Protein AF-0000000073551142 (afdb_homodimer)

Secondary structure (DSSP, 8-state):
--SHHHHHHHTSHHHHHHHHHHHGGGS---------------HHHHHHHHHHHHHHHHHHHTT--TTHHHHHHHHHHHTT----SSS-SHHHHHHHHHHHHHHHHHHHHHHHHH-S-EEEEEEEEE-TTS-EEEEEEEEEEETTEEEEEEEEEEEESS-SHHHHHHHHHHHHHHH-TTHHHHEEEEEE---HHHH-TTT-HHHHHHTT-TTPEEEE-HHHHHHHHHHHHHTT-HHHHHHHHHHHHHHHHHHS-HHHHHHHHHHHHHTT----------SS-HHHHHHHHHHHHHHTHHHHHHHHHHHH-TT-TT--HHHHHHHHHHHHHHTBHHHHHHHHHHHHHHHHHHHHHHHHTSTT--HHHHHHHHHHHHHHHHHTTTS--HHHHHHSSSEETTEEPB--TTHHHHHHHHHHHHHHHHHHHHHHHHGGGGSHHHHHGGGG-GGGPPPGGG--TTTTHHHHHHHHHHHHHHHHHTT--GGGHHHHHHHHHHHHHHH-SSGGG--HHHHHHHHTTT-HHHHHHHHHHHT--S--HHHHHHHHHHHHHS-GGGTT--HHHHHHHHHHHHHSPPTTT--THHHHHHHHHHHHHHTSTT----------------S----/--SHHHHHHHTSHHHHHHHHHHHGGGS---S-----------HHHHHHHHHHHHHHHHHHHTT--TTHHHHHHHHHHHTT----SSS-SHHHHHHHHHHHHHHHHHHHHHHHHH-S-EEEEEEEEE-TTS-EEEEEEEEEEETTEEEEEEEEEEEESS-SHHHHHHHHHHHHHHH-TTHHHHEEEEEE---HHHH-TTT-HHHHHHTT-TTPEEEE-HHHHHHHHHHHHHTT-HHHHHHHHHHHHHHHHHHS-HHHHHHHHHHHHHTT----------SS-HHHHHHHHHHHHHHTHHHHHHHHHHHH-TT-TT--HHHHHHHHHHHHHHTBHHHHHHHHHHHHHHHHHHHHHHHHTSTT--HHHHHHHHHHHHHHHHHTTTS--HHHHHHSSSEETTEE-B--TTHHHHHHHHHHHHHHHHHHHHHHHHGGGGSHHHHHGGGG-GGGPPPGGG--TTTTHHHHHHHHHHHHHHHHHTT--GGGHHHHHHHHHHHHHHH-S-GGG--HHHHHHHHTTT-HHHHHHHHHHHT--S--HHHHHHHHHHHHHS-GGGTT--HHHHHHHHHHHHHSPPTTT--THHHHHHHHHHHHHHTSTT----------------S----

Structure (mmCIF, N/CA/C/O backbone):
data_AF-0000000073551142-model_v1
#
loop_
_entity.id
_entity.type
_entity.pdbx_description
1 polymer 'Zinc finger protein 862'
#
loop_
_atom_site.group_PDB
_atom_site.id
_atom_site.type_symbol
_atom_site.label_atom_id
_atom_site.label_alt_id
_atom_site.label_comp_id
_atom_site.label_asym_id
_atom_site.label_entity_id
_atom_site.label_seq_id
_atom_site.pdbx_PDB_ins_code
_atom_site.Cartn_x
_atom_site.Cartn_y
_atom_site.Cartn_z
_atom_site.occupancy
_atom_site.B_iso_or_equiv
_atom_site.auth_seq_id
_atom_site.auth_comp_id
_atom_site.auth_asym_id
_atom_site.auth_atom_id
_atom_site.pdbx_PDB_model_num
ATOM 1 N N . MET A 1 1 ? 27.438 23.734 -21.797 1 21.66 1 MET A N 1
ATOM 2 C CA . MET A 1 1 ? 27.844 22.344 -21.562 1 21.66 1 MET A CA 1
ATOM 3 C C . MET A 1 1 ? 27.547 21.484 -22.781 1 21.66 1 MET A C 1
ATOM 5 O O . MET A 1 1 ? 27.875 20.297 -22.797 1 21.66 1 MET A O 1
ATOM 9 N N . LYS A 1 2 ? 26.594 22.047 -23.609 1 26.09 2 LYS A N 1
ATOM 10 C CA . LYS A 1 2 ? 26.109 21.5 -24.875 1 26.09 2 LYS A CA 1
ATOM 11 C C . LYS A 1 2 ? 27.234 21.406 -25.906 1 26.09 2 LYS A C 1
ATOM 13 O O . LYS A 1 2 ? 27.297 20.453 -26.672 1 26.09 2 LYS A O 1
ATOM 18 N N . LEU A 1 3 ? 28 22.484 -25.859 1 29.5 3 LEU A N 1
ATOM 19 C CA . LEU A 1 3 ? 28.938 22.766 -26.938 1 29.5 3 LEU A CA 1
ATOM 20 C C . LEU A 1 3 ? 30.125 21.797 -26.906 1 29.5 3 LEU A C 1
ATOM 22 O O . LEU A 1 3 ? 30.703 21.5 -27.953 1 29.5 3 LEU A O 1
ATOM 26 N N . GLU A 1 4 ? 30.438 21.438 -25.656 1 29.64 4 GLU A N 1
ATOM 27 C CA . GLU A 1 4 ? 31.734 20.781 -25.562 1 29.64 4 GLU A CA 1
ATOM 28 C C . GLU A 1 4 ? 31.672 19.359 -26.125 1 29.64 4 GLU A C 1
ATOM 30 O O . GLU A 1 4 ? 32.688 18.828 -26.594 1 29.64 4 GLU A O 1
ATOM 35 N N . THR A 1 5 ? 30.453 18.781 -26.109 1 30.98 5 THR A N 1
ATOM 36 C CA . THR A 1 5 ? 30.328 17.406 -26.578 1 30.98 5 THR A CA 1
ATOM 37 C C . THR A 1 5 ? 30.469 17.328 -28.094 1 30.98 5 THR A C 1
ATOM 39 O O . THR A 1 5 ? 30.812 16.266 -28.641 1 30.98 5 THR A O 1
ATOM 42 N N . ILE A 1 6 ? 30.203 18.438 -28.828 1 33.81 6 ILE A N 1
ATOM 43 C CA . ILE A 1 6 ? 30.234 18.422 -30.281 1 33.81 6 ILE A CA 1
ATOM 44 C C . ILE A 1 6 ? 31.688 18.328 -30.766 1 33.81 6 ILE A C 1
ATOM 46 O O . ILE A 1 6 ? 32 17.609 -31.703 1 33.81 6 ILE A O 1
ATOM 50 N N . VAL A 1 7 ? 32.594 19.109 -30.078 1 33.69 7 VAL A N 1
ATOM 51 C CA . VAL A 1 7 ? 33.906 19.344 -30.625 1 33.69 7 VAL A CA 1
ATOM 52 C C . VAL A 1 7 ? 34.75 18.094 -30.469 1 33.69 7 VAL A C 1
ATOM 54 O O . VAL A 1 7 ? 35.562 17.75 -31.344 1 33.69 7 VAL A O 1
ATOM 57 N N . PHE A 1 8 ? 34.562 17.344 -29.344 1 33.56 8 PHE A N 1
ATOM 58 C CA . PHE A 1 8 ? 35.438 16.172 -29.156 1 33.56 8 PHE A CA 1
ATOM 59 C C . PHE A 1 8 ? 35.062 15.07 -30.141 1 33.56 8 PHE A C 1
ATOM 61 O O . PHE A 1 8 ? 35.906 14.234 -30.484 1 33.56 8 PHE A O 1
ATOM 68 N N . HIS A 1 9 ? 33.875 15.125 -30.766 1 34.91 9 HIS A N 1
ATOM 69 C CA . HIS A 1 9 ? 33.438 14.156 -31.75 1 34.91 9 HIS A CA 1
ATOM 70 C C . HIS A 1 9 ? 34.219 14.266 -33.031 1 34.91 9 HIS A C 1
ATOM 72 O O . HIS A 1 9 ? 34.594 13.258 -33.625 1 34.91 9 HIS A O 1
ATOM 78 N N . GLU A 1 10 ? 34.469 15.453 -33.531 1 39.16 10 GLU A N 1
ATOM 79 C CA . GLU A 1 10 ? 35 15.68 -34.875 1 39.16 10 GLU A CA 1
ATOM 80 C C . GLU A 1 10 ? 36.438 15.18 -35 1 39.16 10 GLU A C 1
ATOM 82 O O . GLU A 1 10 ? 36.844 14.695 -36.062 1 39.16 10 GLU A O 1
ATOM 87 N N . ASN A 1 11 ? 37.281 15.422 -33.969 1 38.28 11 ASN A N 1
ATOM 88 C CA . ASN A 1 11 ? 38.688 15.156 -34.094 1 38.28 11 ASN A CA 1
ATOM 89 C C . ASN A 1 11 ? 39.062 13.734 -33.656 1 38.28 11 ASN A C 1
ATOM 91 O O . ASN A 1 11 ? 40.219 13.391 -33.531 1 38.28 11 ASN A O 1
ATOM 95 N N . SER A 1 12 ? 38 12.953 -33.25 1 36.88 12 SER A N 1
ATOM 96 C CA . SER A 1 12 ? 38.438 11.648 -32.719 1 36.88 12 SER A CA 1
ATOM 97 C C . SER A 1 12 ? 38.719 10.672 -33.875 1 36.88 12 SER A C 1
ATOM 99 O O . SER A 1 12 ? 38.188 10.836 -34.969 1 36.88 12 SER A O 1
ATOM 101 N N . GLN A 1 13 ? 39.594 9.75 -33.75 1 43.03 13 GLN A N 1
ATOM 102 C CA . GLN A 1 13 ? 40.125 8.789 -34.719 1 43.03 13 GLN A CA 1
ATOM 103 C C . GLN A 1 13 ? 39 7.953 -35.312 1 43.03 13 GLN A C 1
ATOM 105 O O . GLN A 1 13 ? 39 7.648 -36.5 1 43.03 13 GLN A O 1
ATOM 110 N N . SER A 1 14 ? 37.969 7.836 -34.562 1 38.47 14 SER A N 1
ATOM 111 C CA . SER A 1 14 ? 36.875 6.996 -35.031 1 38.47 14 SER A CA 1
ATOM 112 C C . SER A 1 14 ? 36.094 7.668 -36.156 1 38.47 14 SER A C 1
ATOM 114 O O . SER A 1 14 ? 35.594 7 -37.062 1 38.47 14 SER A O 1
ATOM 116 N N . HIS A 1 15 ? 36.031 8.977 -36.188 1 42.38 15 HIS A N 1
ATOM 117 C CA . HIS A 1 15 ? 35.438 9.719 -37.312 1 42.38 15 HIS A CA 1
ATOM 118 C C . HIS A 1 15 ? 36.25 9.562 -38.594 1 42.38 15 HIS A C 1
ATOM 120 O O . HIS A 1 15 ? 35.688 9.352 -39.656 1 42.38 15 HIS A O 1
ATOM 126 N N . LYS A 1 16 ? 37.562 9.547 -38.406 1 43.09 16 LYS A N 1
ATOM 127 C CA . LYS A 1 16 ? 38.469 9.414 -39.562 1 43.09 16 LYS A CA 1
ATOM 128 C C . LYS A 1 16 ? 38.312 8.039 -40.219 1 43.09 16 LYS A C 1
ATOM 130 O O . LYS A 1 16 ? 38.312 7.926 -41.438 1 43.09 16 LYS A O 1
ATOM 135 N N . ASP A 1 17 ? 38.156 7.09 -39.344 1 42.47 17 ASP A N 1
ATOM 136 C CA . ASP A 1 17 ? 38.125 5.723 -39.844 1 42.47 17 ASP A CA 1
ATOM 137 C C . ASP A 1 17 ? 36.812 5.453 -40.594 1 42.47 17 ASP A C 1
ATOM 139 O O . ASP A 1 17 ? 36.812 4.742 -41.625 1 42.47 17 ASP A O 1
ATOM 143 N N . CYS A 1 18 ? 35.75 6.195 -40.25 1 40.88 18 CYS A N 1
ATOM 144 C CA . CYS A 1 18 ? 34.5 6.035 -41 1 40.88 18 CYS A CA 1
ATOM 145 C C . CYS A 1 18 ? 34.594 6.684 -42.375 1 40.88 18 CYS A C 1
ATOM 147 O O . CYS A 1 18 ? 33.969 6.215 -43.312 1 40.88 18 CYS A O 1
ATOM 149 N N . LEU A 1 19 ? 35.375 7.73 -42.5 1 39.72 19 LEU A N 1
ATOM 150 C CA . LEU A 1 19 ? 35.531 8.344 -43.812 1 39.72 19 LEU A CA 1
ATOM 151 C C . LEU A 1 19 ? 36.219 7.387 -44.781 1 39.72 19 LEU A C 1
ATOM 153 O O . LEU A 1 19 ? 35.844 7.312 -45.969 1 39.72 19 LEU A O 1
ATOM 157 N N . ILE A 1 20 ? 37.219 6.68 -44.344 1 40.75 20 ILE A N 1
ATOM 158 C CA . ILE A 1 20 ? 38 5.809 -45.219 1 40.75 20 ILE A CA 1
ATOM 159 C C . ILE A 1 20 ? 37.125 4.645 -45.688 1 40.75 20 ILE A C 1
ATOM 161 O O . ILE A 1 20 ? 37.188 4.242 -46.844 1 40.75 20 ILE A O 1
ATOM 165 N N . ALA A 1 21 ? 36.219 4.199 -44.781 1 35.06 21 ALA A N 1
ATOM 166 C CA . ALA A 1 21 ? 35.438 3.027 -45.156 1 35.06 21 ALA A CA 1
ATOM 167 C C . ALA A 1 21 ? 34.375 3.383 -46.219 1 35.06 21 ALA A C 1
ATOM 169 O O . ALA A 1 21 ? 34 2.529 -47 1 35.06 21 ALA A O 1
ATOM 170 N N . GLU A 1 22 ? 34 4.609 -46.312 1 36.44 22 GLU A N 1
ATOM 171 C CA . GLU A 1 22 ? 33.094 5.027 -47.375 1 36.44 22 GLU A CA 1
ATOM 172 C C . GLU A 1 22 ? 33.75 4.867 -48.75 1 36.44 22 GLU A C 1
ATOM 174 O O . GLU A 1 22 ? 33.062 4.555 -49.75 1 36.44 22 GLU A O 1
ATOM 179 N N . GLU A 1 23 ? 35.031 5.188 -48.844 1 35.81 23 GLU A N 1
ATOM 180 C CA . GLU A 1 23 ? 35.656 5.168 -50.156 1 35.81 23 GLU A CA 1
ATOM 181 C C . GLU A 1 23 ? 35.688 3.754 -50.719 1 35.81 23 GLU A C 1
ATOM 183 O O . GLU A 1 23 ? 35.75 3.572 -51.938 1 35.81 23 GLU A O 1
ATOM 188 N N . LYS A 1 24 ? 35.938 2.779 -49.781 1 34.84 24 LYS A N 1
ATOM 189 C CA . LYS A 1 24 ? 36.094 1.446 -50.375 1 34.84 24 LYS A CA 1
ATOM 190 C C . LYS A 1 24 ? 34.75 0.897 -50.812 1 34.84 24 LYS A C 1
ATOM 192 O O . LYS A 1 24 ? 34.625 -0.266 -51.219 1 34.84 24 LYS A O 1
ATOM 197 N N . VAL A 1 25 ? 33.656 1.646 -50.688 1 32.47 25 VAL A N 1
ATOM 198 C CA . VAL A 1 25 ? 32.344 1.212 -51.125 1 32.47 25 VAL A CA 1
ATOM 199 C C . VAL A 1 25 ? 32.312 0.975 -52.625 1 32.47 25 VAL A C 1
ATOM 201 O O . VAL A 1 25 ? 31.344 0.449 -53.156 1 32.47 25 VAL A O 1
ATOM 204 N N . SER A 1 26 ? 33.188 1.549 -53.406 1 31.88 26 SER A N 1
ATOM 205 C CA . SER A 1 26 ? 32.812 1.498 -54.812 1 31.88 26 SER A CA 1
ATOM 206 C C . SER A 1 26 ? 32.906 0.079 -55.344 1 31.88 26 SER A C 1
ATOM 208 O O . SER A 1 26 ? 32.594 -0.171 -56.5 1 31.88 26 SER A O 1
ATOM 210 N N . GLU A 1 27 ? 33.938 -0.675 -54.938 1 33.12 27 GLU A N 1
ATOM 211 C CA . GLU A 1 27 ? 34.094 -1.892 -55.75 1 33.12 27 GLU A CA 1
ATOM 212 C C . GLU A 1 27 ? 32.875 -2.814 -55.562 1 33.12 27 GLU A C 1
ATOM 214 O O . GLU A 1 27 ? 32.219 -2.76 -54.531 1 33.12 27 GLU A O 1
ATOM 219 N N . PRO A 1 28 ? 32.438 -3.656 -56.625 1 32.66 28 PRO A N 1
ATOM 220 C CA . PRO A 1 28 ? 31.266 -4.551 -56.656 1 32.66 28 PRO A CA 1
ATOM 221 C C . PRO A 1 28 ? 31.141 -5.391 -55.375 1 32.66 28 PRO A C 1
ATOM 223 O O . PRO A 1 28 ? 32.125 -5.91 -54.875 1 32.66 28 PRO A O 1
ATOM 226 N N . LEU A 1 29 ? 30.188 -5.082 -54.562 1 30.91 29 LEU A N 1
ATOM 227 C CA . LEU A 1 29 ? 29.969 -5.527 -53.188 1 30.91 29 LEU A CA 1
ATOM 228 C C . LEU A 1 29 ? 29.953 -7.051 -53.125 1 30.91 29 LEU A C 1
ATOM 230 O O . LEU A 1 29 ? 28.969 -7.688 -53.5 1 30.91 29 LEU A O 1
ATOM 234 N N . GLN A 1 30 ? 30.844 -7.82 -53.719 1 29.77 30 GLN A N 1
ATOM 235 C CA . GLN A 1 30 ? 30.984 -9.219 -53.312 1 29.77 30 GLN A CA 1
ATOM 236 C C . GLN A 1 30 ? 30.703 -9.398 -51.844 1 29.77 30 GLN A C 1
ATOM 238 O O . GLN A 1 30 ? 30.906 -8.469 -51.031 1 29.77 30 GLN A O 1
ATOM 243 N N . GLN A 1 31 ? 29.969 -10.641 -51.438 1 30.64 31 GLN A N 1
ATOM 244 C CA . GLN A 1 31 ? 29.312 -11.039 -50.188 1 30.64 31 GLN A CA 1
ATOM 245 C C . GLN A 1 31 ? 30.219 -10.781 -49 1 30.64 31 GLN A C 1
ATOM 247 O O . GLN A 1 31 ? 30.734 -11.719 -48.406 1 30.64 31 GLN A O 1
ATOM 252 N N . ALA A 1 32 ? 31.203 -10.016 -49.094 1 29.44 32 ALA A N 1
ATOM 253 C CA . ALA A 1 32 ? 32.156 -9.969 -48 1 29.44 32 ALA A CA 1
ATOM 254 C C . ALA A 1 32 ? 31.438 -9.68 -46.688 1 29.44 32 ALA A C 1
ATOM 256 O O . ALA A 1 32 ? 30.422 -8.977 -46.656 1 29.44 32 ALA A O 1
ATOM 257 N N . PRO A 1 33 ? 31.672 -10.625 -45.625 1 32.16 33 PRO A N 1
ATOM 258 C CA . PRO A 1 33 ? 31.062 -10.484 -44.312 1 32.16 33 PRO A CA 1
ATOM 259 C C . PRO A 1 33 ? 31 -9.031 -43.844 1 32.16 33 PRO A C 1
ATOM 261 O O . PRO A 1 33 ? 32 -8.305 -43.938 1 32.16 33 PRO A O 1
ATOM 264 N N . CYS A 1 34 ? 30.031 -8.195 -44.25 1 31.28 34 CYS A N 1
ATOM 265 C CA . CYS A 1 34 ? 29.75 -6.887 -43.688 1 31.28 34 CYS A CA 1
ATOM 266 C C . CYS A 1 34 ? 30.297 -6.789 -42.25 1 31.28 34 CYS A C 1
ATOM 268 O O . CYS A 1 34 ? 29.812 -7.488 -41.375 1 31.28 34 CYS A O 1
ATOM 270 N N . VAL A 1 35 ? 31.594 -6.676 -42.188 1 31.89 35 VAL A N 1
ATOM 271 C CA . VAL A 1 35 ? 32.188 -6.219 -40.938 1 31.89 35 VAL A CA 1
ATOM 272 C C . VAL A 1 35 ? 31.297 -5.156 -40.281 1 31.89 35 VAL A C 1
ATOM 274 O O . VAL A 1 35 ? 31.141 -4.055 -40.812 1 31.89 35 VAL A O 1
ATOM 277 N N . ILE A 1 36 ? 29.953 -5.387 -40.125 1 33.94 36 ILE A N 1
ATOM 278 C CA . ILE A 1 36 ? 29.281 -4.598 -39.094 1 33.94 36 ILE A CA 1
ATOM 279 C C . ILE A 1 36 ? 30.297 -4.039 -38.094 1 33.94 36 ILE A C 1
ATOM 281 O O . ILE A 1 36 ? 30.906 -4.793 -37.344 1 33.94 36 ILE A O 1
ATOM 285 N N . SER A 1 37 ? 31.234 -3.326 -38.688 1 35.34 37 SER A N 1
ATOM 286 C CA . SER A 1 37 ? 32.062 -2.586 -37.75 1 35.34 37 SER A CA 1
ATOM 287 C C . SER A 1 37 ? 31.359 -2.311 -36.438 1 35.34 37 SER A C 1
ATOM 289 O O . SER A 1 37 ? 30.375 -1.567 -36.438 1 35.34 37 SER A O 1
ATOM 291 N N . LEU A 1 38 ? 30.953 -3.277 -35.688 1 41 38 LEU A N 1
ATOM 292 C CA . LEU A 1 38 ? 30.594 -3.148 -34.281 1 41 38 LEU A CA 1
ATOM 293 C C . LEU A 1 38 ? 31.297 -1.957 -33.656 1 41 38 LEU A C 1
ATOM 295 O O . LEU A 1 38 ? 32.531 -1.97 -33.5 1 41 38 LEU A O 1
ATOM 299 N N . VAL A 1 39 ? 31.141 -0.812 -34.156 1 47.88 39 VAL A N 1
ATOM 300 C CA . VAL A 1 39 ? 31.672 0.368 -33.5 1 47.88 39 VAL A CA 1
ATOM 301 C C . VAL A 1 39 ? 31.812 0.099 -32 1 47.88 39 VAL A C 1
ATOM 303 O O . VAL A 1 39 ? 30.812 -0.081 -31.312 1 47.88 39 VAL A O 1
ATOM 306 N N . LYS A 1 40 ? 32.906 -0.514 -31.719 1 61.47 40 LYS A N 1
ATOM 307 C CA . LYS A 1 40 ? 33.281 -0.815 -30.344 1 61.47 40 LYS A CA 1
ATOM 308 C C . LYS A 1 40 ? 33.156 0.424 -29.453 1 61.47 40 LYS A C 1
ATOM 310 O O . LYS A 1 40 ? 33.625 1.504 -29.828 1 61.47 40 LYS A O 1
ATOM 315 N N . LEU A 1 41 ? 32.188 0.448 -28.578 1 74.12 41 LEU A N 1
ATOM 316 C CA . LEU A 1 41 ? 32.062 1.468 -27.547 1 74.12 41 LEU A CA 1
ATOM 317 C C . LEU A 1 41 ? 33.406 1.713 -26.859 1 74.12 41 LEU A C 1
ATOM 319 O O . LEU A 1 41 ? 34.094 0.764 -26.469 1 74.12 41 LEU A O 1
ATOM 323 N N . PRO A 1 42 ? 33.906 2.953 -26.969 1 78.25 42 PRO A N 1
ATOM 324 C CA . PRO A 1 42 ? 35.125 3.234 -26.203 1 78.25 42 PRO A CA 1
ATOM 325 C C . PRO A 1 42 ? 35.062 2.678 -24.781 1 78.25 42 PRO A C 1
ATOM 327 O O . PRO A 1 42 ? 33.969 2.602 -24.188 1 78.25 42 PRO A O 1
ATOM 330 N N . GLU A 1 43 ? 36.188 2.199 -24.422 1 83.19 43 GLU A N 1
ATOM 331 C CA . GLU A 1 43 ? 36.281 1.522 -23.125 1 83.19 43 GLU A CA 1
ATOM 332 C C . GLU A 1 43 ? 35.75 2.41 -22 1 83.19 43 GLU A C 1
ATOM 334 O O . GLU A 1 43 ? 35.094 1.93 -21.094 1 83.19 43 GLU A O 1
ATOM 339 N N . ALA A 1 44 ? 36.062 3.668 -22.062 1 83.06 44 ALA A N 1
ATOM 340 C CA . ALA A 1 44 ? 35.594 4.59 -21.031 1 83.06 44 ALA A CA 1
ATOM 341 C C . ALA A 1 44 ? 34.094 4.68 -21.031 1 83.06 44 ALA A C 1
ATOM 343 O O . ALA A 1 44 ? 33.469 4.773 -19.969 1 83.06 44 ALA A O 1
ATOM 344 N N . THR A 1 45 ? 33.594 4.688 -22.172 1 86.69 45 THR A N 1
ATOM 345 C CA . THR A 1 45 ? 32.125 4.742 -22.297 1 86.69 45 THR A CA 1
ATOM 346 C C . THR A 1 45 ? 31.5 3.424 -21.844 1 86.69 45 THR A C 1
ATOM 348 O O . THR A 1 45 ? 30.422 3.416 -21.25 1 86.69 45 THR A O 1
ATOM 351 N N . LYS A 1 46 ? 32.219 2.424 -22.156 1 89.75 46 LYS A N 1
ATOM 352 C CA . LYS A 1 46 ? 31.734 1.107 -21.75 1 89.75 46 LYS A CA 1
ATOM 353 C C . LYS A 1 46 ? 31.672 0.988 -20.219 1 89.75 46 LYS A C 1
ATOM 355 O O . LYS A 1 46 ? 30.734 0.415 -19.672 1 89.75 46 LYS A O 1
ATOM 360 N N . GLU A 1 47 ? 32.656 1.502 -19.641 1 91 47 GLU A N 1
ATOM 361 C CA . GLU A 1 47 ? 32.719 1.454 -18.188 1 91 47 GLU A CA 1
ATOM 362 C C . GLU A 1 47 ? 31.609 2.305 -17.562 1 91 47 GLU A C 1
ATOM 364 O O . GLU A 1 47 ? 30.984 1.904 -16.578 1 91 47 GLU A O 1
ATOM 369 N N . LYS A 1 48 ? 31.438 3.408 -18.141 1 92.75 48 LYS A N 1
ATOM 370 C CA . LYS A 1 48 ? 30.359 4.293 -17.672 1 92.75 48 LYS A CA 1
ATOM 371 C C . LYS A 1 48 ? 29 3.637 -17.828 1 92.75 48 LYS A C 1
ATOM 373 O O . LYS A 1 48 ? 28.188 3.645 -16.906 1 92.75 48 LYS A O 1
ATOM 378 N N . MET A 1 49 ? 28.812 3.076 -18.984 1 94.19 49 MET A N 1
ATOM 379 C CA . MET A 1 49 ? 27.531 2.441 -19.25 1 94.19 49 MET A CA 1
ATOM 380 C C . MET A 1 49 ? 27.328 1.217 -18.359 1 94.19 49 MET A C 1
ATOM 382 O O . MET A 1 49 ? 26.203 0.912 -17.969 1 94.19 49 MET A O 1
ATOM 386 N N . ALA A 1 50 ? 28.406 0.572 -18.094 1 95.75 50 ALA A N 1
ATOM 387 C CA . ALA A 1 50 ? 28.312 -0.59 -17.219 1 95.75 50 ALA A CA 1
ATOM 388 C C . ALA A 1 50 ? 27.797 -0.191 -15.836 1 95.75 50 ALA A C 1
ATOM 390 O O . ALA A 1 50 ? 27 -0.905 -15.234 1 95.75 50 ALA A O 1
ATOM 391 N N . ILE A 1 51 ? 28.266 0.964 -15.367 1 95.94 51 ILE A N 1
ATOM 392 C CA . ILE A 1 51 ? 27.828 1.466 -14.07 1 95.94 51 ILE A CA 1
ATOM 393 C C . ILE A 1 51 ? 26.344 1.79 -14.117 1 95.94 51 ILE A C 1
ATOM 395 O O . ILE A 1 51 ? 25.594 1.403 -13.219 1 95.94 51 ILE A O 1
ATOM 399 N N . LEU A 1 52 ? 25.906 2.426 -15.172 1 96.88 52 LEU A N 1
ATOM 400 C CA . LEU A 1 52 ? 24.516 2.852 -15.312 1 96.88 52 LEU A CA 1
ATOM 401 C C . LEU A 1 52 ? 23.594 1.65 -15.477 1 96.88 52 LEU A C 1
ATOM 403 O O . LEU A 1 52 ? 22.516 1.601 -14.875 1 96.88 52 LEU A O 1
ATOM 407 N N . PHE A 1 53 ? 24.031 0.627 -16.234 1 97.75 53 PHE A N 1
ATOM 408 C CA . PHE A 1 53 ? 23.219 -0.562 -16.453 1 97.75 53 PHE A CA 1
ATOM 409 C C . PHE A 1 53 ? 23.125 -1.398 -15.188 1 97.75 53 PHE A C 1
ATOM 411 O O . PHE A 1 53 ? 22.094 -2.014 -14.922 1 97.75 53 PHE A O 1
ATOM 418 N N . ARG A 1 54 ? 24.203 -1.409 -14.469 1 97.88 54 ARG A N 1
ATOM 419 C CA . ARG A 1 54 ? 24.172 -2.139 -13.211 1 97.88 54 ARG A CA 1
ATOM 420 C C . ARG A 1 54 ? 23.188 -1.496 -12.227 1 97.88 54 ARG A C 1
ATOM 422 O O . ARG A 1 54 ? 22.5 -2.195 -11.492 1 97.88 54 ARG A O 1
ATOM 429 N N . THR A 1 55 ? 23.172 -0.16 -12.203 1 97.88 55 THR A N 1
ATOM 430 C CA . THR A 1 55 ? 22.234 0.554 -11.336 1 97.88 55 THR A CA 1
ATOM 431 C C . THR A 1 55 ? 20.797 0.311 -11.773 1 97.88 55 THR A C 1
ATOM 433 O O . THR A 1 55 ? 19.922 0.064 -10.938 1 97.88 55 THR A O 1
ATOM 436 N N . SER A 1 56 ? 20.578 0.385 -13.062 1 97.88 56 SER A N 1
ATOM 437 C CA . SER A 1 56 ? 19.234 0.149 -13.586 1 97.88 56 SER A CA 1
ATOM 438 C C . SER A 1 56 ? 18.766 -1.273 -13.297 1 97.88 56 SER A C 1
ATOM 440 O O . SER A 1 56 ? 17.609 -1.493 -12.953 1 97.88 56 SER A O 1
ATOM 442 N N . HIS A 1 57 ? 19.672 -2.232 -13.461 1 98.56 57 HIS A N 1
ATOM 443 C CA . HIS A 1 57 ? 19.359 -3.629 -13.172 1 98.56 57 HIS A CA 1
ATOM 444 C C . HIS A 1 57 ? 19 -3.82 -11.703 1 98.56 57 HIS A C 1
ATOM 446 O O . HIS A 1 57 ? 18.047 -4.535 -11.383 1 98.56 57 HIS A O 1
ATOM 452 N N . ALA A 1 58 ? 19.766 -3.189 -10.859 1 98.06 58 ALA A N 1
ATOM 453 C CA . ALA A 1 58 ? 19.516 -3.318 -9.422 1 98.06 58 ALA A CA 1
ATOM 454 C C . ALA A 1 58 ? 18.156 -2.752 -9.047 1 98.06 58 ALA A C 1
ATOM 456 O O . ALA A 1 58 ? 17.438 -3.328 -8.227 1 98.06 58 ALA A O 1
ATOM 457 N N . ILE A 1 59 ? 17.797 -1.623 -9.594 1 97 59 ILE A N 1
ATOM 458 C CA . ILE A 1 59 ? 16.516 -0.985 -9.352 1 97 59 ILE A CA 1
ATOM 459 C C . ILE A 1 59 ? 15.383 -1.91 -9.797 1 97 59 ILE A C 1
ATOM 461 O O . ILE A 1 59 ? 14.43 -2.145 -9.055 1 97 59 ILE A O 1
ATOM 465 N N . ALA A 1 60 ? 15.5 -2.467 -10.945 1 97 60 ALA A N 1
ATOM 466 C CA . ALA A 1 60 ? 14.477 -3.344 -11.5 1 97 60 ALA A CA 1
ATOM 467 C C . ALA A 1 60 ? 14.406 -4.664 -10.742 1 97 60 ALA A C 1
ATOM 469 O O . ALA A 1 60 ? 13.312 -5.176 -10.477 1 97 60 ALA A O 1
ATOM 470 N N . LYS A 1 61 ? 15.57 -5.227 -10.383 1 97.25 61 LYS A N 1
ATOM 471 C CA . LYS A 1 61 ? 15.648 -6.523 -9.711 1 97.25 61 LYS A CA 1
ATOM 472 C C . LYS A 1 61 ? 14.984 -6.465 -8.336 1 97.25 61 LYS A C 1
ATOM 474 O O . LYS A 1 61 ? 14.414 -7.457 -7.879 1 97.25 61 LYS A O 1
ATOM 479 N N . ASN A 1 62 ? 15.039 -5.328 -7.738 1 95.12 62 ASN A N 1
ATOM 480 C CA . ASN A 1 62 ? 14.484 -5.188 -6.395 1 95.12 62 ASN A CA 1
ATOM 481 C C . ASN A 1 62 ? 13.164 -4.414 -6.41 1 95.12 62 ASN A C 1
ATOM 483 O O . ASN A 1 62 ? 12.711 -3.928 -5.375 1 95.12 62 ASN A O 1
ATOM 487 N N . ALA A 1 63 ? 12.539 -4.246 -7.523 1 92.81 63 ALA A N 1
ATOM 488 C CA . ALA A 1 63 ? 11.211 -3.666 -7.73 1 92.81 63 ALA A CA 1
ATOM 489 C C . ALA A 1 63 ? 11.141 -2.244 -7.184 1 92.81 63 ALA A C 1
ATOM 491 O O . ALA A 1 63 ? 10.18 -1.878 -6.512 1 92.81 63 ALA A O 1
ATOM 492 N N . ARG A 1 64 ? 12.203 -1.446 -7.406 1 94.19 64 ARG A N 1
ATOM 493 C CA . ARG A 1 64 ? 12.203 -0.047 -6.992 1 94.19 64 ARG A CA 1
ATOM 494 C C . ARG A 1 64 ? 11.812 0.865 -8.148 1 94.19 64 ARG A C 1
ATOM 496 O O . ARG A 1 64 ? 11.953 0.492 -9.32 1 94.19 64 ARG A O 1
ATOM 503 N N . PRO A 1 65 ? 11.25 2.039 -7.875 1 92.81 65 PRO A N 1
ATOM 504 C CA . PRO A 1 65 ? 10.797 2.936 -8.938 1 92.81 65 PRO A CA 1
ATOM 505 C C . PRO A 1 65 ? 11.945 3.508 -9.766 1 92.81 65 PRO A C 1
ATOM 507 O O . PRO A 1 65 ? 13.062 3.643 -9.258 1 92.81 65 PRO A O 1
ATOM 510 N N . PHE A 1 66 ? 11.641 3.9 -10.969 1 94.38 66 PHE A N 1
ATOM 511 C CA . PHE A 1 66 ? 12.633 4.473 -11.875 1 94.38 66 PHE A CA 1
ATOM 512 C C . PHE A 1 66 ? 13.156 5.797 -11.336 1 94.38 66 PHE A C 1
ATOM 514 O O . PHE A 1 66 ? 14.281 6.203 -11.656 1 94.38 66 PHE A O 1
ATOM 521 N N . SER A 1 67 ? 12.375 6.438 -10.5 1 92.5 67 SER A N 1
ATOM 522 C CA . SER A 1 67 ? 12.766 7.73 -9.953 1 92.5 67 SER A CA 1
ATOM 523 C C . SER A 1 67 ? 13.984 7.598 -9.047 1 92.5 67 SER A C 1
ATOM 525 O O . SER A 1 67 ? 14.688 8.578 -8.789 1 92.5 67 SER A O 1
ATOM 527 N N . ASP A 1 68 ? 14.25 6.402 -8.562 1 95.69 68 ASP A N 1
ATOM 528 C CA . ASP A 1 68 ? 15.398 6.172 -7.688 1 95.69 68 ASP A CA 1
ATOM 529 C C . ASP A 1 68 ? 16.703 6.293 -8.469 1 95.69 68 ASP A C 1
ATOM 531 O O . ASP A 1 68 ? 17.766 6.512 -7.875 1 95.69 68 ASP A O 1
ATOM 535 N N . PHE A 1 69 ? 16.656 6.148 -9.781 1 97 69 PHE A N 1
ATOM 536 C CA . PHE A 1 69 ? 17.844 6.133 -10.633 1 97 69 PHE A CA 1
ATOM 537 C C . PHE A 1 69 ? 18.625 7.43 -10.492 1 97 69 PHE A C 1
ATOM 539 O O . PHE A 1 69 ? 19.859 7.41 -10.406 1 97 69 PHE A O 1
ATOM 546 N N . LYS A 1 70 ? 17.922 8.531 -10.367 1 95.5 70 LYS A N 1
ATOM 547 C CA . LYS A 1 70 ? 18.562 9.844 -10.32 1 95.5 70 LYS A CA 1
ATOM 548 C C . LYS A 1 70 ? 19.391 10 -9.055 1 95.5 70 LYS A C 1
ATOM 550 O O . LYS A 1 70 ? 20.578 10.32 -9.117 1 95.5 70 LYS A O 1
ATOM 555 N N . TRP A 1 71 ? 18.781 9.711 -7.914 1 95.69 71 TRP A N 1
ATOM 556 C CA . TRP A 1 71 ? 19.531 9.93 -6.684 1 95.69 71 TRP A CA 1
ATOM 557 C C . TRP A 1 71 ? 20.594 8.844 -6.496 1 95.69 71 TRP A C 1
ATOM 559 O O . TRP A 1 71 ? 21.609 9.078 -5.844 1 95.69 71 TRP A O 1
ATOM 569 N N . MET A 1 72 ? 20.422 7.66 -7.062 1 97.19 72 MET A N 1
ATOM 570 C CA . MET A 1 72 ? 21.453 6.629 -6.992 1 97.19 72 MET A CA 1
ATOM 571 C C . MET A 1 72 ? 22.672 7.012 -7.82 1 97.19 72 MET A C 1
ATOM 573 O O . MET A 1 72 ? 23.812 6.711 -7.445 1 97.19 72 MET A O 1
ATOM 577 N N . CYS A 1 73 ? 22.422 7.668 -8.953 1 96.38 73 CYS A N 1
ATOM 578 C CA . CYS A 1 73 ? 23.547 8.18 -9.742 1 96.38 73 CYS A CA 1
ATOM 579 C C . CYS A 1 73 ? 24.297 9.273 -8.992 1 96.38 73 CYS A C 1
ATOM 581 O O . CYS A 1 73 ? 25.531 9.305 -9 1 96.38 73 CYS A O 1
ATOM 583 N N . ASN A 1 74 ? 23.531 10.172 -8.328 1 95.75 74 ASN A N 1
ATOM 584 C CA . ASN A 1 74 ? 24.156 11.211 -7.52 1 95.75 74 ASN A CA 1
ATOM 585 C C . ASN A 1 74 ? 24.969 10.609 -6.379 1 95.75 74 ASN A C 1
ATOM 587 O O . ASN A 1 74 ? 26.062 11.109 -6.066 1 95.75 74 ASN A O 1
ATOM 591 N N . LEU A 1 75 ? 24.438 9.578 -5.816 1 97.12 75 LEU A N 1
ATOM 592 C CA . LEU A 1 75 ? 25.109 8.883 -4.73 1 97.12 75 LEU A CA 1
ATOM 593 C C . LEU A 1 75 ? 26.422 8.273 -5.215 1 97.12 75 LEU A C 1
ATOM 595 O O . LEU A 1 75 ? 27.438 8.352 -4.527 1 97.12 75 LEU A O 1
ATOM 599 N N . ASP A 1 76 ? 26.375 7.668 -6.406 1 96.38 76 ASP A N 1
ATOM 600 C CA . ASP A 1 76 ? 27.562 7.074 -6.992 1 96.38 76 ASP A CA 1
ATOM 601 C C . ASP A 1 76 ? 28.641 8.133 -7.23 1 96.38 76 ASP A C 1
ATOM 603 O O . ASP A 1 76 ? 29.828 7.891 -6.984 1 96.38 76 ASP A O 1
ATOM 607 N N . GLU A 1 77 ? 28.234 9.227 -7.688 1 95 77 GLU A N 1
ATOM 608 C CA . GLU A 1 77 ? 29.156 10.32 -7.918 1 95 77 GLU A CA 1
ATOM 609 C C . GLU A 1 77 ? 29.797 10.797 -6.609 1 95 77 GLU A C 1
ATOM 611 O O . GLU A 1 77 ? 31 11.062 -6.555 1 95 77 GLU A O 1
ATOM 616 N N . LYS A 1 78 ? 29.016 10.898 -5.566 1 94.69 78 LYS A N 1
ATOM 617 C CA . LYS A 1 78 ? 29.516 11.359 -4.27 1 94.69 78 LYS A CA 1
ATOM 618 C C . LYS A 1 78 ? 30.438 10.328 -3.635 1 94.69 78 LYS A C 1
ATOM 620 O O . LYS A 1 78 ? 31.281 10.672 -2.807 1 94.69 78 LYS A O 1
ATOM 625 N N . LYS A 1 79 ? 30.266 9.07 -4.023 1 95.12 79 LYS A N 1
ATOM 626 C CA . LYS A 1 79 ? 31.125 8.008 -3.521 1 95.12 79 LYS A CA 1
ATOM 627 C C . LYS A 1 79 ? 32.438 7.945 -4.312 1 95.12 79 LYS A C 1
ATOM 629 O O . LYS A 1 79 ? 33.344 7.172 -3.977 1 95.12 79 LYS A O 1
ATOM 634 N N . GLY A 1 80 ? 32.5 8.672 -5.445 1 91.5 80 GLY A N 1
ATOM 635 C CA . GLY A 1 80 ? 33.75 8.766 -6.176 1 91.5 80 GLY A CA 1
ATOM 636 C C . GLY A 1 80 ? 33.719 8.062 -7.52 1 91.5 80 GLY A C 1
ATOM 637 O O . GLY A 1 80 ? 34.75 7.973 -8.203 1 91.5 80 GLY A O 1
ATOM 638 N N . LEU A 1 81 ? 32.531 7.535 -7.879 1 94.25 81 LEU A N 1
ATOM 639 C CA . LEU A 1 81 ? 32.438 6.859 -9.164 1 94.25 81 LEU A CA 1
ATOM 640 C C . LEU A 1 81 ? 32.219 7.867 -10.297 1 94.25 81 LEU A C 1
ATOM 642 O O . LEU A 1 81 ? 31.609 8.914 -10.094 1 94.25 81 LEU A O 1
ATOM 646 N N . LYS A 1 82 ? 32.75 7.512 -11.398 1 91.19 82 LYS A N 1
ATOM 647 C CA . LYS A 1 82 ? 32.594 8.375 -12.57 1 91.19 82 LYS A CA 1
ATOM 648 C C . LYS A 1 82 ? 31.359 8.023 -13.375 1 91.19 82 LYS A C 1
ATOM 650 O O . LYS A 1 82 ? 31.438 7.297 -14.367 1 91.19 82 LYS A O 1
ATOM 655 N N . VAL A 1 83 ? 30.281 8.547 -13.109 1 91.12 83 VAL A N 1
ATOM 656 C CA . VAL A 1 83 ? 28.984 8.219 -13.711 1 91.12 83 VAL A CA 1
ATOM 657 C C . VAL A 1 83 ? 28.703 9.164 -14.875 1 91.12 83 VAL A C 1
ATOM 659 O O . VAL A 1 83 ? 27.922 8.836 -15.766 1 91.12 83 VAL A O 1
ATOM 662 N N . GLY A 1 84 ? 29.359 10.25 -15.031 1 87.12 84 GLY A N 1
ATOM 663 C CA . GLY A 1 84 ? 29.109 11.203 -16.094 1 87.12 84 GLY A CA 1
ATOM 664 C C . GLY A 1 84 ? 27.875 12.062 -15.859 1 87.12 84 GLY A C 1
ATOM 665 O O . GLY A 1 84 ? 27.141 11.844 -14.891 1 87.12 84 GLY A O 1
ATOM 666 N N . LYS A 1 85 ? 27.531 12.961 -16.719 1 87.94 85 LYS A N 1
ATOM 667 C CA . LYS A 1 85 ? 26.422 13.898 -16.516 1 87.94 85 LYS A CA 1
ATOM 668 C C . LYS A 1 85 ? 25.25 13.57 -17.438 1 87.94 85 LYS A C 1
ATOM 670 O O . LYS A 1 85 ? 24.172 14.133 -17.297 1 87.94 85 LYS A O 1
ATOM 675 N N . THR A 1 86 ? 25.438 12.5 -18.172 1 88.94 86 THR A N 1
ATOM 676 C CA . THR A 1 86 ? 24.391 12.18 -19.141 1 88.94 86 THR A CA 1
ATOM 677 C C . THR A 1 86 ? 23.672 10.891 -18.734 1 88.94 86 THR A C 1
ATOM 679 O O . THR A 1 86 ? 24.203 10.086 -17.984 1 88.94 86 THR A O 1
ATOM 682 N N . TYR A 1 87 ? 22.469 10.672 -19.188 1 91.31 87 TYR A N 1
ATOM 683 C CA . TYR A 1 87 ? 21.672 9.453 -19.047 1 91.31 87 TYR A CA 1
ATOM 684 C C . TYR A 1 87 ? 21.328 9.188 -17.594 1 91.31 87 TYR A C 1
ATOM 686 O O . TYR A 1 87 ? 21.406 8.047 -17.125 1 91.31 87 TYR A O 1
ATOM 694 N N . ARG A 1 88 ? 21.062 10.195 -16.906 1 90.94 88 ARG A N 1
ATOM 695 C CA . ARG A 1 88 ? 20.859 10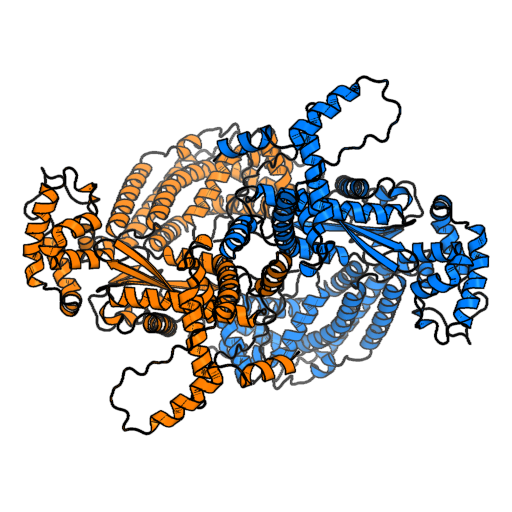.031 -15.461 1 90.94 88 ARG A CA 1
ATOM 696 C C . ARG A 1 88 ? 19.391 10.234 -15.086 1 90.94 88 ARG A C 1
ATOM 698 O O . ARG A 1 88 ? 19.078 10.383 -13.906 1 90.94 88 ARG A O 1
ATOM 705 N N . ASN A 1 89 ? 18.562 10.156 -16.062 1 90.88 89 ASN A N 1
ATOM 706 C CA . ASN A 1 89 ? 17.156 10.438 -15.773 1 90.88 89 ASN A CA 1
ATOM 707 C C . ASN A 1 89 ? 16.312 9.172 -15.82 1 90.88 89 ASN A C 1
ATOM 709 O O . ASN A 1 89 ? 16.812 8.102 -16.172 1 90.88 89 ASN A O 1
ATOM 713 N N . GLU A 1 90 ? 15.094 9.32 -15.477 1 91.69 90 GLU A N 1
ATOM 714 C CA . GLU A 1 90 ? 14.172 8.195 -15.367 1 91.69 90 GLU A CA 1
ATOM 715 C C . GLU A 1 90 ? 13.875 7.59 -16.734 1 91.69 90 GLU A C 1
ATOM 717 O O . GLU A 1 90 ? 13.648 6.383 -16.844 1 91.69 90 GLU A O 1
ATOM 722 N N . VAL A 1 91 ? 13.844 8.422 -17.703 1 92.44 91 VAL A N 1
ATOM 723 C CA . VAL A 1 91 ? 13.547 7.957 -19.047 1 92.44 91 VAL A CA 1
ATOM 724 C C . VAL A 1 91 ? 14.633 7 -19.516 1 92.44 91 VAL A C 1
ATOM 726 O O . VAL A 1 91 ? 14.336 5.953 -20.094 1 92.44 91 VAL A O 1
ATOM 729 N N . GLU A 1 92 ? 15.844 7.383 -19.281 1 93.38 92 GLU A N 1
ATOM 730 C CA . GLU A 1 92 ? 16.969 6.523 -19.656 1 93.38 92 GLU A CA 1
ATOM 731 C C . GLU A 1 92 ? 16.969 5.23 -18.859 1 93.38 92 GLU A C 1
ATOM 733 O O . GLU A 1 92 ? 17.297 4.164 -19.375 1 93.38 92 GLU A O 1
ATOM 738 N N . CYS A 1 93 ? 16.688 5.363 -17.578 1 95.94 93 CYS A N 1
ATOM 739 C CA . CYS A 1 93 ? 16.609 4.164 -16.75 1 95.94 93 CYS A CA 1
ATOM 740 C C . CYS A 1 93 ? 15.602 3.17 -17.328 1 95.94 93 CYS A C 1
ATOM 742 O O . CYS A 1 93 ? 15.867 1.968 -17.359 1 95.94 93 CYS A O 1
ATOM 744 N N . ARG A 1 94 ? 14.461 3.65 -17.75 1 95.25 94 ARG A N 1
ATOM 745 C CA . ARG A 1 94 ? 13.438 2.807 -18.359 1 95.25 94 ARG A CA 1
ATOM 746 C C . ARG A 1 94 ? 13.961 2.152 -19.641 1 95.25 94 ARG A C 1
ATOM 748 O O . ARG A 1 94 ? 13.695 0.977 -19.891 1 95.25 94 ARG A O 1
ATOM 755 N N . LEU A 1 95 ? 14.672 2.928 -20.375 1 95.31 95 LEU A N 1
ATOM 756 C CA . LEU A 1 95 ? 15.25 2.42 -21.609 1 95.31 95 LEU A CA 1
ATOM 757 C C . LEU A 1 95 ? 16.266 1.322 -21.328 1 95.31 95 LEU A C 1
ATOM 759 O O . LEU A 1 95 ? 16.281 0.29 -22.016 1 95.31 95 LEU A O 1
ATOM 763 N N . PHE A 1 96 ? 17.172 1.543 -20.375 1 97.25 96 PHE A N 1
ATOM 764 C CA . PHE A 1 96 ? 18.156 0.531 -20 1 97.25 96 PHE A CA 1
ATOM 765 C C . PHE A 1 96 ? 17.469 -0.752 -19.547 1 97.25 96 PHE A C 1
ATOM 767 O O . PHE A 1 96 ? 17.891 -1.852 -19.906 1 97.25 96 PHE A O 1
ATOM 774 N N . THR A 1 97 ? 16.438 -0.59 -18.766 1 97.06 97 THR A N 1
ATOM 775 C CA . THR A 1 97 ? 15.68 -1.733 -18.266 1 97.06 97 THR A CA 1
ATOM 776 C C . THR A 1 97 ? 15.07 -2.529 -19.422 1 97.06 97 THR A C 1
ATOM 778 O O . THR A 1 97 ? 15.023 -3.76 -19.375 1 97.06 97 THR A O 1
ATOM 781 N N . LYS A 1 98 ? 14.586 -1.816 -20.391 1 96.75 98 LYS A N 1
ATOM 782 C CA . LYS A 1 98 ? 14.023 -2.471 -21.578 1 96.75 98 LYS A CA 1
ATOM 783 C C . LYS A 1 98 ? 15.055 -3.367 -22.25 1 96.75 98 LYS A C 1
ATOM 785 O O . LYS A 1 98 ? 14.742 -4.492 -22.641 1 96.75 98 LYS A O 1
ATOM 790 N N . TYR A 1 99 ? 16.297 -2.875 -22.359 1 97.06 99 TYR A N 1
ATOM 791 C CA . TYR A 1 99 ? 17.328 -3.643 -23.047 1 97.06 99 TYR A CA 1
ATOM 792 C C . TYR A 1 99 ? 17.812 -4.793 -22.172 1 97.06 99 TYR A C 1
ATOM 794 O O . TYR A 1 99 ? 18.203 -5.848 -22.688 1 97.06 99 TYR A O 1
ATOM 802 N N . ILE A 1 100 ? 17.812 -4.594 -20.875 1 98 100 ILE A N 1
ATOM 803 C CA . ILE A 1 100 ? 18.156 -5.691 -19.984 1 98 100 ILE A CA 1
ATOM 804 C C . ILE A 1 100 ? 17.109 -6.801 -20.109 1 98 100 ILE A C 1
ATOM 806 O O . ILE A 1 100 ? 17.453 -7.98 -20.172 1 98 100 ILE A O 1
ATOM 810 N N . ALA A 1 101 ? 15.836 -6.41 -20.109 1 97.62 101 ALA A N 1
ATOM 811 C CA . ALA A 1 101 ? 14.75 -7.375 -20.281 1 97.62 101 ALA A CA 1
ATOM 812 C C . ALA A 1 101 ? 14.844 -8.07 -21.625 1 97.62 101 ALA A C 1
ATOM 814 O O . ALA A 1 101 ? 14.609 -9.281 -21.734 1 97.62 101 ALA A O 1
ATOM 815 N N . LYS A 1 102 ? 15.172 -7.281 -22.656 1 96.19 102 LYS A N 1
ATOM 816 C CA . LYS A 1 102 ? 15.32 -7.844 -24 1 96.19 102 LYS A CA 1
ATOM 817 C C . LYS A 1 102 ? 16.406 -8.922 -24.031 1 96.19 102 LYS A C 1
ATOM 819 O O . LYS A 1 102 ? 16.25 -9.938 -24.703 1 96.19 102 LYS A O 1
ATOM 824 N N . ALA A 1 103 ? 17.469 -8.656 -23.344 1 96.88 103 ALA A N 1
ATOM 825 C CA . ALA A 1 103 ? 18.547 -9.641 -23.281 1 96.88 103 ALA A CA 1
ATOM 826 C C . ALA A 1 103 ? 18.047 -10.945 -22.656 1 96.88 103 ALA A C 1
ATOM 828 O O . ALA A 1 103 ? 18.406 -12.031 -23.109 1 96.88 103 ALA A O 1
ATOM 829 N N . GLU A 1 104 ? 17.266 -10.859 -21.625 1 96.44 104 GLU A N 1
ATOM 830 C CA . GLU A 1 104 ? 16.703 -12.039 -20.969 1 96.44 104 GLU A CA 1
ATOM 831 C C . GLU A 1 104 ? 15.695 -12.742 -21.875 1 96.44 104 GLU A C 1
ATOM 833 O O . GLU A 1 104 ? 15.586 -13.969 -21.859 1 96.44 104 GLU A O 1
ATOM 838 N N . GLN A 1 105 ? 14.961 -11.992 -22.625 1 95.75 105 GLN A N 1
ATOM 839 C CA . GLN A 1 105 ? 13.969 -12.555 -23.547 1 95.75 105 GLN A CA 1
ATOM 840 C C . GLN A 1 105 ? 14.648 -13.328 -24.672 1 95.75 105 GLN A C 1
ATOM 842 O O . GLN A 1 105 ? 14.133 -14.344 -25.141 1 95.75 105 GLN A O 1
ATOM 847 N N . ILE A 1 106 ? 15.773 -12.82 -25.109 1 95.12 106 ILE A N 1
ATOM 848 C CA . ILE A 1 106 ? 16.516 -13.508 -26.156 1 95.12 106 ILE A CA 1
ATOM 849 C C . ILE A 1 106 ? 17.016 -14.852 -25.641 1 95.12 106 ILE A C 1
ATOM 851 O O . ILE A 1 106 ? 16.953 -15.859 -26.359 1 95.12 106 ILE A O 1
ATOM 855 N N . LYS A 1 107 ? 17.469 -14.859 -24.438 1 94.38 107 LYS A N 1
ATOM 856 C CA . LYS A 1 107 ? 17.906 -16.109 -23.828 1 94.38 107 LYS A CA 1
ATOM 857 C C . LYS A 1 107 ? 16.75 -17.109 -23.75 1 94.38 107 LYS A C 1
ATOM 859 O O . LYS A 1 107 ? 16.938 -18.297 -24.047 1 94.38 107 LYS A O 1
ATOM 864 N N . LEU A 1 108 ? 15.617 -16.688 -23.391 1 95.25 108 LEU A N 1
ATOM 865 C CA . LEU A 1 108 ? 14.438 -17.547 -23.281 1 95.25 108 LEU A CA 1
ATOM 866 C C . LEU A 1 108 ? 14.016 -18.062 -24.656 1 95.25 108 LEU A C 1
ATOM 868 O O . LEU A 1 108 ? 13.625 -19.219 -24.797 1 95.25 108 LEU A O 1
ATOM 872 N N . ARG A 1 109 ? 14.086 -17.203 -25.594 1 95.44 109 ARG A N 1
ATOM 873 C CA . ARG A 1 109 ? 13.727 -17.578 -26.953 1 95.44 109 ARG A CA 1
ATOM 874 C C . ARG A 1 109 ? 14.617 -18.719 -27.453 1 95.44 109 ARG A C 1
ATOM 876 O O . ARG A 1 109 ? 14.125 -19.672 -28.062 1 95.44 109 ARG A O 1
ATOM 883 N N . GLU A 1 110 ? 15.852 -18.625 -27.172 1 94.5 110 GLU A N 1
ATOM 884 C CA . GLU A 1 110 ? 16.781 -19.672 -27.578 1 94.5 110 GLU A CA 1
ATOM 885 C C . GLU A 1 110 ? 16.469 -20.984 -26.891 1 94.5 110 GLU A C 1
ATOM 887 O O . GLU A 1 110 ? 16.516 -22.047 -27.516 1 94.5 110 GLU A O 1
ATOM 892 N N . GLU A 1 111 ? 16.109 -20.953 -25.688 1 94.31 111 GLU A N 1
ATOM 893 C CA . GLU A 1 111 ? 15.758 -22.156 -24.938 1 94.31 111 GLU A CA 1
ATOM 894 C C . GLU A 1 111 ? 14.477 -22.781 -25.484 1 94.31 111 GLU A C 1
ATOM 896 O O . GLU A 1 111 ? 14.383 -24 -25.609 1 94.31 111 GLU A O 1
ATOM 901 N N . LEU A 1 112 ? 13.508 -21.969 -25.812 1 95.06 112 LEU A N 1
ATOM 902 C CA . LEU A 1 112 ? 12.219 -22.453 -26.297 1 95.06 112 LEU A CA 1
ATOM 903 C C . LEU A 1 112 ? 12.359 -23.016 -27.703 1 95.06 112 LEU A C 1
ATOM 905 O O . LEU A 1 112 ? 11.641 -23.953 -28.078 1 95.06 112 LEU A O 1
ATOM 909 N N . GLU A 1 113 ? 13.266 -22.438 -28.438 1 93.38 113 GLU A N 1
ATOM 910 C CA . GLU A 1 113 ? 13.5 -22.938 -29.797 1 93.38 113 GLU A CA 1
ATOM 911 C C . GLU A 1 113 ? 14.164 -24.312 -29.766 1 93.38 113 GLU A C 1
ATOM 913 O O . GLU A 1 113 ? 13.922 -25.156 -30.625 1 93.38 113 GLU A O 1
ATOM 918 N N . GLU A 1 114 ? 14.891 -24.547 -28.75 1 91.56 114 GLU A N 1
ATOM 919 C CA . GLU A 1 114 ? 15.602 -25.812 -28.625 1 91.56 114 GLU A CA 1
ATOM 920 C C . GLU A 1 114 ? 14.695 -26.891 -28.047 1 91.56 114 GLU A C 1
ATOM 922 O O . GLU A 1 114 ? 14.938 -28.094 -28.266 1 91.56 114 GLU A O 1
ATOM 927 N N . THR A 1 115 ? 13.664 -26.547 -27.391 1 93.81 115 THR A N 1
ATOM 928 C CA . THR A 1 115 ? 12.797 -27.531 -26.75 1 93.81 115 THR A CA 1
ATOM 929 C C . THR A 1 115 ? 11.75 -28.047 -27.719 1 93.81 115 THR A C 1
ATOM 931 O O . THR A 1 115 ? 11.273 -27.297 -28.594 1 93.81 115 THR A O 1
ATOM 934 N N . LYS A 1 116 ? 11.359 -29.266 -27.562 1 95.19 116 LYS A N 1
ATOM 935 C CA . LYS A 1 116 ? 10.422 -29.891 -28.5 1 95.19 116 LYS A CA 1
ATOM 936 C C . LYS A 1 116 ? 8.977 -29.641 -28.062 1 95.19 116 LYS A C 1
ATOM 938 O O . LYS A 1 116 ? 8.094 -29.469 -28.906 1 95.19 116 LYS A O 1
ATOM 943 N N . PHE A 1 117 ? 8.797 -29.656 -26.75 1 97.38 117 PHE A N 1
ATOM 944 C CA . PHE A 1 117 ? 7.438 -29.547 -26.234 1 97.38 117 PHE A CA 1
ATOM 945 C C . PHE A 1 117 ? 7.332 -28.469 -25.172 1 97.38 117 PHE A C 1
ATOM 947 O O . PHE A 1 117 ? 8.281 -28.234 -24.422 1 97.38 117 PHE A O 1
ATOM 954 N N . CYS A 1 118 ? 6.168 -27.766 -25.109 1 96.81 118 CYS A N 1
ATOM 955 C CA . CYS A 1 118 ? 5.957 -26.766 -24.062 1 96.81 118 CYS A CA 1
ATOM 956 C C . CYS A 1 118 ? 4.48 -26.656 -23.703 1 96.81 118 CYS A C 1
ATOM 958 O O . CYS A 1 118 ? 3.621 -27.125 -24.438 1 96.81 118 CYS A O 1
ATOM 960 N N . SER A 1 119 ? 4.168 -26.219 -22.578 1 96.94 119 SER A N 1
ATOM 961 C CA . SER A 1 119 ? 2.816 -25.969 -22.094 1 96.94 119 SER A CA 1
ATOM 962 C C . SER A 1 119 ? 2.66 -24.516 -21.625 1 96.94 119 SER A C 1
ATOM 964 O O . SER A 1 119 ? 3.639 -23.875 -21.234 1 96.94 119 SER A O 1
ATOM 966 N N . ILE A 1 120 ? 1.424 -24.031 -21.688 1 96.94 120 ILE A N 1
ATOM 967 C CA . ILE A 1 120 ? 1.149 -22.641 -21.344 1 96.94 120 ILE A CA 1
ATOM 968 C C . ILE A 1 120 ? 0.355 -22.578 -20.047 1 96.94 120 ILE A C 1
ATOM 970 O O . ILE A 1 120 ? -0.608 -23.328 -19.859 1 96.94 120 ILE A O 1
ATOM 974 N N . LEU A 1 121 ? 0.836 -21.781 -19.141 1 96.25 121 LEU A N 1
ATOM 975 C CA . LEU A 1 121 ? 0.091 -21.422 -17.938 1 96.25 121 LEU A CA 1
ATOM 976 C C . LEU A 1 121 ? -0.408 -19.984 -18.016 1 96.25 121 LEU A C 1
ATOM 978 O O . LEU A 1 121 ? 0.371 -19.078 -18.281 1 96.25 121 LEU A O 1
ATOM 982 N N . SER A 1 122 ? -1.636 -19.812 -17.875 1 95.12 122 SER A N 1
ATOM 983 C CA . SER A 1 122 ? -2.193 -18.469 -17.969 1 95.12 122 SER A CA 1
ATOM 984 C C . SER A 1 122 ? -3.193 -18.219 -16.844 1 95.12 122 SER A C 1
ATOM 986 O O . SER A 1 122 ? -3.926 -19.125 -16.438 1 95.12 122 SER A O 1
ATOM 988 N N . ASP A 1 123 ? -3.094 -17.078 -16.281 1 92.31 123 ASP A N 1
ATOM 989 C CA . ASP A 1 123 ? -4.012 -16.625 -15.242 1 92.31 123 ASP A CA 1
ATOM 990 C C . ASP A 1 123 ? -4.207 -15.109 -15.305 1 92.31 123 ASP A C 1
ATOM 992 O O . ASP A 1 123 ? -3.338 -14.383 -15.789 1 92.31 123 ASP A O 1
ATOM 996 N N . GLY A 1 124 ? -5.414 -14.719 -14.914 1 88.31 124 GLY A N 1
ATOM 997 C CA . GLY A 1 124 ? -5.723 -13.297 -14.953 1 88.31 124 GLY A CA 1
ATOM 998 C C . GLY A 1 124 ? -5.895 -12.695 -13.57 1 88.31 124 GLY A C 1
ATOM 999 O O . GLY A 1 124 ? -6.293 -13.383 -12.625 1 88.31 124 GLY A O 1
ATOM 1000 N N . SER A 1 125 ? -5.496 -11.406 -13.445 1 84.12 125 SER A N 1
ATOM 1001 C CA . SER A 1 125 ? -5.68 -10.672 -12.203 1 84.12 125 SER A CA 1
ATOM 1002 C C . SER A 1 125 ? -5.891 -9.18 -12.477 1 84.12 125 SER A C 1
ATOM 1004 O O . SER A 1 125 ? -5.496 -8.672 -13.531 1 84.12 125 SER A O 1
ATOM 1006 N N . THR A 1 126 ? -6.633 -8.594 -11.547 1 79.38 126 THR A N 1
ATOM 1007 C CA . THR A 1 126 ? -6.832 -7.148 -11.633 1 79.38 126 THR A CA 1
ATOM 1008 C C . THR A 1 126 ? -5.715 -6.406 -10.898 1 79.38 126 THR A C 1
ATOM 1010 O O . THR A 1 126 ? -5.391 -6.734 -9.758 1 79.38 126 THR A O 1
ATOM 1013 N N . ASP A 1 127 ? -5.176 -5.438 -11.531 1 76.75 127 ASP A N 1
ATOM 1014 C CA . ASP A 1 127 ? -4.086 -4.684 -10.914 1 76.75 127 ASP A CA 1
ATOM 1015 C C . ASP A 1 127 ? -4.621 -3.492 -10.125 1 76.75 127 ASP A C 1
ATOM 1017 O O . ASP A 1 127 ? -5.836 -3.328 -9.984 1 76.75 127 ASP A O 1
ATOM 1021 N N . THR A 1 128 ? -3.725 -2.717 -9.539 1 74.75 128 THR A N 1
ATOM 1022 C CA . THR A 1 128 ? -4.09 -1.591 -8.688 1 74.75 128 THR A CA 1
ATOM 1023 C C . THR A 1 128 ? -4.742 -0.48 -9.5 1 74.75 128 THR A C 1
ATOM 1025 O O . THR A 1 128 ? -5.484 0.342 -8.961 1 74.75 128 THR A O 1
ATOM 1028 N N . ALA A 1 129 ? -4.43 -0.437 -10.797 1 73.88 129 ALA A N 1
ATOM 1029 C CA . ALA A 1 129 ? -5.039 0.554 -11.68 1 73.88 129 ALA A CA 1
ATOM 1030 C C . ALA A 1 129 ? -6.391 0.071 -12.195 1 73.88 129 ALA A C 1
ATOM 1032 O O . ALA A 1 129 ? -6.988 0.699 -13.07 1 73.88 129 ALA A O 1
ATOM 1033 N N . VAL A 1 130 ? -6.855 -1.077 -11.672 1 78.69 130 VAL A N 1
ATOM 1034 C CA . VAL A 1 130 ? -8.148 -1.656 -12.031 1 78.69 130 VAL A CA 1
ATOM 1035 C C . VAL A 1 130 ? -8.148 -2.055 -13.5 1 78.69 130 VAL A C 1
ATOM 1037 O O . VAL A 1 130 ? -9.047 -1.671 -14.258 1 78.69 130 VAL A O 1
ATOM 1040 N N . LYS A 1 131 ? -7.051 -2.58 -13.867 1 83.56 131 LYS A N 1
ATOM 1041 C CA . LYS A 1 131 ? -6.902 -3.17 -15.195 1 83.56 131 LYS A CA 1
ATOM 1042 C C . LYS A 1 131 ? -6.762 -4.688 -15.109 1 83.56 131 LYS A C 1
ATOM 1044 O O . LYS A 1 131 ? -6.109 -5.207 -14.203 1 83.56 131 LYS A O 1
ATOM 1049 N N . GLU A 1 132 ? -7.418 -5.328 -16.016 1 87.38 132 GLU A N 1
ATOM 1050 C CA . GLU A 1 132 ? -7.262 -6.777 -16.078 1 87.38 132 GLU A CA 1
ATOM 1051 C C . GLU A 1 132 ? -5.973 -7.164 -16.797 1 87.38 132 GLU A C 1
ATOM 1053 O O . GLU A 1 132 ? -5.75 -6.762 -17.938 1 87.38 132 GLU A O 1
ATOM 1058 N N . GLU A 1 133 ? -5.156 -7.832 -16.062 1 89.88 133 GLU A N 1
ATOM 1059 C CA . GLU A 1 133 ? -3.881 -8.289 -16.609 1 89.88 133 GLU A CA 1
ATOM 1060 C C . GLU A 1 133 ? -3.852 -9.805 -16.766 1 89.88 133 GLU A C 1
ATOM 1062 O O . GLU A 1 133 ? -4.375 -10.531 -15.914 1 89.88 133 GLU A O 1
ATOM 1067 N N . GLU A 1 134 ? -3.35 -10.227 -17.891 1 93.75 134 GLU A N 1
ATOM 1068 C CA . GLU A 1 134 ? -3.17 -11.656 -18.125 1 93.75 134 GLU A CA 1
ATOM 1069 C C . GLU A 1 134 ? -1.695 -12.039 -18.094 1 93.75 134 GLU A C 1
ATOM 1071 O O . GLU A 1 134 ? -0.88 -11.477 -18.828 1 93.75 134 GLU A O 1
ATOM 1076 N N . LEU A 1 135 ? -1.423 -12.945 -17.219 1 95.31 135 LEU A N 1
ATOM 1077 C CA . LEU A 1 135 ? -0.061 -13.43 -17.031 1 95.31 135 LEU A CA 1
ATOM 1078 C C . LEU A 1 135 ? 0.135 -14.781 -17.703 1 95.31 135 LEU A C 1
ATOM 1080 O O . LEU A 1 135 ? -0.745 -15.648 -17.656 1 95.31 135 LEU A O 1
ATOM 1084 N N . VAL A 1 136 ? 1.299 -14.93 -18.375 1 96.88 136 VAL A N 1
ATOM 1085 C CA . VAL A 1 136 ? 1.566 -16.172 -19.109 1 96.88 136 VAL A CA 1
ATOM 1086 C C . VAL A 1 136 ? 2.92 -16.734 -18.672 1 96.88 136 VAL A C 1
ATOM 1088 O O . VAL A 1 136 ? 3.906 -15.992 -18.594 1 96.88 136 VAL A O 1
ATOM 1091 N N . TYR A 1 137 ? 2.977 -17.969 -18.297 1 97 137 TYR A N 1
ATOM 1092 C CA . TYR A 1 137 ? 4.176 -18.75 -18.078 1 97 137 TYR A CA 1
ATOM 1093 C C . TYR A 1 137 ? 4.254 -19.922 -19.062 1 97 137 TYR A C 1
ATOM 1095 O O . TYR A 1 137 ? 3.236 -20.328 -19.625 1 97 137 TYR A O 1
ATOM 1103 N N . VAL A 1 138 ? 5.438 -20.375 -19.25 1 96.75 138 VAL A N 1
ATOM 1104 C CA . VAL A 1 138 ? 5.641 -21.547 -20.094 1 96.75 138 VAL A CA 1
ATOM 1105 C C . VAL A 1 138 ? 6.41 -22.609 -19.312 1 96.75 138 VAL A C 1
ATOM 1107 O O . VAL A 1 138 ? 7.344 -22.297 -18.578 1 96.75 138 VAL A O 1
ATOM 1110 N N . ARG A 1 139 ? 5.938 -23.797 -19.406 1 96.38 139 ARG A N 1
ATOM 1111 C CA . ARG A 1 139 ? 6.621 -24.953 -18.812 1 96.38 139 ARG A CA 1
ATOM 1112 C C . ARG A 1 139 ? 7.145 -25.891 -19.891 1 96.38 139 ARG A C 1
ATOM 1114 O O . ARG A 1 139 ? 6.465 -26.141 -20.891 1 96.38 139 ARG A O 1
ATOM 1121 N N . PHE A 1 140 ? 8.367 -26.312 -19.781 1 96.31 140 PHE A N 1
ATOM 1122 C CA . PHE A 1 140 ? 8.953 -27.281 -20.688 1 96.31 140 PHE A CA 1
ATOM 1123 C C . PHE A 1 140 ? 9.969 -28.156 -19.969 1 96.31 140 PHE A C 1
ATOM 1125 O O . PHE A 1 140 ? 10.352 -27.859 -18.828 1 96.31 140 PHE A O 1
ATOM 1132 N N . CYS A 1 141 ? 10.188 -29.281 -20.516 1 95.5 141 CYS A N 1
ATOM 1133 C CA . CYS A 1 141 ? 11.141 -30.234 -19.938 1 95.5 141 CYS A CA 1
ATOM 1134 C C . CYS A 1 141 ? 12.219 -30.594 -20.953 1 95.5 141 CYS A C 1
ATOM 1136 O O . CYS A 1 141 ? 11.914 -30.906 -22.109 1 95.5 141 CYS A O 1
ATOM 1138 N N . THR A 1 142 ? 13.5 -30.406 -20.531 1 93.44 142 THR A N 1
ATOM 1139 C CA . THR A 1 142 ? 14.641 -30.781 -21.359 1 93.44 142 THR A CA 1
ATOM 1140 C C . THR A 1 142 ? 15.508 -31.812 -20.656 1 93.44 142 THR A C 1
ATOM 1142 O O . THR A 1 142 ? 16.156 -31.516 -19.656 1 93.44 142 THR A O 1
ATOM 1145 N N . LYS A 1 143 ? 15.555 -33.031 -21.156 1 94.38 143 LYS A N 1
ATOM 1146 C CA . LYS A 1 143 ? 16.375 -34.125 -20.641 1 94.38 143 LYS A CA 1
ATOM 1147 C C . LYS A 1 143 ? 16.094 -34.375 -19.156 1 94.38 143 LYS A C 1
ATOM 1149 O O . LYS A 1 143 ? 17.031 -34.438 -18.359 1 94.38 143 LYS A O 1
ATOM 1154 N N . GLY A 1 144 ? 14.867 -34.281 -18.875 1 92.12 144 GLY A N 1
ATOM 1155 C CA . GLY A 1 144 ? 14.445 -34.656 -17.531 1 92.12 144 GLY A CA 1
ATOM 1156 C C . GLY A 1 144 ? 14.398 -33.469 -16.578 1 92.12 144 GLY A C 1
ATOM 1157 O O . GLY A 1 144 ? 13.953 -33.594 -15.438 1 92.12 144 GLY A O 1
ATOM 1158 N N . ASN A 1 145 ? 14.797 -32.312 -17.016 1 92.75 145 ASN A N 1
ATOM 1159 C CA . ASN A 1 145 ? 14.781 -31.125 -16.188 1 92.75 145 ASN A CA 1
ATOM 1160 C C . ASN A 1 145 ? 13.594 -30.234 -16.516 1 92.75 145 ASN A C 1
ATOM 1162 O O . ASN A 1 145 ? 13.531 -29.672 -17.609 1 92.75 145 ASN A O 1
ATOM 1166 N N . VAL A 1 146 ? 12.734 -30.125 -15.555 1 93.56 146 VAL A N 1
ATOM 1167 C CA . VAL A 1 146 ? 11.531 -29.328 -15.758 1 93.56 146 VAL A CA 1
ATOM 1168 C C . VAL A 1 146 ? 11.828 -27.859 -15.484 1 93.56 146 VAL A C 1
ATOM 1170 O O . VAL A 1 146 ? 12.453 -27.516 -14.477 1 93.56 146 VAL A O 1
ATOM 1173 N N . ASN A 1 147 ? 11.438 -26.984 -16.422 1 93.44 147 ASN A N 1
ATOM 1174 C CA . ASN A 1 147 ? 11.633 -25.531 -16.297 1 93.44 147 ASN A CA 1
ATOM 1175 C C . ASN A 1 147 ? 10.32 -24.781 -16.469 1 93.44 147 ASN A C 1
ATOM 1177 O O . ASN A 1 147 ? 9.5 -25.141 -17.312 1 93.44 147 ASN A O 1
ATOM 1181 N N . VAL A 1 148 ? 10.109 -23.875 -15.609 1 95.31 148 VAL A N 1
ATOM 1182 C CA . VAL A 1 148 ? 8.984 -22.953 -15.734 1 95.31 148 VAL A CA 1
ATOM 1183 C C . VAL A 1 148 ? 9.492 -21.531 -15.852 1 95.31 148 VAL A C 1
ATOM 1185 O O . VAL A 1 148 ? 10.242 -21.047 -15 1 95.31 148 VAL A O 1
ATOM 1188 N N . LYS A 1 149 ? 9.141 -20.891 -16.938 1 95.56 149 LYS A N 1
ATOM 1189 C CA . LYS A 1 149 ? 9.688 -19.562 -17.203 1 95.56 149 LYS A CA 1
ATOM 1190 C C . LYS A 1 149 ? 8.578 -18.547 -17.438 1 95.56 149 LYS A C 1
ATOM 1192 O O . LYS A 1 149 ? 7.547 -18.875 -18.031 1 95.56 149 LYS A O 1
ATOM 1197 N N . PHE A 1 150 ? 8.852 -17.391 -17 1 96.62 150 PHE A N 1
ATOM 1198 C CA . PHE A 1 150 ? 7.941 -16.266 -17.188 1 96.62 150 PHE A CA 1
ATOM 1199 C C . PHE A 1 150 ? 8.047 -15.734 -18.609 1 96.62 150 PHE A C 1
ATOM 1201 O O . PHE A 1 150 ? 9.148 -15.477 -19.094 1 96.62 150 PHE A O 1
ATOM 1208 N N . ILE A 1 151 ? 6.863 -15.516 -19.25 1 96.56 151 ILE A N 1
ATOM 1209 C CA . ILE A 1 151 ? 6.859 -15.016 -20.625 1 96.56 151 ILE A CA 1
ATOM 1210 C C . ILE A 1 151 ? 6.559 -13.516 -20.609 1 96.56 151 ILE A C 1
ATOM 1212 O O . ILE A 1 151 ? 7.289 -12.727 -21.219 1 96.56 151 ILE A O 1
ATOM 1216 N N . GLY A 1 152 ? 5.461 -13.188 -19.969 1 95.5 152 GLY A N 1
ATOM 1217 C CA . GLY A 1 152 ? 5.078 -11.781 -19.953 1 95.5 152 GLY A CA 1
ATOM 1218 C C . GLY A 1 152 ? 3.729 -11.539 -19.312 1 95.5 152 GLY A C 1
ATOM 1219 O O . GLY A 1 152 ? 3.109 -12.469 -18.781 1 95.5 152 GLY A O 1
ATOM 1220 N N . ILE A 1 153 ? 3.357 -10.312 -19.234 1 95.19 153 ILE A N 1
ATOM 1221 C CA . ILE A 1 153 ? 2.068 -9.852 -18.734 1 95.19 153 ILE A CA 1
ATOM 1222 C C . ILE A 1 153 ? 1.496 -8.797 -19.688 1 95.19 153 ILE A C 1
ATOM 1224 O O . ILE A 1 153 ? 2.238 -7.977 -20.234 1 95.19 153 ILE A O 1
ATOM 1228 N N . GLU A 1 154 ? 0.256 -8.922 -19.969 1 93.56 154 GLU A N 1
ATOM 1229 C CA . GLU A 1 154 ? -0.388 -8 -20.891 1 93.56 154 GLU A CA 1
ATOM 1230 C C . GLU A 1 154 ? -1.774 -7.594 -20.406 1 93.56 154 GLU A C 1
ATOM 1232 O O . GLU A 1 154 ? -2.506 -8.414 -19.844 1 93.56 154 GLU A O 1
ATOM 1237 N N . ALA A 1 155 ? -2.068 -6.348 -20.594 1 89.81 155 ALA A N 1
ATOM 1238 C CA . ALA A 1 155 ? -3.381 -5.832 -20.203 1 89.81 155 ALA A CA 1
ATOM 1239 C C . ALA A 1 155 ? -4.445 -6.242 -21.219 1 89.81 155 ALA A C 1
ATOM 1241 O O . ALA A 1 155 ? -4.195 -6.238 -22.438 1 89.81 155 ALA A O 1
ATOM 1242 N N . VAL A 1 156 ? -5.559 -6.699 -20.656 1 88.88 156 VAL A N 1
ATOM 1243 C CA . VAL A 1 156 ? -6.699 -7.059 -21.5 1 88.88 156 VAL A CA 1
ATOM 1244 C C . VAL A 1 156 ? -7.855 -6.094 -21.234 1 88.88 156 VAL A C 1
ATOM 1246 O O . VAL A 1 156 ? -8.273 -5.914 -20.078 1 88.88 156 VAL A O 1
ATOM 1249 N N . GLU A 1 157 ? -8.312 -5.379 -22.188 1 79.44 157 GLU A N 1
ATOM 1250 C CA . GLU A 1 157 ? -9.383 -4.395 -22.031 1 79.44 157 GLU A CA 1
ATOM 1251 C C . GLU A 1 157 ? -10.672 -5.051 -21.562 1 79.44 157 GLU A C 1
ATOM 1253 O O . GLU A 1 157 ? -11.289 -4.586 -20.594 1 79.44 157 GLU A O 1
ATOM 1258 N N . LYS A 1 158 ? -11.109 -6.09 -22.359 1 82.19 158 LYS A N 1
ATOM 1259 C CA . LYS A 1 158 ? -12.258 -6.906 -21.984 1 82.19 158 LYS A CA 1
ATOM 1260 C C . LYS A 1 158 ? -11.852 -8.367 -21.781 1 82.19 158 LYS A C 1
ATOM 1262 O O . LYS A 1 158 ? -11.289 -8.992 -22.672 1 82.19 158 LYS A O 1
ATOM 1267 N N . ALA A 1 159 ? -12.148 -8.828 -20.562 1 82.31 159 ALA A N 1
ATOM 1268 C CA . ALA A 1 159 ? -11.711 -10.172 -20.203 1 82.31 159 ALA A CA 1
ATOM 1269 C C . ALA A 1 159 ? -12.641 -11.234 -20.797 1 82.31 159 ALA A C 1
ATOM 1271 O O . ALA A 1 159 ? -13.18 -12.062 -20.062 1 82.31 159 ALA A O 1
ATOM 1272 N N . ASP A 1 160 ? -12.781 -11.148 -22.078 1 87.25 160 ASP A N 1
ATOM 1273 C CA . ASP A 1 160 ? -13.508 -12.219 -22.75 1 87.25 160 ASP A CA 1
ATOM 1274 C C . ASP A 1 160 ? -12.547 -13.25 -23.359 1 87.25 160 ASP A C 1
ATOM 1276 O O . ASP A 1 160 ? -11.344 -13.016 -23.406 1 87.25 160 ASP A O 1
ATOM 1280 N N . SER A 1 161 ? -13.094 -14.352 -23.766 1 91.5 161 SER A N 1
ATOM 1281 C CA . SER A 1 161 ? -12.273 -15.469 -24.219 1 91.5 161 SER A CA 1
ATOM 1282 C C . SER A 1 161 ? -11.453 -15.086 -25.453 1 91.5 161 SER A C 1
ATOM 1284 O O . SER A 1 161 ? -10.297 -15.492 -25.578 1 91.5 161 SER A O 1
ATOM 1286 N N . ALA A 1 162 ? -12.016 -14.273 -26.312 1 92 162 ALA A N 1
ATOM 1287 C CA . ALA A 1 162 ? -11.32 -13.891 -27.531 1 92 162 ALA A CA 1
ATOM 1288 C C . ALA A 1 162 ? -10.125 -12.992 -27.234 1 92 162 ALA A C 1
ATOM 1290 O O . ALA A 1 162 ? -9.031 -13.211 -27.75 1 92 162 ALA A O 1
ATOM 1291 N N . ASN A 1 163 ? -10.336 -12.031 -26.406 1 91.56 163 ASN A N 1
ATOM 1292 C CA . ASN A 1 163 ? -9.273 -11.086 -26.078 1 91.56 163 ASN A CA 1
ATOM 1293 C C . ASN A 1 163 ? -8.164 -11.75 -25.266 1 91.56 163 ASN A C 1
ATOM 1295 O O . ASN A 1 163 ? -6.984 -11.445 -25.453 1 91.56 163 ASN A O 1
ATOM 1299 N N . ILE A 1 164 ? -8.516 -12.609 -24.375 1 94.12 164 ILE A N 1
ATOM 1300 C CA . ILE A 1 164 ? -7.527 -13.312 -23.578 1 94.12 164 ILE A CA 1
ATOM 1301 C C . ILE A 1 164 ? -6.68 -14.211 -24.469 1 94.12 164 ILE A C 1
ATOM 1303 O O . ILE A 1 164 ? -5.457 -14.266 -24.328 1 94.12 164 ILE A O 1
ATOM 1307 N N . THR A 1 165 ? -7.406 -14.891 -25.406 1 95.38 165 THR A N 1
ATOM 1308 C CA . THR A 1 165 ? -6.691 -15.75 -26.344 1 95.38 165 THR A CA 1
ATOM 1309 C C . THR A 1 165 ? -5.691 -14.945 -27.156 1 95.38 165 THR A C 1
ATOM 1311 O O . THR A 1 165 ? -4.547 -15.367 -27.344 1 95.38 165 THR A O 1
ATOM 1314 N N . GLN A 1 166 ? -6.117 -13.805 -27.562 1 95.12 166 GLN A N 1
ATOM 1315 C CA . GLN A 1 166 ? -5.246 -12.953 -28.359 1 95.12 166 GLN A CA 1
ATOM 1316 C C . GLN A 1 166 ? -4.059 -12.453 -27.531 1 95.12 166 GLN A C 1
ATOM 1318 O O . GLN A 1 166 ? -2.938 -12.375 -28.047 1 95.12 166 GLN A O 1
ATOM 1323 N N . ALA A 1 167 ? -4.309 -12.102 -26.328 1 94.56 167 ALA A N 1
ATOM 1324 C CA . ALA A 1 167 ? -3.236 -11.641 -25.453 1 94.56 167 ALA A CA 1
ATOM 1325 C C . ALA A 1 167 ? -2.191 -12.734 -25.234 1 94.56 167 ALA A C 1
ATOM 1327 O O . ALA A 1 167 ? -0.989 -12.453 -25.234 1 94.56 167 ALA A O 1
ATOM 1328 N N . ILE A 1 168 ? -2.635 -13.961 -25.062 1 96.12 168 ILE A N 1
ATOM 1329 C CA . ILE A 1 168 ? -1.736 -15.094 -24.875 1 96.12 168 ILE A CA 1
ATOM 1330 C C . ILE A 1 168 ? -0.927 -15.328 -26.141 1 96.12 168 ILE A C 1
ATOM 1332 O O . ILE A 1 168 ? 0.292 -15.516 -26.094 1 96.12 168 ILE A O 1
ATOM 1336 N N . LYS A 1 169 ? -1.615 -15.281 -27.281 1 96.19 169 LYS A N 1
ATOM 1337 C CA . LYS A 1 169 ? -0.944 -15.5 -28.547 1 96.19 169 LYS A CA 1
ATOM 1338 C C . LYS A 1 169 ? 0.106 -14.43 -28.812 1 96.19 169 LYS A C 1
ATOM 1340 O O . LYS A 1 169 ? 1.201 -14.727 -29.297 1 96.19 169 LYS A O 1
ATOM 1345 N N . ASN A 1 170 ? -0.241 -13.195 -28.484 1 95.06 170 ASN A N 1
ATOM 1346 C CA . ASN A 1 170 ? 0.708 -12.102 -28.672 1 95.06 170 ASN A CA 1
ATOM 1347 C C . ASN A 1 170 ? 1.974 -12.312 -27.844 1 95.06 170 ASN A C 1
ATOM 1349 O O . ASN A 1 170 ? 3.084 -12.117 -28.344 1 95.06 170 ASN A O 1
ATOM 1353 N N . GLN A 1 171 ? 1.791 -12.711 -26.641 1 95.62 171 GLN A N 1
ATOM 1354 C CA . GLN A 1 171 ? 2.92 -12.922 -25.75 1 95.62 171 GLN A CA 1
ATOM 1355 C C . GLN A 1 171 ? 3.77 -14.102 -26.203 1 95.62 171 GLN A C 1
ATOM 1357 O O . GLN A 1 171 ? 5 -14.023 -26.203 1 95.62 171 GLN A O 1
ATOM 1362 N N . MET A 1 172 ? 3.133 -15.18 -26.594 1 96.69 172 MET A N 1
ATOM 1363 C CA . MET A 1 172 ? 3.844 -16.391 -27.016 1 96.69 172 MET A CA 1
ATOM 1364 C C . MET A 1 172 ? 4.566 -16.156 -28.328 1 96.69 172 MET A C 1
ATOM 1366 O O . MET A 1 172 ? 5.688 -16.625 -28.531 1 96.69 172 MET A O 1
ATOM 1370 N N . ASP A 1 173 ? 3.959 -15.391 -29.234 1 95.56 173 ASP A N 1
ATOM 1371 C CA . ASP A 1 173 ? 4.578 -15.07 -30.531 1 95.56 173 ASP A CA 1
ATOM 1372 C C . ASP A 1 173 ? 5.84 -14.234 -30.328 1 95.56 173 ASP A C 1
ATOM 1374 O O . ASP A 1 173 ? 6.812 -14.391 -31.078 1 95.56 173 ASP A O 1
ATOM 1378 N N . ALA A 1 174 ? 5.715 -13.359 -29.375 1 92.44 174 ALA A N 1
ATOM 1379 C CA . ALA A 1 174 ? 6.871 -12.523 -29.094 1 92.44 174 ALA A CA 1
ATOM 1380 C C . ALA A 1 174 ? 8.016 -13.344 -28.5 1 92.44 174 ALA A C 1
ATOM 1382 O O . ALA A 1 174 ? 9.188 -13.031 -28.719 1 92.44 174 ALA A O 1
ATOM 1383 N N . ALA A 1 175 ? 7.715 -14.406 -27.828 1 93.5 175 ALA A N 1
ATOM 1384 C CA . ALA A 1 175 ? 8.719 -15.234 -27.156 1 93.5 175 ALA A CA 1
ATOM 1385 C C . ALA A 1 175 ? 9.281 -16.281 -28.109 1 93.5 175 ALA A C 1
ATOM 1387 O O . ALA A 1 175 ? 10.492 -16.547 -28.125 1 93.5 175 ALA A O 1
ATOM 1388 N N . CYS A 1 176 ? 8.477 -16.938 -28.812 1 93.12 176 CYS A N 1
ATOM 1389 C CA . CYS A 1 176 ? 8.891 -18.031 -29.703 1 93.12 176 CYS A CA 1
ATOM 1390 C C . CYS A 1 176 ? 7.941 -18.156 -30.891 1 93.12 176 CYS A C 1
ATOM 1392 O O . CYS A 1 176 ? 6.781 -18.547 -30.719 1 93.12 176 CYS A O 1
ATOM 1394 N N . LYS A 1 177 ? 8.656 -17.969 -32.031 1 90.75 177 LYS A N 1
ATOM 1395 C CA . LYS A 1 177 ? 7.852 -18.188 -33.25 1 90.75 177 LYS A CA 1
ATOM 1396 C C . LYS A 1 177 ? 7.59 -19.672 -33.469 1 90.75 177 LYS A C 1
ATOM 1398 O O . LYS A 1 177 ? 8.484 -20.5 -33.281 1 90.75 177 LYS A O 1
ATOM 1403 N N . GLY A 1 178 ? 6.41 -20.188 -33.625 1 90.69 178 GLY A N 1
ATOM 1404 C CA . GLY A 1 178 ? 6.047 -21.562 -33.875 1 90.69 178 GLY A CA 1
ATOM 1405 C C . GLY A 1 178 ? 5.672 -22.328 -32.625 1 90.69 178 GLY A C 1
ATOM 1406 O O . GLY A 1 178 ? 5.66 -23.562 -32.625 1 90.69 178 GLY A O 1
ATOM 1407 N N . TRP A 1 179 ? 5.5 -21.656 -31.562 1 94.44 179 TRP A N 1
ATOM 1408 C CA . TRP A 1 179 ? 5.176 -22.281 -30.281 1 94.44 179 TRP A CA 1
ATOM 1409 C C . TRP A 1 179 ? 3.938 -23.156 -30.406 1 94.44 179 TRP A C 1
ATOM 1411 O O . TRP A 1 179 ? 3.779 -24.125 -29.656 1 94.44 179 TRP A O 1
ATOM 1421 N N . GLU A 1 180 ? 3.051 -22.953 -31.359 1 94 180 GLU A N 1
ATOM 1422 C CA . GLU A 1 180 ? 1.793 -23.672 -31.5 1 94 180 GLU A CA 1
ATOM 1423 C C . GLU A 1 180 ? 2.039 -25.156 -31.812 1 94 180 GLU A C 1
ATOM 1425 O O . GLU A 1 180 ? 1.288 -26.016 -31.359 1 94 180 GLU A O 1
ATOM 1430 N N . GLY A 1 181 ? 3.051 -25.375 -32.562 1 93.06 181 GLY A N 1
ATOM 1431 C CA . GLY A 1 181 ? 3.379 -26.75 -32.938 1 93.06 181 GLY A CA 1
ATOM 1432 C C . GLY A 1 181 ? 4.008 -27.516 -31.781 1 93.06 181 GLY A C 1
ATOM 1433 O O . GLY A 1 181 ? 4.055 -28.75 -31.812 1 93.06 181 GLY A O 1
ATOM 1434 N N . LYS A 1 182 ? 4.453 -26.859 -30.766 1 95.38 182 LYS A N 1
ATOM 1435 C CA . LYS A 1 182 ? 5.129 -27.469 -29.641 1 95.38 182 LYS A CA 1
ATOM 1436 C C . LYS A 1 182 ? 4.188 -27.609 -28.438 1 95.38 182 LYS A C 1
ATOM 1438 O O . LYS A 1 182 ? 4.523 -28.266 -27.453 1 95.38 182 LYS A O 1
ATOM 1443 N N . LEU A 1 183 ? 2.994 -27.062 -28.547 1 96.81 183 LEU A N 1
ATOM 1444 C CA . LEU A 1 183 ? 2.07 -26.969 -27.422 1 96.81 183 LEU A CA 1
ATOM 1445 C C . LEU A 1 183 ? 1.474 -28.328 -27.078 1 96.81 183 LEU A C 1
ATOM 1447 O O . LEU A 1 183 ? 0.962 -29.016 -27.953 1 96.81 183 LEU A O 1
ATOM 1451 N N . VAL A 1 184 ? 1.519 -28.672 -25.797 1 96.38 184 VAL A N 1
ATOM 1452 C CA . VAL A 1 184 ? 1.006 -29.984 -25.406 1 96.38 184 VAL A CA 1
ATOM 1453 C C . VAL A 1 184 ? -0.121 -29.812 -24.391 1 96.38 184 VAL A C 1
ATOM 1455 O O . VAL A 1 184 ? -0.976 -30.688 -24.266 1 96.38 184 VAL A O 1
ATOM 1458 N N . ALA A 1 185 ? -0.065 -28.719 -23.656 1 95.5 185 ALA A N 1
ATOM 1459 C CA . ALA A 1 185 ? -1.103 -28.516 -22.641 1 95.5 185 ALA A CA 1
ATOM 1460 C C . ALA A 1 185 ? -1.3 -27.047 -22.328 1 95.5 185 ALA A C 1
ATOM 1462 O O . ALA A 1 185 ? -0.406 -26.219 -22.562 1 95.5 185 ALA A O 1
ATOM 1463 N N . CYS A 1 186 ? -2.516 -26.688 -21.859 1 95.31 186 CYS A N 1
ATOM 1464 C CA . CYS A 1 186 ? -2.873 -25.359 -21.359 1 95.31 186 CYS A CA 1
ATOM 1465 C C . CYS A 1 186 ? -3.516 -25.453 -19.984 1 95.31 186 CYS A C 1
ATOM 1467 O O . CYS A 1 186 ? -4.5 -26.172 -19.797 1 95.31 186 CYS A O 1
ATOM 1469 N N . VAL A 1 187 ? -2.924 -24.797 -19.078 1 93.75 187 VAL A N 1
ATOM 1470 C CA . VAL A 1 187 ? -3.453 -24.828 -17.719 1 93.75 187 VAL A CA 1
ATOM 1471 C C . VAL A 1 187 ? -3.98 -23.453 -17.328 1 93.75 187 VAL A C 1
ATOM 1473 O O . VAL A 1 187 ? -3.307 -22.438 -17.547 1 93.75 187 VAL A O 1
ATOM 1476 N N . THR A 1 188 ? -5.176 -23.375 -16.812 1 93.69 188 THR A N 1
ATOM 1477 C CA . THR A 1 188 ? -5.82 -22.125 -16.406 1 93.69 188 THR A CA 1
ATOM 1478 C C . THR A 1 188 ? -6.527 -22.281 -15.07 1 93.69 188 THR A C 1
ATOM 1480 O O . THR A 1 188 ? -6.488 -23.359 -14.461 1 93.69 188 THR A O 1
ATOM 1483 N N . ASP A 1 189 ? -7.129 -21.266 -14.578 1 86.81 189 ASP A N 1
ATOM 1484 C CA . ASP A 1 189 ? -7.809 -21.297 -13.281 1 86.81 189 ASP A CA 1
ATOM 1485 C C . ASP A 1 189 ? -9.18 -21.953 -13.406 1 86.81 189 ASP A C 1
ATOM 1487 O O . ASP A 1 189 ? -9.828 -22.25 -12.391 1 86.81 189 ASP A O 1
ATOM 1491 N N . GLY A 1 190 ? -9.664 -22.203 -14.594 1 83.38 190 GLY A N 1
ATOM 1492 C CA . GLY A 1 190 ? -10.898 -22.953 -14.789 1 83.38 190 GLY A CA 1
ATOM 1493 C C . GLY A 1 190 ? -12.125 -22.062 -14.898 1 83.38 190 GLY A C 1
ATOM 1494 O O . GLY A 1 190 ? -13.25 -22.562 -14.984 1 83.38 190 GLY A O 1
ATOM 1495 N N . ALA A 1 191 ? -11.945 -20.75 -14.828 1 83.31 191 ALA A N 1
ATOM 1496 C CA . ALA A 1 191 ? -13.086 -19.859 -15.016 1 83.31 191 ALA A CA 1
ATOM 1497 C C . ALA A 1 191 ? -13.812 -20.156 -16.328 1 83.31 191 ALA A C 1
ATOM 1499 O O . ALA A 1 191 ? -13.242 -20.75 -17.234 1 83.31 191 ALA A O 1
ATOM 1500 N N . ALA A 1 192 ? -15.031 -19.859 -16.422 1 80.06 192 ALA A N 1
ATOM 1501 C CA . ALA A 1 192 ? -15.867 -20.188 -17.562 1 80.06 192 ALA A CA 1
ATOM 1502 C C . ALA A 1 192 ? -15.281 -19.609 -18.859 1 80.06 192 ALA A C 1
ATOM 1504 O O . ALA A 1 192 ? -15.305 -20.25 -19.906 1 80.06 192 ALA A O 1
ATOM 1505 N N . VAL A 1 193 ? -14.68 -18.469 -18.719 1 85.56 193 VAL A N 1
ATOM 1506 C CA . VAL A 1 193 ? -14.109 -17.812 -19.891 1 85.56 193 VAL A CA 1
ATOM 1507 C C . VAL A 1 193 ? -12.906 -18.594 -20.391 1 85.56 193 VAL A C 1
ATOM 1509 O O . VAL A 1 193 ? -12.641 -18.625 -21.594 1 85.56 193 VAL A O 1
ATOM 1512 N N . MET A 1 194 ? -12.281 -19.281 -19.484 1 88.19 194 MET A N 1
ATOM 1513 C CA . MET A 1 194 ? -11.062 -20 -19.828 1 88.19 194 MET A CA 1
ATOM 1514 C C . MET A 1 194 ? -11.391 -21.406 -20.344 1 88.19 194 MET A C 1
ATOM 1516 O O . MET A 1 194 ? -10.875 -21.828 -21.375 1 88.19 194 MET A O 1
ATOM 1520 N N . SER A 1 195 ? -12.305 -22.125 -19.656 1 82.69 195 SER A N 1
ATOM 1521 C CA . SER A 1 195 ? -12.5 -23.547 -19.906 1 82.69 195 SER A CA 1
ATOM 1522 C C . SER A 1 195 ? -13.812 -23.797 -20.641 1 82.69 195 SER A C 1
ATOM 1524 O O . SER A 1 195 ? -14.195 -24.953 -20.844 1 82.69 195 SER A O 1
ATOM 1526 N N . GLY A 1 196 ? -14.445 -22.781 -21.094 1 76.44 196 GLY A N 1
ATOM 1527 C CA . GLY A 1 196 ? -15.695 -23 -21.812 1 76.44 196 GLY A CA 1
ATOM 1528 C C . GLY A 1 196 ? -15.547 -23.938 -23 1 76.44 196 GLY A C 1
ATOM 1529 O O . GLY A 1 196 ? -14.555 -23.875 -23.719 1 76.44 196 GLY A O 1
ATOM 1530 N N . GLY A 1 197 ? -16.406 -24.891 -23.188 1 74.69 197 GLY A N 1
ATOM 1531 C CA . GLY A 1 197 ? -16.312 -25.953 -24.172 1 74.69 197 GLY A CA 1
ATOM 1532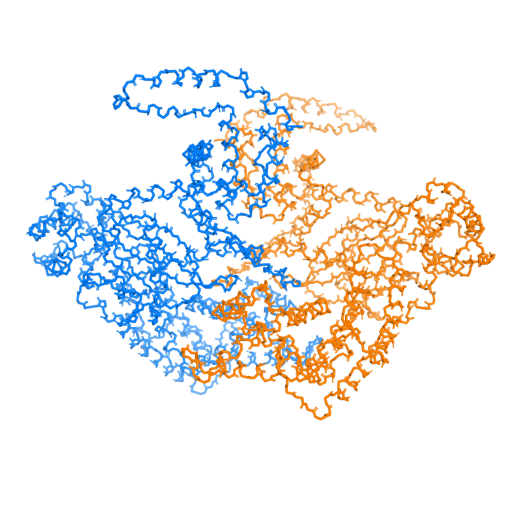 C C . GLY A 1 197 ? -16.406 -25.453 -25.609 1 74.69 197 GLY A C 1
ATOM 1533 O O . GLY A 1 197 ? -15.734 -25.984 -26.5 1 74.69 197 GLY A O 1
ATOM 1534 N N . LYS A 1 198 ? -17.062 -24.438 -25.781 1 78 198 LYS A N 1
ATOM 1535 C CA . LYS A 1 198 ? -17.312 -24.016 -27.156 1 78 198 LYS A CA 1
ATOM 1536 C C . LYS A 1 198 ? -16.375 -22.875 -27.562 1 78 198 LYS A C 1
ATOM 1538 O O . LYS A 1 198 ? -15.758 -22.922 -28.625 1 78 198 LYS A O 1
ATOM 1543 N N . SER A 1 199 ? -16.266 -21.953 -26.656 1 86.31 199 SER A N 1
ATOM 1544 C CA . SER A 1 199 ? -15.531 -20.766 -27.062 1 86.31 199 SER A CA 1
ATOM 1545 C C . SER A 1 199 ? -14.578 -20.297 -25.969 1 86.31 199 SER A C 1
ATOM 1547 O O . SER A 1 199 ? -14.242 -19.109 -25.906 1 86.31 199 SER A O 1
ATOM 1549 N N . GLY A 1 200 ? -14.141 -21.266 -25.188 1 90.31 200 GLY A N 1
ATOM 1550 C CA . GLY A 1 200 ? -13.219 -20.891 -24.141 1 90.31 200 GLY A CA 1
ATOM 1551 C C . GLY A 1 200 ? -11.805 -20.641 -24.641 1 90.31 200 GLY A C 1
ATOM 1552 O O . GLY A 1 200 ? -11.484 -20.969 -25.781 1 90.31 200 GLY A O 1
ATOM 1553 N N . VAL A 1 201 ? -11.031 -20.031 -23.891 1 93.06 201 VAL A N 1
ATOM 1554 C CA . VAL A 1 201 ? -9.656 -19.703 -24.25 1 93.06 201 VAL A CA 1
ATOM 1555 C C . VAL A 1 201 ? -8.898 -20.984 -24.594 1 93.06 201 VAL A C 1
ATOM 1557 O O . VAL A 1 201 ? -8.188 -21.031 -25.594 1 93.06 201 VAL A O 1
ATOM 1560 N N . VAL A 1 202 ? -9.055 -22.078 -23.797 1 93.69 202 VAL A N 1
ATOM 1561 C CA . VAL A 1 202 ? -8.367 -23.344 -24.016 1 93.69 202 VAL A CA 1
ATOM 1562 C C . VAL A 1 202 ? -8.773 -23.938 -25.359 1 93.69 202 VAL A C 1
ATOM 1564 O O . VAL A 1 202 ? -7.938 -24.438 -26.109 1 93.69 202 VAL A O 1
ATOM 1567 N N . THR A 1 203 ? -10.023 -23.859 -25.625 1 92.88 203 THR A N 1
ATOM 1568 C CA . THR A 1 203 ? -10.531 -24.391 -26.875 1 92.88 203 THR A CA 1
ATOM 1569 C C . THR A 1 203 ? -9.961 -23.609 -28.062 1 92.88 203 THR A C 1
ATOM 1571 O O . THR A 1 203 ? -9.609 -24.203 -29.094 1 92.88 203 THR A O 1
ATOM 1574 N N . ARG A 1 204 ? -9.875 -22.391 -27.906 1 93.5 204 ARG A N 1
ATOM 1575 C CA . ARG A 1 204 ? -9.344 -21.547 -28.969 1 93.5 204 ARG A CA 1
ATOM 1576 C C . ARG A 1 204 ? -7.855 -21.812 -29.188 1 93.5 204 ARG A C 1
ATOM 1578 O O . ARG A 1 204 ? -7.375 -21.766 -30.328 1 93.5 204 ARG A O 1
ATOM 1585 N N . LEU A 1 205 ? -7.129 -22.031 -28.156 1 93.81 205 LEU A N 1
ATOM 1586 C CA . LEU A 1 205 ? -5.699 -22.297 -28.266 1 93.81 205 LEU A CA 1
ATOM 1587 C C . LEU A 1 205 ? -5.449 -23.688 -28.859 1 93.81 205 LEU A C 1
ATOM 1589 O O . LEU A 1 205 ? -4.469 -23.891 -29.578 1 93.81 205 LEU A O 1
ATOM 1593 N N . LYS A 1 206 ? -6.344 -24.625 -28.516 1 91.56 206 LYS A N 1
ATOM 1594 C CA . LYS A 1 206 ? -6.266 -25.984 -29.031 1 91.56 206 LYS A CA 1
ATOM 1595 C C . LYS A 1 206 ? -6.508 -26.016 -30.547 1 91.56 206 LYS A C 1
ATOM 1597 O O . LYS A 1 206 ? -5.848 -26.75 -31.266 1 91.56 206 LYS A O 1
ATOM 1602 N N . GLY A 1 207 ? -7.371 -25.188 -30.953 1 88.12 207 GLY A N 1
ATOM 1603 C CA . GLY A 1 207 ? -7.742 -25.219 -32.375 1 88.12 207 GLY A CA 1
ATOM 1604 C C . GLY A 1 207 ? -8.188 -26.594 -32.844 1 88.12 207 GLY A C 1
ATOM 1605 O O . GLY A 1 207 ? -9.078 -27.203 -32.219 1 88.12 207 GLY A O 1
ATOM 1606 N N . ASP A 1 208 ? -7.406 -27.141 -33.812 1 88.31 208 ASP A N 1
ATOM 1607 C CA . ASP A 1 208 ? -7.73 -28.453 -34.375 1 88.31 208 ASP A CA 1
ATOM 1608 C C . ASP A 1 208 ? -6.863 -29.547 -33.75 1 88.31 208 ASP A C 1
ATOM 1610 O O . ASP A 1 208 ? -7.027 -30.719 -34.062 1 88.31 208 ASP A O 1
ATOM 1614 N N . LYS A 1 209 ? -6.051 -29.109 -32.875 1 92.31 209 LYS A N 1
ATOM 1615 C CA . LYS A 1 209 ? -5.141 -30.062 -32.219 1 92.31 209 LYS A CA 1
ATOM 1616 C C . LYS A 1 209 ? -5.809 -30.75 -31.047 1 92.31 209 LYS A C 1
ATOM 1618 O O . LYS A 1 209 ? -5.789 -30.25 -29.938 1 92.31 209 LYS A O 1
ATOM 1623 N N . THR A 1 210 ? -6.207 -31.938 -31.219 1 89.75 210 THR A N 1
ATOM 1624 C CA . THR A 1 210 ? -6.984 -32.656 -30.219 1 89.75 210 THR A CA 1
ATOM 1625 C C . THR A 1 210 ? -6.078 -33.219 -29.141 1 89.75 210 THR A C 1
ATOM 1627 O O . THR A 1 210 ? -6.551 -33.625 -28.062 1 89.75 210 THR A O 1
ATOM 1630 N N . TYR A 1 211 ? -4.758 -33.188 -29.438 1 93.19 211 TYR A N 1
ATOM 1631 C CA . TYR A 1 211 ? -3.85 -33.781 -28.469 1 93.19 211 TYR A CA 1
ATOM 1632 C C . TYR A 1 211 ? -3.529 -32.812 -27.344 1 93.19 211 TYR A C 1
ATOM 1634 O O . TYR A 1 211 ? -2.992 -33.188 -26.297 1 93.19 211 TYR A O 1
ATOM 1642 N N . VAL A 1 212 ? -3.832 -31.547 -27.531 1 94.31 212 VAL A N 1
ATOM 1643 C CA . VAL A 1 212 ? -3.564 -30.547 -26.5 1 94.31 212 VAL A CA 1
ATOM 1644 C C . VAL A 1 212 ? -4.539 -30.719 -25.344 1 94.31 212 VAL A C 1
ATOM 1646 O O . VAL A 1 212 ? -5.754 -30.75 -25.547 1 94.31 212 VAL A O 1
ATOM 1649 N N . ILE A 1 213 ? -3.984 -30.781 -24.156 1 91.81 213 ILE A N 1
ATOM 1650 C CA . ILE A 1 213 ? -4.805 -31.062 -22.984 1 91.81 213 ILE A CA 1
ATOM 1651 C C . ILE A 1 213 ? -5.09 -29.75 -22.234 1 91.81 213 ILE A C 1
ATOM 1653 O O . ILE A 1 213 ? -4.18 -28.953 -22.016 1 91.81 213 ILE A O 1
ATOM 1657 N N . GLY A 1 214 ? -6.391 -29.531 -21.938 1 90.5 214 GLY A N 1
ATOM 1658 C CA . GLY A 1 214 ? -6.766 -28.453 -21.031 1 90.5 214 GLY A CA 1
ATOM 1659 C C . GLY A 1 214 ? -6.848 -28.891 -19.578 1 90.5 214 GLY A C 1
ATOM 1660 O O . GLY A 1 214 ? -7.617 -29.781 -19.234 1 90.5 214 GLY A O 1
ATOM 1661 N N . VAL A 1 215 ? -6.004 -28.312 -18.797 1 89.88 215 VAL A N 1
ATOM 1662 C CA . VAL A 1 215 ? -5.969 -28.703 -17.391 1 89.88 215 VAL A CA 1
ATOM 1663 C C . VAL A 1 215 ? -6.5 -27.547 -16.531 1 89.88 215 VAL A C 1
ATOM 1665 O O . VAL A 1 215 ? -6.086 -26.406 -16.703 1 89.88 215 VAL A O 1
ATOM 1668 N N . HIS A 1 216 ? -7.465 -27.859 -15.727 1 91.44 216 HIS A N 1
ATOM 1669 C CA . HIS A 1 216 ? -7.91 -26.922 -14.688 1 91.44 216 HIS A CA 1
ATOM 1670 C C . HIS A 1 216 ? -7.016 -27 -13.461 1 91.44 216 HIS A C 1
ATOM 1672 O O . HIS A 1 216 ? -6.805 -28.078 -12.898 1 91.44 216 HIS A O 1
ATOM 1678 N N . CYS A 1 217 ? -6.492 -25.891 -13.055 1 91.5 217 CYS A N 1
ATOM 1679 C CA . CYS A 1 217 ? -5.551 -25.828 -11.945 1 91.5 217 CYS A CA 1
ATOM 1680 C C . CYS A 1 217 ? -6.066 -26.594 -10.742 1 91.5 217 CYS A C 1
ATOM 1682 O O . CYS A 1 217 ? -7.129 -26.281 -10.195 1 91.5 217 CYS A O 1
ATOM 1684 N N . MET A 1 218 ? -5.301 -27.516 -10.312 1 91.62 218 MET A N 1
ATOM 1685 C CA . MET A 1 218 ? -5.715 -28.422 -9.242 1 91.62 218 MET A CA 1
ATOM 1686 C C . MET A 1 218 ? -5.832 -27.672 -7.918 1 91.62 218 MET A C 1
ATOM 1688 O O . MET A 1 218 ? -6.676 -28.016 -7.082 1 91.62 218 MET A O 1
ATOM 1692 N N . ALA A 1 219 ? -4.949 -26.734 -7.727 1 89.69 219 ALA A N 1
ATOM 1693 C CA . ALA A 1 219 ? -5.023 -25.938 -6.508 1 89.69 219 ALA A CA 1
ATOM 1694 C C . ALA A 1 219 ? -6.344 -25.172 -6.43 1 89.69 219 ALA A C 1
ATOM 1696 O O . ALA A 1 219 ? -6.957 -25.094 -5.359 1 89.69 219 ALA A O 1
ATOM 1697 N N . HIS A 1 220 ? -6.766 -24.656 -7.512 1 90.12 220 HIS A N 1
ATOM 1698 C CA . HIS A 1 220 ? -8.039 -23.938 -7.562 1 90.12 220 HIS A CA 1
ATOM 1699 C C . HIS A 1 220 ? -9.211 -24.891 -7.359 1 90.12 220 HIS A C 1
ATOM 1701 O O . HIS A 1 220 ? -10.211 -24.516 -6.734 1 90.12 220 HIS A O 1
ATOM 1707 N N . ARG A 1 221 ? -9.102 -26.031 -7.957 1 91.38 221 ARG A N 1
ATOM 1708 C CA . ARG A 1 221 ? -10.156 -27.031 -7.805 1 91.38 221 ARG A CA 1
ATOM 1709 C C . ARG A 1 221 ? -10.367 -27.391 -6.336 1 91.38 221 ARG A C 1
ATOM 1711 O O . ARG A 1 221 ? -11.508 -27.547 -5.895 1 91.38 221 ARG A O 1
ATOM 1718 N N . LEU A 1 222 ? -9.234 -27.516 -5.676 1 92.62 222 LEU A N 1
ATOM 1719 C CA . LEU A 1 222 ? -9.32 -27.844 -4.258 1 92.62 222 LEU A CA 1
ATOM 1720 C C . LEU A 1 222 ? -10.039 -26.75 -3.486 1 92.62 222 LEU A C 1
ATOM 1722 O O . LEU A 1 222 ? -10.93 -27.031 -2.674 1 92.62 222 LEU A O 1
ATOM 1726 N N . GLU A 1 223 ? -9.703 -25.547 -3.721 1 91.38 223 GLU A N 1
ATOM 1727 C CA . GLU A 1 223 ? -10.32 -24.422 -3.043 1 91.38 223 GLU A CA 1
ATOM 1728 C C . GLU A 1 223 ? -11.82 -24.344 -3.338 1 91.38 223 GLU A C 1
ATOM 1730 O O . GLU A 1 223 ? -12.625 -24.094 -2.436 1 91.38 223 GLU A O 1
ATOM 1735 N N . LEU A 1 224 ? -12.18 -24.578 -4.574 1 90.56 224 LEU A N 1
ATOM 1736 C CA . LEU A 1 224 ? -13.586 -24.531 -4.98 1 90.56 224 LEU A CA 1
ATOM 1737 C C . LEU A 1 224 ? -14.367 -25.672 -4.348 1 90.56 224 LEU A C 1
ATOM 1739 O O . LEU A 1 224 ? -15.531 -25.516 -3.984 1 90.56 224 LEU A O 1
ATOM 1743 N N . SER A 1 225 ? -13.703 -26.797 -4.258 1 93 225 SER A N 1
ATOM 1744 C CA . SER A 1 225 ? -14.359 -27.953 -3.646 1 93 225 SER A CA 1
ATOM 1745 C C . SER A 1 225 ? -14.711 -27.688 -2.189 1 93 225 SER A C 1
ATOM 1747 O O . SER A 1 225 ? -15.82 -28 -1.746 1 93 225 SER A O 1
ATOM 1749 N N . PHE A 1 226 ? -13.773 -27.141 -1.512 1 93.31 226 PHE A N 1
ATOM 1750 C CA . PHE A 1 226 ? -14.023 -26.844 -0.107 1 93.31 226 PHE A CA 1
ATOM 1751 C C . PHE A 1 226 ? -15.07 -25.734 0.031 1 93.31 226 PHE A C 1
ATOM 1753 O O . PHE A 1 226 ? -15.945 -25.812 0.896 1 93.31 226 PHE A O 1
ATOM 1760 N N . SER A 1 227 ? -14.969 -24.703 -0.765 1 91.38 227 SER A N 1
ATOM 1761 C CA . SER A 1 227 ? -15.922 -23.594 -0.724 1 91.38 227 SER A CA 1
ATOM 1762 C C . SER A 1 227 ? -17.344 -24.078 -0.951 1 91.38 227 SER A C 1
ATOM 1764 O O . SER A 1 227 ? -18.281 -23.641 -0.276 1 91.38 227 SER A O 1
ATOM 1766 N N . ASP A 1 228 ? -17.547 -25.031 -1.837 1 91.44 228 ASP A N 1
ATOM 1767 C CA . ASP A 1 228 ? -18.859 -25.578 -2.137 1 91.44 228 ASP A CA 1
ATOM 1768 C C . ASP A 1 228 ? -19.375 -26.453 -0.987 1 91.44 228 ASP A C 1
ATOM 1770 O O . ASP A 1 228 ? -20.578 -26.469 -0.71 1 91.44 228 ASP A O 1
ATOM 1774 N N . ALA A 1 229 ? -18.469 -27.109 -0.398 1 93.38 229 ALA A N 1
ATOM 1775 C CA . ALA A 1 229 ? -18.859 -28.031 0.669 1 93.38 229 ALA A CA 1
ATOM 1776 C C . ALA A 1 229 ? -19.297 -27.266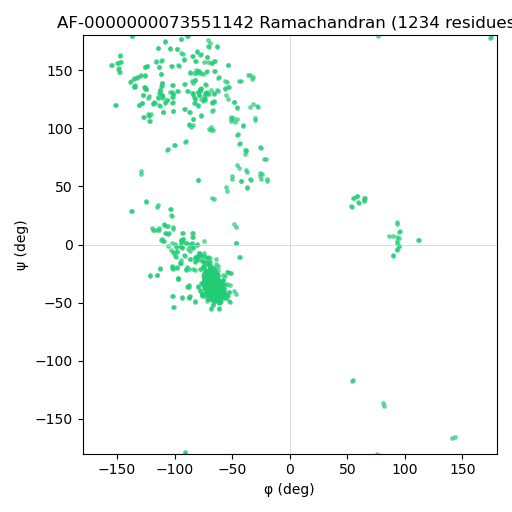 1.917 1 93.38 229 ALA A C 1
ATOM 1778 O O . ALA A 1 229 ? -20.219 -27.688 2.615 1 93.38 229 ALA A O 1
ATOM 1779 N N . ILE A 1 230 ? -18.672 -26.125 2.195 1 91.38 230 ILE A N 1
ATOM 1780 C CA . ILE A 1 230 ? -18.859 -25.453 3.479 1 91.38 230 ILE A CA 1
ATOM 1781 C C . ILE A 1 230 ? -19.938 -24.391 3.355 1 91.38 230 ILE A C 1
ATOM 1783 O O . ILE A 1 230 ? -20.5 -23.938 4.363 1 91.38 230 ILE A O 1
ATOM 1787 N N . LYS A 1 231 ? -20.359 -23.938 2.205 1 86.75 231 LYS A N 1
ATOM 1788 C CA . LYS A 1 231 ? -21.219 -22.797 1.934 1 86.75 231 LYS A CA 1
ATOM 1789 C C . LYS A 1 231 ? -22.562 -22.938 2.637 1 86.75 231 LYS A C 1
ATOM 1791 O O . LYS A 1 231 ? -23.125 -21.969 3.143 1 86.75 231 LYS A O 1
ATOM 1796 N N . GLU A 1 232 ? -23.062 -24.125 2.85 1 86.62 232 GLU A N 1
ATOM 1797 C CA . GLU A 1 232 ? -24.422 -24.297 3.373 1 86.62 232 GLU A CA 1
ATOM 1798 C C . GLU A 1 232 ? -24.391 -24.719 4.836 1 86.62 232 GLU A C 1
ATOM 1800 O O . GLU A 1 232 ? -25.453 -24.922 5.449 1 86.62 232 GLU A O 1
ATOM 1805 N N . SER A 1 233 ? -23.25 -24.688 5.41 1 91.38 233 SER A N 1
ATOM 1806 C CA . SER A 1 233 ? -23.156 -25.141 6.797 1 91.38 233 SER A CA 1
ATOM 1807 C C . SER A 1 233 ? -23.562 -24.031 7.766 1 91.38 233 SER A C 1
ATOM 1809 O O . SER A 1 233 ? -22.953 -22.969 7.797 1 91.38 233 SER A O 1
ATOM 1811 N N . ALA A 1 234 ? -24.562 -24.328 8.562 1 91.88 234 ALA A N 1
ATOM 1812 C CA . ALA A 1 234 ? -25.031 -23.359 9.555 1 91.88 234 ALA A CA 1
ATOM 1813 C C . ALA A 1 234 ? -23.969 -23.094 10.617 1 91.88 234 ALA A C 1
ATOM 1815 O O . ALA A 1 234 ? -23.828 -21.969 11.086 1 91.88 234 ALA A O 1
ATOM 1816 N N . MET A 1 235 ? -23.312 -24.109 11.047 1 93.5 235 MET A N 1
ATOM 1817 C CA . MET A 1 235 ? -22.266 -23.953 12.047 1 93.5 235 MET A CA 1
ATOM 1818 C C . MET A 1 235 ? -21.125 -23.078 11.523 1 93.5 235 MET A C 1
ATOM 1820 O O . MET A 1 235 ? -20.531 -22.297 12.273 1 93.5 235 MET A O 1
ATOM 1824 N N . PHE A 1 236 ? -20.922 -23.203 10.281 1 93.81 236 PHE A N 1
ATOM 1825 C CA . PHE A 1 236 ? -19.859 -22.406 9.68 1 93.81 236 PHE A CA 1
ATOM 1826 C C . PHE A 1 236 ? -20.25 -20.938 9.672 1 93.81 236 PHE A C 1
ATOM 1828 O O . PHE A 1 236 ? -19.391 -20.062 9.875 1 93.81 236 PHE A O 1
ATOM 1835 N N . ARG A 1 237 ? -21.469 -20.656 9.43 1 93.88 237 ARG A N 1
ATOM 1836 C CA . ARG A 1 237 ? -21.922 -19.281 9.43 1 93.88 237 ARG A CA 1
ATOM 1837 C C . ARG A 1 237 ? -21.703 -18.625 10.789 1 93.88 237 ARG A C 1
ATOM 1839 O O . ARG A 1 237 ? -21.281 -17.469 10.859 1 93.88 237 ARG A O 1
ATOM 1846 N N . ARG A 1 238 ? -21.969 -19.375 11.789 1 94.5 238 ARG A N 1
ATOM 1847 C CA . ARG A 1 238 ? -21.766 -18.875 13.141 1 94.5 238 ARG A CA 1
ATOM 1848 C C . ARG A 1 238 ? -20.266 -18.672 13.43 1 94.5 238 ARG A C 1
ATOM 1850 O O . ARG A 1 238 ? -19.875 -17.688 14.055 1 94.5 238 ARG A O 1
ATOM 1857 N N . MET A 1 239 ? -19.531 -19.594 12.961 1 95.19 239 MET A N 1
ATOM 1858 C CA . MET A 1 239 ? -18.078 -19.484 13.133 1 95.19 239 MET A CA 1
ATOM 1859 C C . MET A 1 239 ? -17.531 -18.281 12.375 1 95.19 239 MET A C 1
ATOM 1861 O O . MET A 1 239 ? -16.656 -17.562 12.883 1 95.19 239 MET A O 1
ATOM 1865 N N . ASP A 1 240 ? -18.016 -18.094 11.141 1 93.62 240 ASP A N 1
ATOM 1866 C CA . ASP A 1 240 ? -17.609 -16.984 10.305 1 93.62 240 ASP A CA 1
ATOM 1867 C C . ASP A 1 240 ? -17.922 -15.641 10.977 1 93.62 240 ASP A C 1
ATOM 1869 O O . ASP A 1 240 ? -17.141 -14.695 10.891 1 93.62 240 ASP A O 1
ATOM 1873 N N . GLU A 1 241 ? -19 -15.57 11.609 1 94.69 241 GLU A N 1
ATOM 1874 C CA . GLU A 1 241 ? -19.391 -14.383 12.344 1 94.69 241 GLU A CA 1
ATOM 1875 C C . GLU A 1 241 ? -18.438 -14.109 13.508 1 94.69 241 GLU A C 1
ATOM 1877 O O . GLU A 1 241 ? -18.062 -12.961 13.75 1 94.69 241 GLU A O 1
ATOM 1882 N N . LEU A 1 242 ? -18.078 -15.148 14.172 1 96.62 242 LEU A N 1
ATOM 1883 C CA . LEU A 1 242 ? -17.188 -15.016 15.32 1 96.62 242 LEU A CA 1
ATOM 1884 C C . LEU A 1 242 ? -15.797 -14.594 14.875 1 96.62 242 LEU A C 1
ATOM 1886 O O . LEU A 1 242 ? -15.281 -13.562 15.32 1 96.62 242 LEU A O 1
ATOM 1890 N N . LEU A 1 243 ? -15.211 -15.383 13.938 1 96.06 243 LEU A N 1
ATOM 1891 C CA . LEU A 1 243 ? -13.836 -15.133 13.516 1 96.06 243 LEU A CA 1
ATOM 1892 C C . LEU A 1 243 ? -13.742 -13.82 12.742 1 96.06 243 LEU A C 1
ATOM 1894 O O . LEU A 1 243 ? -12.797 -13.055 12.93 1 96.06 243 LEU A O 1
ATOM 1898 N N . GLY A 1 244 ? -14.68 -13.602 11.852 1 94.56 244 GLY A N 1
ATOM 1899 C CA . GLY A 1 244 ? -14.703 -12.336 11.133 1 94.56 244 GLY A CA 1
ATOM 1900 C C . GLY A 1 244 ? -14.93 -11.141 12.031 1 94.56 244 GLY A C 1
ATOM 1901 O O . GLY A 1 244 ? -14.344 -10.078 11.82 1 94.56 244 GLY A O 1
ATOM 1902 N N . GLY A 1 245 ? -15.781 -11.312 12.969 1 95.12 245 GLY A N 1
ATOM 1903 C CA . GLY A 1 245 ? -16.047 -10.258 13.938 1 95.12 245 GLY A CA 1
ATOM 1904 C C . GLY A 1 245 ? -14.828 -9.922 14.789 1 95.12 245 GLY A C 1
ATOM 1905 O O . GLY A 1 245 ? -14.547 -8.75 15.039 1 95.12 245 GLY A O 1
ATOM 1906 N N . LEU A 1 246 ? -14.156 -10.969 15.227 1 95.56 246 LEU A N 1
ATOM 1907 C CA . LEU A 1 246 ? -12.961 -10.766 16.031 1 95.56 246 LEU A CA 1
ATOM 1908 C C . LEU A 1 246 ? -11.875 -10.055 15.219 1 95.56 246 LEU A C 1
ATOM 1910 O O . LEU A 1 246 ? -11.172 -9.195 15.75 1 95.56 246 LEU A O 1
ATOM 1914 N N . TYR A 1 247 ? -11.766 -10.344 13.961 1 95.12 247 TYR A N 1
ATOM 1915 C CA . TYR A 1 247 ? -10.789 -9.695 13.094 1 95.12 247 TYR A CA 1
ATOM 1916 C C . TYR A 1 247 ? -11.062 -8.195 12.992 1 95.12 247 TYR A C 1
ATOM 1918 O O . TYR A 1 247 ? -10.156 -7.383 13.188 1 95.12 247 TYR A O 1
ATOM 1926 N N . SER A 1 248 ? -12.242 -7.902 12.773 1 93.62 248 SER A N 1
ATOM 1927 C CA . SER A 1 248 ? -12.617 -6.5 12.641 1 93.62 248 SER A CA 1
ATOM 1928 C C . SER A 1 248 ? -12.477 -5.766 13.969 1 93.62 248 SER A C 1
ATOM 1930 O O . SER A 1 248 ? -12.055 -4.609 14.008 1 93.62 248 SER A O 1
ATOM 1932 N N . PHE A 1 249 ? -12.875 -6.469 15.047 1 93.81 249 PHE A N 1
ATOM 1933 C CA . PHE A 1 249 ? -12.875 -5.895 16.391 1 93.81 249 PHE A CA 1
ATOM 1934 C C . PHE A 1 249 ? -11.477 -5.449 16.797 1 93.81 249 PHE A C 1
ATOM 1936 O O . PHE A 1 249 ? -11.312 -4.406 17.422 1 93.81 249 PHE A O 1
ATOM 1943 N N . TYR A 1 250 ? -10.484 -6.137 16.422 1 92.88 250 TYR A N 1
ATOM 1944 C CA . TYR A 1 250 ? -9.125 -5.852 16.875 1 92.88 250 TYR A CA 1
ATOM 1945 C C . TYR A 1 250 ? -8.328 -5.129 15.797 1 92.88 250 TYR A C 1
ATOM 1947 O O . TYR A 1 250 ? -7.32 -4.48 16.094 1 92.88 250 TYR A O 1
ATOM 1955 N N . HIS A 1 251 ? -8.758 -5.219 14.531 1 90.31 251 HIS A N 1
ATOM 1956 C CA . HIS A 1 251 ? -8.016 -4.578 13.453 1 90.31 251 HIS A CA 1
ATOM 1957 C C . HIS A 1 251 ? -8.484 -3.143 13.234 1 90.31 251 HIS A C 1
ATOM 1959 O O . HIS A 1 251 ? -7.762 -2.328 12.656 1 90.31 251 HIS A O 1
ATOM 1965 N N . LYS A 1 252 ? -9.641 -2.787 13.68 1 87.19 252 LYS A N 1
ATOM 1966 C CA . LYS A 1 252 ? -10.172 -1.445 13.445 1 87.19 252 LYS A CA 1
ATOM 1967 C C . LYS A 1 252 ? -9.969 -0.559 14.672 1 87.19 252 LYS A C 1
ATOM 1969 O O . LYS A 1 252 ? -10.172 0.656 14.609 1 87.19 252 LYS A O 1
ATOM 1974 N N . SER A 1 253 ? -9.562 -1.163 15.781 1 87 253 SER A N 1
ATOM 1975 C CA . SER A 1 253 ? -9.398 -0.396 17.016 1 87 253 SER A CA 1
ATOM 1976 C C . SER A 1 253 ? -8.008 -0.612 17.609 1 87 253 SER A C 1
ATOM 1978 O O . SER A 1 253 ? -7.734 -1.668 18.188 1 87 253 SER A O 1
ATOM 1980 N N . PRO A 1 254 ? -7.215 0.412 17.547 1 86 254 PRO A N 1
ATOM 1981 C CA . PRO A 1 254 ? -5.891 0.292 18.156 1 86 254 PRO A CA 1
ATOM 1982 C C . PRO A 1 254 ? -5.961 0.016 19.656 1 86 254 PRO A C 1
ATOM 1984 O O . PRO A 1 254 ? -5.109 -0.694 20.203 1 86 254 PRO A O 1
ATOM 1987 N N . LEU A 1 255 ? -6.938 0.555 20.344 1 85.88 255 LEU A N 1
ATOM 1988 C CA . LEU A 1 255 ? -7.094 0.343 21.766 1 85.88 255 LEU A CA 1
ATOM 1989 C C . LEU A 1 255 ? -7.379 -1.124 22.078 1 85.88 255 LEU A C 1
ATOM 1991 O O . LEU A 1 255 ? -6.742 -1.715 22.953 1 85.88 255 LEU A O 1
ATOM 1995 N N . ASN A 1 256 ? -8.328 -1.711 21.344 1 89.38 256 ASN A N 1
ATOM 1996 C CA . ASN A 1 256 ? -8.648 -3.119 21.547 1 89.38 256 ASN A CA 1
ATOM 1997 C C . ASN A 1 256 ? -7.457 -4.016 21.25 1 89.38 256 ASN A C 1
ATOM 1999 O O . ASN A 1 256 ? -7.246 -5.027 21.922 1 89.38 256 ASN A O 1
ATOM 2003 N N . ARG A 1 257 ? -6.766 -3.65 20.234 1 90.31 257 ARG A N 1
ATOM 2004 C CA . ARG A 1 257 ? -5.578 -4.418 19.875 1 90.31 257 ARG A CA 1
ATOM 2005 C C . ARG A 1 257 ? -4.535 -4.367 20.984 1 90.31 257 ARG A C 1
ATOM 2007 O O . ARG A 1 257 ? -3.957 -5.395 21.344 1 90.31 257 ARG A O 1
ATOM 2014 N N . ALA A 1 258 ? -4.277 -3.18 21.484 1 87.69 258 ALA A N 1
ATOM 2015 C CA . ALA A 1 258 ? -3.316 -3.021 22.578 1 87.69 258 ALA A CA 1
ATOM 2016 C C . ALA A 1 258 ? -3.75 -3.807 23.812 1 87.69 258 ALA A C 1
ATOM 2018 O O . ALA A 1 258 ? -2.92 -4.418 24.484 1 87.69 258 ALA A O 1
ATOM 2019 N N . ASN A 1 259 ? -5.02 -3.781 24.125 1 90.12 259 ASN A N 1
ATOM 2020 C CA . ASN A 1 259 ? -5.551 -4.508 25.281 1 90.12 259 ASN A CA 1
ATOM 2021 C C . ASN A 1 259 ? -5.422 -6.016 25.094 1 90.12 259 ASN A C 1
ATOM 2023 O O . ASN A 1 259 ? -5.195 -6.746 26.062 1 90.12 259 ASN A O 1
ATOM 2027 N N . LEU A 1 260 ? -5.633 -6.457 23.891 1 93.75 260 LEU A N 1
ATOM 2028 C CA . LEU A 1 260 ? -5.449 -7.879 23.609 1 93.75 260 LEU A CA 1
ATOM 2029 C C . LEU A 1 260 ? -3.998 -8.289 23.828 1 93.75 260 LEU A C 1
ATOM 2031 O O . LEU A 1 260 ? -3.725 -9.359 24.391 1 93.75 260 LEU A O 1
ATOM 2035 N N . ILE A 1 261 ? -3.076 -7.488 23.406 1 91.44 261 ILE A N 1
ATOM 2036 C CA . ILE A 1 261 ? -1.655 -7.762 23.594 1 91.44 261 ILE A CA 1
ATOM 2037 C C . ILE A 1 261 ? -1.338 -7.828 25.094 1 91.44 261 ILE A C 1
ATOM 2039 O O . ILE A 1 261 ? -0.563 -8.68 25.531 1 91.44 261 ILE A O 1
ATOM 2043 N N . LYS A 1 262 ? -1.906 -6.957 25.859 1 91.12 262 LYS A N 1
ATOM 2044 C CA . LYS A 1 262 ? -1.728 -6.98 27.297 1 91.12 262 LYS A CA 1
ATOM 2045 C C . LYS A 1 262 ? -2.256 -8.281 27.906 1 91.12 262 LYS A C 1
ATOM 2047 O O . LYS A 1 262 ? -1.674 -8.812 28.859 1 91.12 262 LYS A O 1
ATOM 2052 N N . SER A 1 263 ? -3.41 -8.711 27.375 1 94.06 263 SER A N 1
ATOM 2053 C CA . SER A 1 263 ? -3.963 -9.977 27.844 1 94.06 263 SER A CA 1
ATOM 2054 C C . SER A 1 263 ? -3 -11.133 27.578 1 94.06 263 SER A C 1
ATOM 2056 O O . SER A 1 263 ? -2.855 -12.031 28.422 1 94.06 263 SER A O 1
ATOM 2058 N N . TYR A 1 264 ? -2.4 -11.148 26.438 1 94.75 264 TYR A N 1
ATOM 2059 C CA . TYR A 1 264 ? -1.403 -12.164 26.125 1 94.75 264 TYR A CA 1
ATOM 2060 C C . TYR A 1 264 ? -0.221 -12.078 27.094 1 94.75 264 TYR A C 1
ATOM 2062 O O . TYR A 1 264 ? 0.305 -13.102 27.531 1 94.75 264 TYR A O 1
ATOM 2070 N N . ALA A 1 265 ? 0.183 -10.836 27.391 1 92.88 265 ALA A N 1
ATOM 2071 C CA . ALA A 1 265 ? 1.309 -10.617 28.297 1 92.88 265 ALA A CA 1
ATOM 2072 C C . ALA A 1 265 ? 0.996 -11.141 29.703 1 92.88 265 ALA A C 1
ATOM 2074 O O . ALA A 1 265 ? 1.861 -11.719 30.359 1 92.88 265 ALA A O 1
ATOM 2075 N N . THR A 1 266 ? -0.251 -10.906 30.141 1 92.88 266 THR A N 1
ATOM 2076 C CA . THR A 1 266 ? -0.694 -11.383 31.453 1 92.88 266 THR A CA 1
ATOM 2077 C C . THR A 1 266 ? -0.612 -12.906 31.531 1 92.88 266 THR A C 1
ATOM 2079 O O . THR A 1 266 ? -0.285 -13.469 32.562 1 92.88 266 THR A O 1
ATOM 2082 N N . LEU A 1 267 ? -0.845 -13.539 30.422 1 94.19 267 LEU A N 1
ATOM 2083 C CA . LEU A 1 267 ? -0.83 -14.992 30.375 1 94.19 267 LEU A CA 1
ATOM 2084 C C . LEU A 1 267 ? 0.544 -15.508 29.953 1 94.19 267 LEU A C 1
ATOM 2086 O O . LEU A 1 267 ? 0.725 -16.719 29.766 1 94.19 267 LEU A O 1
ATOM 2090 N N . LYS A 1 268 ? 1.545 -14.648 29.734 1 92.31 268 LYS A N 1
ATOM 2091 C CA . LYS A 1 268 ? 2.916 -14.977 29.359 1 92.31 268 LYS A CA 1
ATOM 2092 C C . LYS A 1 268 ? 2.953 -15.742 28.031 1 92.31 268 LYS A C 1
ATOM 2094 O O . LYS A 1 268 ? 3.645 -16.766 27.922 1 92.31 268 LYS A O 1
ATOM 2099 N N . ALA A 1 269 ? 2.029 -15.32 27.188 1 92.25 269 ALA A N 1
ATOM 2100 C CA . ALA A 1 269 ? 1.962 -15.93 25.859 1 92.25 269 ALA A CA 1
ATOM 2101 C C . ALA A 1 269 ? 2.326 -14.922 24.766 1 92.25 269 ALA A C 1
ATOM 2103 O O . ALA A 1 269 ? 2.236 -13.711 24.984 1 92.25 269 ALA A O 1
ATOM 2104 N N . LYS A 1 270 ? 2.801 -15.375 23.719 1 92 270 LYS A N 1
ATOM 2105 C CA . LYS A 1 270 ? 3.104 -14.531 22.578 1 92 270 LYS A CA 1
ATOM 2106 C C . LYS A 1 270 ? 1.825 -14.062 21.875 1 92 270 LYS A C 1
ATOM 2108 O O . LYS A 1 270 ? 0.917 -14.867 21.641 1 92 270 LYS A O 1
ATOM 2113 N N . PRO A 1 271 ? 1.753 -12.836 21.641 1 92.31 271 PRO A N 1
ATOM 2114 C CA . PRO A 1 271 ? 0.519 -12.312 21.062 1 92.31 271 PRO A CA 1
ATOM 2115 C C . PRO A 1 271 ? 0.265 -12.836 19.656 1 92.31 271 PRO A C 1
ATOM 2117 O O . PRO A 1 271 ? 1.177 -12.859 18.812 1 92.31 271 PRO A O 1
ATOM 2120 N N . LEU A 1 272 ? -0.934 -13.336 19.422 1 93.44 272 LEU A N 1
ATOM 2121 C CA . LEU A 1 272 ? -1.425 -13.781 18.125 1 93.44 272 LEU A CA 1
ATOM 2122 C C . LEU A 1 272 ? -2.693 -13.031 17.734 1 93.44 272 LEU A C 1
ATOM 2124 O O . LEU A 1 272 ? -3.768 -13.289 18.281 1 93.44 272 LEU A O 1
ATOM 2128 N N . MET A 1 273 ? -2.582 -12.211 16.75 1 92.94 273 MET A N 1
ATOM 2129 C CA . MET A 1 273 ? -3.732 -11.406 16.344 1 92.94 273 MET A CA 1
ATOM 2130 C C . MET A 1 273 ? -4.641 -12.18 15.398 1 92.94 273 MET A C 1
ATOM 2132 O O . MET A 1 273 ? -4.16 -12.938 14.555 1 92.94 273 MET A O 1
ATOM 2136 N N . PRO A 1 274 ? -5.957 -12.016 15.617 1 94.19 274 PRO A N 1
ATOM 2137 C CA . PRO A 1 274 ? -6.883 -12.625 14.664 1 94.19 274 PRO A CA 1
ATOM 2138 C C . PRO A 1 274 ? -6.617 -12.195 13.219 1 94.19 274 PRO A C 1
ATOM 2140 O O . PRO A 1 274 ? -6.293 -11.031 12.969 1 94.19 274 PRO A O 1
ATOM 2143 N N . THR A 1 275 ? -6.742 -13.156 12.32 1 92.38 275 THR A N 1
ATOM 2144 C CA . THR A 1 275 ? -6.457 -12.891 10.914 1 92.38 275 THR A CA 1
ATOM 2145 C C . THR A 1 275 ? -7.727 -13.016 10.07 1 92.38 275 THR A C 1
ATOM 2147 O O . THR A 1 275 ? -8.766 -13.445 10.57 1 92.38 275 THR A O 1
ATOM 2150 N N . ARG A 1 276 ? -7.613 -12.586 8.852 1 89.19 276 ARG A N 1
ATOM 2151 C CA . ARG A 1 276 ? -8.758 -12.594 7.949 1 89.19 276 ARG A CA 1
ATOM 2152 C C . ARG A 1 276 ? -9.102 -14.016 7.516 1 89.19 276 ARG A C 1
ATOM 2154 O O . ARG A 1 276 ? -8.211 -14.852 7.352 1 89.19 276 ARG A O 1
ATOM 2161 N N . ILE A 1 277 ? -10.391 -14.289 7.254 1 86.69 277 ILE A N 1
ATOM 2162 C CA . ILE A 1 277 ? -10.875 -15.617 6.883 1 86.69 277 ILE A CA 1
ATOM 2163 C C . ILE A 1 277 ? -10.992 -15.719 5.363 1 86.69 277 ILE A C 1
ATOM 2165 O O . ILE A 1 277 ? -10.781 -16.781 4.785 1 86.69 277 ILE A O 1
ATOM 2169 N N . GLY A 1 278 ? -11.242 -14.594 4.727 1 76.38 278 GLY A N 1
ATOM 2170 C CA . GLY A 1 278 ? -11.516 -14.656 3.299 1 76.38 278 GLY A CA 1
ATOM 2171 C C . GLY A 1 278 ? -10.352 -14.195 2.443 1 76.38 278 GLY A C 1
ATOM 2172 O O . GLY A 1 278 ? -9.266 -13.93 2.957 1 76.38 278 GLY A O 1
ATOM 2173 N N . GLY A 1 279 ? -10.438 -14.461 1.124 1 69.38 279 GLY A N 1
ATOM 2174 C CA . GLY A 1 279 ? -9.445 -14.117 0.123 1 69.38 279 GLY A CA 1
ATOM 2175 C C . GLY A 1 279 ? -9.297 -15.164 -0.963 1 69.38 279 GLY A C 1
ATOM 2176 O O . GLY A 1 279 ? -10.156 -16.031 -1.115 1 69.38 279 GLY A O 1
ATOM 2177 N N . THR A 1 280 ? -8.234 -15.031 -1.679 1 63.19 280 THR A N 1
ATOM 2178 C CA . THR A 1 280 ? -8.023 -15.93 -2.811 1 63.19 280 THR A CA 1
ATOM 2179 C C . THR A 1 280 ? -7.598 -17.312 -2.33 1 63.19 280 THR A C 1
ATOM 2181 O O . THR A 1 280 ? -7.961 -18.328 -2.932 1 63.19 280 THR A O 1
ATOM 2184 N N . ARG A 1 281 ? -6.84 -17.328 -1.221 1 70.19 281 ARG A N 1
ATOM 2185 C CA . ARG A 1 281 ? -6.441 -18.594 -0.614 1 70.19 281 ARG A CA 1
ATOM 2186 C C . ARG A 1 281 ? -7.234 -18.859 0.662 1 70.19 281 ARG A C 1
ATOM 2188 O O . ARG A 1 281 ? -6.68 -18.812 1.763 1 70.19 281 ARG A O 1
ATOM 2195 N N . TRP A 1 282 ? -8.391 -19.359 0.413 1 80.38 282 TRP A N 1
ATOM 2196 C CA . TRP A 1 282 ? -9.391 -19.422 1.47 1 80.38 282 TRP A CA 1
ATOM 2197 C C . TRP A 1 282 ? -9.016 -20.484 2.508 1 80.38 282 TRP A C 1
ATOM 2199 O O . TRP A 1 282 ? -9.18 -20.266 3.709 1 80.38 282 TRP A O 1
ATOM 2209 N N . VAL A 1 283 ? -8.414 -21.609 2.049 1 89.25 283 VAL A N 1
ATOM 2210 C CA . VAL A 1 283 ? -8.141 -22.703 2.963 1 89.25 283 VAL A CA 1
ATOM 2211 C C . VAL A 1 283 ? -7.023 -22.328 3.924 1 89.25 283 VAL A C 1
ATOM 2213 O O . VAL A 1 283 ? -7.152 -22.5 5.141 1 89.25 283 VAL A O 1
ATOM 2216 N N . GLY A 1 284 ? -6.004 -21.797 3.381 1 88.69 284 GLY A N 1
ATOM 2217 C CA . GLY A 1 284 ? -4.887 -21.375 4.211 1 88.69 284 GLY A CA 1
ATOM 2218 C C . GLY A 1 284 ? -5.242 -20.25 5.16 1 88.69 284 GLY A C 1
ATOM 2219 O O . GLY A 1 284 ? -4.832 -20.266 6.324 1 88.69 284 GLY A O 1
ATOM 2220 N N . HIS A 1 285 ? -6.02 -19.344 4.711 1 90.94 285 HIS A N 1
ATOM 2221 C CA . HIS A 1 285 ? -6.43 -18.219 5.535 1 90.94 285 HIS A CA 1
ATOM 2222 C C . HIS A 1 285 ? -7.336 -18.656 6.676 1 90.94 285 HIS A C 1
ATOM 2224 O O . HIS A 1 285 ? -7.199 -18.188 7.805 1 90.94 285 HIS A O 1
ATOM 2230 N N . LEU A 1 286 ? -8.242 -19.516 6.297 1 93.56 286 LEU A N 1
ATOM 2231 C CA . LEU A 1 286 ? -9.164 -20 7.316 1 93.56 286 LEU A CA 1
ATOM 2232 C C . LEU A 1 286 ? -8.43 -20.812 8.383 1 93.56 286 LEU A C 1
ATOM 2234 O O . LEU A 1 286 ? -8.719 -20.672 9.578 1 93.56 286 LEU A O 1
ATOM 2238 N N . LEU A 1 287 ? -7.473 -21.625 7.965 1 95.5 287 LEU A N 1
ATOM 2239 C CA . LEU A 1 287 ? -6.688 -22.406 8.922 1 95.5 287 LEU A CA 1
ATOM 2240 C C . LEU A 1 287 ? -5.895 -21.484 9.844 1 95.5 287 LEU A C 1
ATOM 2242 O O . LEU A 1 287 ? -5.836 -21.719 11.055 1 95.5 287 LEU A O 1
ATOM 2246 N N . ARG A 1 288 ? -5.324 -20.484 9.312 1 94.31 288 ARG A N 1
ATOM 2247 C CA . ARG A 1 288 ? -4.543 -19.547 10.109 1 94.31 288 ARG A CA 1
ATOM 2248 C C . ARG A 1 288 ? -5.43 -18.812 11.117 1 94.31 288 ARG A C 1
ATOM 2250 O O . ARG A 1 288 ? -5.031 -18.609 12.266 1 94.31 288 ARG A O 1
ATOM 2257 N N . ALA A 1 289 ? -6.559 -18.375 10.625 1 95.69 289 ALA A N 1
ATOM 2258 C CA . ALA A 1 289 ? -7.5 -17.719 11.516 1 95.69 289 ALA A CA 1
ATOM 2259 C C . ALA A 1 289 ? -7.906 -18.625 12.672 1 95.69 289 ALA A C 1
ATOM 2261 O O . ALA A 1 289 ? -7.957 -18.188 13.828 1 95.69 289 ALA A O 1
ATOM 2262 N N . LEU A 1 290 ? -8.156 -19.891 12.398 1 96.81 290 LEU A N 1
ATOM 2263 C CA . LEU A 1 290 ? -8.539 -20.859 13.414 1 96.81 290 LEU A CA 1
ATOM 2264 C C . LEU A 1 290 ? -7.375 -21.141 14.359 1 96.81 290 LEU A C 1
ATOM 2266 O O . LEU A 1 290 ? -7.57 -21.297 15.57 1 96.81 290 LEU A O 1
ATOM 2270 N N . ASP A 1 291 ? -6.23 -21.219 13.805 1 96.62 291 ASP A N 1
ATOM 2271 C CA . ASP A 1 291 ? -5.035 -21.453 14.609 1 96.62 291 ASP A CA 1
ATOM 2272 C C . ASP A 1 291 ? -4.816 -20.328 15.609 1 96.62 291 ASP A C 1
ATOM 2274 O O . ASP A 1 291 ? -4.57 -20.578 16.797 1 96.62 291 ASP A O 1
ATOM 2278 N N . HIS A 1 292 ? -4.93 -19.125 15.086 1 96.31 292 HIS A N 1
ATOM 2279 C CA . HIS A 1 292 ? -4.766 -17.969 15.961 1 96.31 292 HIS A CA 1
ATOM 2280 C C . HIS A 1 292 ? -5.848 -17.922 17.031 1 96.31 292 HIS A C 1
ATOM 2282 O O . HIS A 1 292 ? -5.586 -17.531 18.172 1 96.31 292 HIS A O 1
ATOM 2288 N N . TYR A 1 293 ? -7.07 -18.312 16.672 1 97.12 293 TYR A N 1
ATOM 2289 C CA . TYR A 1 293 ? -8.188 -18.297 17.609 1 97.12 293 TYR A CA 1
ATOM 2290 C C . TYR A 1 293 ? -7.996 -19.344 18.703 1 97.12 293 TYR A C 1
ATOM 2292 O O . TYR A 1 293 ? -8.125 -19.047 19.891 1 97.12 293 TYR A O 1
ATOM 2300 N N . LEU A 1 294 ? -7.621 -20.5 18.312 1 97.12 294 LEU A N 1
ATOM 2301 C CA . LEU A 1 294 ? -7.531 -21.609 19.25 1 97.12 294 LEU A CA 1
ATOM 2302 C C . LEU A 1 294 ? -6.316 -21.438 20.156 1 97.12 294 LEU A C 1
ATOM 2304 O O . LEU A 1 294 ? -6.406 -21.688 21.375 1 97.12 294 LEU A O 1
ATOM 2308 N N . ARG A 1 295 ? -5.219 -21.047 19.656 1 95.19 295 ARG A N 1
ATOM 2309 C CA . ARG A 1 295 ? -4.023 -20.828 20.469 1 95.19 295 ARG A CA 1
ATOM 2310 C C . ARG A 1 295 ? -4.172 -19.578 21.344 1 95.19 295 ARG A C 1
ATOM 2312 O O . ARG A 1 295 ? -3.631 -19.516 22.453 1 95.19 295 ARG A O 1
ATOM 2319 N N . GLY A 1 296 ? -4.836 -18.625 20.797 1 95.88 296 GLY A N 1
ATOM 2320 C CA . GLY A 1 296 ? -5.023 -17.391 21.516 1 95.88 296 GLY A CA 1
ATOM 2321 C C . GLY A 1 296 ? -6.316 -17.344 22.312 1 95.88 296 GLY A C 1
ATOM 2322 O O . GLY A 1 296 ? -6.684 -16.297 22.859 1 95.88 296 GLY A O 1
ATOM 2323 N N . TYR A 1 297 ? -7.012 -18.453 22.438 1 96.5 297 TYR A N 1
ATOM 2324 C CA . TYR A 1 297 ? -8.359 -18.547 22.984 1 96.5 297 TYR A CA 1
ATOM 2325 C C . TYR A 1 297 ? -8.406 -17.969 24.406 1 96.5 297 TYR A C 1
ATOM 2327 O O . TYR A 1 297 ? -9.258 -17.125 24.703 1 96.5 297 TYR A O 1
ATOM 2335 N N . PRO A 1 298 ? -7.469 -18.281 25.281 1 95.69 298 PRO A N 1
ATOM 2336 C CA . PRO A 1 298 ? -7.57 -17.766 26.641 1 95.69 298 PRO A CA 1
ATOM 2337 C C . PRO A 1 298 ? -7.398 -16.25 26.703 1 95.69 298 PRO A C 1
ATOM 2339 O O . PRO A 1 298 ? -8.094 -15.578 27.484 1 95.69 298 PRO A O 1
ATOM 2342 N N . ALA A 1 299 ? -6.508 -15.727 25.906 1 96.06 299 ALA A N 1
ATOM 2343 C CA . ALA A 1 299 ? -6.258 -14.289 25.906 1 96.06 299 ALA A CA 1
ATOM 2344 C C . ALA A 1 299 ? -7.449 -13.523 25.344 1 96.06 299 ALA A C 1
ATOM 2346 O O . ALA A 1 299 ? -7.805 -12.453 25.859 1 96.06 299 ALA A O 1
ATOM 2347 N N . ILE A 1 300 ? -8.055 -14.047 24.297 1 97.06 300 ILE A N 1
ATOM 2348 C CA . ILE A 1 300 ? -9.195 -13.406 23.656 1 97.06 300 ILE A CA 1
ATOM 2349 C C . ILE A 1 300 ? -10.383 -13.391 24.609 1 97.06 300 ILE A C 1
ATOM 2351 O O . ILE A 1 300 ? -11.039 -12.359 24.781 1 97.06 300 ILE A O 1
ATOM 2355 N N . VAL A 1 301 ? -10.656 -14.516 25.281 1 95.94 301 VAL A N 1
ATOM 2356 C CA . VAL A 1 301 ? -11.781 -14.633 26.188 1 95.94 301 VAL A CA 1
ATOM 2357 C C . VAL A 1 301 ? -11.555 -13.727 27.406 1 95.94 301 VAL A C 1
ATOM 2359 O O . VAL A 1 301 ? -12.492 -13.094 27.906 1 95.94 301 VAL A O 1
ATOM 2362 N N . LEU A 1 302 ? -10.281 -13.695 27.844 1 94.5 302 LEU A N 1
ATOM 2363 C CA . LEU A 1 302 ? -9.945 -12.828 28.969 1 94.5 302 LEU A CA 1
ATOM 2364 C C . LEU A 1 302 ? -10.25 -11.375 28.656 1 94.5 302 LEU A C 1
ATOM 2366 O O . LEU A 1 302 ? -10.867 -10.672 29.469 1 94.5 302 LEU A O 1
ATOM 2370 N N . HIS A 1 303 ? -9.828 -10.906 27.531 1 94.75 303 HIS A N 1
ATOM 2371 C CA . HIS A 1 303 ? -10.078 -9.523 27.141 1 94.75 303 HIS A CA 1
ATOM 2372 C C . HIS A 1 303 ? -11.57 -9.258 26.969 1 94.75 303 HIS A C 1
ATOM 2374 O O . HIS A 1 303 ? -12.062 -8.203 27.391 1 94.75 303 HIS A O 1
ATOM 2380 N N . LEU A 1 304 ? -12.266 -10.18 26.328 1 95 304 LEU A N 1
ATOM 2381 C CA . LEU A 1 304 ? -13.695 -10.008 26.094 1 95 304 LEU A CA 1
ATOM 2382 C C . LEU A 1 304 ? -14.461 -9.961 27.406 1 95 304 LEU A C 1
ATOM 2384 O O . LEU A 1 304 ? -15.445 -9.227 27.531 1 95 304 LEU A O 1
ATOM 2388 N N . GLU A 1 305 ? -14.016 -10.703 28.312 1 92 305 GLU A N 1
ATOM 2389 C CA . GLU A 1 305 ? -14.648 -10.734 29.641 1 92 305 GLU A CA 1
ATOM 2390 C C . GLU A 1 305 ? -14.477 -9.398 30.359 1 92 305 GLU A C 1
ATOM 2392 O O . GLU A 1 305 ? -15.383 -8.945 31.047 1 92 305 GLU A O 1
ATOM 2397 N N . GLN A 1 306 ? -13.359 -8.789 30.172 1 88.69 306 GLN A N 1
ATOM 2398 C CA . GLN A 1 306 ? -13.078 -7.508 30.797 1 88.69 306 GLN A CA 1
ATOM 2399 C C . GLN A 1 306 ? -13.922 -6.391 30.188 1 88.69 306 GLN A C 1
ATOM 2401 O O . GLN A 1 306 ? -14.391 -5.5 30.906 1 88.69 306 GLN A O 1
ATOM 2406 N N . ILE A 1 307 ? -14.125 -6.41 28.922 1 88.38 307 ILE A N 1
ATOM 2407 C CA . ILE A 1 307 ? -14.82 -5.344 28.203 1 88.38 307 ILE A CA 1
ATOM 2408 C C . ILE A 1 307 ? -16.328 -5.496 28.375 1 88.38 307 ILE A C 1
ATOM 2410 O O . ILE A 1 307 ? -17.047 -4.5 28.438 1 88.38 307 ILE A O 1
ATOM 2414 N N . GLN A 1 308 ? -16.781 -6.691 28.422 1 82.5 308 GLN A N 1
ATOM 2415 C CA . GLN A 1 308 ? -18.219 -6.922 28.422 1 82.5 308 GLN A CA 1
ATOM 2416 C C . GLN A 1 308 ? -18.828 -6.609 29.781 1 82.5 308 GLN A C 1
ATOM 2418 O O . GLN A 1 308 ? -20.031 -6.379 29.891 1 82.5 308 GLN A O 1
ATOM 2423 N N . SER A 1 309 ? -17.953 -6.48 30.75 1 78.19 309 SER A N 1
ATOM 2424 C CA . SER A 1 309 ? -18.469 -6.199 32.094 1 78.19 309 SER A CA 1
ATOM 2425 C C . SER A 1 309 ? -19.094 -4.809 32.156 1 78.19 309 SER A C 1
ATOM 2427 O O . SER A 1 309 ? -18.531 -3.844 31.641 1 78.19 309 SER A O 1
ATOM 2429 N N . PRO A 1 310 ? -20.312 -4.793 32.531 1 70.38 310 PRO A N 1
ATOM 2430 C CA . PRO A 1 310 ? -20.969 -3.494 32.656 1 70.38 310 PRO A CA 1
ATOM 2431 C C . PRO A 1 310 ? -20.188 -2.498 33.5 1 70.38 310 PRO A C 1
ATOM 2433 O O . PRO A 1 310 ? -20.328 -1.285 33.312 1 70.38 310 PRO A O 1
ATOM 2436 N N . ASP A 1 311 ? -19.422 -3.049 34.312 1 64.88 311 ASP A N 1
ATOM 2437 C CA . ASP A 1 311 ? -18.656 -2.203 35.25 1 64.88 311 ASP A CA 1
ATOM 2438 C C . ASP A 1 311 ? -17.375 -1.708 34.594 1 64.88 311 ASP A C 1
ATOM 2440 O O . ASP A 1 311 ? -16.578 -1.001 35.219 1 64.88 311 ASP A O 1
ATOM 2444 N N . ALA A 1 312 ? -17.266 -2.143 33.344 1 66.5 312 ALA A N 1
ATOM 2445 C CA . ALA A 1 312 ? -16.031 -1.711 32.719 1 66.5 312 ALA A CA 1
ATOM 2446 C C . ALA A 1 312 ? -16.016 -0.198 32.5 1 66.5 312 ALA A C 1
ATOM 2448 O O . ALA A 1 312 ? -16.969 0.371 31.984 1 66.5 312 ALA A O 1
ATOM 2449 N N . GLN A 1 313 ? -15.148 0.483 33.156 1 63.81 313 GLN A N 1
ATOM 2450 C CA . GLN A 1 313 ? -15.055 1.939 33.125 1 63.81 313 GLN A CA 1
ATOM 2451 C C . GLN A 1 313 ? -14.43 2.432 31.828 1 63.81 313 GLN A C 1
ATOM 2453 O O . GLN A 1 313 ? -13.414 1.899 31.375 1 63.81 313 GLN A O 1
ATOM 2458 N N . GLY A 1 314 ? -15.094 3.289 31.078 1 64.94 314 GLY A N 1
ATOM 2459 C CA . GLY A 1 314 ? -14.516 4.039 29.984 1 64.94 314 GLY A CA 1
ATOM 2460 C C . GLY A 1 314 ? -14.719 3.373 28.641 1 64.94 314 GLY A C 1
ATOM 2461 O O . GLY A 1 314 ? -14.047 3.713 27.656 1 64.94 314 GLY A O 1
ATOM 2462 N N . VAL A 1 315 ? -15.555 2.207 28.688 1 71.31 315 VAL A N 1
ATOM 2463 C CA . VAL A 1 315 ? -15.773 1.56 27.391 1 71.31 315 VAL A CA 1
ATOM 2464 C C . VAL A 1 315 ? -17.109 2.023 26.797 1 71.31 315 VAL A C 1
ATOM 2466 O O . VAL A 1 315 ? -18.094 2.139 27.516 1 71.31 315 VAL A O 1
ATOM 2469 N N . ARG A 1 316 ? -17.062 2.375 25.625 1 76.38 316 ARG A N 1
ATOM 2470 C CA . ARG A 1 316 ? -18.25 2.84 24.906 1 76.38 316 ARG A CA 1
ATOM 2471 C C . ARG A 1 316 ? -19.281 1.726 24.766 1 76.38 316 ARG A C 1
ATOM 2473 O O . ARG A 1 316 ? -18.938 0.543 24.828 1 76.38 316 ARG A O 1
ATOM 2480 N N . SER A 1 317 ? -20.516 1.983 24.562 1 80.19 317 SER A N 1
ATOM 2481 C CA . SER A 1 317 ? -21.641 1.046 24.547 1 80.19 317 SER A CA 1
ATOM 2482 C C . SER A 1 317 ? -21.562 0.111 23.344 1 80.19 317 SER A C 1
ATOM 2484 O O . SER A 1 317 ? -21.797 -1.093 23.484 1 80.19 317 SER A O 1
ATOM 2486 N N . VAL A 1 318 ? -21.172 0.517 22.188 1 82.69 318 VAL A N 1
ATOM 2487 C CA . VAL A 1 318 ? -21.203 -0.275 20.969 1 82.69 318 VAL A CA 1
ATOM 2488 C C . VAL A 1 318 ? -20.125 -1.359 21.031 1 82.69 318 VAL A C 1
ATOM 2490 O O . VAL A 1 318 ? -20.422 -2.547 20.875 1 82.69 318 VAL A O 1
ATOM 2493 N N . PRO A 1 319 ? -18.938 -0.998 21.422 1 84.31 319 PRO A N 1
ATOM 2494 C CA . PRO A 1 319 ? -17.922 -2.047 21.547 1 84.31 319 PRO A CA 1
ATOM 2495 C C . PRO A 1 319 ? -18.234 -3.041 22.656 1 84.31 319 PRO A C 1
ATOM 2497 O O . PRO A 1 319 ? -17.906 -4.223 22.547 1 84.31 319 PRO A O 1
ATOM 2500 N N . GLN A 1 320 ? -18.906 -2.604 23.672 1 88.75 320 GLN A N 1
ATOM 2501 C CA . GLN A 1 320 ? -19.281 -3.486 24.781 1 88.75 320 GLN A CA 1
ATOM 2502 C C . GLN A 1 320 ? -20.312 -4.523 24.328 1 88.75 320 GLN A C 1
ATOM 2504 O O . GLN A 1 320 ? -20.234 -5.691 24.719 1 88.75 320 GLN A O 1
ATOM 2509 N N . ALA A 1 321 ? -21.266 -4.074 23.531 1 89.69 321 ALA A N 1
ATOM 2510 C CA . ALA A 1 321 ? -22.281 -4.988 23.016 1 89.69 321 ALA A CA 1
ATOM 2511 C C . ALA A 1 321 ? -21.656 -6.023 22.078 1 89.69 321 ALA A C 1
ATOM 2513 O O . ALA A 1 321 ? -22.031 -7.199 22.109 1 89.69 321 ALA A O 1
ATOM 2514 N N . LYS A 1 322 ? -20.781 -5.586 21.266 1 91.62 322 LYS A N 1
ATOM 2515 C CA . LYS A 1 322 ? -20.094 -6.5 20.359 1 91.62 322 LYS A CA 1
ATOM 2516 C C . LYS A 1 322 ? -19.25 -7.508 21.141 1 91.62 322 LYS A C 1
ATOM 2518 O O . LYS A 1 322 ? -19.234 -8.695 20.812 1 91.62 322 LYS A O 1
ATOM 2523 N N . ALA A 1 323 ? -18.578 -7.023 22.141 1 92.88 323 ALA A N 1
ATOM 2524 C CA . ALA A 1 323 ? -17.75 -7.891 22.969 1 92.88 323 ALA A CA 1
ATOM 2525 C C . ALA A 1 323 ? -18.594 -8.945 23.672 1 92.88 323 ALA A C 1
ATOM 2527 O O . ALA A 1 323 ? -18.156 -10.086 23.844 1 92.88 323 ALA A O 1
ATOM 2528 N N . LYS A 1 324 ? -19.781 -8.57 24.125 1 93.25 324 LYS A N 1
ATOM 2529 C CA . LYS A 1 324 ? -20.688 -9.508 24.781 1 93.25 324 LYS A CA 1
ATOM 2530 C C . LYS A 1 324 ? -21.109 -10.625 23.828 1 93.25 324 LYS A C 1
ATOM 2532 O O . LYS A 1 324 ? -21.156 -11.789 24.203 1 93.25 324 LYS A O 1
ATOM 2537 N N . LYS A 1 325 ? -21.438 -10.203 22.641 1 94.5 325 LYS A N 1
ATOM 2538 C CA . LYS A 1 325 ? -21.828 -11.188 21.625 1 94.5 325 LYS A CA 1
ATOM 2539 C C . LYS A 1 325 ? -20.703 -12.156 21.328 1 94.5 325 LYS A C 1
ATOM 2541 O O . LYS A 1 325 ? -20.906 -13.375 21.297 1 94.5 325 LYS A O 1
ATOM 2546 N N . PHE A 1 326 ? -19.516 -11.688 21.141 1 95.94 326 PHE A N 1
ATOM 2547 C CA . PHE A 1 326 ? -18.359 -12.531 20.828 1 95.94 326 PHE A CA 1
ATOM 2548 C C . PHE A 1 326 ? -18 -13.414 22.031 1 95.94 326 PHE A C 1
ATOM 2550 O O . PHE A 1 326 ? -17.578 -14.555 21.844 1 95.94 326 PHE A O 1
ATOM 2557 N N . HIS A 1 327 ? -18.156 -12.844 23.219 1 95.19 327 HIS A N 1
ATOM 2558 C CA . HIS A 1 327 ? -17.891 -13.602 24.438 1 95.19 327 HIS A CA 1
ATOM 2559 C C . HIS A 1 327 ? -18.844 -14.781 24.562 1 95.19 327 HIS A C 1
ATOM 2561 O O . HIS A 1 327 ? -18.438 -15.891 24.906 1 95.19 327 HIS A O 1
ATOM 2567 N N . SER A 1 328 ? -20.062 -14.531 24.234 1 94.81 328 SER A N 1
ATOM 2568 C CA . SER A 1 328 ? -21.062 -15.586 24.297 1 94.81 328 SER A CA 1
ATOM 2569 C C . SER A 1 328 ? -20.797 -16.672 23.25 1 94.81 328 SER A C 1
ATOM 2571 O O . SER A 1 328 ? -20.875 -17.859 23.562 1 94.81 328 SER A O 1
ATOM 2573 N N . LEU A 1 329 ? -20.438 -16.281 22.094 1 95.69 329 LEU A N 1
ATOM 2574 C CA . LEU A 1 329 ? -20.141 -17.234 21.016 1 95.69 329 LEU A CA 1
ATOM 2575 C C . LEU A 1 329 ? -18.891 -18.047 21.344 1 95.69 329 LEU A C 1
ATOM 2577 O O . LEU A 1 329 ? -18.844 -19.25 21.078 1 95.69 329 LEU A O 1
ATOM 2581 N N . ALA A 1 330 ? -17.938 -17.438 21.891 1 95.69 330 ALA A N 1
ATOM 2582 C CA . ALA A 1 330 ? -16.656 -18.078 22.203 1 95.69 330 ALA A CA 1
ATOM 2583 C C . ALA A 1 330 ? -16.828 -19.125 23.297 1 95.69 330 ALA A C 1
ATOM 2585 O O . ALA A 1 330 ? -16.078 -20.109 23.344 1 95.69 330 ALA A O 1
ATOM 2586 N N . LYS A 1 331 ? -17.812 -18.984 24.109 1 95.19 331 LYS A N 1
ATOM 2587 C CA . LYS A 1 331 ? -17.984 -19.891 25.25 1 95.19 331 LYS A CA 1
ATOM 2588 C C . LYS A 1 331 ? -18.953 -21.031 24.891 1 95.19 331 LYS A C 1
ATOM 2590 O O . LYS A 1 331 ? -19.156 -21.938 25.703 1 95.19 331 LYS A O 1
ATOM 2595 N N . GLU A 1 332 ? -19.469 -20.984 23.688 1 94.62 332 GLU A N 1
ATOM 2596 C CA . GLU A 1 332 ? -20.328 -22.062 23.25 1 94.62 332 GLU A CA 1
ATOM 2597 C C . GLU A 1 332 ? -19.531 -23.328 22.953 1 94.62 332 GLU A C 1
ATOM 2599 O O . GLU A 1 332 ? -18.656 -23.328 22.078 1 94.62 332 GLU A O 1
ATOM 2604 N N . SER A 1 333 ? -19.891 -24.391 23.578 1 94.94 333 SER A N 1
ATOM 2605 C CA . SER A 1 333 ? -19.141 -25.641 23.438 1 94.94 333 SER A CA 1
ATOM 2606 C C . SER A 1 333 ? -19.281 -26.203 22.031 1 94.94 333 SER A C 1
ATOM 2608 O O . SER A 1 333 ? -18.297 -26.688 21.453 1 94.94 333 SER A O 1
ATOM 2610 N N . ALA A 1 334 ? -20.469 -26.156 21.453 1 94.44 334 ALA A N 1
ATOM 2611 C CA . ALA A 1 334 ? -20.719 -26.703 20.125 1 94.44 334 ALA A CA 1
ATOM 2612 C C . ALA A 1 334 ? -19.844 -26.016 19.078 1 94.44 334 ALA A C 1
ATOM 2614 O O . ALA A 1 334 ? -19.25 -26.672 18.219 1 94.44 334 ALA A O 1
ATOM 2615 N N . LEU A 1 335 ? -19.812 -24.719 19.172 1 95.38 335 LEU A N 1
ATOM 2616 C CA . LEU A 1 335 ? -19.047 -23.953 18.188 1 95.38 335 LEU A CA 1
ATOM 2617 C C . LEU A 1 335 ? -17.562 -24.188 18.344 1 95.38 335 LEU A C 1
ATOM 2619 O O . LEU A 1 335 ? -16.828 -24.281 17.344 1 95.38 335 LEU A O 1
ATOM 2623 N N . LEU A 1 336 ? -17.109 -24.266 19.547 1 96.31 336 LEU A N 1
ATOM 2624 C CA . LEU A 1 336 ? -15.695 -24.516 19.797 1 96.31 336 LEU A CA 1
ATOM 2625 C C . LEU A 1 336 ? -15.289 -25.891 19.297 1 96.31 336 LEU A C 1
ATOM 2627 O O . LEU A 1 336 ? -14.219 -26.062 18.719 1 96.31 336 LEU A O 1
ATOM 2631 N N . GLN A 1 337 ? -16.141 -26.859 19.531 1 95.5 337 GLN A N 1
ATOM 2632 C CA . GLN A 1 337 ? -15.883 -28.219 19.047 1 95.5 337 GLN A CA 1
ATOM 2633 C C . GLN A 1 337 ? -15.828 -28.25 17.516 1 95.5 337 GLN A C 1
ATOM 2635 O O . GLN A 1 337 ? -14.992 -28.938 16.938 1 95.5 337 GLN A O 1
ATOM 2640 N N . PHE A 1 338 ? -16.734 -27.547 16.984 1 96.31 338 PHE A N 1
ATOM 2641 C CA . PHE A 1 338 ? -16.75 -27.469 15.531 1 96.31 338 PHE A CA 1
ATOM 2642 C C . PHE A 1 338 ? -15.477 -26.828 15.008 1 96.31 338 PHE A C 1
ATOM 2644 O O . PHE A 1 338 ? -14.93 -27.234 13.984 1 96.31 338 PHE A O 1
ATOM 2651 N N . CYS A 1 339 ? -15.008 -25.797 15.695 1 96.81 339 CYS A N 1
ATOM 2652 C CA . CYS A 1 339 ? -13.75 -25.156 15.336 1 96.81 339 CYS A CA 1
ATOM 2653 C C . CYS A 1 339 ? -12.602 -26.156 15.391 1 96.81 339 CYS A C 1
ATOM 2655 O O . CYS A 1 339 ? -11.734 -26.156 14.516 1 96.81 339 CYS A O 1
ATOM 2657 N N . GLY A 1 340 ? -12.633 -26.922 16.422 1 96.75 340 GLY A N 1
ATOM 2658 C CA . GLY A 1 340 ? -11.617 -27.969 16.516 1 96.75 340 GLY A CA 1
ATOM 2659 C C . GLY A 1 340 ? -11.688 -28.969 15.383 1 96.75 340 GLY A C 1
ATOM 2660 O O . GLY A 1 340 ? -10.656 -29.344 14.82 1 96.75 340 GLY A O 1
ATOM 2661 N N . PHE A 1 341 ? -12.852 -29.391 15.031 1 96.38 341 PHE A N 1
ATOM 2662 C CA . PHE A 1 341 ? -13.062 -30.328 13.93 1 96.38 341 PHE A CA 1
ATOM 2663 C C . PHE A 1 341 ? -12.562 -29.75 12.617 1 96.38 341 PHE A C 1
ATOM 2665 O O . PHE A 1 341 ? -11.828 -30.406 11.875 1 96.38 341 PHE A O 1
ATOM 2672 N N . LEU A 1 342 ? -12.992 -28.562 12.391 1 96.38 342 LEU A N 1
ATOM 2673 C CA . LEU A 1 342 ? -12.625 -27.906 11.141 1 96.38 342 LEU A CA 1
ATOM 2674 C C . LEU A 1 342 ? -11.117 -27.688 11.062 1 96.38 342 LEU A C 1
ATOM 2676 O O . LEU A 1 342 ? -10.523 -27.766 9.992 1 96.38 342 LEU A O 1
ATOM 2680 N N . PHE A 1 343 ? -10.539 -27.359 12.203 1 97.44 343 PHE A N 1
ATOM 2681 C CA . PHE A 1 343 ? -9.094 -27.203 12.266 1 97.44 343 PHE A CA 1
ATOM 2682 C C . PHE A 1 343 ? -8.383 -28.469 11.812 1 97.44 343 PHE A C 1
ATOM 2684 O O . PHE A 1 343 ? -7.414 -28.406 11.055 1 97.44 343 PHE A O 1
ATOM 2691 N N . ASP A 1 344 ? -8.867 -29.562 12.219 1 96.75 344 ASP A N 1
ATOM 2692 C CA . ASP A 1 344 ? -8.281 -30.844 11.852 1 96.75 344 ASP A CA 1
ATOM 2693 C C . ASP A 1 344 ? -8.414 -31.094 10.352 1 96.75 344 ASP A C 1
ATOM 2695 O O . ASP A 1 344 ? -7.461 -31.531 9.703 1 96.75 344 ASP A O 1
ATOM 2699 N N . VAL A 1 345 ? -9.547 -30.859 9.875 1 96.25 345 VAL A N 1
ATOM 2700 C CA . VAL A 1 345 ? -9.812 -31.078 8.461 1 96.25 345 VAL A CA 1
ATOM 2701 C C . VAL A 1 345 ? -8.953 -30.141 7.617 1 96.25 345 VAL A C 1
ATOM 2703 O O . VAL A 1 345 ? -8.305 -30.562 6.66 1 96.25 345 VAL A O 1
ATOM 2706 N N . LEU A 1 346 ? -8.906 -28.875 8 1 96.06 346 LEU A N 1
ATOM 2707 C CA . LEU A 1 346 ? -8.219 -27.859 7.234 1 96.06 346 LEU A CA 1
ATOM 2708 C C . LEU A 1 346 ? -6.703 -28.047 7.293 1 96.06 346 LEU A C 1
ATOM 2710 O O . LEU A 1 346 ? -5.984 -27.672 6.367 1 96.06 346 LEU A O 1
ATOM 2714 N N . SER A 1 347 ? -6.227 -28.609 8.375 1 96.5 347 SER A N 1
ATOM 2715 C CA . SER A 1 347 ? -4.793 -28.875 8.477 1 96.5 347 SER A CA 1
ATOM 2716 C C . SER A 1 347 ? -4.316 -29.781 7.348 1 96.5 347 SER A C 1
ATOM 2718 O O . SER A 1 347 ? -3.27 -29.531 6.746 1 96.5 347 SER A O 1
ATOM 2720 N N . HIS A 1 348 ? -5.129 -30.75 7.043 1 95.88 348 HIS A N 1
ATOM 2721 C CA . HIS A 1 348 ? -4.777 -31.672 5.969 1 95.88 348 HIS A CA 1
ATOM 2722 C C . HIS A 1 348 ? -5.027 -31.047 4.602 1 95.88 348 HIS A C 1
ATOM 2724 O O . HIS A 1 348 ? -4.234 -31.234 3.674 1 95.88 348 HIS A O 1
ATOM 2730 N N . LEU A 1 349 ? -6.09 -30.344 4.512 1 95.88 349 LEU A N 1
ATOM 2731 C CA . LEU A 1 349 ? -6.387 -29.688 3.244 1 95.88 349 LEU A CA 1
ATOM 2732 C C . LEU A 1 349 ? -5.352 -28.609 2.934 1 95.88 349 LEU A C 1
ATOM 2734 O O . LEU A 1 349 ? -5 -28.391 1.77 1 95.88 349 LEU A O 1
ATOM 2738 N N . SER A 1 350 ? -4.957 -27.906 3.951 1 94.69 350 SER A N 1
ATOM 2739 C CA . SER A 1 350 ? -3.943 -26.891 3.76 1 94.69 350 SER A CA 1
ATOM 2740 C C . SER A 1 350 ? -2.613 -27.484 3.328 1 94.69 350 SER A C 1
ATOM 2742 O O . SER A 1 350 ? -1.894 -26.906 2.514 1 94.69 350 SER A O 1
ATOM 2744 N N . SER A 1 351 ? -2.264 -28.594 3.881 1 94.44 351 SER A N 1
ATOM 2745 C CA . SER A 1 351 ? -1.064 -29.312 3.457 1 94.44 351 SER A CA 1
ATOM 2746 C C . SER A 1 351 ? -1.158 -29.734 1.993 1 94.44 351 SER A C 1
ATOM 2748 O O . SER A 1 351 ? -0.174 -29.656 1.255 1 94.44 351 SER A O 1
ATOM 2750 N N . LEU A 1 352 ? -2.299 -30.25 1.623 1 94.31 352 LEU A N 1
ATOM 2751 C CA . LEU A 1 352 ? -2.531 -30.594 0.225 1 94.31 352 LEU A CA 1
ATOM 2752 C C . LEU A 1 352 ? -2.42 -29.359 -0.666 1 94.31 352 LEU A C 1
ATOM 2754 O O . LEU A 1 352 ? -1.793 -29.406 -1.727 1 94.31 352 LEU A O 1
ATOM 2758 N N . SER A 1 353 ? -3.033 -28.297 -0.23 1 92.69 353 SER A N 1
ATOM 2759 C CA . SER A 1 353 ? -2.969 -27.047 -0.981 1 92.69 353 SER A CA 1
ATOM 2760 C C . SER A 1 353 ? -1.525 -26.594 -1.183 1 92.69 353 SER A C 1
ATOM 2762 O O . SER A 1 353 ? -1.15 -26.172 -2.275 1 92.69 353 SER A O 1
ATOM 2764 N N . ALA A 1 354 ? -0.709 -26.719 -0.179 1 91.88 354 ALA A N 1
ATOM 2765 C CA . ALA A 1 354 ? 0.699 -26.344 -0.263 1 91.88 354 ALA A CA 1
ATOM 2766 C C . ALA A 1 354 ? 1.447 -27.234 -1.254 1 91.88 354 ALA A C 1
ATOM 2768 O O . ALA A 1 354 ? 2.297 -26.75 -2.006 1 91.88 354 ALA A O 1
ATOM 2769 N N . THR A 1 355 ? 1.119 -28.469 -1.235 1 91.44 355 THR A N 1
ATOM 2770 C CA . THR A 1 355 ? 1.744 -29.422 -2.152 1 91.44 355 THR A CA 1
ATOM 2771 C C . THR A 1 355 ? 1.371 -29.094 -3.598 1 91.44 355 THR A C 1
ATOM 2773 O O . THR A 1 355 ? 2.217 -29.172 -4.492 1 91.44 355 THR A O 1
ATOM 2776 N N . LEU A 1 356 ? 0.123 -28.766 -3.758 1 91.81 356 LEU A N 1
ATOM 2777 C CA . LEU A 1 356 ? -0.37 -28.484 -5.102 1 91.81 356 LEU A CA 1
ATOM 2778 C C . LEU A 1 356 ? 0.224 -27.188 -5.637 1 91.81 356 LEU A C 1
ATOM 2780 O O . LEU A 1 356 ? 0.165 -26.922 -6.84 1 91.81 356 LEU A O 1
ATOM 2784 N N . GLN A 1 357 ? 0.795 -26.406 -4.797 1 89.31 357 GLN A N 1
ATOM 2785 C CA . GLN A 1 357 ? 1.346 -25.125 -5.211 1 89.31 357 GLN A CA 1
ATOM 2786 C C . GLN A 1 357 ? 2.854 -25.219 -5.43 1 89.31 357 GLN A C 1
ATOM 2788 O O . GLN A 1 357 ? 3.498 -24.219 -5.773 1 89.31 357 GLN A O 1
ATOM 2793 N N . LYS A 1 358 ? 3.404 -26.359 -5.188 1 87.19 358 LYS A N 1
ATOM 2794 C CA . LYS A 1 358 ? 4.828 -26.531 -5.461 1 87.19 358 LYS A CA 1
ATOM 2795 C C . LYS A 1 358 ? 5.133 -26.344 -6.941 1 87.19 358 LYS A C 1
ATOM 2797 O O . LYS A 1 358 ? 4.367 -26.781 -7.801 1 87.19 358 LYS A O 1
ATOM 2802 N N . PRO A 1 359 ? 6.34 -25.719 -6.992 1 81.5 359 PRO A N 1
ATOM 2803 C CA . PRO A 1 359 ? 6.715 -25.547 -8.398 1 81.5 359 PRO A CA 1
ATOM 2804 C C . PRO A 1 359 ? 7.031 -26.875 -9.086 1 81.5 359 PRO A C 1
ATOM 2806 O O . PRO A 1 359 ? 7.57 -27.781 -8.461 1 81.5 359 PRO A O 1
ATOM 2809 N N . THR A 1 360 ? 6.645 -27.297 -10.172 1 81.38 360 THR A N 1
ATOM 2810 C CA . THR A 1 360 ? 6.98 -28.422 -11.039 1 81.38 360 THR A CA 1
ATOM 2811 C C . THR A 1 360 ? 6.188 -29.656 -10.641 1 81.38 360 THR A C 1
ATOM 2813 O O . THR A 1 360 ? 6.566 -30.781 -10.992 1 81.38 360 THR A O 1
ATOM 2816 N N . ILE A 1 361 ? 5.254 -29.391 -9.703 1 85.69 361 ILE A N 1
ATOM 2817 C CA . ILE A 1 361 ? 4.438 -30.531 -9.32 1 85.69 361 ILE A CA 1
ATOM 2818 C C . ILE A 1 361 ? 3.818 -31.172 -10.562 1 85.69 361 ILE A C 1
ATOM 2820 O O . ILE A 1 361 ? 3.439 -30.469 -11.5 1 85.69 361 ILE A O 1
ATOM 2824 N N . THR A 1 362 ? 3.893 -32.5 -10.57 1 84.81 362 THR A N 1
ATOM 2825 C CA . THR A 1 362 ? 3.318 -33.219 -11.688 1 84.81 362 THR A CA 1
ATOM 2826 C C . THR A 1 362 ? 1.89 -33.656 -11.375 1 84.81 362 THR A C 1
ATOM 2828 O O . THR A 1 362 ? 1.466 -33.625 -10.219 1 84.81 362 THR A O 1
ATOM 2831 N N . LEU A 1 363 ? 1.166 -34.031 -12.344 1 84.56 363 LEU A N 1
ATOM 2832 C CA . LEU A 1 363 ? -0.204 -34.5 -12.18 1 84.56 363 LEU A CA 1
ATOM 2833 C C . LEU A 1 363 ? -0.242 -35.75 -11.32 1 84.56 363 LEU A C 1
ATOM 2835 O O . LEU A 1 363 ? -1.163 -35.938 -10.523 1 84.56 363 LEU A O 1
ATOM 2839 N N . ALA A 1 364 ? 0.781 -36.531 -11.5 1 82 364 ALA A N 1
ATOM 2840 C CA . ALA A 1 364 ? 0.854 -37.781 -10.742 1 82 364 ALA A CA 1
ATOM 2841 C C . ALA A 1 364 ? 1.008 -37.5 -9.25 1 82 364 ALA A C 1
ATOM 2843 O O . ALA A 1 364 ? 0.327 -38.125 -8.422 1 82 364 ALA A O 1
ATOM 2844 N N . GLU A 1 365 ? 1.884 -36.625 -8.984 1 84.38 365 GLU A N 1
ATOM 2845 C CA . GLU A 1 365 ? 2.119 -36.281 -7.586 1 84.38 365 GLU A CA 1
ATOM 2846 C C . GLU A 1 365 ? 0.892 -35.625 -6.969 1 84.38 365 GLU A C 1
ATOM 2848 O O . GLU A 1 365 ? 0.575 -35.875 -5.801 1 84.38 365 GLU A O 1
ATOM 2853 N N . ALA A 1 366 ? 0.252 -34.812 -7.715 1 88.44 366 ALA A N 1
ATOM 2854 C CA . ALA A 1 366 ? -0.958 -34.125 -7.246 1 88.44 366 ALA A CA 1
ATOM 2855 C C . ALA A 1 366 ? -2.059 -35.125 -6.93 1 88.44 366 ALA A C 1
ATOM 2857 O O . ALA A 1 366 ? -2.727 -35.031 -5.898 1 88.44 366 ALA A O 1
ATOM 2858 N N . HIS A 1 367 ? -2.186 -36.062 -7.754 1 85.69 367 HIS A N 1
ATOM 2859 C CA . HIS A 1 367 ? -3.217 -37.062 -7.574 1 85.69 367 HIS A CA 1
ATOM 2860 C C . HIS A 1 367 ? -2.918 -37.938 -6.359 1 85.69 367 HIS A C 1
ATOM 2862 O O . HIS A 1 367 ? -3.822 -38.281 -5.586 1 85.69 367 HIS A O 1
ATOM 2868 N N . ALA A 1 368 ? -1.729 -38.344 -6.277 1 84.94 368 ALA A N 1
ATOM 2869 C CA . ALA A 1 368 ? -1.335 -39.156 -5.133 1 84.94 368 ALA A CA 1
ATOM 2870 C C . ALA A 1 368 ? -1.593 -38.406 -3.82 1 84.94 368 ALA A C 1
ATOM 2872 O O . ALA A 1 368 ? -2.062 -39 -2.848 1 84.94 368 ALA A O 1
ATOM 2873 N N . SER A 1 369 ? -1.231 -37.188 -3.807 1 90.38 369 SER A N 1
ATOM 2874 C CA . SER A 1 369 ? -1.438 -36.375 -2.605 1 90.38 369 SER A CA 1
ATOM 2875 C C . SER A 1 369 ? -2.922 -36.219 -2.299 1 90.38 369 SER A C 1
ATOM 2877 O O . SER A 1 369 ? -3.322 -36.219 -1.133 1 90.38 369 SER A O 1
ATOM 2879 N N . LEU A 1 370 ? -3.723 -36.094 -3.33 1 91.94 370 LEU A N 1
ATOM 2880 C CA . LEU A 1 370 ? -5.168 -35.969 -3.172 1 91.94 370 LEU A CA 1
ATOM 2881 C C . LEU A 1 370 ? -5.758 -37.219 -2.559 1 91.94 370 LEU A C 1
ATOM 2883 O O . LEU A 1 370 ? -6.559 -37.156 -1.622 1 91.94 370 LEU A O 1
ATOM 2887 N N . LEU A 1 371 ? -5.355 -38.375 -3.049 1 89.44 371 LEU A N 1
ATOM 2888 C CA . LEU A 1 371 ? -5.879 -39.625 -2.557 1 89.44 371 LEU A CA 1
ATOM 2889 C C . LEU A 1 371 ? -5.457 -39.875 -1.11 1 89.44 371 LEU A C 1
ATOM 2891 O O . LEU A 1 371 ? -6.246 -40.375 -0.301 1 89.44 371 LEU A O 1
ATOM 2895 N N . ALA A 1 372 ? -4.258 -39.531 -0.892 1 91.06 372 ALA A N 1
ATOM 2896 C CA . ALA A 1 372 ? -3.766 -39.656 0.476 1 91.06 372 ALA A CA 1
ATOM 2897 C C . ALA A 1 372 ? -4.559 -38.781 1.44 1 91.06 372 ALA A C 1
ATOM 2899 O O . ALA A 1 372 ? -4.895 -39.219 2.547 1 91.06 372 ALA A O 1
ATOM 2900 N N . THR A 1 373 ? -4.836 -37.594 1.035 1 94.81 373 THR A N 1
ATOM 2901 C CA . THR A 1 373 ? -5.59 -36.688 1.877 1 94.81 373 THR A CA 1
ATOM 2902 C C . THR A 1 373 ? -7.023 -37.156 2.062 1 94.81 373 THR A C 1
ATOM 2904 O O . THR A 1 373 ? -7.57 -37.094 3.166 1 94.81 373 THR A O 1
ATOM 2907 N N . GLN A 1 374 ? -7.594 -37.688 1.029 1 93.44 374 GLN A N 1
ATOM 2908 C CA . GLN A 1 374 ? -8.953 -38.219 1.11 1 93.44 374 GLN A CA 1
ATOM 2909 C C . GLN A 1 374 ? -9.031 -39.406 2.062 1 93.44 374 GLN A C 1
ATOM 2911 O O . GLN A 1 374 ? -10.008 -39.562 2.795 1 93.44 374 GLN A O 1
ATOM 2916 N N . ALA A 1 375 ? -8.023 -40.156 2.066 1 93.06 375 ALA A N 1
ATOM 2917 C CA . ALA A 1 375 ? -7.988 -41.312 2.951 1 93.06 375 ALA A CA 1
ATOM 2918 C C . ALA A 1 375 ? -7.965 -40.875 4.414 1 93.06 375 ALA A C 1
ATOM 2920 O O . ALA A 1 375 ? -8.625 -41.5 5.258 1 93.06 375 ALA A O 1
ATOM 2921 N N . VAL A 1 376 ? -7.234 -39.875 4.695 1 93.5 376 VAL A N 1
ATOM 2922 C CA . VAL A 1 376 ? -7.148 -39.406 6.066 1 93.5 376 VAL A CA 1
ATOM 2923 C C . VAL A 1 376 ? -8.484 -38.781 6.477 1 93.5 376 VAL A C 1
ATOM 2925 O O . VAL A 1 376 ? -8.945 -38.969 7.605 1 93.5 376 VAL A O 1
ATOM 2928 N N . LEU A 1 377 ? -9.094 -38.062 5.562 1 94.19 377 LEU A N 1
ATOM 2929 C CA . LEU A 1 377 ? -10.367 -37.406 5.867 1 94.19 377 LEU A CA 1
ATOM 2930 C C . LEU A 1 377 ? -11.469 -38.438 6.09 1 94.19 377 LEU A C 1
ATOM 2932 O O . LEU A 1 377 ? -12.375 -38.219 6.891 1 94.19 377 LEU A O 1
ATOM 2936 N N . ASP A 1 378 ? -11.359 -39.562 5.426 1 92.5 378 ASP A N 1
ATOM 2937 C CA . ASP A 1 378 ? -12.336 -40.625 5.594 1 92.5 378 ASP A CA 1
ATOM 2938 C C . ASP A 1 378 ? -12.266 -41.219 7.004 1 92.5 378 ASP A C 1
ATOM 2940 O O . ASP A 1 378 ? -13.281 -41.656 7.551 1 92.5 378 ASP A O 1
ATOM 2944 N N . LYS A 1 379 ? -11.133 -41.125 7.566 1 92.25 379 LYS A N 1
ATOM 2945 C CA . LYS A 1 379 ? -10.977 -41.625 8.93 1 92.25 379 LYS A CA 1
ATOM 2946 C C . LYS A 1 379 ? -11.664 -40.688 9.938 1 92.25 379 LYS A C 1
ATOM 2948 O O . LYS A 1 379 ? -12.094 -41.125 11 1 92.25 379 LYS A O 1
ATOM 2953 N N . TYR A 1 380 ? -11.773 -39.438 9.609 1 92 380 TYR A N 1
ATOM 2954 C CA . TYR A 1 380 ? -12.367 -38.469 10.508 1 92 380 TYR A CA 1
ATOM 2955 C C . TYR A 1 380 ? -13.883 -38.625 10.57 1 92 380 TYR A C 1
ATOM 2957 O O . TYR A 1 380 ? -14.539 -38.031 11.422 1 92 380 TYR A O 1
ATOM 2965 N N . GLU A 1 381 ? -14.422 -39.406 9.711 1 88.12 381 GLU A N 1
ATOM 2966 C CA . GLU A 1 381 ? -15.852 -39.688 9.781 1 88.12 381 GLU A CA 1
ATOM 2967 C C . GLU A 1 381 ? -16.188 -40.531 11.008 1 88.12 381 GLU A C 1
ATOM 2969 O O . GLU A 1 381 ? -17.281 -40.406 11.57 1 88.12 381 GLU A O 1
ATOM 2974 N N . THR A 1 382 ? -15.242 -41.344 11.414 1 88.19 382 THR A N 1
ATOM 2975 C CA . THR A 1 382 ? -15.523 -42.25 12.516 1 88.19 382 THR A CA 1
ATOM 2976 C C . THR A 1 382 ? -14.695 -41.875 13.75 1 88.19 382 THR A C 1
ATOM 2978 O O . THR A 1 382 ? -15.039 -42.281 14.867 1 88.19 382 THR A O 1
ATOM 2981 N N . ARG A 1 383 ? -13.648 -41.156 13.5 1 90.62 383 ARG A N 1
ATOM 2982 C CA . ARG A 1 383 ? -12.758 -40.812 14.609 1 90.62 383 ARG A CA 1
ATOM 2983 C C . ARG A 1 383 ? -12.547 -39.312 14.711 1 90.62 383 ARG A C 1
ATOM 2985 O O . ARG A 1 383 ? -12.359 -38.625 13.695 1 90.62 383 ARG A O 1
ATOM 2992 N N . ALA A 1 384 ? -12.617 -38.844 15.961 1 91 384 ALA A N 1
ATOM 2993 C CA . ALA A 1 384 ? -12.375 -37.438 16.188 1 91 384 ALA A CA 1
ATOM 2994 C C . ALA A 1 384 ? -10.891 -37.094 16.031 1 91 384 ALA A C 1
ATOM 2996 O O . ALA A 1 384 ? -10.031 -37.875 16.484 1 91 384 ALA A O 1
ATOM 2997 N N . GLY A 1 385 ? -10.562 -36.031 15.398 1 92.75 385 GLY A N 1
ATOM 2998 C CA . GLY A 1 385 ? -9.195 -35.562 15.273 1 92.75 385 GLY A CA 1
ATOM 2999 C C . GLY A 1 385 ? -8.602 -35.062 16.578 1 92.75 385 GLY A C 1
ATOM 3000 O O . GLY A 1 385 ? -9.297 -35 17.594 1 92.75 385 GLY A O 1
ATOM 3001 N N . PRO A 1 386 ? -7.359 -34.75 16.562 1 93.38 386 PRO A N 1
ATOM 3002 C CA . PRO A 1 386 ? -6.691 -34.312 17.797 1 93.38 386 PRO A CA 1
ATOM 3003 C C . PRO A 1 386 ? -7.258 -33.031 18.359 1 93.38 386 PRO A C 1
ATOM 3005 O O . PRO A 1 386 ? -7.469 -32.906 19.578 1 93.38 386 PRO A O 1
ATOM 3008 N N . MET A 1 387 ? -7.484 -32.062 17.516 1 94.62 387 MET A N 1
ATOM 3009 C CA . MET A 1 387 ? -7.977 -30.797 18.031 1 94.62 387 MET A CA 1
ATOM 3010 C C . MET A 1 387 ? -9.438 -30.891 18.453 1 94.62 387 MET A C 1
ATOM 3012 O O . MET A 1 387 ? -9.859 -30.234 19.406 1 94.62 387 MET A O 1
ATOM 3016 N N . MET A 1 388 ? -10.219 -31.641 17.719 1 93.56 388 MET A N 1
ATOM 3017 C CA . MET A 1 388 ? -11.602 -31.859 18.125 1 93.56 388 MET A CA 1
ATOM 3018 C C . MET A 1 388 ? -11.688 -32.5 19.484 1 93.56 388 MET A C 1
ATOM 3020 O O . MET A 1 388 ? -12.539 -32.156 20.297 1 93.56 388 MET A O 1
ATOM 3024 N N . LYS A 1 389 ? -10.781 -33.375 19.781 1 93.19 389 LYS A N 1
ATOM 3025 C CA . LYS A 1 389 ? -10.734 -34.031 21.094 1 93.19 389 LYS A CA 1
ATOM 3026 C C . LYS A 1 389 ? -10.367 -33.031 22.188 1 93.19 389 LYS A C 1
ATOM 3028 O O . LYS A 1 389 ? -10.938 -33.062 23.281 1 93.19 389 LYS A O 1
ATOM 3033 N N . ALA A 1 390 ? -9.469 -32.188 21.828 1 92.81 390 ALA A N 1
ATOM 3034 C CA . ALA A 1 390 ? -9 -31.203 22.797 1 92.81 390 ALA A CA 1
ATOM 3035 C C . ALA A 1 390 ? -10.102 -30.203 23.109 1 92.81 390 ALA A C 1
ATOM 3037 O O . ALA A 1 390 ? -10.18 -29.688 24.234 1 92.81 390 ALA A O 1
ATOM 3038 N N . THR A 1 391 ? -11.016 -29.953 22.172 1 92.88 391 THR A N 1
ATOM 3039 C CA . THR A 1 391 ? -12.023 -28.906 22.328 1 92.88 391 THR A CA 1
ATOM 3040 C C . THR A 1 391 ? -13.352 -29.5 22.812 1 92.88 391 THR A C 1
ATOM 3042 O O . THR A 1 391 ? -14.32 -28.781 23.031 1 92.88 391 THR A O 1
ATOM 3045 N N . SER A 1 392 ? -13.547 -30.797 22.922 1 88.81 392 SER A N 1
ATOM 3046 C CA . SER A 1 392 ? -14.805 -31.469 23.25 1 88.81 392 SER A CA 1
ATOM 3047 C C . SER A 1 392 ? -15.016 -31.531 24.766 1 88.81 392 SER A C 1
ATOM 3049 O O . SER A 1 392 ? -16.094 -31.922 25.234 1 88.81 392 SER A O 1
ATOM 3051 N N . GLY A 1 393 ? -14.297 -30.906 25.562 1 84.94 393 GLY A N 1
ATOM 3052 C CA . GLY A 1 393 ? -14.453 -30.984 27.016 1 84.94 393 GLY A CA 1
ATOM 3053 C C . GLY A 1 393 ? -15.32 -29.875 27.578 1 84.94 393 GLY A C 1
ATOM 3054 O O . GLY A 1 393 ? -15.891 -29.078 26.844 1 84.94 393 GLY A O 1
ATOM 3055 N N . LEU A 1 394 ? -15.539 -29.953 28.891 1 88.56 394 LEU A N 1
ATOM 3056 C CA . LEU A 1 394 ? -16.328 -28.953 29.578 1 88.56 394 LEU A CA 1
ATOM 3057 C C . LEU A 1 394 ? -15.523 -27.656 29.766 1 88.56 394 LEU A C 1
ATOM 3059 O O . LEU A 1 394 ? -16.094 -26.594 30.016 1 88.56 394 LEU A O 1
ATOM 3063 N N . THR A 1 395 ? -14.203 -27.844 29.656 1 91.94 395 THR A N 1
ATOM 3064 C CA . THR A 1 395 ? -13.289 -26.703 29.766 1 91.94 395 THR A CA 1
ATOM 3065 C C . THR A 1 395 ? -12.273 -26.719 28.641 1 91.94 395 THR A C 1
ATOM 3067 O O . THR A 1 395 ? -11.953 -27.781 28.078 1 91.94 395 THR A O 1
ATOM 3070 N N . PHE A 1 396 ? -11.969 -25.578 28.219 1 94 396 PHE A N 1
ATOM 3071 C CA . PHE A 1 396 ? -10.906 -25.453 27.234 1 94 396 PHE A CA 1
ATOM 3072 C C . PHE A 1 396 ? -9.914 -24.375 27.656 1 94 396 PHE A C 1
ATOM 3074 O O . PHE A 1 396 ? -10.289 -23.219 27.844 1 94 396 PHE A O 1
ATOM 3081 N N . GLU A 1 397 ? -8.617 -24.734 27.844 1 92.56 397 GLU A N 1
ATOM 3082 C CA . GLU A 1 397 ? -7.535 -23.828 28.234 1 92.56 397 GLU A CA 1
ATOM 3083 C C . GLU A 1 397 ? -7.898 -23.062 29.5 1 92.56 397 GLU A C 1
ATOM 3085 O O . GLU A 1 397 ? -7.703 -21.844 29.562 1 92.56 397 GLU A O 1
ATOM 3090 N N . GLY A 1 398 ? -8.68 -23.688 30.406 1 88.75 398 GLY A N 1
ATOM 3091 C CA . GLY A 1 398 ? -8.984 -23.109 31.703 1 88.75 398 GLY A CA 1
ATOM 3092 C C . GLY A 1 398 ? -10.297 -22.344 31.719 1 88.75 398 GLY A C 1
ATOM 3093 O O . GLY A 1 398 ? -10.711 -21.828 32.75 1 88.75 398 GLY A O 1
ATOM 3094 N N . VAL A 1 399 ? -10.969 -22.281 30.594 1 92.94 399 VAL A N 1
ATOM 3095 C CA . VAL A 1 399 ? -12.219 -21.531 30.516 1 92.94 399 VAL A CA 1
ATOM 3096 C C . VAL A 1 399 ? -13.398 -22.5 30.547 1 92.94 399 VAL A C 1
ATOM 3098 O O . VAL A 1 399 ? -13.406 -23.5 29.812 1 92.94 399 VAL A O 1
ATOM 3101 N N . LYS A 1 400 ? -14.328 -22.219 31.375 1 93.56 400 LYS A N 1
ATOM 3102 C CA . LYS A 1 400 ? -15.531 -23.047 31.453 1 93.56 400 LYS A CA 1
ATOM 3103 C C . LYS A 1 400 ? -16.484 -22.719 30.312 1 93.56 400 LYS A C 1
ATOM 3105 O O . LYS A 1 400 ? -16.781 -21.547 30.062 1 93.56 400 LYS A O 1
ATOM 3110 N N . LEU A 1 401 ? -17.016 -23.688 29.641 1 94.06 401 LEU A N 1
ATOM 3111 C CA . LEU A 1 401 ? -17.844 -23.5 28.453 1 94.06 401 LEU A CA 1
ATOM 3112 C C . LEU A 1 401 ? -19.328 -23.688 28.797 1 94.06 401 LEU A C 1
ATOM 3114 O O . LEU A 1 401 ? -19.656 -24.266 29.812 1 94.06 401 LEU A O 1
ATOM 3118 N N . SER A 1 402 ? -20.125 -23.031 27.984 1 92.5 402 SER A N 1
ATOM 3119 C CA . SER A 1 402 ? -21.578 -23.25 28.047 1 92.5 402 SER A CA 1
ATOM 3120 C C . SER A 1 402 ? -21.969 -24.469 27.219 1 92.5 402 SER A C 1
ATOM 3122 O O . SER A 1 402 ? -21.953 -24.438 25.984 1 92.5 402 SER A O 1
ATOM 3124 N N . VAL A 1 403 ? -22.344 -25.562 27.891 1 87.94 403 VAL A N 1
ATOM 3125 C CA . VAL A 1 403 ? -22.594 -26.844 27.219 1 87.94 403 VAL A CA 1
ATOM 3126 C C . VAL A 1 403 ? -24.094 -27.062 27.062 1 87.94 403 VAL A C 1
ATOM 3128 O O . VAL A 1 403 ? -24.844 -26.969 28.047 1 87.94 403 VAL A O 1
ATOM 3131 N N . GLY A 1 404 ? -24.453 -27.234 25.844 1 85.12 404 GLY A N 1
ATOM 3132 C CA . GLY A 1 404 ? -25.828 -27.609 25.594 1 85.12 404 GLY A CA 1
ATOM 3133 C C . GLY A 1 404 ? -26.047 -29.109 25.531 1 85.12 404 GLY A C 1
ATOM 3134 O O . GLY A 1 404 ? -25.094 -29.875 25.328 1 85.12 404 GLY A O 1
ATOM 3135 N N . LYS A 1 405 ? -27.234 -29.672 25.703 1 84.94 405 LYS A N 1
ATOM 3136 C CA . LYS A 1 405 ? -27.578 -31.094 25.766 1 84.94 405 LYS A CA 1
ATOM 3137 C C . LYS A 1 405 ? -27.234 -31.797 24.469 1 84.94 405 LYS A C 1
ATOM 3139 O O . LYS A 1 405 ? -26.75 -32.938 24.469 1 84.94 405 LYS A O 1
ATOM 3144 N N . ASN A 1 406 ? -27.391 -31.109 23.266 1 87.38 406 ASN A N 1
ATOM 3145 C CA . ASN A 1 406 ? -27.234 -31.766 21.984 1 87.38 406 ASN A CA 1
ATOM 3146 C C . ASN A 1 406 ? -26.047 -31.203 21.203 1 87.38 406 ASN A C 1
ATOM 3148 O O . ASN A 1 406 ? -26 -31.297 19.984 1 87.38 406 ASN A O 1
ATOM 3152 N N . ASP A 1 407 ? -25.031 -30.781 21.953 1 89.38 407 ASP A N 1
ATOM 3153 C CA . ASP A 1 407 ? -23.922 -30.109 21.281 1 89.38 407 ASP A CA 1
ATOM 3154 C C . ASP A 1 407 ? -23.047 -31.125 20.531 1 89.38 407 ASP A C 1
ATOM 3156 O O . ASP A 1 407 ? -22.719 -30.906 19.359 1 89.38 407 ASP A O 1
ATOM 3160 N N . ASP A 1 408 ? -22.781 -32.25 21.172 1 88.06 408 ASP A N 1
ATOM 3161 C CA . ASP A 1 408 ? -21.922 -33.281 20.578 1 88.06 408 ASP A CA 1
ATOM 3162 C C . ASP A 1 408 ? -22.562 -33.875 19.328 1 88.06 408 ASP A C 1
ATOM 3164 O O . ASP A 1 408 ? -21.875 -34.062 18.312 1 88.06 408 ASP A O 1
ATOM 3168 N N . ARG A 1 409 ? -23.828 -34.094 19.438 1 90.31 409 ARG A N 1
ATOM 3169 C CA . ARG A 1 409 ? -24.531 -34.688 18.312 1 90.31 409 ARG A CA 1
ATOM 3170 C C . ARG A 1 409 ? -24.641 -33.688 17.156 1 90.31 409 ARG A C 1
ATOM 3172 O O . ARG A 1 409 ? -24.531 -34.062 15.992 1 90.31 409 ARG A O 1
ATOM 3179 N N . ALA A 1 410 ? -24.844 -32.5 17.5 1 91.69 410 ALA A N 1
ATOM 3180 C CA . ALA A 1 410 ? -24.953 -31.453 16.484 1 91.69 410 ALA A CA 1
ATOM 3181 C C . ALA A 1 410 ? -23.641 -31.281 15.719 1 91.69 410 ALA A C 1
ATOM 3183 O O . ALA A 1 410 ? -23.641 -31.141 14.5 1 91.69 410 ALA A O 1
ATOM 3184 N N . VAL A 1 411 ? -22.562 -31.312 16.406 1 93.25 411 VAL A N 1
ATOM 3185 C CA . VAL A 1 411 ? -21.234 -31.141 15.789 1 93.25 411 VAL A CA 1
ATOM 3186 C C . VAL A 1 411 ? -20.891 -32.375 14.945 1 93.25 411 VAL A C 1
ATOM 3188 O O . VAL A 1 411 ? -20.328 -32.219 13.852 1 93.25 411 VAL A O 1
ATOM 3191 N N . LYS A 1 412 ? -21.266 -33.5 15.461 1 91.62 412 LYS A N 1
ATOM 3192 C CA . LYS A 1 412 ? -21 -34.75 14.719 1 91.62 412 LYS A CA 1
ATOM 3193 C C . LYS A 1 412 ? -21.781 -34.781 13.414 1 91.62 412 LYS A C 1
ATOM 3195 O O . LYS A 1 412 ? -21.25 -35.156 12.367 1 91.62 412 LYS A O 1
ATOM 3200 N N . THR A 1 413 ? -22.984 -34.375 13.516 1 92.69 413 THR A N 1
ATOM 3201 C CA . THR A 1 413 ? -23.828 -34.344 12.32 1 92.69 413 THR A CA 1
ATOM 3202 C C . THR A 1 413 ? -23.297 -33.312 11.32 1 92.69 413 THR A C 1
ATOM 3204 O O . THR A 1 413 ? -23.219 -33.594 10.117 1 92.69 413 THR A O 1
ATOM 3207 N N . ALA A 1 414 ? -22.953 -32.219 11.781 1 93.44 414 ALA A N 1
ATOM 3208 C CA . ALA A 1 414 ? -22.406 -31.156 10.922 1 93.44 414 ALA A CA 1
ATOM 3209 C C . ALA A 1 414 ? -21.094 -31.609 10.297 1 93.44 414 ALA A C 1
ATOM 3211 O O . ALA A 1 414 ? -20.828 -31.344 9.117 1 93.44 414 ALA A O 1
ATOM 3212 N N . GLY A 1 415 ? -20.281 -32.25 11.094 1 93.88 415 GLY A N 1
ATOM 3213 C CA . GLY A 1 415 ? -19.016 -32.75 10.602 1 93.88 415 GLY A CA 1
ATOM 3214 C C . GLY A 1 415 ? -19.156 -33.812 9.539 1 93.88 415 GLY A C 1
ATOM 3215 O O . GLY A 1 415 ? -18.469 -33.781 8.516 1 93.88 415 GLY A O 1
ATOM 3216 N N . GLN A 1 416 ? -20.047 -34.688 9.773 1 93.62 416 GLN A N 1
ATOM 3217 C CA . GLN A 1 416 ? -20.281 -35.781 8.812 1 93.62 416 GLN A CA 1
ATOM 3218 C C . GLN A 1 416 ? -20.844 -35.25 7.508 1 93.62 416 GLN A C 1
ATOM 3220 O O . GLN A 1 416 ? -20.469 -35.688 6.426 1 93.62 416 GLN A O 1
ATOM 3225 N N . THR A 1 417 ? -21.703 -34.344 7.648 1 94.44 417 THR A N 1
ATOM 3226 C CA . THR A 1 417 ? -22.281 -33.719 6.461 1 94.44 417 THR A CA 1
ATOM 3227 C C . THR A 1 417 ? -21.219 -33 5.652 1 94.44 417 THR A C 1
ATOM 3229 O O . THR A 1 417 ? -21.188 -33.094 4.426 1 94.44 417 THR A O 1
ATOM 3232 N N . LEU A 1 418 ? -20.391 -32.281 6.328 1 95 418 LEU A N 1
ATOM 3233 C CA . LEU A 1 418 ? -19.328 -31.547 5.66 1 95 418 LEU A CA 1
ATOM 3234 C C . LEU A 1 418 ? -18.375 -32.5 4.953 1 95 418 LEU A C 1
ATOM 3236 O O . LEU A 1 418 ? -17.984 -32.281 3.805 1 95 418 LEU A O 1
ATOM 3240 N N . LEU A 1 419 ? -18 -33.562 5.609 1 95.56 419 LEU A N 1
ATOM 3241 C CA . LEU A 1 419 ? -17.047 -34.531 5.031 1 95.56 419 LEU A CA 1
ATOM 3242 C C . LEU A 1 419 ? -17.656 -35.219 3.818 1 95.56 419 LEU A C 1
ATOM 3244 O O . LEU A 1 419 ? -16.969 -35.469 2.826 1 95.56 419 LEU A O 1
ATOM 3248 N N . SER A 1 420 ? -18.891 -35.531 3.912 1 94.88 420 SER A N 1
ATOM 3249 C CA . SER A 1 420 ? -19.578 -36.156 2.787 1 94.88 420 SER A CA 1
ATOM 3250 C C . SER A 1 420 ? -19.672 -35.219 1.593 1 94.88 420 SER A C 1
ATOM 3252 O O . SER A 1 420 ? -19.375 -35.594 0.462 1 94.88 420 SER A O 1
ATOM 3254 N N . ARG A 1 421 ? -20.016 -34.031 1.84 1 95.06 421 ARG A N 1
ATOM 3255 C CA . ARG A 1 421 ? -20.109 -33.031 0.776 1 95.06 421 ARG A CA 1
ATOM 3256 C C . ARG A 1 421 ? -18.734 -32.781 0.17 1 95.06 421 ARG A C 1
ATOM 3258 O O . ARG A 1 421 ? -18.609 -32.562 -1.038 1 95.06 421 ARG A O 1
ATOM 3265 N N . LEU A 1 422 ? -17.75 -32.719 1.023 1 95.38 422 LEU A N 1
ATOM 3266 C CA . LEU A 1 422 ? -16.391 -32.469 0.559 1 95.38 422 LEU A CA 1
ATOM 3267 C C . LEU A 1 422 ? -15.922 -33.625 -0.331 1 95.38 422 LEU A C 1
ATOM 3269 O O . LEU A 1 422 ? -15.312 -33.406 -1.38 1 95.38 422 LEU A O 1
ATOM 3273 N N . ARG A 1 423 ? -16.172 -34.812 0.063 1 93.88 423 ARG A N 1
ATOM 3274 C CA . ARG A 1 423 ? -15.812 -35.969 -0.728 1 93.88 423 ARG A CA 1
ATOM 3275 C C . ARG A 1 423 ? -16.5 -35.938 -2.092 1 93.88 423 ARG A C 1
ATOM 3277 O O . ARG A 1 423 ? -15.859 -36.188 -3.115 1 93.88 423 ARG A O 1
ATOM 3284 N N . ASP A 1 424 ? -17.719 -35.625 -2.08 1 94.12 424 ASP A N 1
ATOM 3285 C CA . ASP A 1 424 ? -18.469 -35.562 -3.33 1 94.12 424 ASP A CA 1
ATOM 3286 C C . ASP A 1 424 ? -17.922 -34.469 -4.246 1 94.12 424 ASP A C 1
ATOM 3288 O O . ASP A 1 424 ? -17.766 -34.688 -5.449 1 94.12 424 ASP A O 1
ATOM 3292 N N . SER A 1 425 ? -17.656 -33.375 -3.662 1 94.12 425 SER A N 1
ATOM 3293 C CA . SER A 1 425 ? -17.156 -32.25 -4.449 1 94.12 425 SER A CA 1
ATOM 3294 C C . SER A 1 425 ? -15.766 -32.562 -5.008 1 94.12 425 SER A C 1
ATOM 3296 O O . SER A 1 425 ? -15.453 -32.219 -6.145 1 94.12 425 SER A O 1
ATOM 3298 N N . LEU A 1 426 ? -14.938 -33.219 -4.258 1 92.81 426 LEU A N 1
ATOM 3299 C CA . LEU A 1 426 ? -13.602 -33.594 -4.707 1 92.81 426 LEU A CA 1
ATOM 3300 C C . LEU A 1 426 ? -13.68 -34.625 -5.828 1 92.81 426 LEU A C 1
ATOM 3302 O O . LEU A 1 426 ? -12.961 -34.5 -6.824 1 92.81 426 LEU A O 1
ATOM 3306 N N . ASN A 1 427 ? -14.531 -35.5 -5.652 1 90.12 427 ASN A N 1
ATOM 3307 C CA . ASN A 1 427 ? -14.695 -36.531 -6.676 1 90.12 427 ASN A CA 1
ATOM 3308 C C . ASN A 1 427 ? -15.203 -35.938 -7.988 1 90.12 427 ASN A C 1
ATOM 3310 O O . ASN A 1 427 ? -14.766 -36.344 -9.062 1 90.12 427 ASN A O 1
ATOM 3314 N N . ASP A 1 428 ? -16.078 -35.062 -7.895 1 90.88 428 ASP A N 1
ATOM 3315 C CA . ASP A 1 428 ? -16.656 -34.438 -9.086 1 90.88 428 ASP A CA 1
ATOM 3316 C C . ASP A 1 428 ? -15.609 -33.625 -9.828 1 90.88 428 ASP A C 1
ATOM 3318 O O . ASP A 1 428 ? -15.555 -33.625 -11.062 1 90.88 428 ASP A O 1
ATOM 3322 N N . ARG A 1 429 ? -14.758 -32.969 -9.117 1 89.5 429 ARG A N 1
ATOM 3323 C CA . ARG A 1 429 ? -13.844 -32 -9.734 1 89.5 429 ARG A CA 1
ATOM 3324 C C . ARG A 1 429 ? -12.547 -32.688 -10.156 1 89.5 429 ARG A C 1
ATOM 3326 O O . ARG A 1 429 ? -11.844 -32.188 -11.039 1 89.5 429 ARG A O 1
ATOM 3333 N N . PHE A 1 430 ? -12.242 -33.844 -9.562 1 88.81 430 PHE A N 1
ATOM 3334 C CA . PHE A 1 430 ? -10.961 -34.5 -9.859 1 88.81 430 PHE A CA 1
ATOM 3335 C C . PHE A 1 430 ? -11.18 -35.812 -10.586 1 88.81 430 PHE A C 1
ATOM 3337 O O . PHE A 1 430 ? -10.242 -36.594 -10.75 1 88.81 430 PHE A O 1
ATOM 3344 N N . GLN A 1 431 ? -12.328 -36.062 -11.055 1 82.94 431 GLN A N 1
ATOM 3345 C CA . GLN A 1 431 ? -12.656 -37.344 -11.719 1 82.94 431 GLN A CA 1
ATOM 3346 C C . GLN A 1 431 ? -11.906 -37.469 -13.039 1 82.94 431 GLN A C 1
ATOM 3348 O O . GLN A 1 431 ? -11.531 -38.562 -13.438 1 82.94 431 GLN A O 1
ATOM 3353 N N . ASP A 1 432 ? -11.625 -36.406 -13.727 1 81.31 432 ASP A N 1
ATOM 3354 C CA . ASP A 1 432 ? -10.977 -36.438 -15.031 1 81.31 432 ASP A CA 1
ATOM 3355 C C . ASP A 1 432 ? -9.539 -36.938 -14.922 1 81.31 432 ASP A C 1
ATOM 3357 O O . ASP A 1 432 ? -8.992 -37.5 -15.883 1 81.31 432 ASP A O 1
ATOM 3361 N N . VAL A 1 433 ? -8.977 -36.844 -13.805 1 78.06 433 VAL A N 1
ATOM 3362 C CA . VAL A 1 433 ? -7.586 -37.219 -13.602 1 78.06 433 VAL A CA 1
ATOM 3363 C C . VAL A 1 433 ? -7.477 -38.75 -13.508 1 78.06 433 VAL A C 1
ATOM 3365 O O . VAL A 1 433 ? -6.43 -39.344 -13.805 1 78.06 433 VAL A O 1
ATOM 3368 N N . SER A 1 434 ? -8.516 -39.344 -13.211 1 73.75 434 SER A N 1
ATOM 3369 C CA . SER A 1 434 ? -8.492 -40.781 -12.992 1 73.75 434 SER A CA 1
ATOM 3370 C C . SER A 1 434 ? -8.867 -41.531 -14.258 1 73.75 434 SER A C 1
ATOM 3372 O O . SER A 1 434 ? -8.836 -42.781 -14.289 1 73.75 434 SER A O 1
ATOM 3374 N N . GLU A 1 435 ? -9.047 -40.75 -15.25 1 77.62 435 GLU A N 1
ATOM 3375 C CA . GLU A 1 435 ? -9.477 -41.438 -16.453 1 77.62 435 GLU A CA 1
ATOM 3376 C C . GLU A 1 435 ? -8.703 -40.938 -17.672 1 77.62 435 GLU A C 1
ATOM 3378 O O . GLU A 1 435 ? -8.117 -39.844 -17.656 1 77.62 435 GLU A O 1
ATOM 3383 N N . GLY A 1 436 ? -8.445 -41.875 -18.5 1 80.19 436 GLY A N 1
ATOM 3384 C CA . GLY A 1 436 ? -7.957 -41.5 -19.812 1 80.19 436 GLY A CA 1
ATOM 3385 C C . GLY A 1 436 ? -6.473 -41.219 -19.844 1 80.19 436 GLY A C 1
ATOM 3386 O O . GLY A 1 436 ? -5.676 -41.938 -19.25 1 80.19 436 GLY 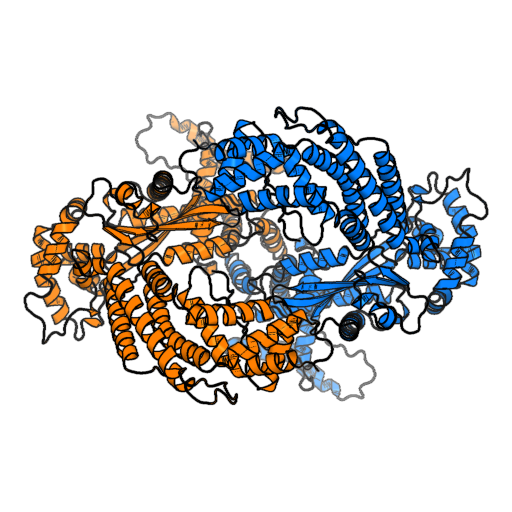A O 1
ATOM 3387 N N . VAL A 1 437 ? -6.047 -40.188 -20.562 1 86.25 437 VAL A N 1
ATOM 3388 C CA . VAL A 1 437 ? -4.656 -39.844 -20.844 1 86.25 437 VAL A CA 1
ATOM 3389 C C . VAL A 1 437 ? -3.998 -39.281 -19.578 1 86.25 437 VAL A C 1
ATOM 3391 O O . VAL A 1 437 ? -2.818 -39.531 -19.328 1 86.25 437 VAL A O 1
ATOM 3394 N N . LEU A 1 438 ? -4.781 -38.688 -18.75 1 86.94 438 LEU A N 1
ATOM 3395 C CA . LEU A 1 438 ? -4.227 -38.062 -17.547 1 86.94 438 LEU A CA 1
ATOM 3396 C C . LEU A 1 438 ? -3.768 -39.156 -16.562 1 86.94 438 LEU A C 1
ATOM 3398 O O . LEU A 1 438 ? -2.76 -38.969 -15.867 1 86.94 438 LEU A O 1
ATOM 3402 N N . ARG A 1 439 ? -4.453 -40.156 -16.562 1 86.81 439 ARG A N 1
ATOM 3403 C CA . ARG A 1 439 ? -4.051 -41.281 -15.711 1 86.81 439 ARG A CA 1
ATOM 3404 C C . ARG A 1 439 ? -2.734 -41.875 -16.188 1 86.81 439 ARG A C 1
ATOM 3406 O O . ARG A 1 439 ? -1.906 -42.312 -15.367 1 86.81 439 ARG A O 1
ATOM 3413 N N . ALA A 1 440 ? -2.613 -41.875 -17.469 1 90.25 440 ALA A N 1
ATOM 3414 C CA . ALA A 1 440 ? -1.407 -42.469 -18.047 1 90.25 440 ALA A CA 1
ATOM 3415 C C . ALA A 1 440 ? -0.177 -41.625 -17.719 1 90.25 440 ALA A C 1
ATOM 3417 O O . ALA A 1 440 ? 0.944 -42.156 -17.703 1 90.25 440 ALA A O 1
ATOM 3418 N N . THR A 1 441 ? -0.404 -40.438 -17.469 1 89.88 441 THR A N 1
ATOM 3419 C CA . THR A 1 441 ? 0.713 -39.531 -17.156 1 89.88 441 THR A CA 1
ATOM 3420 C C . THR A 1 441 ? 1.327 -39.875 -15.805 1 89.88 441 THR A C 1
ATOM 3422 O O . THR A 1 441 ? 2.447 -39.469 -15.508 1 89.88 441 THR A O 1
ATOM 3425 N N . MET A 1 442 ? 0.73 -40.688 -15.031 1 87.69 442 MET A N 1
ATOM 3426 C CA . MET A 1 442 ? 1.206 -41.062 -13.703 1 87.69 442 MET A CA 1
ATOM 3427 C C . MET A 1 442 ? 2.463 -41.906 -13.789 1 87.69 442 MET A C 1
ATOM 3429 O O . MET A 1 442 ? 3.223 -42 -12.82 1 87.69 442 MET A O 1
ATOM 3433 N N . LEU A 1 443 ? 2.613 -42.406 -14.938 1 88.19 443 LEU A N 1
ATOM 3434 C CA . LEU A 1 443 ? 3.764 -43.281 -15.188 1 88.19 443 LEU A CA 1
ATOM 3435 C C . LEU A 1 443 ? 5.066 -42.5 -15.062 1 88.19 443 LEU A C 1
ATOM 3437 O O . LEU A 1 443 ? 6.113 -43.062 -14.75 1 88.19 443 LEU A O 1
ATOM 3441 N N . ALA A 1 444 ? 5.039 -41.25 -15.211 1 89.06 444 ALA A N 1
ATOM 3442 C CA . ALA A 1 444 ? 6.238 -40.406 -15.234 1 89.06 444 ALA A CA 1
ATOM 3443 C C . ALA A 1 444 ? 6.773 -40.156 -13.82 1 89.06 444 ALA A C 1
ATOM 3445 O O . ALA A 1 444 ? 7.902 -39.719 -13.648 1 89.06 444 ALA A O 1
ATOM 3446 N N . SER A 1 445 ? 6.043 -40.562 -12.828 1 88.81 445 SER A N 1
ATOM 3447 C CA . SER A 1 445 ? 6.516 -40.406 -11.453 1 88.81 445 SER A CA 1
ATOM 3448 C C . SER A 1 445 ? 7.051 -41.75 -10.93 1 88.81 445 SER A C 1
ATOM 3450 O O . SER A 1 445 ? 6.312 -42.719 -10.844 1 88.81 445 SER A O 1
ATOM 3452 N N . PHE A 1 446 ? 8.242 -41.688 -10.461 1 89 446 PHE A N 1
ATOM 3453 C CA . PHE A 1 446 ? 8.875 -42.938 -9.969 1 89 446 PHE A CA 1
ATOM 3454 C C . PHE A 1 446 ? 8.234 -43.375 -8.664 1 89 446 PHE A C 1
ATOM 3456 O O . PHE A 1 446 ? 8.367 -44.531 -8.281 1 89 446 PHE A O 1
ATOM 3463 N N . LYS A 1 447 ? 7.539 -42.531 -8.062 1 82.69 447 LYS A N 1
ATOM 3464 C CA . LYS A 1 447 ? 6.895 -42.875 -6.801 1 82.69 447 LYS A CA 1
ATOM 3465 C C . LYS A 1 447 ? 5.77 -43.875 -7.012 1 82.69 447 LYS A C 1
ATOM 3467 O O . LYS A 1 447 ? 5.391 -44.594 -6.086 1 82.69 447 LYS A O 1
ATOM 3472 N N . ASN A 1 448 ? 5.301 -43.969 -8.258 1 83.81 448 ASN A N 1
ATOM 3473 C CA . ASN A 1 448 ? 4.207 -44.875 -8.578 1 83.81 448 ASN A CA 1
ATOM 3474 C C . ASN A 1 448 ? 4.723 -46.219 -9.062 1 83.81 448 ASN A C 1
ATOM 3476 O O . ASN A 1 448 ? 3.934 -47.125 -9.32 1 83.81 448 ASN A O 1
ATOM 3480 N N . TRP A 1 449 ? 5.992 -46.25 -9.133 1 87.06 449 TRP A N 1
ATOM 3481 C CA . TRP A 1 449 ? 6.57 -47.5 -9.625 1 87.06 449 TRP A CA 1
ATOM 3482 C C . TRP A 1 449 ? 6.668 -48.531 -8.5 1 87.06 449 TRP A C 1
ATOM 3484 O O . TRP A 1 449 ? 6.891 -48.188 -7.34 1 87.06 449 TRP A O 1
ATOM 3494 N N . THR A 1 450 ? 6.41 -49.719 -8.828 1 83.25 450 THR A N 1
ATOM 3495 C CA . THR A 1 450 ? 6.5 -50.812 -7.848 1 83.25 450 THR A CA 1
ATOM 3496 C C . THR A 1 450 ? 7.945 -51.25 -7.668 1 83.25 450 THR A C 1
ATOM 3498 O O . THR A 1 450 ? 8.797 -50.969 -8.516 1 83.25 450 THR A O 1
ATOM 3501 N N . ASP A 1 451 ? 8.125 -52.031 -6.59 1 83.06 451 ASP A N 1
ATOM 3502 C CA . ASP A 1 451 ? 9.461 -52.531 -6.316 1 83.06 451 ASP A CA 1
ATOM 3503 C C . ASP A 1 451 ? 9.828 -53.656 -7.297 1 83.06 451 ASP A C 1
ATOM 3505 O O . ASP A 1 451 ? 8.953 -54.281 -7.891 1 83.06 451 ASP A O 1
ATOM 3509 N N . ARG A 1 452 ? 11.109 -53.844 -7.461 1 78.75 452 ARG A N 1
ATOM 3510 C CA . ARG A 1 452 ? 11.672 -54.781 -8.43 1 78.75 452 ARG A CA 1
ATOM 3511 C C . ARG A 1 452 ? 11.055 -56.188 -8.273 1 78.75 452 ARG A C 1
ATOM 3513 O O . ARG A 1 452 ? 10.805 -56.875 -9.258 1 78.75 452 ARG A O 1
ATOM 3520 N N . GLU A 1 453 ? 10.766 -56.562 -7.102 1 78.88 453 GLU A N 1
ATOM 3521 C CA . GLU A 1 453 ? 10.273 -57.906 -6.801 1 78.88 453 GLU A CA 1
ATOM 3522 C C . GLU A 1 453 ? 8.82 -58.062 -7.234 1 78.88 453 GLU A C 1
ATOM 3524 O O . GLU A 1 453 ? 8.383 -59.188 -7.527 1 78.88 453 GLU A O 1
ATOM 3529 N N . SER A 1 454 ? 8.219 -57.031 -7.406 1 77.25 454 SER A N 1
ATOM 3530 C CA . SER A 1 454 ? 6.781 -57.125 -7.641 1 77.25 454 SER A CA 1
ATOM 3531 C C . SER A 1 454 ? 6.406 -56.562 -9 1 77.25 454 SER A C 1
ATOM 3533 O O . SER A 1 454 ? 5.223 -56.438 -9.328 1 77.25 454 SER A O 1
ATOM 3535 N N . VAL A 1 455 ? 7.398 -56.344 -9.789 1 77.88 455 VAL A N 1
ATOM 3536 C CA . VAL A 1 455 ? 7.098 -55.656 -11.047 1 77.88 455 VAL A CA 1
ATOM 3537 C C . VAL A 1 455 ? 6.613 -56.688 -12.078 1 77.88 455 VAL A C 1
ATOM 3539 O O . VAL A 1 455 ? 7.223 -57.75 -12.258 1 77.88 455 VAL A O 1
ATOM 3542 N N . GLU A 1 456 ? 5.465 -56.281 -12.602 1 80.88 456 GLU A N 1
ATOM 3543 C CA . GLU A 1 456 ? 4.914 -57.094 -13.68 1 80.88 456 GLU A CA 1
ATOM 3544 C C . GLU A 1 456 ? 5.652 -56.844 -14.992 1 80.88 456 GLU A C 1
ATOM 3546 O O . GLU A 1 456 ? 6.125 -55.719 -15.234 1 80.88 456 GLU A O 1
ATOM 3551 N N . THR A 1 457 ? 5.742 -57.812 -15.75 1 81.69 457 THR A N 1
ATOM 3552 C CA . THR A 1 457 ? 6.453 -57.719 -17.016 1 81.69 457 THR A CA 1
ATOM 3553 C C . THR A 1 457 ? 5.793 -56.688 -17.938 1 81.69 457 THR A C 1
ATOM 3555 O O . THR A 1 457 ? 6.469 -56.031 -18.719 1 81.69 457 THR A O 1
ATOM 3558 N N . ASP A 1 458 ? 4.5 -56.5 -17.703 1 87.62 458 ASP A N 1
ATOM 3559 C CA . ASP A 1 458 ? 3.781 -55.594 -18.609 1 87.62 458 ASP A CA 1
ATOM 3560 C C . ASP A 1 458 ? 3.533 -54.219 -17.938 1 87.62 458 ASP A C 1
ATOM 3562 O O . ASP A 1 458 ? 2.66 -53.469 -18.359 1 87.62 458 ASP A O 1
ATOM 3566 N N . PHE A 1 459 ? 4.379 -53.969 -17.031 1 90.06 459 PHE A N 1
ATOM 3567 C CA . PHE A 1 459 ? 4.215 -52.719 -16.297 1 90.06 459 PHE A CA 1
ATOM 3568 C C . PHE A 1 459 ? 4.426 -51.531 -17.203 1 90.06 459 PHE A C 1
ATOM 3570 O O . PHE A 1 459 ? 5.445 -51.438 -17.891 1 90.06 459 PHE A O 1
ATOM 3577 N N . GLY A 1 460 ? 3.408 -50.656 -17.297 1 92.06 460 GLY A N 1
ATOM 3578 C CA . GLY A 1 460 ? 3.549 -49.406 -18 1 92.06 460 GLY A CA 1
ATOM 3579 C C . GLY A 1 460 ? 3.201 -49.5 -19.469 1 92.06 460 GLY A C 1
ATOM 3580 O O . GLY A 1 460 ? 3.111 -48.469 -20.156 1 92.06 460 GLY A O 1
ATOM 3581 N N . ASP A 1 461 ? 2.992 -50.656 -20.016 1 93.75 461 ASP A N 1
ATOM 3582 C CA . ASP A 1 461 ? 2.76 -50.844 -21.453 1 93.75 461 ASP A CA 1
ATOM 3583 C C . ASP A 1 461 ? 1.447 -50.188 -21.875 1 93.75 461 ASP A C 1
ATOM 3585 O O . ASP A 1 461 ? 1.376 -49.562 -22.938 1 93.75 461 ASP A O 1
ATOM 3589 N N . ARG A 1 462 ? 0.504 -50.344 -21.031 1 92.69 462 ARG A N 1
ATOM 3590 C CA . ARG A 1 462 ? -0.794 -49.75 -21.359 1 92.69 462 ARG A CA 1
ATOM 3591 C C . ARG A 1 462 ? -0.732 -48.25 -21.344 1 92.69 462 ARG A C 1
ATOM 3593 O O . ARG A 1 462 ? -1.335 -47.594 -22.203 1 92.69 462 ARG A O 1
ATOM 3600 N N . GLU A 1 463 ? -0.064 -47.719 -20.375 1 93.62 463 GLU A N 1
ATOM 3601 C CA . GLU A 1 463 ? 0.085 -46.281 -20.266 1 93.62 463 GLU A CA 1
ATOM 3602 C C . GLU A 1 463 ? 0.873 -45.719 -21.438 1 93.62 463 GLU A C 1
ATOM 3604 O O . GLU A 1 463 ? 0.507 -44.688 -22 1 93.62 463 GLU A O 1
ATOM 3609 N N . ILE A 1 464 ? 1.931 -46.375 -21.828 1 95.38 464 ILE A N 1
ATOM 3610 C CA . ILE A 1 464 ? 2.76 -45.938 -22.938 1 95.38 464 ILE A CA 1
ATOM 3611 C C . ILE A 1 464 ? 1.938 -45.969 -24.234 1 95.38 464 ILE A C 1
ATOM 3613 O O . ILE A 1 464 ? 2.037 -45.031 -25.047 1 95.38 464 ILE A O 1
ATOM 3617 N N . GLU A 1 465 ? 1.175 -46.969 -24.359 1 95.06 465 GLU A N 1
ATOM 3618 C CA . GLU A 1 465 ? 0.332 -47.062 -25.547 1 95.06 465 GLU A CA 1
ATOM 3619 C C . GLU A 1 465 ? -0.696 -45.938 -25.594 1 95.06 465 GLU A C 1
ATOM 3621 O O . GLU A 1 465 ? -0.927 -45.344 -26.656 1 95.06 465 GLU A O 1
ATOM 3626 N N . ALA A 1 466 ? -1.257 -45.688 -24.5 1 94.69 466 ALA A N 1
ATOM 3627 C CA . ALA A 1 466 ? -2.256 -44.625 -24.422 1 94.69 466 ALA A CA 1
ATOM 3628 C C . ALA A 1 466 ? -1.636 -43.281 -24.719 1 94.69 466 ALA A C 1
ATOM 3630 O O . ALA A 1 466 ? -2.242 -42.438 -25.406 1 94.69 466 ALA A O 1
ATOM 3631 N N . LEU A 1 467 ? -0.472 -43.031 -24.25 1 95.88 467 LEU A N 1
ATOM 3632 C CA . LEU A 1 467 ? 0.227 -41.75 -24.453 1 95.88 467 LEU A CA 1
ATOM 3633 C C . LEU A 1 467 ? 0.638 -41.594 -25.922 1 95.88 467 LEU A C 1
ATOM 3635 O O . LEU A 1 467 ? 0.521 -40.531 -26.484 1 95.88 467 LEU A O 1
ATOM 3639 N N . CYS A 1 468 ? 1.105 -42.688 -26.469 1 95.94 468 CYS A N 1
ATOM 3640 C CA . CYS A 1 468 ? 1.511 -42.625 -27.875 1 95.94 468 CYS A CA 1
ATOM 3641 C C . CYS A 1 468 ? 0.313 -42.375 -28.781 1 95.94 468 CYS A C 1
ATOM 3643 O O . CYS A 1 468 ? 0.427 -41.688 -29.781 1 95.94 468 CYS A O 1
ATOM 3645 N N . GLN A 1 469 ? -0.738 -42.969 -28.359 1 94.75 469 GLN A N 1
ATOM 3646 C CA . GLN A 1 469 ? -1.948 -42.781 -29.156 1 94.75 469 GLN A CA 1
ATOM 3647 C C . GLN A 1 469 ? -2.441 -41.344 -29.078 1 94.75 469 GLN A C 1
ATOM 3649 O O . GLN A 1 469 ? -2.832 -40.75 -30.078 1 94.75 469 GLN A O 1
ATOM 3654 N N . HIS A 1 470 ? -2.389 -40.812 -28 1 95.06 470 HIS A N 1
ATOM 3655 C CA . HIS A 1 470 ? -2.918 -39.469 -27.797 1 95.06 470 HIS A CA 1
ATOM 3656 C C . HIS A 1 470 ? -1.979 -38.406 -28.359 1 95.06 470 HIS A C 1
ATOM 3658 O O . HIS A 1 470 ? -2.426 -37.469 -29.047 1 95.06 470 HIS A O 1
ATOM 3664 N N . PHE A 1 471 ? -0.646 -38.562 -28.125 1 96.38 471 PHE A N 1
ATOM 3665 C CA . PHE A 1 471 ? 0.32 -37.531 -28.484 1 96.38 471 PHE A CA 1
ATOM 3666 C C . PHE A 1 471 ? 1.04 -37.875 -29.781 1 96.38 471 PHE A C 1
ATOM 3668 O O . PHE A 1 471 ? 2.051 -37.281 -30.125 1 96.38 471 PHE A O 1
ATOM 3675 N N . GLY A 1 472 ? 0.562 -38.781 -30.453 1 94.62 472 GLY A N 1
ATOM 3676 C CA . GLY A 1 472 ? 1.192 -39.281 -31.672 1 94.62 472 GLY A CA 1
ATOM 3677 C C . GLY A 1 472 ? 1.529 -38.188 -32.656 1 94.62 472 GLY A C 1
ATOM 3678 O O . GLY A 1 472 ? 2.678 -38.062 -33.094 1 94.62 472 GLY A O 1
ATOM 3679 N N . PRO A 1 473 ? 0.602 -37.375 -32.906 1 94.88 473 PRO A N 1
ATOM 3680 C CA . PRO A 1 473 ? 0.826 -36.344 -33.938 1 94.88 473 PRO A CA 1
ATOM 3681 C C . PRO A 1 473 ? 1.921 -35.344 -33.531 1 94.88 473 PRO A C 1
ATOM 3683 O O . PRO A 1 473 ? 2.764 -35 -34.344 1 94.88 473 PRO A O 1
ATOM 3686 N N . VAL A 1 474 ? 1.968 -34.906 -32.312 1 95.56 474 VAL A N 1
ATOM 3687 C CA . VAL A 1 474 ? 2.943 -33.938 -31.859 1 95.56 474 VAL A CA 1
ATOM 3688 C C . VAL A 1 474 ? 4.324 -34.562 -31.75 1 95.56 474 VAL A C 1
ATOM 3690 O O . VAL A 1 474 ? 5.34 -33.906 -32 1 95.56 474 VAL A O 1
ATOM 3693 N N . LEU A 1 475 ? 4.367 -35.812 -31.391 1 96.88 475 LEU A N 1
ATOM 3694 C CA . LEU A 1 475 ? 5.629 -36.562 -31.312 1 96.88 475 LEU A CA 1
ATOM 3695 C C . LEU A 1 475 ? 6.254 -36.719 -32.688 1 96.88 475 LEU A C 1
ATOM 3697 O O . LEU A 1 475 ? 7.449 -36.469 -32.875 1 96.88 475 LEU A O 1
ATOM 3701 N N . THR A 1 476 ? 5.445 -37.062 -33.594 1 95.75 476 THR A N 1
ATOM 3702 C CA . THR A 1 476 ? 5.926 -37.281 -34.969 1 95.75 476 THR A CA 1
ATOM 3703 C C . THR A 1 476 ? 6.418 -35.969 -35.562 1 95.75 476 THR A C 1
ATOM 3705 O O . THR A 1 476 ? 7.457 -35.906 -36.219 1 95.75 476 THR A O 1
ATOM 3708 N N . SER A 1 477 ? 5.688 -34.938 -35.312 1 94 477 SER A N 1
ATOM 3709 C CA . SER A 1 477 ? 6.055 -33.625 -35.812 1 94 477 SER A CA 1
ATOM 3710 C C . SER A 1 477 ? 7.371 -33.156 -35.219 1 94 477 SER A C 1
ATOM 3712 O O . SER A 1 477 ? 8.094 -32.375 -35.844 1 94 477 SER A O 1
ATOM 3714 N N . ALA A 1 478 ? 7.695 -33.594 -34.062 1 95 478 ALA A N 1
ATOM 3715 C CA . ALA A 1 478 ? 8.914 -33.188 -33.344 1 95 478 ALA A CA 1
ATOM 3716 C C . ALA A 1 478 ? 10.094 -34.062 -33.75 1 95 478 ALA A C 1
ATOM 3718 O O . ALA A 1 478 ? 11.203 -33.875 -33.25 1 95 478 ALA A O 1
ATOM 3719 N N . GLY A 1 479 ? 9.898 -35.062 -34.531 1 93.75 479 GLY A N 1
ATOM 3720 C CA . GLY A 1 479 ? 10.969 -35.938 -35.031 1 93.75 479 GLY A CA 1
ATOM 3721 C C . GLY A 1 479 ? 11.164 -37.156 -34.156 1 93.75 479 GLY A C 1
ATOM 3722 O O . GLY A 1 479 ? 12.195 -37.844 -34.25 1 93.75 479 GLY A O 1
ATOM 3723 N N . VAL A 1 480 ? 10.195 -37.469 -33.375 1 96.31 480 VAL A N 1
ATOM 3724 C CA . VAL A 1 480 ? 10.266 -38.656 -32.531 1 96.31 480 VAL A CA 1
ATOM 3725 C C . VAL A 1 480 ? 9.664 -39.844 -33.281 1 96.31 480 VAL A C 1
ATOM 3727 O O . VAL A 1 480 ? 8.617 -39.719 -33.906 1 96.31 480 VAL A O 1
ATOM 3730 N N . CYS A 1 481 ? 10.297 -40.969 -33.188 1 96.19 481 CYS A N 1
ATOM 3731 C CA . CYS A 1 481 ? 9.797 -42.188 -33.812 1 96.19 481 CYS A CA 1
ATOM 3732 C C . CYS A 1 481 ? 8.852 -42.906 -32.875 1 96.19 481 CYS A C 1
ATOM 3734 O O . CYS A 1 481 ? 9.289 -43.781 -32.094 1 96.19 481 CYS A O 1
ATOM 3736 N N . VAL A 1 482 ? 7.574 -42.812 -33.094 1 96.62 482 VAL A N 1
ATOM 3737 C CA . VAL A 1 482 ? 6.539 -43.312 -32.219 1 96.62 482 VAL A CA 1
ATOM 3738 C C . VAL A 1 482 ? 6.551 -44.844 -32.219 1 96.62 482 VAL A C 1
ATOM 3740 O O . VAL A 1 482 ? 6.27 -45.469 -31.219 1 96.62 482 VAL A O 1
ATOM 3743 N N . GLU A 1 483 ? 6.945 -45.469 -33.281 1 94.75 483 GLU A N 1
ATOM 3744 C CA . GLU A 1 483 ? 6.914 -46.906 -33.438 1 94.75 483 GLU A CA 1
ATOM 3745 C C . GLU A 1 483 ? 7.973 -47.594 -32.562 1 94.75 483 GLU A C 1
ATOM 3747 O O . GLU A 1 483 ? 7.812 -48.75 -32.156 1 94.75 483 GLU A O 1
ATOM 3752 N N . LYS A 1 484 ? 8.945 -46.844 -32.25 1 96.19 484 LYS A N 1
ATOM 3753 C CA . LYS A 1 484 ? 10.055 -47.438 -31.5 1 96.19 484 LYS A CA 1
ATOM 3754 C C . LYS A 1 484 ? 9.836 -47.281 -30 1 96.19 484 LYS A C 1
ATOM 3756 O O . LYS A 1 484 ? 10.531 -47.906 -29.203 1 96.19 484 LYS A O 1
ATOM 3761 N N . ILE A 1 485 ? 8.852 -46.531 -29.609 1 97.38 485 ILE A N 1
ATOM 3762 C CA . ILE A 1 485 ? 8.688 -46.125 -28.219 1 97.38 485 ILE A CA 1
ATOM 3763 C C . ILE A 1 485 ? 8.375 -47.375 -27.359 1 97.38 485 ILE A C 1
ATOM 3765 O O . ILE A 1 485 ? 8.969 -47.562 -26.297 1 97.38 485 ILE A O 1
ATOM 3769 N N . PRO A 1 486 ? 7.488 -48.281 -27.797 1 96.06 486 PRO A N 1
ATOM 3770 C CA . PRO A 1 486 ? 7.18 -49.438 -26.953 1 96.06 486 PRO A CA 1
ATOM 3771 C C . PRO A 1 486 ? 8.391 -50.344 -26.703 1 96.06 486 PRO A C 1
ATOM 3773 O O . PRO A 1 486 ? 8.609 -50.781 -25.578 1 96.06 486 PRO A O 1
ATOM 3776 N N . ASP A 1 487 ? 9.18 -50.5 -27.703 1 95.81 487 ASP A N 1
ATOM 3777 C CA . ASP A 1 487 ? 10.383 -51.312 -27.547 1 95.81 487 ASP A CA 1
ATOM 3778 C C . ASP A 1 487 ? 11.406 -50.625 -26.656 1 95.81 487 ASP A C 1
ATOM 3780 O O . ASP A 1 487 ? 12.023 -51.25 -25.797 1 95.81 487 ASP A O 1
ATOM 3784 N N . GLN A 1 488 ? 11.516 -49.438 -26.938 1 96.75 488 GLN A N 1
ATOM 3785 C CA . GLN A 1 488 ? 12.453 -48.688 -26.109 1 96.75 488 GLN A CA 1
ATOM 3786 C C . GLN A 1 488 ? 12.016 -48.656 -24.656 1 96.75 488 GLN A C 1
ATOM 3788 O O . GLN A 1 488 ? 12.852 -48.625 -23.75 1 96.75 488 GLN A O 1
ATOM 3793 N N . TRP A 1 489 ? 10.711 -48.625 -24.438 1 96.5 489 TRP A N 1
ATOM 3794 C CA . TRP A 1 489 ? 10.188 -48.625 -23.078 1 96.5 489 TRP A CA 1
ATOM 3795 C C . TRP A 1 489 ? 10.594 -49.906 -22.344 1 96.5 489 TRP A C 1
ATOM 3797 O O . TRP A 1 489 ? 11 -49.875 -21.188 1 96.5 489 TRP A O 1
ATOM 3807 N N . THR A 1 490 ? 10.508 -51 -23 1 94.56 490 THR A N 1
ATOM 3808 C CA . THR A 1 490 ? 10.883 -52.281 -22.406 1 94.56 490 THR A CA 1
ATOM 3809 C C . THR A 1 490 ? 12.352 -52.281 -22.016 1 94.56 490 THR A C 1
ATOM 3811 O O . THR A 1 490 ? 12.719 -52.781 -20.938 1 94.56 490 THR A O 1
ATOM 3814 N N . ILE A 1 491 ? 13.141 -51.719 -22.891 1 94.75 491 ILE A N 1
ATOM 3815 C CA . ILE A 1 491 ? 14.57 -51.656 -22.625 1 94.75 491 ILE A CA 1
ATOM 3816 C C . ILE A 1 491 ? 14.836 -50.719 -21.438 1 94.75 491 ILE A C 1
ATOM 3818 O O . ILE A 1 491 ? 15.586 -51.062 -20.531 1 94.75 491 ILE A O 1
ATOM 3822 N N . LEU A 1 492 ? 14.234 -49.625 -21.516 1 95.06 492 LEU A N 1
ATOM 3823 C CA . LEU A 1 492 ? 14.453 -48.594 -20.5 1 95.06 492 LEU A CA 1
ATOM 3824 C C . LEU A 1 492 ? 14.016 -49.094 -19.125 1 95.06 492 LEU A C 1
ATOM 3826 O O . LEU A 1 492 ? 14.734 -48.906 -18.141 1 95.06 492 LEU A O 1
ATOM 3830 N N . LYS A 1 493 ? 12.828 -49.625 -19.078 1 92.75 493 LYS A N 1
ATOM 3831 C CA . LYS A 1 493 ? 12.305 -50.188 -17.828 1 92.75 493 LYS A CA 1
ATOM 3832 C C . LYS A 1 493 ? 13.258 -51.219 -17.234 1 92.75 493 LYS A C 1
ATOM 3834 O O . LYS A 1 493 ? 13.539 -51.188 -16.031 1 92.75 493 LYS A O 1
ATOM 3839 N N . SER A 1 494 ? 13.75 -52.062 -18.062 1 90.69 494 SER A N 1
ATOM 3840 C CA . SER A 1 494 ? 14.68 -53.094 -17.609 1 90.69 494 SER A CA 1
ATOM 3841 C C . SER A 1 494 ? 15.977 -52.469 -17.078 1 90.69 494 SER A C 1
ATOM 3843 O O . SER A 1 494 ? 16.516 -52.906 -16.078 1 90.69 494 SER A O 1
ATOM 3845 N N . ARG A 1 495 ? 16.375 -51.5 -17.75 1 91.88 495 ARG A N 1
ATOM 3846 C CA . ARG A 1 495 ? 17.625 -50.844 -17.375 1 91.88 495 ARG A CA 1
ATOM 3847 C C . ARG A 1 495 ? 17.469 -50.094 -16.062 1 91.88 495 ARG A C 1
ATOM 3849 O O . ARG A 1 495 ? 18.375 -50.062 -15.242 1 91.88 495 ARG A O 1
ATOM 3856 N N . ILE A 1 496 ? 16.375 -49.406 -15.883 1 92.31 496 ILE A N 1
ATOM 3857 C CA . ILE A 1 496 ? 16.125 -48.625 -14.672 1 92.31 496 ILE A CA 1
ATOM 3858 C C . ILE A 1 496 ? 16.094 -49.562 -13.461 1 92.31 496 ILE A C 1
ATOM 3860 O O . ILE A 1 496 ? 16.688 -49.281 -12.43 1 92.31 496 ILE A O 1
ATOM 3864 N N . TYR A 1 497 ? 15.414 -50.688 -13.617 1 89.75 497 TYR A N 1
ATOM 3865 C CA . TYR A 1 497 ? 15.32 -51.625 -12.508 1 89.75 497 TYR A CA 1
ATOM 3866 C C . TYR A 1 497 ? 16.656 -52.281 -12.25 1 89.75 497 TYR A C 1
ATOM 3868 O O . TYR A 1 497 ? 16.984 -52.656 -11.117 1 89.75 497 TYR A O 1
ATOM 3876 N N . ALA A 1 498 ? 17.469 -52.438 -13.203 1 86.94 498 ALA A N 1
ATOM 3877 C CA . ALA A 1 498 ? 18.766 -53.094 -13.055 1 86.94 498 ALA A CA 1
ATOM 3878 C C . ALA A 1 498 ? 19.766 -52.188 -12.375 1 86.94 498 ALA A C 1
ATOM 3880 O O . ALA A 1 498 ? 20.641 -52.625 -11.641 1 86.94 498 ALA A O 1
ATOM 3881 N N . GLN A 1 499 ? 19.656 -51.031 -12.609 1 84.06 499 GLN A N 1
ATOM 3882 C CA . GLN A 1 499 ? 20.703 -50.094 -12.195 1 84.06 499 GLN A CA 1
ATOM 3883 C C . GLN A 1 499 ? 20.328 -49.406 -10.883 1 84.06 499 GLN A C 1
ATOM 3885 O O . GLN A 1 499 ? 21.188 -48.781 -10.234 1 84.06 499 GLN A O 1
ATOM 3890 N N . THR A 1 500 ? 19.094 -49.406 -10.547 1 79.69 500 THR A N 1
ATOM 3891 C CA . THR A 1 500 ? 18.688 -48.656 -9.359 1 79.69 500 THR A CA 1
ATOM 3892 C C . THR A 1 500 ? 18.188 -49.594 -8.273 1 79.69 500 THR A C 1
ATOM 3894 O O . THR A 1 500 ? 17.422 -50.531 -8.555 1 79.69 500 THR A O 1
ATOM 3897 N N . GLN A 1 501 ? 18.719 -49.531 -7.07 1 78.94 501 GLN A N 1
ATOM 3898 C CA . GLN A 1 501 ? 18.266 -50.344 -5.945 1 78.94 501 GLN A CA 1
ATOM 3899 C C . GLN A 1 501 ? 16.844 -49.969 -5.523 1 78.94 501 GLN A C 1
ATOM 3901 O O . GLN A 1 501 ? 15.984 -50.812 -5.34 1 78.94 501 GLN A O 1
ATOM 3906 N N . THR A 1 502 ? 16.703 -48.625 -5.434 1 85.06 502 THR A N 1
ATOM 3907 C CA . THR A 1 502 ? 15.383 -48.094 -5.113 1 85.06 502 THR A CA 1
ATOM 3908 C C . THR A 1 502 ? 14.906 -47.125 -6.203 1 85.06 502 THR A C 1
ATOM 3910 O O . THR A 1 502 ? 15.359 -45.969 -6.27 1 85.06 502 THR A O 1
ATOM 3913 N N . VAL A 1 503 ? 13.938 -47.562 -7.035 1 85.75 503 VAL A N 1
ATOM 3914 C CA . VAL A 1 503 ? 13.484 -46.875 -8.227 1 85.75 503 VAL A CA 1
ATOM 3915 C C . VAL A 1 503 ? 12.859 -45.531 -7.824 1 85.75 503 VAL A C 1
ATOM 3917 O O . VAL A 1 503 ? 12.953 -44.531 -8.562 1 85.75 503 VAL A O 1
ATOM 3920 N N . GLN A 1 504 ? 12.398 -45.469 -6.598 1 84.25 504 GLN A N 1
ATOM 3921 C CA . GLN A 1 504 ? 11.648 -44.312 -6.164 1 84.25 504 GLN A CA 1
ATOM 3922 C C . GLN A 1 504 ? 12.586 -43.125 -5.844 1 84.25 504 GLN A C 1
ATOM 3924 O O . GLN A 1 504 ? 12.156 -41.969 -5.777 1 84.25 504 GLN A O 1
ATOM 3929 N N . THR A 1 505 ? 13.828 -43.344 -5.809 1 85.31 505 THR A N 1
ATOM 3930 C CA . THR A 1 505 ? 14.773 -42.312 -5.438 1 85.31 505 THR A CA 1
ATOM 3931 C C . THR A 1 505 ? 15.492 -41.75 -6.668 1 85.31 505 THR A C 1
ATOM 3933 O O . THR A 1 505 ? 16.219 -40.781 -6.582 1 85.31 505 THR A O 1
ATOM 3936 N N . THR A 1 506 ? 15.242 -42.312 -7.809 1 88.62 506 THR A N 1
ATOM 3937 C CA . THR A 1 506 ? 15.898 -41.875 -9.039 1 88.62 506 THR A CA 1
ATOM 3938 C C . THR A 1 506 ? 15.164 -40.688 -9.648 1 88.62 506 THR A C 1
ATOM 3940 O O . THR A 1 506 ? 14.07 -40.344 -9.203 1 88.62 506 THR A O 1
ATOM 3943 N N . SER A 1 507 ? 15.914 -40 -10.562 1 90.94 507 SER A N 1
ATOM 3944 C CA . SER A 1 507 ? 15.328 -38.875 -11.273 1 90.94 507 SER A CA 1
ATOM 3945 C C . SER A 1 507 ? 15.445 -39.031 -12.781 1 90.94 507 SER A C 1
ATOM 3947 O O . SER A 1 507 ? 16.328 -39.75 -13.258 1 90.94 507 SER A O 1
ATOM 3949 N N . TRP A 1 508 ? 14.547 -38.438 -13.453 1 93.25 508 TRP A N 1
ATOM 3950 C CA . TRP A 1 508 ? 14.562 -38.531 -14.906 1 93.25 508 TRP A CA 1
ATOM 3951 C C . TRP A 1 508 ? 15.797 -37.875 -15.492 1 93.25 508 TRP A C 1
ATOM 3953 O O . TRP A 1 508 ? 16.266 -38.25 -16.578 1 93.25 508 TRP A O 1
ATOM 3963 N N . SER A 1 509 ? 16.312 -36.875 -14.812 1 94.31 509 SER A N 1
ATOM 3964 C CA . SER A 1 509 ? 17.562 -36.25 -15.258 1 94.31 509 SER A CA 1
ATOM 3965 C C . SER A 1 509 ? 18.703 -37.25 -15.266 1 94.31 509 SER A C 1
ATOM 3967 O O . SER A 1 509 ? 19.5 -37.312 -16.203 1 94.31 509 SER A O 1
ATOM 3969 N N . LYS A 1 510 ? 18.766 -38.094 -14.305 1 94.06 510 LYS A N 1
ATOM 3970 C CA . LYS A 1 510 ? 19.781 -39.125 -14.219 1 94.06 510 LYS A CA 1
ATOM 3971 C C . LYS A 1 510 ? 19.562 -40.219 -15.281 1 94.06 510 LYS A C 1
ATOM 3973 O O . LYS A 1 510 ? 20.531 -40.719 -15.867 1 94.06 510 LYS A O 1
ATOM 3978 N N . VAL A 1 511 ? 18.328 -40.5 -15.461 1 95 511 VAL A N 1
ATOM 3979 C CA . VAL A 1 511 ? 18 -41.5 -16.453 1 95 511 VAL A CA 1
ATOM 3980 C C . VAL A 1 511 ? 18.391 -41.031 -17.844 1 95 511 VAL A C 1
ATOM 3982 O O . VAL A 1 511 ? 18.891 -41.781 -18.672 1 95 511 VAL A O 1
ATOM 3985 N N . ASN A 1 512 ? 18.141 -39.781 -18.109 1 94.81 512 ASN A N 1
ATOM 3986 C CA . ASN A 1 512 ? 18.5 -39.219 -19.391 1 94.81 512 ASN A CA 1
ATOM 3987 C C . ASN A 1 512 ? 20.016 -39.219 -19.609 1 94.81 512 ASN A C 1
ATOM 3989 O O . ASN A 1 512 ? 20.484 -39.438 -20.719 1 94.81 512 ASN A O 1
ATOM 3993 N N . GLN A 1 513 ? 20.75 -38.938 -18.594 1 93.88 513 GLN A N 1
ATOM 3994 C CA . GLN A 1 513 ? 22.203 -38.938 -18.688 1 93.88 513 GLN A CA 1
ATOM 3995 C C . GLN A 1 513 ? 22.75 -40.312 -19.047 1 93.88 513 GLN A C 1
ATOM 3997 O O . GLN A 1 513 ? 23.719 -40.438 -19.812 1 93.88 513 GLN A O 1
ATOM 4002 N N . ARG A 1 514 ? 22.094 -41.25 -18.672 1 92.88 514 ARG A N 1
ATOM 4003 C CA . ARG A 1 514 ? 22.578 -42.625 -18.828 1 92.88 514 ARG A CA 1
ATOM 4004 C C . ARG A 1 514 ? 22.062 -43.25 -20.125 1 92.88 514 ARG A C 1
ATOM 4006 O O . ARG A 1 514 ? 22.797 -44 -20.781 1 92.88 514 ARG A O 1
ATOM 4013 N N . ASP A 1 515 ? 20.781 -43.062 -20.344 1 94.12 515 ASP A N 1
ATOM 4014 C CA . ASP A 1 515 ? 20.125 -43.906 -21.328 1 94.12 515 ASP A CA 1
ATOM 4015 C C . ASP A 1 515 ? 19.625 -43.125 -22.516 1 94.12 515 ASP A C 1
ATOM 4017 O O . ASP A 1 515 ? 18.922 -43.656 -23.375 1 94.12 515 ASP A O 1
ATOM 4021 N N . ARG A 1 516 ? 20 -41.906 -22.688 1 94.31 516 ARG A N 1
ATOM 4022 C CA . ARG A 1 516 ? 19.469 -41.031 -23.75 1 94.31 516 ARG A CA 1
ATOM 4023 C C . ARG A 1 516 ? 19.859 -41.562 -25.125 1 94.31 516 ARG A C 1
ATOM 4025 O O . ARG A 1 516 ? 19.078 -41.5 -26.062 1 94.31 516 ARG A O 1
ATOM 4032 N N . GLU A 1 517 ? 21 -42.125 -25.234 1 94.31 517 GLU A N 1
ATOM 4033 C CA . GLU A 1 517 ? 21.5 -42.594 -26.531 1 94.31 517 GLU A CA 1
ATOM 4034 C C . GLU A 1 517 ? 20.75 -43.844 -26.984 1 94.31 517 GLU A C 1
ATOM 4036 O O . GLU A 1 517 ? 20.469 -44 -28.172 1 94.31 517 GLU A O 1
ATOM 4041 N N . GLN A 1 518 ? 20.391 -44.656 -26.078 1 94.38 518 GLN A N 1
ATOM 4042 C CA . GLN A 1 518 ? 19.781 -45.938 -26.406 1 94.38 518 GLN A CA 1
ATOM 4043 C C . GLN A 1 518 ? 18.266 -45.781 -26.547 1 94.38 518 GLN A C 1
ATOM 4045 O O . GLN A 1 518 ? 17.625 -46.562 -27.266 1 94.38 518 GLN A O 1
ATOM 4050 N N . CYS A 1 519 ? 17.734 -44.906 -25.734 1 96.94 519 CYS A N 1
ATOM 4051 C CA . CYS A 1 519 ? 16.281 -44.812 -25.703 1 96.94 519 CYS A CA 1
ATOM 4052 C C . CYS A 1 519 ? 15.844 -43.375 -25.875 1 96.94 519 CYS A C 1
ATOM 4054 O O . CYS A 1 519 ? 15.102 -42.844 -25.047 1 96.94 519 CYS A O 1
ATOM 4056 N N . PRO A 1 520 ? 16.141 -42.719 -26.953 1 96.5 520 PRO A N 1
ATOM 4057 C CA . PRO A 1 520 ? 15.836 -41.281 -27.125 1 96.5 520 PRO A CA 1
ATOM 4058 C C . PRO A 1 520 ? 14.344 -41 -27.297 1 96.5 520 PRO A C 1
ATOM 4060 O O . PRO A 1 520 ? 13.828 -40.031 -26.734 1 96.5 520 PRO A O 1
ATOM 4063 N N . ASP A 1 521 ? 13.617 -41.875 -27.938 1 97.69 521 ASP A N 1
ATOM 4064 C CA . ASP A 1 521 ? 12.227 -41.594 -28.297 1 97.69 521 ASP A CA 1
ATOM 4065 C C . ASP A 1 521 ? 11.32 -41.719 -27.078 1 97.69 521 ASP A C 1
ATOM 4067 O O . ASP A 1 521 ? 10.422 -40.906 -26.875 1 97.69 521 ASP A O 1
ATOM 4071 N N . VAL A 1 522 ? 11.547 -42.75 -26.297 1 97.31 522 VAL A N 1
ATOM 4072 C CA . VAL A 1 522 ? 10.727 -42.906 -25.109 1 97.31 522 VAL A CA 1
ATOM 4073 C C . VAL A 1 522 ? 11.031 -41.781 -24.109 1 97.31 522 VAL A C 1
ATOM 4075 O O . VAL A 1 522 ? 10.141 -41.344 -23.391 1 97.31 522 VAL A O 1
ATOM 4078 N N . LEU A 1 523 ? 12.281 -41.375 -24.016 1 97.25 523 LEU A N 1
ATOM 4079 C CA . LEU A 1 523 ? 12.664 -40.312 -23.094 1 97.25 523 LEU A CA 1
ATOM 4080 C C . LEU A 1 523 ? 12.078 -38.969 -23.547 1 97.25 523 LEU A C 1
ATOM 4082 O O . LEU A 1 523 ? 11.758 -38.125 -22.719 1 97.25 523 LEU A O 1
ATOM 4086 N N . ASP A 1 524 ? 11.906 -38.781 -24.828 1 97.31 524 ASP A N 1
ATOM 4087 C CA . ASP A 1 524 ? 11.203 -37.594 -25.328 1 97.31 524 ASP A CA 1
ATOM 4088 C C . ASP A 1 524 ? 9.734 -37.625 -24.922 1 97.31 524 ASP A C 1
ATOM 4090 O O . ASP A 1 524 ? 9.148 -36.594 -24.625 1 97.31 524 ASP A O 1
ATOM 4094 N N . LEU A 1 525 ? 9.195 -38.812 -24.969 1 97.19 525 LEU A N 1
ATOM 4095 C CA . LEU A 1 525 ? 7.809 -38.938 -24.531 1 97.19 525 LEU A CA 1
ATOM 4096 C C . LEU A 1 525 ? 7.672 -38.562 -23.062 1 97.19 525 LEU A C 1
ATOM 4098 O O . LEU A 1 525 ? 6.719 -37.906 -22.672 1 97.19 525 LEU A O 1
ATOM 4102 N N . ILE A 1 526 ? 8.641 -39 -22.281 1 95.81 526 ILE A N 1
ATOM 4103 C CA . ILE A 1 526 ? 8.602 -38.719 -20.859 1 95.81 526 ILE A CA 1
ATOM 4104 C C . ILE A 1 526 ? 8.773 -37.188 -20.641 1 95.81 526 ILE A C 1
ATOM 4106 O O . ILE A 1 526 ? 8.109 -36.594 -19.797 1 95.81 526 ILE A O 1
ATOM 4110 N N . ASP A 1 527 ? 9.617 -36.594 -21.375 1 96.19 527 ASP A N 1
ATOM 4111 C CA . ASP A 1 527 ? 9.789 -35.156 -21.312 1 96.19 527 ASP A CA 1
ATOM 4112 C C . ASP A 1 527 ? 8.484 -34.438 -21.641 1 96.19 527 ASP A C 1
ATOM 4114 O O . ASP A 1 527 ? 8.172 -33.406 -21.047 1 96.19 527 ASP A O 1
ATOM 4118 N N . LEU A 1 528 ? 7.797 -34.969 -22.625 1 97 528 LEU A N 1
ATOM 4119 C CA . LEU A 1 528 ? 6.5 -34.406 -22.984 1 97 528 LEU A CA 1
ATOM 4120 C C . LEU A 1 528 ? 5.531 -34.469 -21.797 1 97 528 LEU A C 1
ATOM 4122 O O . LEU A 1 528 ? 4.852 -33.469 -21.5 1 97 528 LEU A O 1
ATOM 4126 N N . VAL A 1 529 ? 5.496 -35.531 -21.141 1 95 529 VAL A N 1
ATOM 4127 C CA . VAL A 1 529 ? 4.586 -35.75 -20.016 1 95 529 VAL A CA 1
ATOM 4128 C C . VAL A 1 529 ? 4.973 -34.812 -18.859 1 95 529 VAL A C 1
ATOM 4130 O O . VAL A 1 529 ? 4.105 -34.219 -18.203 1 95 529 VAL A O 1
ATOM 4133 N N . LEU A 1 530 ? 6.266 -34.656 -18.625 1 93.94 530 LEU A N 1
ATOM 4134 C CA . LEU A 1 530 ? 6.758 -33.812 -17.547 1 93.94 530 LEU A CA 1
ATOM 4135 C C . LEU A 1 530 ? 6.5 -32.344 -17.844 1 93.94 530 LEU A C 1
ATOM 4137 O O . LEU A 1 530 ? 6.48 -31.531 -16.922 1 93.94 530 LEU A O 1
ATOM 4141 N N . ALA A 1 531 ? 6.293 -32.031 -19.031 1 95.31 531 ALA A N 1
ATOM 4142 C CA . ALA A 1 531 ? 6.031 -30.641 -19.438 1 95.31 531 ALA A CA 1
ATOM 4143 C C . ALA A 1 531 ? 4.59 -30.25 -19.141 1 95.31 531 ALA A C 1
ATOM 4145 O O . ALA A 1 531 ? 4.246 -29.062 -19.188 1 95.31 531 ALA A O 1
ATOM 4146 N N . VAL A 1 532 ? 3.742 -31.203 -18.75 1 93.31 532 VAL A N 1
ATOM 4147 C CA . VAL A 1 532 ? 2.348 -30.922 -18.422 1 93.31 532 VAL A CA 1
ATOM 4148 C C . VAL A 1 532 ? 2.229 -30.516 -16.953 1 93.31 532 VAL A C 1
ATOM 4150 O O . VAL A 1 532 ? 2.441 -31.328 -16.062 1 93.31 532 VAL A O 1
ATOM 4153 N N . PRO A 1 533 ? 1.846 -29.25 -16.703 1 91.81 533 PRO A N 1
ATOM 4154 C CA . PRO A 1 533 ? 1.736 -28.781 -15.32 1 91.81 533 PRO A CA 1
ATOM 4155 C C . PRO A 1 533 ? 0.418 -29.188 -14.664 1 91.81 533 PRO A C 1
ATOM 4157 O O . PRO A 1 533 ? -0.562 -29.453 -15.359 1 91.81 533 PRO A O 1
ATOM 4160 N N . ALA A 1 534 ? 0.452 -29.203 -13.336 1 90.06 534 ALA A N 1
ATOM 4161 C CA . ALA A 1 534 ? -0.758 -29.547 -12.594 1 90.06 534 ALA A CA 1
ATOM 4162 C C . ALA A 1 534 ? -1.428 -28.297 -12.023 1 90.06 534 ALA A C 1
ATOM 4164 O O . ALA A 1 534 ? -2.609 -28.328 -11.68 1 90.06 534 ALA A O 1
ATOM 4165 N N . SER A 1 535 ? -0.647 -27.281 -11.961 1 90.38 535 SER A N 1
ATOM 4166 C CA . SER A 1 535 ? -1.188 -26.094 -11.297 1 90.38 535 SER A CA 1
ATOM 4167 C C . SER A 1 535 ? -0.634 -24.812 -11.906 1 90.38 535 SER A C 1
ATOM 4169 O O . SER A 1 535 ? 0.344 -24.844 -12.656 1 90.38 535 SER A O 1
ATOM 4171 N N . THR A 1 536 ? -1.358 -23.688 -11.617 1 90.56 536 THR A N 1
ATOM 4172 C CA . THR A 1 536 ? -0.923 -22.359 -12.062 1 90.56 536 THR A CA 1
ATOM 4173 C C . THR A 1 536 ? -0.308 -21.578 -10.906 1 90.56 536 THR A C 1
ATOM 4175 O O . THR A 1 536 ? -0.485 -20.359 -10.805 1 90.56 536 THR A O 1
ATOM 4178 N N . ALA A 1 537 ? 0.315 -22.234 -9.945 1 88.19 537 ALA A N 1
ATOM 4179 C CA . ALA A 1 537 ? 0.9 -21.594 -8.766 1 88.19 537 ALA A CA 1
ATOM 4180 C C . ALA A 1 537 ? 1.96 -20.578 -9.164 1 88.19 537 ALA A C 1
ATOM 4182 O O . ALA A 1 537 ? 2.121 -19.547 -8.5 1 88.19 537 ALA A O 1
ATOM 4183 N N . ASP A 1 538 ? 2.645 -20.859 -10.273 1 92.06 538 ASP A N 1
ATOM 4184 C CA . ASP A 1 538 ? 3.664 -19.922 -10.758 1 92.06 538 ASP A CA 1
ATOM 4185 C C . ASP A 1 538 ? 3.045 -18.594 -11.172 1 92.06 538 ASP A C 1
ATOM 4187 O O . ASP A 1 538 ? 3.656 -17.547 -10.992 1 92.06 538 ASP A O 1
ATOM 4191 N N . CYS A 1 539 ? 1.863 -18.641 -11.695 1 91.69 539 CYS A N 1
ATOM 4192 C CA . CYS A 1 539 ? 1.165 -17.422 -12.055 1 91.69 539 CYS A CA 1
ATOM 4193 C C . CYS A 1 539 ? 0.831 -16.594 -10.812 1 91.69 539 CYS A C 1
ATOM 4195 O O . CYS A 1 539 ? 0.919 -15.367 -10.828 1 91.69 539 CYS A O 1
ATOM 4197 N N . GLU A 1 540 ? 0.49 -17.234 -9.773 1 86.56 540 GLU A N 1
ATOM 4198 C CA . GLU A 1 540 ? 0.198 -16.547 -8.523 1 86.56 540 GLU A CA 1
ATOM 4199 C C . GLU A 1 540 ? 1.438 -15.844 -7.98 1 86.56 540 GLU A C 1
ATOM 4201 O O . GLU A 1 540 ? 1.341 -14.742 -7.434 1 86.56 540 GLU A O 1
ATOM 4206 N N . ARG A 1 541 ? 2.508 -16.531 -8.109 1 88.06 541 ARG A N 1
ATOM 4207 C CA . ARG A 1 541 ? 3.766 -15.906 -7.711 1 88.06 541 ARG A CA 1
ATOM 4208 C C . ARG A 1 541 ? 4.082 -14.703 -8.602 1 88.06 541 ARG A C 1
ATOM 4210 O O . ARG A 1 541 ? 4.633 -13.703 -8.125 1 88.06 541 ARG A O 1
ATOM 4217 N N . GLY A 1 542 ? 3.766 -14.914 -9.844 1 92.44 542 GLY A N 1
ATOM 4218 C CA . GLY A 1 542 ? 3.906 -13.789 -10.758 1 92.44 542 GLY A CA 1
ATOM 4219 C C . GLY A 1 542 ? 3.064 -12.594 -10.359 1 92.44 542 GLY A C 1
ATOM 4220 O O . GLY A 1 542 ? 3.518 -11.453 -10.461 1 92.44 542 GLY A O 1
ATOM 4221 N N . PHE A 1 543 ? 1.875 -12.836 -9.859 1 90.56 543 PHE A N 1
ATOM 4222 C CA . PHE A 1 543 ? 1.002 -11.75 -9.422 1 90.56 543 PHE A CA 1
ATOM 4223 C C . PHE A 1 543 ? 1.553 -11.078 -8.172 1 90.56 543 PHE A C 1
ATOM 4225 O O . PHE A 1 543 ? 1.403 -9.867 -7.996 1 90.56 543 PHE A O 1
ATOM 4232 N N . SER A 1 544 ? 2.111 -11.883 -7.348 1 88.38 544 SER A N 1
ATOM 4233 C CA . SER A 1 544 ? 2.768 -11.305 -6.184 1 88.38 544 SER A CA 1
ATOM 4234 C C . SER A 1 544 ? 3.875 -10.336 -6.594 1 88.38 544 SER A C 1
ATOM 4236 O O . SER A 1 544 ? 4.02 -9.266 -6.008 1 88.38 544 SER A O 1
ATOM 4238 N N . THR A 1 545 ? 4.637 -10.781 -7.574 1 92.5 545 THR A N 1
ATOM 4239 C CA . THR A 1 545 ? 5.695 -9.93 -8.117 1 92.5 545 THR A CA 1
ATOM 4240 C C . THR A 1 545 ? 5.105 -8.664 -8.742 1 92.5 545 THR A C 1
ATOM 4242 O O . THR A 1 545 ? 5.656 -7.574 -8.578 1 92.5 545 THR A O 1
ATOM 4245 N N . MET A 1 546 ? 4.016 -8.828 -9.422 1 92.38 546 MET A N 1
ATOM 4246 C CA . MET A 1 546 ? 3.336 -7.695 -10.039 1 92.38 546 MET A CA 1
ATOM 4247 C C . MET A 1 546 ? 2.955 -6.656 -8.992 1 92.38 546 MET A C 1
ATOM 4249 O O . MET A 1 546 ? 3.119 -5.453 -9.219 1 92.38 546 MET A O 1
ATOM 4253 N N . LYS A 1 547 ? 2.51 -7.129 -7.871 1 88.12 547 LYS A N 1
ATOM 4254 C CA . LYS A 1 547 ? 2.066 -6.238 -6.805 1 88.12 547 LYS A CA 1
ATOM 4255 C C . LYS A 1 547 ? 3.246 -5.5 -6.176 1 88.12 547 LYS A C 1
ATOM 4257 O O . LYS A 1 547 ? 3.092 -4.391 -5.664 1 88.12 547 LYS A O 1
ATOM 4262 N N . GLN A 1 548 ? 4.375 -6.094 -6.242 1 88.62 548 GLN A N 1
ATOM 4263 C CA . GLN A 1 548 ? 5.582 -5.449 -5.734 1 88.62 548 GLN A CA 1
ATOM 4264 C C . GLN A 1 548 ? 6.047 -4.34 -6.672 1 88.62 548 GLN A C 1
ATOM 4266 O O . GLN A 1 548 ? 6.59 -3.326 -6.223 1 88.62 548 GLN A O 1
ATOM 4271 N N . VAL A 1 549 ? 5.848 -4.613 -7.875 1 90.75 549 VAL A N 1
ATOM 4272 C CA . VAL A 1 549 ? 6.32 -3.672 -8.883 1 90.75 549 VAL A CA 1
ATOM 4273 C C . VAL A 1 549 ? 5.312 -2.537 -9.047 1 90.75 549 VAL A C 1
ATOM 4275 O O . VAL A 1 549 ? 5.684 -1.361 -9.047 1 90.75 549 VAL A O 1
ATOM 4278 N N . LYS A 1 550 ? 4.102 -2.918 -9.195 1 88.62 550 LYS A N 1
ATOM 4279 C CA . LYS A 1 550 ? 3.045 -1.938 -9.43 1 88.62 550 LYS A CA 1
ATOM 4280 C C . LYS A 1 550 ? 2.27 -1.652 -8.148 1 88.62 550 LYS A C 1
ATOM 4282 O O . LYS A 1 550 ? 1.205 -2.23 -7.918 1 88.62 550 LYS A O 1
ATOM 4287 N N . THR A 1 551 ? 2.799 -0.754 -7.41 1 81.81 551 THR A N 1
ATOM 4288 C CA . THR A 1 551 ? 2.166 -0.337 -6.164 1 81.81 551 THR A CA 1
ATOM 4289 C C . THR A 1 551 ? 1.186 0.805 -6.41 1 81.81 551 THR A C 1
ATOM 4291 O O . THR A 1 551 ? 1.026 1.261 -7.547 1 81.81 551 THR A O 1
ATOM 4294 N N . ASP A 1 552 ? 0.557 1.264 -5.395 1 75.38 552 ASP A N 1
ATOM 4295 C CA . ASP A 1 552 ? -0.384 2.375 -5.496 1 75.38 552 ASP A CA 1
ATOM 4296 C C . ASP A 1 552 ? 0.319 3.65 -5.957 1 75.38 552 ASP A C 1
ATOM 4298 O O . ASP A 1 552 ? -0.288 4.496 -6.617 1 75.38 552 ASP A O 1
ATOM 4302 N N . TRP A 1 553 ? 1.601 3.66 -5.672 1 70.38 553 TRP A N 1
ATOM 4303 C CA . TRP A 1 553 ? 2.373 4.848 -6.023 1 70.38 553 TRP A CA 1
ATOM 4304 C C . TRP A 1 553 ? 2.877 4.762 -7.461 1 70.38 553 TRP A C 1
ATOM 4306 O O . TRP A 1 553 ? 3.314 5.762 -8.031 1 70.38 553 TRP A O 1
ATOM 4316 N N . ARG A 1 554 ? 2.756 3.545 -8.008 1 77.56 554 ARG A N 1
ATOM 4317 C CA . ARG A 1 554 ? 3.217 3.32 -9.375 1 77.56 554 ARG A CA 1
ATOM 4318 C C . ARG A 1 554 ? 2.105 2.734 -10.242 1 77.56 554 ARG A C 1
ATOM 4320 O O . ARG A 1 554 ? 2.338 1.805 -11.016 1 77.56 554 ARG A O 1
ATOM 4327 N N . SER A 1 555 ? 0.951 3.17 -10.008 1 73.81 555 SER A N 1
ATOM 4328 C CA . SER A 1 555 ? -0.216 2.6 -10.672 1 73.81 555 SER A CA 1
ATOM 4329 C C . SER A 1 555 ? -0.259 2.992 -12.141 1 73.81 555 SER A C 1
ATOM 4331 O O . SER A 1 555 ? -0.956 2.359 -12.938 1 73.81 555 SER A O 1
ATOM 4333 N N . ASN A 1 556 ? 0.611 3.98 -12.547 1 76.81 556 ASN A N 1
ATOM 4334 C CA . ASN A 1 556 ? 0.566 4.477 -13.922 1 76.81 556 ASN A CA 1
ATOM 4335 C C . ASN A 1 556 ? 1.542 3.725 -14.82 1 76.81 556 ASN A C 1
ATOM 4337 O O . ASN A 1 556 ? 1.67 4.039 -16 1 76.81 556 ASN A O 1
ATOM 4341 N N . LEU A 1 557 ? 2.152 2.742 -14.273 1 84.06 557 LEU A N 1
ATOM 4342 C CA . LEU A 1 557 ? 3.096 1.948 -15.055 1 84.06 557 LEU A CA 1
ATOM 4343 C C . LEU A 1 557 ? 2.391 1.25 -16.219 1 84.06 557 LEU A C 1
ATOM 4345 O O . LEU A 1 557 ? 1.31 0.686 -16.031 1 84.06 557 LEU A O 1
ATOM 4349 N N . THR A 1 558 ? 2.996 1.371 -17.359 1 84.19 558 THR A N 1
ATOM 4350 C CA . THR A 1 558 ? 2.436 0.689 -18.516 1 84.19 558 THR A CA 1
ATOM 4351 C C . THR A 1 558 ? 2.652 -0.818 -18.422 1 84.19 558 THR A C 1
ATOM 4353 O O . THR A 1 558 ? 3.537 -1.276 -17.688 1 84.19 558 THR A O 1
ATOM 4356 N N . SER A 1 559 ? 1.848 -1.537 -19.219 1 85.62 559 SER A N 1
ATOM 4357 C CA . SER A 1 559 ? 1.962 -2.992 -19.203 1 85.62 559 SER A CA 1
ATOM 4358 C C . SER A 1 559 ? 3.311 -3.445 -19.75 1 85.62 559 SER A C 1
ATOM 4360 O O . SER A 1 559 ? 3.857 -4.461 -19.312 1 85.62 559 SER A O 1
ATOM 4362 N N . SER A 1 560 ? 3.832 -2.682 -20.688 1 89.75 560 SER A N 1
ATOM 4363 C CA . SER A 1 560 ? 5.121 -3.041 -21.281 1 89.75 560 SER A CA 1
ATOM 4364 C C . SER A 1 560 ? 6.25 -2.883 -20.266 1 89.75 560 SER A C 1
ATOM 4366 O O . SER A 1 560 ? 7.098 -3.768 -20.125 1 89.75 560 SER A O 1
ATOM 4368 N N . SER A 1 561 ? 6.211 -1.776 -19.578 1 92.75 561 SER A N 1
ATOM 4369 C CA . SER A 1 561 ? 7.219 -1.553 -18.547 1 92.75 561 SER A CA 1
ATOM 4370 C C . SER A 1 561 ? 7.066 -2.551 -17.406 1 92.75 561 SER A C 1
ATOM 4372 O O . SER A 1 561 ? 8.062 -3.016 -16.844 1 92.75 561 SER A O 1
ATOM 4374 N N . LEU A 1 562 ? 5.805 -2.797 -17.141 1 93.31 562 LEU A N 1
ATOM 4375 C CA . LEU A 1 562 ? 5.531 -3.781 -16.094 1 93.31 562 LEU A CA 1
ATOM 4376 C C . LEU A 1 562 ? 6.098 -5.148 -16.469 1 93.31 562 LEU A C 1
ATOM 4378 O O . LEU A 1 562 ? 6.73 -5.809 -15.648 1 93.31 562 LEU A O 1
ATOM 4382 N N . SER A 1 563 ? 5.875 -5.531 -17.672 1 94.81 563 SER A N 1
ATOM 4383 C CA . SER A 1 563 ? 6.379 -6.812 -18.156 1 94.81 563 SER A CA 1
ATOM 4384 C C . SER A 1 563 ? 7.902 -6.855 -18.109 1 94.81 563 SER A C 1
ATOM 4386 O O . SER A 1 563 ? 8.492 -7.875 -17.734 1 94.81 563 SER A O 1
ATOM 4388 N N . ASP A 1 564 ? 8.578 -5.773 -18.516 1 96.38 564 ASP A N 1
ATOM 4389 C CA . ASP A 1 564 ? 10.039 -5.695 -18.5 1 96.38 564 ASP A CA 1
ATOM 4390 C C . ASP A 1 564 ? 10.57 -5.824 -17.062 1 96.38 564 ASP A C 1
ATOM 4392 O O . ASP A 1 564 ? 11.523 -6.562 -16.828 1 96.38 564 ASP A O 1
ATOM 4396 N N . LEU A 1 565 ? 9.977 -5.102 -16.219 1 96.81 565 LEU A N 1
ATOM 4397 C CA . LEU A 1 565 ? 10.406 -5.121 -14.82 1 96.81 565 LEU A CA 1
ATOM 4398 C C . LEU A 1 565 ? 10.219 -6.508 -14.211 1 96.81 565 LEU A C 1
ATOM 4400 O O . LEU A 1 565 ? 11.086 -6.996 -13.492 1 96.81 565 LEU A O 1
ATOM 4404 N N . MET A 1 566 ? 9.109 -7.148 -14.5 1 96.69 566 MET A N 1
ATOM 4405 C CA . MET A 1 566 ? 8.852 -8.492 -13.984 1 96.69 566 MET A CA 1
ATOM 4406 C C . MET A 1 566 ? 9.82 -9.5 -14.586 1 96.69 566 MET A C 1
ATOM 4408 O O . MET A 1 566 ? 10.266 -10.43 -13.898 1 96.69 566 MET A O 1
ATOM 4412 N N . THR A 1 567 ? 10.141 -9.32 -15.867 1 97.25 567 THR A N 1
ATOM 4413 C CA . THR A 1 567 ? 11.117 -10.195 -16.516 1 97.25 567 THR A CA 1
ATOM 4414 C C . THR A 1 567 ? 12.453 -10.141 -15.789 1 97.25 567 THR A C 1
ATOM 4416 O O . THR A 1 567 ? 13.078 -11.172 -15.539 1 97.25 567 THR A O 1
ATOM 4419 N N . ILE A 1 568 ? 12.867 -8.969 -15.469 1 97.69 568 ILE A N 1
ATOM 4420 C CA . ILE A 1 568 ? 14.148 -8.805 -14.797 1 97.69 568 ILE A CA 1
ATOM 4421 C C . ILE A 1 568 ? 14.07 -9.383 -13.383 1 97.69 568 ILE A C 1
ATOM 4423 O O . ILE A 1 568 ? 14.984 -10.078 -12.938 1 97.69 568 ILE A O 1
ATOM 4427 N N . GLN A 1 569 ? 13.008 -9.125 -12.695 1 96.44 569 GLN A N 1
ATOM 4428 C CA . GLN A 1 569 ? 12.844 -9.578 -11.32 1 96.44 569 GLN A CA 1
ATOM 4429 C C . GLN A 1 569 ? 12.805 -11.102 -11.242 1 96.44 569 GLN A C 1
ATOM 4431 O O . GLN A 1 569 ? 13.359 -11.703 -10.32 1 96.44 569 GLN A O 1
ATOM 4436 N N . LEU A 1 570 ? 12.211 -11.727 -12.211 1 95.56 570 LEU A N 1
ATOM 4437 C CA . LEU A 1 570 ? 11.945 -13.156 -12.125 1 95.56 570 LEU A CA 1
ATOM 4438 C C . LEU A 1 570 ? 13.023 -13.953 -12.844 1 95.56 570 LEU A C 1
ATOM 4440 O O . LEU A 1 570 ? 13.328 -15.086 -12.461 1 95.56 570 LEU A O 1
ATOM 4444 N N . CYS A 1 571 ? 13.641 -13.367 -13.906 1 94.56 571 CYS A N 1
ATOM 4445 C CA . CYS A 1 571 ? 14.469 -14.188 -14.773 1 94.56 571 CYS A CA 1
ATOM 4446 C C . CYS A 1 571 ? 15.93 -13.758 -14.703 1 94.56 571 CYS A C 1
ATOM 4448 O O . CYS A 1 571 ? 16.828 -14.539 -15.008 1 94.56 571 CYS A O 1
ATOM 4450 N N . SER A 1 572 ? 16.203 -12.492 -14.367 1 96.19 572 SER A N 1
ATOM 4451 C CA . SER A 1 572 ? 17.578 -12 -14.359 1 96.19 572 SER A CA 1
ATOM 4452 C C . SER A 1 572 ? 18.312 -12.43 -13.094 1 96.19 572 SER A C 1
ATOM 4454 O O . SER A 1 572 ? 17.688 -12.68 -12.062 1 96.19 572 SER A O 1
ATOM 4456 N N . PRO A 1 573 ? 19.625 -12.617 -13.227 1 95.88 573 PRO A N 1
ATOM 4457 C CA . PRO A 1 573 ? 20.406 -12.977 -12.039 1 95.88 573 PRO A CA 1
ATOM 4458 C C . PRO A 1 573 ? 20.391 -11.883 -10.977 1 95.88 573 PRO A C 1
ATOM 4460 O O . PRO A 1 573 ? 19.938 -10.773 -11.234 1 95.88 573 PRO A O 1
ATOM 4463 N N . ASP A 1 574 ? 20.906 -12.242 -9.859 1 96.06 574 ASP A N 1
ATOM 4464 C CA . ASP A 1 574 ? 20.984 -11.281 -8.773 1 96.06 574 ASP A CA 1
ATOM 4465 C C . ASP A 1 574 ? 22.031 -10.203 -9.07 1 96.06 574 ASP A C 1
ATOM 4467 O O . ASP A 1 574 ? 22.828 -10.344 -9.992 1 96.06 574 ASP A O 1
ATOM 4471 N N . VAL A 1 575 ? 22.062 -9.188 -8.273 1 96.25 575 VAL A N 1
ATOM 4472 C CA . VAL A 1 575 ? 22.891 -8.016 -8.484 1 96.25 575 VAL A CA 1
ATOM 4473 C C . VAL A 1 575 ? 24.359 -8.43 -8.539 1 96.25 575 VAL A C 1
ATOM 4475 O O . VAL A 1 575 ? 25.141 -7.898 -9.344 1 96.25 575 VAL A O 1
ATOM 4478 N N . ASN A 1 576 ? 24.734 -9.461 -7.809 1 94.12 576 ASN A N 1
ATOM 4479 C CA . ASN A 1 576 ? 26.125 -9.906 -7.73 1 94.12 576 ASN A CA 1
ATOM 4480 C C . ASN A 1 576 ? 26.562 -10.625 -9.008 1 94.12 576 ASN A C 1
ATOM 4482 O O . ASN A 1 576 ? 27.734 -10.594 -9.375 1 94.12 576 ASN A O 1
ATOM 4486 N N . ASP A 1 577 ? 25.641 -11.195 -9.695 1 95.12 577 ASP A N 1
ATOM 4487 C CA . ASP A 1 577 ? 25.984 -12.078 -10.805 1 95.12 577 ASP A CA 1
ATOM 4488 C C . ASP A 1 577 ? 25.578 -11.461 -12.141 1 95.12 577 ASP A C 1
ATOM 4490 O O . ASP A 1 577 ? 25.828 -12.047 -13.203 1 95.12 577 ASP A O 1
ATOM 4494 N N . PHE A 1 578 ? 25.109 -10.32 -12.125 1 97.12 578 PHE A N 1
ATOM 4495 C CA . PHE A 1 578 ? 24.609 -9.695 -13.344 1 97.12 578 PHE A CA 1
ATOM 4496 C C . PHE A 1 578 ? 25.766 -9.172 -14.188 1 97.12 578 PHE A C 1
ATOM 4498 O O . PHE A 1 578 ? 26.641 -8.461 -13.688 1 97.12 578 PHE A O 1
ATOM 4505 N N . ASP A 1 579 ? 25.734 -9.562 -15.453 1 95.75 579 ASP A N 1
ATOM 4506 C CA . ASP A 1 579 ? 26.688 -9.055 -16.453 1 95.75 579 ASP A CA 1
ATOM 4507 C C . ASP A 1 579 ? 25.984 -8.141 -17.453 1 95.75 579 ASP A C 1
ATOM 4509 O O . ASP A 1 579 ? 25.172 -8.594 -18.25 1 95.75 579 ASP A O 1
ATOM 4513 N N . PRO A 1 580 ? 26.328 -6.867 -17.453 1 96.25 580 PRO A N 1
ATOM 4514 C CA . PRO A 1 580 ? 25.609 -5.898 -18.281 1 96.25 580 PRO A CA 1
ATOM 4515 C C . PRO A 1 580 ? 26.078 -5.914 -19.734 1 96.25 580 PRO A C 1
ATOM 4517 O O . PRO A 1 580 ? 25.5 -5.219 -20.578 1 96.25 580 PRO A O 1
ATOM 4520 N N . SER A 1 581 ? 27 -6.691 -20.172 1 94.38 581 SER A N 1
ATOM 4521 C CA . SER A 1 581 ? 27.656 -6.617 -21.469 1 94.38 581 SER A CA 1
ATOM 4522 C C . SER A 1 581 ? 26.672 -6.852 -22.609 1 94.38 581 SER A C 1
ATOM 4524 O O . SER A 1 581 ? 26.641 -6.098 -23.578 1 94.38 581 SER A O 1
ATOM 4526 N N . THR A 1 582 ? 25.859 -7.867 -22.438 1 94.88 582 THR A N 1
ATOM 4527 C CA . THR A 1 582 ? 24.922 -8.203 -23.5 1 94.88 582 THR A CA 1
ATOM 4528 C C . THR A 1 582 ? 23.891 -7.094 -23.672 1 94.88 582 THR A C 1
ATOM 4530 O O . THR A 1 582 ? 23.562 -6.723 -24.797 1 94.88 582 THR A O 1
ATOM 4533 N N . ALA A 1 583 ? 23.375 -6.555 -22.594 1 96.38 583 ALA A N 1
ATOM 4534 C CA . ALA A 1 583 ? 22.375 -5.496 -22.641 1 96.38 583 ALA A CA 1
ATOM 4535 C C . ALA A 1 583 ? 22.953 -4.219 -23.234 1 96.38 583 ALA A C 1
ATOM 4537 O O . ALA A 1 583 ? 22.281 -3.525 -24 1 96.38 583 ALA A O 1
ATOM 4538 N N . ILE A 1 584 ? 24.188 -3.916 -22.891 1 95.31 584 ILE A N 1
ATOM 4539 C CA . ILE A 1 584 ? 24.844 -2.725 -23.406 1 95.31 584 ILE A CA 1
ATOM 4540 C C . ILE A 1 584 ? 25.031 -2.857 -24.922 1 95.31 584 ILE A C 1
ATOM 4542 O O . ILE A 1 584 ? 24.844 -1.893 -25.656 1 95.31 584 ILE A O 1
ATOM 4546 N N . HIS A 1 585 ? 25.406 -4.047 -25.328 1 93.06 585 HIS A N 1
ATOM 4547 C CA . HIS A 1 585 ? 25.594 -4.297 -26.766 1 93.06 585 HIS A CA 1
ATOM 4548 C C . HIS A 1 585 ? 24.297 -4.094 -27.531 1 93.06 585 HIS A C 1
ATOM 4550 O O . HIS A 1 585 ? 24.297 -3.52 -28.625 1 93.06 585 HIS A O 1
ATOM 4556 N N . LEU A 1 586 ? 23.219 -4.594 -26.984 1 93.69 586 LEU A N 1
ATOM 4557 C CA . LEU A 1 586 ? 21.922 -4.434 -27.625 1 93.69 586 LEU A CA 1
ATOM 4558 C C . LEU A 1 586 ? 21.531 -2.963 -27.703 1 93.69 586 LEU A C 1
ATOM 4560 O O . LEU A 1 586 ? 21.016 -2.506 -28.734 1 93.69 586 LEU A O 1
ATOM 4564 N N . TRP A 1 587 ? 21.781 -2.275 -26.609 1 92.81 587 TRP A N 1
ATOM 4565 C CA . TRP A 1 587 ? 21.469 -0.849 -26.547 1 92.81 587 TRP A CA 1
ATOM 4566 C C . TRP A 1 587 ? 22.297 -0.067 -27.562 1 92.81 587 TRP A C 1
ATOM 4568 O O . TRP A 1 587 ? 21.75 0.782 -28.281 1 92.81 587 TRP A O 1
ATOM 4578 N N . HIS A 1 588 ? 23.547 -0.373 -27.641 1 90 588 HIS A N 1
ATOM 4579 C CA . HIS A 1 588 ? 24.453 0.323 -28.547 1 90 588 HIS A CA 1
ATOM 4580 C C . HIS A 1 588 ? 24.109 0.041 -30 1 90 588 HIS A C 1
ATOM 4582 O O . HIS A 1 588 ? 24.156 0.943 -30.844 1 90 588 HIS A O 1
ATOM 4588 N N . SER A 1 589 ? 23.781 -1.191 -30.266 1 87.25 589 SER A N 1
ATOM 4589 C CA . SER A 1 589 ? 23.438 -1.597 -31.625 1 87.25 589 SER A CA 1
ATOM 4590 C C . SER A 1 589 ? 22.188 -0.882 -32.125 1 87.25 589 SER A C 1
ATOM 4592 O O . SER A 1 589 ? 22.094 -0.513 -33.281 1 87.25 589 SER A O 1
ATOM 4594 N N . ASP A 1 590 ? 21.203 -0.694 -31.281 1 84.69 590 ASP A N 1
ATOM 4595 C CA . ASP A 1 590 ? 19.969 -0.035 -31.656 1 84.69 590 ASP A CA 1
ATOM 4596 C C . ASP A 1 590 ? 20.172 1.47 -31.812 1 84.69 590 ASP A C 1
ATOM 4598 O O . ASP A 1 590 ? 19.484 2.107 -32.625 1 84.69 590 ASP A O 1
ATOM 4602 N N . THR A 1 591 ? 20.984 2.039 -30.953 1 74.81 591 THR A N 1
ATOM 4603 C CA . THR A 1 591 ? 21.25 3.471 -31.031 1 74.81 591 THR A CA 1
ATOM 4604 C C . THR A 1 591 ? 22.016 3.811 -32.312 1 74.81 591 THR A C 1
ATOM 4606 O O . THR A 1 591 ? 21.797 4.859 -32.906 1 74.81 591 THR A O 1
ATOM 4609 N N . VAL A 1 592 ? 22.953 3.021 -32.625 1 65.5 592 VAL A N 1
ATOM 4610 C CA . VAL A 1 592 ? 23.719 3.232 -33.844 1 65.5 592 VAL A CA 1
ATOM 4611 C C . VAL A 1 592 ? 22.828 3.061 -35.062 1 65.5 592 VAL A C 1
ATOM 4613 O O . VAL A 1 592 ? 22.922 3.82 -36.031 1 65.5 592 VAL A O 1
ATOM 4616 N N . ARG A 1 593 ? 21.938 2.148 -34.938 1 54.38 593 ARG A N 1
ATOM 4617 C CA . ARG A 1 593 ? 21 1.915 -36.031 1 54.38 593 ARG A CA 1
ATOM 4618 C C . ARG A 1 593 ? 20.047 3.09 -36.219 1 54.38 593 ARG A C 1
ATOM 4620 O O . ARG A 1 593 ? 19.688 3.443 -37.344 1 54.38 593 ARG A O 1
ATOM 4627 N N . SER A 1 594 ? 19.5 3.549 -35.031 1 50.19 594 SER A N 1
ATOM 4628 C CA . SER A 1 594 ? 18.547 4.656 -35.094 1 50.19 594 SER A CA 1
ATOM 4629 C C . SER A 1 594 ? 19.219 5.918 -35.656 1 50.19 594 SER A C 1
ATOM 4631 O O . SER A 1 594 ? 18.531 6.828 -36.125 1 50.19 594 SER A O 1
ATOM 4633 N N . ARG A 1 595 ? 20.516 6.004 -35.656 1 44.31 595 ARG A N 1
ATOM 4634 C CA . ARG A 1 595 ? 21.172 7.164 -36.25 1 44.31 595 ARG A CA 1
ATOM 4635 C C . ARG A 1 595 ? 21.406 6.961 -37.719 1 44.31 595 ARG A C 1
ATOM 4637 O O . ARG A 1 595 ? 21.953 7.836 -38.406 1 44.31 595 ARG A O 1
ATOM 4644 N N . ARG A 1 596 ? 20.984 5.816 -38.188 1 37.09 596 ARG A N 1
ATOM 4645 C CA . ARG A 1 596 ? 21.016 5.656 -39.656 1 37.09 596 ARG A CA 1
ATOM 4646 C C . ARG A 1 596 ? 19.828 6.352 -40.312 1 37.09 596 ARG A C 1
ATOM 4648 O O . ARG A 1 596 ? 18.75 6.41 -39.719 1 37.09 596 ARG A O 1
ATOM 4655 N N . PRO A 1 597 ? 20.031 7.195 -41.406 1 37.62 597 PRO A N 1
ATOM 4656 C CA . PRO A 1 597 ? 18.969 7.953 -42.062 1 37.62 597 PRO A CA 1
ATOM 4657 C C . PRO A 1 597 ? 17.734 7.105 -42.344 1 37.62 597 PRO A C 1
ATOM 4659 O O . PRO A 1 597 ? 16.609 7.633 -42.438 1 37.62 597 PRO A O 1
ATOM 4662 N N . ASP A 1 598 ? 17.938 5.859 -42.812 1 34.59 598 ASP A N 1
ATOM 4663 C CA . ASP A 1 598 ? 16.812 5.062 -43.281 1 34.59 598 ASP A CA 1
ATOM 4664 C C . ASP A 1 598 ? 16.109 4.344 -42.125 1 34.59 598 ASP A C 1
ATOM 4666 O O . ASP A 1 598 ? 15.32 3.428 -42.344 1 34.59 598 ASP A O 1
ATOM 4670 N N . TYR A 1 599 ? 16.594 4.492 -41.031 1 37.28 599 TYR A N 1
ATOM 4671 C CA . TYR A 1 599 ? 15.977 3.787 -39.938 1 37.28 599 TYR A CA 1
ATOM 4672 C C . TYR A 1 599 ? 14.586 4.344 -39.625 1 37.28 599 TYR A C 1
ATOM 4674 O O . TYR A 1 599 ? 14.43 5.555 -39.438 1 37.28 599 TYR A O 1
ATOM 4682 N N . VAL A 1 600 ? 13.562 3.654 -40.094 1 35.91 600 VAL A N 1
ATOM 4683 C CA . VAL A 1 600 ? 12.188 3.943 -39.719 1 35.91 600 VAL A CA 1
ATOM 4684 C C . VAL A 1 600 ? 11.977 3.549 -38.25 1 35.91 600 VAL A C 1
ATOM 4686 O O . VAL A 1 600 ? 12.172 2.387 -37.875 1 35.91 600 VAL A O 1
ATOM 4689 N N . PRO A 1 601 ? 12.031 4.492 -37.375 1 37.03 601 PRO A N 1
ATOM 4690 C CA . PRO A 1 601 ? 11.742 4.148 -36 1 37.03 601 PRO A CA 1
ATOM 4691 C C . PRO A 1 601 ? 10.57 3.18 -35.844 1 37.03 601 PRO A C 1
ATOM 4693 O O . PRO A 1 601 ? 9.602 3.26 -36.625 1 37.03 601 PRO A O 1
ATOM 4696 N N . GLU A 1 602 ? 10.797 1.985 -35.625 1 34.72 602 GLU A N 1
ATOM 4697 C CA . GLU A 1 602 ? 9.609 1.2 -35.281 1 34.72 602 GLU A CA 1
ATOM 4698 C C . GLU A 1 602 ? 8.586 2.037 -34.531 1 34.72 602 GLU A C 1
ATOM 4700 O O . GLU A 1 602 ? 8.961 2.92 -33.75 1 34.72 602 GLU A O 1
ATOM 4705 N N . ASP A 1 603 ? 7.363 2.191 -35.031 1 35.31 603 ASP A N 1
ATOM 4706 C CA . ASP A 1 603 ? 6.176 2.887 -34.562 1 35.31 603 ASP A CA 1
ATOM 4707 C C . ASP A 1 603 ? 6.023 2.734 -33.031 1 35.31 603 ASP A C 1
ATOM 4709 O O . ASP A 1 603 ? 5.773 1.634 -32.562 1 35.31 603 ASP A O 1
ATOM 4713 N N . GLN A 1 604 ? 6.941 3.266 -32.344 1 35.34 604 GLN A N 1
ATOM 4714 C CA . GLN A 1 604 ? 6.707 3.318 -30.891 1 35.34 604 GLN A CA 1
ATOM 4715 C C . GLN A 1 604 ? 5.332 3.908 -30.578 1 35.34 604 GLN A C 1
ATOM 4717 O O . GLN A 1 604 ? 5.141 5.125 -30.656 1 35.34 604 GLN A O 1
ATOM 4722 N N . GLU A 1 605 ? 4.324 3.301 -31.125 1 33.38 605 GLU A N 1
ATOM 4723 C CA . GLU A 1 605 ? 2.961 3.672 -30.75 1 33.38 605 GLU A CA 1
ATOM 4724 C C . GLU A 1 605 ? 2.822 3.838 -29.25 1 33.38 605 GLU A C 1
ATOM 4726 O O . GLU A 1 605 ? 1.716 4.027 -28.734 1 33.38 605 GLU A O 1
ATOM 4731 N N . ASP A 1 606 ? 3.818 3.436 -28.5 1 34.62 606 ASP A N 1
ATOM 4732 C CA . ASP A 1 606 ? 3.33 3.418 -27.125 1 34.62 606 ASP A CA 1
ATOM 4733 C C . ASP A 1 606 ? 3.037 4.832 -26.625 1 34.62 606 ASP A C 1
ATOM 4735 O O . ASP A 1 606 ? 3.918 5.496 -26.078 1 34.62 606 ASP A O 1
ATOM 4739 N N . GLN A 1 607 ? 2.479 5.664 -27.469 1 31.17 607 GLN A N 1
ATOM 4740 C CA . GLN A 1 607 ? 2.082 6.91 -26.828 1 31.17 607 GLN A CA 1
ATOM 4741 C C . GLN A 1 607 ? 1.364 6.637 -25.5 1 31.17 607 GLN A C 1
ATOM 4743 O O . GLN A 1 607 ? 0.376 5.898 -25.469 1 31.17 607 GLN A O 1
ATOM 4748 N N . ASP A 1 608 ? 2.094 6.664 -24.469 1 34.12 608 ASP A N 1
ATOM 4749 C CA . ASP A 1 608 ? 1.632 6.672 -23.078 1 34.12 608 ASP A CA 1
ATOM 4750 C C . ASP A 1 608 ? 0.445 7.617 -22.906 1 34.12 608 ASP A C 1
ATOM 4752 O O . ASP A 1 608 ? 0.602 8.836 -22.969 1 34.12 608 ASP A O 1
ATOM 4756 N N . GLY A 1 609 ? -0.591 7.422 -23.703 1 33 609 GLY A N 1
ATOM 4757 C CA . GLY A 1 609 ? -1.721 8.219 -23.234 1 33 609 GLY A CA 1
ATOM 4758 C C . GLY A 1 609 ? -1.835 8.281 -21.734 1 33 609 GLY A C 1
ATOM 4759 O O . GLY A 1 609 ? -2.094 7.266 -21.078 1 33 609 GLY A O 1
ATOM 4760 N N . CYS A 1 610 ? -1.071 9.109 -21.203 1 34.56 610 CYS A N 1
ATOM 4761 C CA . CYS A 1 610 ? -1.104 9.406 -19.766 1 34.56 610 CYS A CA 1
ATOM 4762 C C . CYS A 1 610 ? -2.535 9.594 -19.281 1 34.56 610 CYS A C 1
ATOM 4764 O O . CYS A 1 610 ? -3.193 10.578 -19.641 1 34.56 610 CYS A O 1
ATOM 4766 N N . VAL A 1 611 ? -3.32 8.586 -19.25 1 38.84 611 VAL A N 1
ATOM 4767 C CA . VAL A 1 611 ? -4.496 8.797 -18.406 1 38.84 611 VAL A CA 1
ATOM 4768 C C . VAL A 1 611 ? -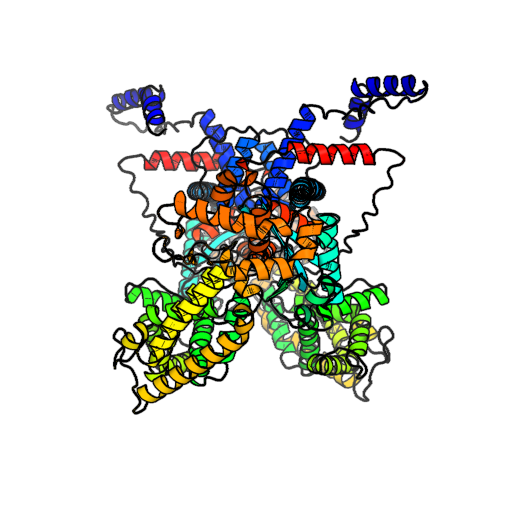4.086 9.477 -17.109 1 38.84 611 VAL A C 1
ATOM 4770 O O . VAL A 1 611 ? -3.199 8.992 -16.406 1 38.84 611 VAL A O 1
ATOM 4773 N N . LEU A 1 612 ? -4.023 10.703 -17.062 1 34.56 612 LEU A N 1
ATOM 4774 C CA . LEU A 1 612 ? -3.852 11.375 -15.773 1 34.56 612 LEU A CA 1
ATOM 4775 C C . LEU A 1 612 ? -4.578 10.617 -14.664 1 34.56 612 LEU A C 1
ATOM 4777 O O . LEU A 1 612 ? -5.793 10.75 -14.508 1 34.56 612 LEU A O 1
ATOM 4781 N N . THR A 1 613 ? -4.266 9.422 -14.523 1 36.81 613 THR A N 1
ATOM 4782 C CA . THR A 1 613 ? -4.805 8.844 -13.297 1 36.81 613 THR A CA 1
ATOM 4783 C C . THR A 1 613 ? -4.465 9.711 -12.094 1 36.81 613 THR A C 1
ATOM 4785 O O . THR A 1 613 ? -3.338 10.195 -11.961 1 36.81 613 THR A O 1
ATOM 4788 N N . GLY A 1 614 ? -5.359 10.43 -11.516 1 36.22 614 GLY A N 1
ATOM 4789 C CA . GLY A 1 614 ? -5.348 11.312 -10.352 1 36.22 614 GLY A CA 1
ATOM 4790 C C . GLY A 1 614 ? -4.41 10.836 -9.258 1 36.22 614 GLY A C 1
ATOM 4791 O O . GLY A 1 614 ? -3.951 9.695 -9.281 1 36.22 614 GLY A O 1
ATOM 4792 N N . LEU A 1 615 ? -3.779 11.82 -8.531 1 38.16 615 LEU A N 1
ATOM 4793 C CA . LEU A 1 615 ? -3.168 11.766 -7.211 1 38.16 615 LEU A CA 1
ATOM 4794 C C . LEU A 1 615 ? -3.84 10.703 -6.344 1 38.16 615 LEU A C 1
ATOM 4796 O O . LEU A 1 615 ? -5.047 10.477 -6.457 1 38.16 615 LEU A O 1
ATOM 4800 N N . SER A 1 616 ? -3.098 9.758 -5.941 1 39.94 616 SER A N 1
ATOM 4801 C CA . SER A 1 616 ? -3.566 8.742 -5.004 1 39.94 616 SER A CA 1
ATOM 4802 C C . SER A 1 616 ? -4.633 9.305 -4.07 1 39.94 616 SER A C 1
ATOM 4804 O O . SER A 1 616 ? -4.5 10.43 -3.568 1 39.94 616 SER A O 1
ATOM 4806 N N . ASP A 1 617 ? -5.809 8.906 -4.258 1 44.12 617 ASP A N 1
ATOM 4807 C CA . ASP A 1 617 ? -6.918 9.18 -3.354 1 44.12 617 ASP A CA 1
ATOM 4808 C C . ASP A 1 617 ? -6.523 8.914 -1.902 1 44.12 617 ASP A C 1
ATOM 4810 O O . ASP A 1 617 ? -7.387 8.828 -1.025 1 44.12 617 ASP A O 1
ATOM 4814 N N . GLU A 1 618 ? -5.348 8.531 -1.59 1 42.09 618 GLU A N 1
ATOM 4815 C CA . GLU A 1 618 ? -5.074 8.195 -0.195 1 42.09 618 GLU A CA 1
ATOM 4816 C C . GLU A 1 618 ? -4.918 9.461 0.651 1 42.09 618 GLU A C 1
ATOM 4818 O O . GLU A 1 618 ? -4.285 10.422 0.225 1 42.09 618 GLU A O 1
ATOM 4823 N N . ASP A 1 619 ? -5.887 9.68 1.501 1 42.84 619 ASP A N 1
ATOM 4824 C CA . ASP A 1 619 ? -5.738 10.68 2.553 1 42.84 619 ASP A CA 1
ATOM 4825 C C . ASP A 1 619 ? -4.453 10.453 3.346 1 42.84 619 ASP A C 1
ATOM 4827 O O . ASP A 1 619 ? -4.078 9.312 3.619 1 42.84 619 ASP A O 1
ATOM 4831 N N . MET B 1 1 ? 38.562 -16.625 8.18 1 22.25 1 MET B N 1
ATOM 4832 C CA . MET B 1 1 ? 38.562 -15.203 7.844 1 22.25 1 MET B CA 1
ATOM 4833 C C . MET B 1 1 ? 38.594 -14.344 9.109 1 22.25 1 MET B C 1
ATOM 4835 O O . MET B 1 1 ? 38.625 -13.117 9.031 1 22.25 1 MET B O 1
ATOM 4839 N N . LYS B 1 2 ? 38.156 -15.062 10.219 1 26.56 2 LYS B N 1
ATOM 4840 C CA . LYS B 1 2 ? 38.094 -14.578 11.594 1 26.56 2 LYS B CA 1
ATOM 4841 C C . LYS B 1 2 ? 39.5 -14.203 12.102 1 26.56 2 LYS B C 1
ATOM 4843 O O . LYS B 1 2 ? 39.656 -13.219 12.828 1 26.56 2 LYS B O 1
ATOM 4848 N N . LEU B 1 3 ? 40.375 -15.117 11.742 1 30.08 3 LEU B N 1
ATOM 4849 C CA . LEU B 1 3 ? 41.688 -15.148 12.398 1 30.08 3 LEU B CA 1
ATOM 4850 C C . LEU B 1 3 ? 42.562 -13.961 11.977 1 30.08 3 LEU B C 1
ATOM 4852 O O . LEU B 1 3 ? 43.375 -13.477 12.75 1 30.08 3 LEU B O 1
ATOM 4856 N N . GLU B 1 4 ? 42.312 -13.617 10.703 1 29.7 4 GLU B N 1
ATOM 4857 C CA . GLU B 1 4 ? 43.312 -12.695 10.156 1 29.7 4 GLU B CA 1
ATOM 4858 C C . GLU B 1 4 ? 43.156 -11.297 10.742 1 29.7 4 GLU B C 1
ATOM 4860 O O . GLU B 1 4 ? 44.125 -10.539 10.844 1 29.7 4 GLU B O 1
ATOM 4865 N N . THR B 1 5 ? 41.906 -10.992 11.18 1 31.31 5 THR B N 1
ATOM 4866 C CA . THR B 1 5 ? 41.625 -9.648 11.688 1 31.31 5 THR B CA 1
ATOM 4867 C C . THR B 1 5 ? 42.281 -9.453 13.062 1 31.31 5 THR B C 1
ATOM 4869 O O . THR B 1 5 ? 42.531 -8.32 13.469 1 31.31 5 THR B O 1
ATOM 4872 N N . ILE B 1 6 ? 42.531 -10.547 13.812 1 34.12 6 ILE B N 1
ATOM 4873 C CA . ILE B 1 6 ? 43.062 -10.445 15.164 1 34.12 6 ILE B CA 1
ATOM 4874 C C . ILE B 1 6 ? 44.531 -10.016 15.102 1 34.12 6 ILE B C 1
ATOM 4876 O O . ILE B 1 6 ? 44.969 -9.18 15.891 1 34.12 6 ILE B O 1
ATOM 4880 N N . VAL B 1 7 ? 45.281 -10.633 14.148 1 33.78 7 VAL B N 1
ATOM 4881 C CA . VAL B 1 7 ? 46.75 -10.523 14.188 1 33.78 7 VAL B CA 1
ATOM 4882 C C . VAL B 1 7 ? 47.156 -9.125 13.75 1 33.78 7 VAL B C 1
ATOM 4884 O O . VAL B 1 7 ? 48.094 -8.555 14.305 1 33.78 7 VAL B O 1
ATOM 4887 N N . PHE B 1 8 ? 46.438 -8.523 12.781 1 33.5 8 PHE B N 1
ATOM 4888 C CA . PHE B 1 8 ? 46.844 -7.207 12.312 1 33.5 8 PHE B CA 1
ATOM 4889 C C . PHE B 1 8 ? 46.594 -6.148 13.383 1 33.5 8 PHE B C 1
ATOM 4891 O O . PHE B 1 8 ? 47.281 -5.109 13.406 1 33.5 8 PHE B O 1
ATOM 4898 N N . HIS B 1 9 ? 45.75 -6.406 14.375 1 35 9 HIS B N 1
ATOM 4899 C CA . HIS B 1 9 ? 45.469 -5.5 15.484 1 35 9 HIS B CA 1
ATOM 4900 C C . HIS B 1 9 ? 46.656 -5.355 16.406 1 35 9 HIS B C 1
ATOM 4902 O O . HIS B 1 9 ? 46.969 -4.25 16.844 1 35 9 HIS B O 1
ATOM 4908 N N . GLU B 1 10 ? 47.312 -6.418 16.766 1 39.53 10 GLU B N 1
ATOM 4909 C CA . GLU B 1 10 ? 48.344 -6.438 17.812 1 39.53 10 GLU B CA 1
ATOM 4910 C C . GLU B 1 10 ? 49.562 -5.637 17.391 1 39.53 10 GLU B C 1
ATOM 4912 O O . GLU B 1 10 ? 50.188 -4.992 18.234 1 39.53 10 GLU B O 1
ATOM 4917 N N . ASN B 1 11 ? 50.031 -5.75 16.141 1 38.53 11 ASN B N 1
ATOM 4918 C CA . ASN B 1 11 ? 51.312 -5.168 15.742 1 38.53 11 ASN B CA 1
ATOM 4919 C C . ASN B 1 11 ? 51.125 -3.738 15.242 1 38.53 11 ASN B C 1
ATOM 4921 O O . ASN B 1 11 ? 52.062 -3.162 14.68 1 38.53 11 ASN B O 1
ATOM 4925 N N . SER B 1 12 ? 49.875 -3.215 15.258 1 36.66 12 SER B N 1
ATOM 4926 C CA . SER B 1 12 ? 49.719 -1.888 14.664 1 36.66 12 SER B CA 1
ATOM 4927 C C . SER B 1 12 ? 50.188 -0.804 15.641 1 36.66 12 SER B C 1
ATOM 4929 O O . SER B 1 12 ? 50.188 -1.016 16.859 1 36.66 12 SER B O 1
ATOM 4931 N N . GLN B 1 13 ? 50.719 0.284 15.227 1 43.19 13 GLN B N 1
ATOM 4932 C CA . GLN B 1 13 ? 51.344 1.395 15.945 1 43.19 13 GLN B CA 1
ATOM 4933 C C . GLN B 1 13 ? 50.375 1.986 16.969 1 43.19 13 GLN B C 1
ATOM 4935 O O . GLN B 1 13 ? 50.781 2.361 18.078 1 43.19 13 GLN B O 1
ATOM 4940 N N . SER B 1 14 ? 49.125 1.839 16.688 1 38.88 14 SER B N 1
ATOM 4941 C CA . SER B 1 14 ? 48.125 2.438 17.562 1 38.88 14 SER B CA 1
ATOM 4942 C C . SER B 1 14 ? 48.031 1.673 18.875 1 38.88 14 SER B C 1
ATOM 4944 O O . SER B 1 14 ? 47.812 2.273 19.922 1 38.88 14 SER B O 1
ATOM 4946 N N . HIS B 1 15 ? 48.281 0.408 18.906 1 43.06 15 HIS B N 1
ATOM 4947 C CA . HIS B 1 15 ? 48.344 -0.377 20.125 1 43.06 15 HIS B CA 1
ATOM 4948 C C . HIS B 1 15 ? 49.531 0.027 21 1 43.06 15 HIS B C 1
ATOM 4950 O O . HIS B 1 15 ? 49.406 0.17 22.203 1 43.06 15 HIS B O 1
ATOM 4956 N N . LYS B 1 16 ? 50.625 0.302 20.312 1 43.59 16 LYS B N 1
ATOM 4957 C CA . LYS B 1 16 ? 51.844 0.669 21.047 1 43.59 16 LYS B CA 1
ATOM 4958 C C . LYS B 1 16 ? 51.688 2.016 21.75 1 43.59 16 LYS B C 1
ATOM 4960 O O . LYS B 1 16 ? 52.125 2.188 22.891 1 43.59 16 LYS B O 1
ATOM 4965 N N . ASP B 1 17 ? 51 2.871 21.062 1 42.94 17 ASP B N 1
ATOM 4966 C CA . ASP B 1 17 ? 50.875 4.223 21.594 1 42.94 17 ASP B CA 1
ATOM 4967 C C . ASP B 1 17 ? 49.938 4.238 22.812 1 42.94 17 ASP B C 1
ATOM 4969 O O . ASP B 1 17 ? 50.188 4.98 23.766 1 42.94 17 ASP B O 1
ATOM 4973 N N . CYS B 1 18 ? 49.031 3.268 22.891 1 41.25 18 CYS B N 1
ATOM 4974 C CA . CYS B 1 18 ? 48.156 3.191 24.047 1 41.25 18 CYS B CA 1
ATOM 4975 C C . CYS B 1 18 ? 48.906 2.664 25.266 1 41.25 18 CYS B C 1
ATOM 4977 O O . CYS B 1 18 ? 48.594 2.998 26.406 1 41.25 18 CYS B O 1
ATOM 4979 N N . LEU B 1 19 ? 49.906 1.838 25.062 1 40.53 19 LEU B N 1
ATOM 4980 C CA . LEU B 1 19 ? 50.688 1.344 26.188 1 40.53 19 LEU B CA 1
ATOM 4981 C C . LEU B 1 19 ? 51.469 2.479 26.844 1 40.53 19 LEU B C 1
ATOM 4983 O O . LEU B 1 19 ? 51.562 2.537 28.078 1 40.53 19 LEU B O 1
ATOM 4987 N N . ILE B 1 20 ? 52.031 3.365 26.047 1 41.41 20 ILE B N 1
ATOM 4988 C CA . ILE B 1 20 ? 52.844 4.43 26.594 1 41.41 20 ILE B CA 1
ATOM 4989 C C . ILE B 1 20 ? 52 5.398 27.406 1 41.41 20 ILE B C 1
ATOM 4991 O O . ILE B 1 20 ? 52.406 5.871 28.453 1 41.41 20 ILE B O 1
ATOM 4995 N N . ALA B 1 21 ? 50.719 5.602 26.953 1 35.69 21 ALA B N 1
ATOM 4996 C CA . ALA B 1 21 ? 49.906 6.586 27.641 1 35.69 21 ALA B CA 1
ATOM 4997 C C . ALA B 1 21 ? 49.469 6.07 29.016 1 35.69 21 ALA B C 1
ATOM 4999 O O . ALA B 1 21 ? 49.219 6.855 29.938 1 35.69 21 ALA B O 1
ATOM 5000 N N . GLU B 1 22 ? 49.406 4.801 29.219 1 37.34 22 GLU B N 1
ATOM 5001 C CA . GLU B 1 22 ? 49.094 4.262 30.547 1 37.34 22 GLU B CA 1
ATOM 5002 C C . GLU B 1 22 ? 50.156 4.645 31.562 1 37.34 22 GLU B C 1
ATOM 5004 O O . GLU B 1 22 ? 49.844 4.895 32.719 1 37.34 22 GLU B O 1
ATOM 5009 N N . GLU B 1 23 ? 51.406 4.586 31.156 1 36.72 23 GLU B N 1
ATOM 5010 C CA . GLU B 1 23 ? 52.438 4.801 32.156 1 36.72 23 GLU B CA 1
ATOM 5011 C C . GLU B 1 23 ? 52.406 6.23 32.688 1 36.72 23 GLU B C 1
ATOM 5013 O O . GLU B 1 23 ? 52.812 6.488 33.812 1 36.72 23 GLU B O 1
ATOM 5018 N N . LYS B 1 24 ? 52.094 7.188 31.734 1 35.38 24 LYS B N 1
ATOM 5019 C CA . LYS B 1 24 ? 52.188 8.562 32.219 1 35.38 24 LYS B CA 1
ATOM 5020 C C . LYS B 1 24 ? 51.031 8.914 33.125 1 35.38 24 LYS B C 1
ATOM 5022 O O . LYS B 1 24 ? 50.906 10.055 33.594 1 35.38 24 LYS B O 1
ATOM 5027 N N . VAL B 1 25 ? 50.031 8.078 33.281 1 32.66 25 VAL B N 1
ATOM 5028 C CA . VAL B 1 25 ? 48.875 8.391 34.125 1 32.66 25 VAL B CA 1
ATOM 5029 C C . VAL B 1 25 ? 49.312 8.523 35.562 1 32.66 25 VAL B C 1
ATOM 5031 O O . VAL B 1 25 ? 48.469 8.852 36.438 1 32.66 25 VAL B O 1
ATOM 5034 N N . SER B 1 26 ? 50.438 8.164 35.969 1 32.22 26 SER B N 1
ATOM 5035 C CA . SER B 1 26 ? 50.594 8.195 37.406 1 32.22 26 SER B CA 1
ATOM 5036 C C . SER B 1 26 ? 50.625 9.625 37.938 1 32.22 26 SER B C 1
ATOM 5038 O O . SER B 1 26 ? 50.688 9.844 39.156 1 32.22 26 SER B O 1
ATOM 5040 N N . GLU B 1 27 ? 51.219 10.547 37.188 1 33.47 27 GLU B N 1
ATOM 5041 C CA . GLU B 1 27 ? 51.375 11.797 37.906 1 33.47 27 GLU B CA 1
ATOM 5042 C C . GLU B 1 27 ? 50.031 12.438 38.219 1 33.47 27 GLU B C 1
ATOM 5044 O O . GLU B 1 27 ? 49.031 12.195 37.531 1 33.47 27 GLU B O 1
ATOM 5049 N N . PRO B 1 28 ? 49.812 13.25 39.375 1 33 28 PRO B N 1
ATOM 5050 C CA . PRO B 1 28 ? 48.594 13.852 39.875 1 33 28 PRO B CA 1
ATOM 5051 C C . PRO B 1 28 ? 47.812 14.578 38.781 1 33 28 PRO B C 1
ATOM 5053 O O . PRO B 1 28 ? 48.375 15.32 38 1 33 28 PRO B O 1
ATOM 5056 N N . LEU B 1 29 ? 46.75 14.016 38.344 1 31.14 29 LEU B N 1
ATOM 5057 C CA . LEU B 1 29 ? 46 14.312 37.125 1 31.14 29 LEU B CA 1
ATOM 5058 C C . LEU B 1 29 ? 45.594 15.781 37.094 1 31.14 29 LEU B C 1
ATOM 5060 O O . LEU B 1 29 ? 44.688 16.188 37.812 1 31.14 29 LEU B O 1
ATOM 5064 N N . GLN B 1 30 ? 46.438 16.797 37.312 1 30.06 30 GLN B N 1
ATOM 5065 C CA . GLN B 1 30 ? 46.094 18.172 36.938 1 30.06 30 GLN B CA 1
ATOM 5066 C C . GLN B 1 30 ? 45.219 18.203 35.719 1 30.06 30 GLN B C 1
ATOM 5068 O O . GLN B 1 30 ? 45.25 17.281 34.875 1 30.06 30 GLN B O 1
ATOM 5073 N N . GLN B 1 31 ? 44.156 19.266 35.656 1 31.66 31 GLN B N 1
ATOM 5074 C CA . GLN B 1 31 ? 43.031 19.5 34.781 1 31.66 31 GLN B CA 1
ATOM 5075 C C . GLN B 1 31 ? 43.438 19.359 33.312 1 31.66 31 GLN B C 1
ATOM 5077 O O . GLN B 1 31 ? 43.5 20.344 32.562 1 31.66 31 GLN B O 1
ATOM 5082 N N . ALA B 1 32 ? 44.531 18.812 33 1 30.22 32 ALA B N 1
ATOM 5083 C CA . ALA B 1 32 ? 45 18.922 31.609 1 30.22 32 ALA B CA 1
ATOM 5084 C C . ALA B 1 32 ? 43.938 18.406 30.641 1 30.22 32 ALA B C 1
ATOM 5086 O O . ALA B 1 32 ? 43.188 17.484 30.969 1 30.22 32 ALA B O 1
ATOM 5087 N N . PRO B 1 33 ? 43.625 19.297 29.578 1 32.41 33 PRO B N 1
ATOM 5088 C CA . PRO B 1 33 ? 42.625 18.969 28.547 1 32.41 33 PRO B CA 1
ATOM 5089 C C . PRO B 1 33 ? 42.688 17.5 28.125 1 32.41 33 PRO B C 1
ATOM 5091 O O . PRO B 1 33 ? 43.781 16.969 27.875 1 32.41 33 PRO B O 1
ATOM 5094 N N . CYS B 1 34 ? 42.156 16.516 28.891 1 30.95 34 CYS B N 1
ATOM 5095 C CA . CYS B 1 34 ? 41.938 15.133 28.438 1 30.95 34 CYS B CA 1
ATOM 5096 C C . CYS B 1 34 ? 41.906 15.055 26.922 1 30.95 34 CYS B C 1
ATOM 5098 O O . CYS B 1 34 ? 41 15.594 26.281 1 30.95 34 CYS B O 1
ATOM 5100 N N . VAL B 1 35 ? 43.094 15.188 26.344 1 31.73 35 VAL B N 1
ATOM 5101 C CA . VAL B 1 35 ? 43.25 14.781 24.953 1 31.73 35 VAL B CA 1
ATOM 5102 C C . VAL B 1 35 ? 42.406 13.531 24.688 1 31.73 35 VAL B C 1
ATOM 5104 O O . VAL B 1 35 ? 42.719 12.453 25.219 1 31.73 35 VAL B O 1
ATOM 5107 N N . ILE B 1 36 ? 41.094 13.453 25.062 1 33.84 36 ILE B N 1
ATOM 5108 C CA . ILE B 1 36 ? 40.25 12.492 24.344 1 33.84 36 ILE B CA 1
ATOM 5109 C C . ILE B 1 36 ? 40.906 12.133 23.016 1 33.84 36 ILE B C 1
ATOM 5111 O O . ILE B 1 36 ? 41 12.977 22.125 1 33.84 36 ILE B O 1
ATOM 5115 N N . SER B 1 37 ? 42.156 11.688 23.203 1 35.09 37 SER B N 1
ATOM 5116 C CA . SER B 1 37 ? 42.719 11.109 21.969 1 35.09 37 SER B CA 1
ATOM 5117 C C . SER B 1 37 ? 41.594 10.602 21.062 1 35.09 37 SER B C 1
ATOM 5119 O O . SER B 1 37 ? 40.875 9.656 21.406 1 35.09 37 SER B O 1
ATOM 5121 N N . LEU B 1 38 ? 40.719 11.43 20.609 1 40.97 38 LEU B N 1
ATOM 5122 C CA . LEU B 1 38 ? 39.844 11.141 19.453 1 40.97 38 LEU B CA 1
ATOM 5123 C C . LEU B 1 38 ? 40.531 10.117 18.531 1 40.97 38 LEU B C 1
ATOM 5125 O O . LEU B 1 38 ? 41.531 10.414 17.906 1 40.97 38 LEU B O 1
ATOM 5129 N N . VAL B 1 39 ? 40.844 8.984 19 1 47.91 39 VAL B N 1
ATOM 5130 C CA . VAL B 1 39 ? 41.344 7.926 18.125 1 47.91 39 VAL B CA 1
ATOM 5131 C C . VAL B 1 39 ? 40.812 8.148 16.703 1 47.91 39 VAL B C 1
ATOM 5133 O O . VAL B 1 39 ? 39.625 8.062 16.453 1 47.91 39 VAL B O 1
ATOM 5136 N N . LYS B 1 40 ? 41.562 8.992 16.062 1 60.84 40 LYS B N 1
ATOM 5137 C CA . LYS B 1 40 ? 41.281 9.312 14.664 1 60.84 40 LYS B CA 1
ATOM 5138 C C . LYS B 1 40 ? 41.125 8.047 13.828 1 60.84 40 LYS B C 1
ATOM 5140 O O . LYS B 1 40 ? 41.938 7.117 13.938 1 60.84 40 LYS B O 1
ATOM 5145 N N . LEU B 1 41 ? 39.938 7.746 13.383 1 74 41 LEU B N 1
ATOM 5146 C CA . LEU B 1 41 ? 39.656 6.676 12.43 1 74 41 LEU B CA 1
ATOM 5147 C C . LEU B 1 41 ? 40.625 6.711 11.273 1 74 41 LEU B C 1
ATOM 5149 O O . LEU B 1 41 ? 40.875 7.773 10.695 1 74 41 LEU B O 1
ATOM 5153 N N . PRO B 1 42 ? 41.406 5.648 11.133 1 78.31 42 PRO B N 1
ATOM 5154 C CA . PRO B 1 42 ? 42.25 5.613 9.938 1 78.31 42 PRO B CA 1
ATOM 5155 C C . PRO B 1 42 ? 41.531 6.074 8.688 1 78.31 42 PRO B C 1
ATOM 5157 O O . PRO B 1 42 ? 40.312 5.871 8.562 1 78.31 42 PRO B O 1
ATOM 5160 N N . GLU B 1 43 ? 42.281 6.785 7.926 1 83.12 43 GLU B N 1
ATOM 5161 C CA . GLU B 1 43 ? 41.719 7.402 6.738 1 83.12 43 GLU B CA 1
ATOM 5162 C C . GLU B 1 43 ? 41 6.371 5.863 1 83.12 43 GLU B C 1
ATOM 5164 O O . GLU B 1 43 ? 39.938 6.641 5.312 1 83.12 43 GLU B O 1
ATOM 5169 N N . ALA B 1 44 ? 41.594 5.215 5.742 1 83.06 44 ALA B N 1
ATOM 5170 C CA . ALA B 1 44 ? 41 4.164 4.934 1 83.06 44 ALA B CA 1
ATOM 5171 C C . ALA B 1 44 ? 39.656 3.729 5.516 1 83.06 44 ALA B C 1
ATOM 5173 O O . ALA B 1 44 ? 38.719 3.447 4.777 1 83.06 44 ALA B O 1
ATOM 5174 N N . THR B 1 45 ? 39.656 3.664 6.754 1 86.81 45 THR B N 1
ATOM 5175 C CA . THR B 1 45 ? 38.406 3.285 7.434 1 86.81 45 THR B CA 1
ATOM 5176 C C . THR B 1 45 ? 37.375 4.398 7.328 1 86.81 45 THR B C 1
ATOM 5178 O O . THR B 1 45 ? 36.188 4.129 7.191 1 86.81 45 THR B O 1
ATOM 5181 N N . LYS B 1 46 ? 37.906 5.551 7.367 1 89.75 46 LYS B N 1
ATOM 5182 C CA . LYS B 1 46 ? 37 6.699 7.242 1 89.75 46 LYS B CA 1
ATOM 5183 C C . LYS B 1 46 ? 36.344 6.727 5.871 1 89.75 46 LYS B C 1
ATOM 5185 O O . LYS B 1 46 ? 35.156 7.047 5.758 1 89.75 46 LYS B O 1
ATOM 5190 N N . GLU B 1 47 ? 37.125 6.422 4.93 1 90.94 47 GLU B N 1
ATOM 5191 C CA . GLU B 1 47 ? 36.594 6.406 3.57 1 90.94 47 GLU B CA 1
ATOM 5192 C C . GLU B 1 47 ? 35.562 5.301 3.395 1 90.94 47 GLU B C 1
ATOM 5194 O O . GLU B 1 47 ? 34.531 5.5 2.75 1 90.94 47 GLU B O 1
ATOM 5199 N N . LYS B 1 48 ? 35.875 4.215 3.936 1 92.75 48 LYS B N 1
ATOM 5200 C CA . LYS B 1 48 ? 34.938 3.092 3.879 1 92.75 48 LYS B CA 1
ATOM 5201 C C . LYS B 1 48 ? 33.625 3.428 4.59 1 92.75 48 LYS B C 1
ATOM 5203 O O . LYS B 1 48 ? 32.562 3.191 4.051 1 92.75 48 LYS B O 1
ATOM 5208 N N . MET B 1 49 ? 33.781 3.986 5.73 1 94.12 49 MET B N 1
ATOM 5209 C CA . MET B 1 49 ? 32.594 4.324 6.512 1 94.12 49 MET B CA 1
ATOM 5210 C C . MET B 1 49 ? 31.812 5.43 5.828 1 94.12 49 MET B C 1
ATOM 5212 O O . MET B 1 49 ? 30.578 5.453 5.91 1 94.12 49 MET B O 1
ATOM 5216 N N . ALA B 1 50 ? 32.531 6.297 5.199 1 95.75 50 ALA B N 1
ATOM 5217 C CA . ALA B 1 50 ? 31.828 7.363 4.48 1 95.75 50 ALA B CA 1
ATOM 5218 C C . ALA B 1 50 ? 30.938 6.797 3.389 1 95.75 50 ALA B C 1
ATOM 5220 O O . ALA B 1 50 ? 29.812 7.281 3.182 1 95.75 50 ALA B O 1
ATOM 5221 N N . ILE B 1 51 ? 31.422 5.75 2.723 1 95.94 51 ILE B N 1
ATOM 5222 C CA . ILE B 1 51 ? 30.641 5.102 1.674 1 95.94 51 ILE B CA 1
ATOM 5223 C C . ILE B 1 51 ? 29.391 4.453 2.281 1 95.94 51 ILE B C 1
ATOM 5225 O O . ILE B 1 51 ? 28.281 4.617 1.767 1 95.94 51 ILE B O 1
ATOM 5229 N N . LEU B 1 52 ? 29.562 3.791 3.393 1 96.88 52 LEU B N 1
ATOM 5230 C CA . LEU B 1 52 ? 28.469 3.07 4.043 1 96.88 52 LEU B CA 1
ATOM 5231 C C . LEU B 1 52 ? 27.438 4.039 4.609 1 96.88 52 LEU B C 1
ATOM 5233 O O . LEU B 1 52 ? 26.234 3.818 4.473 1 96.88 52 LEU B O 1
ATOM 5237 N N . PHE B 1 53 ? 27.891 5.16 5.18 1 97.75 53 PHE B N 1
ATOM 5238 C CA . PHE B 1 53 ? 26.984 6.145 5.758 1 97.75 53 PHE B CA 1
ATOM 5239 C C . PHE B 1 53 ? 26.219 6.879 4.664 1 97.75 53 PHE B C 1
ATOM 5241 O O . PHE B 1 53 ? 25.047 7.23 4.852 1 97.75 53 PHE B O 1
ATOM 5248 N N . ARG B 1 54 ? 26.891 7.098 3.584 1 97.88 54 ARG B N 1
ATOM 5249 C CA . ARG B 1 54 ? 26.219 7.742 2.467 1 97.88 54 ARG B CA 1
ATOM 5250 C C . ARG B 1 54 ? 25.109 6.848 1.918 1 97.88 54 ARG B C 1
ATOM 5252 O O . ARG B 1 54 ? 24.031 7.336 1.548 1 97.88 54 ARG B O 1
ATOM 5259 N N . THR B 1 55 ? 25.391 5.543 1.841 1 97.88 55 THR B N 1
ATOM 5260 C CA . THR B 1 55 ? 24.375 4.598 1.371 1 97.88 55 THR B CA 1
ATOM 5261 C C . THR B 1 55 ? 23.203 4.527 2.346 1 97.88 55 THR B C 1
ATOM 5263 O O . THR B 1 55 ? 22.047 4.531 1.929 1 97.88 55 THR B O 1
ATOM 5266 N N . SER B 1 56 ? 23.516 4.469 3.615 1 97.94 56 SER B N 1
ATOM 5267 C CA . SER B 1 56 ? 22.469 4.418 4.633 1 97.94 56 SER B CA 1
ATOM 5268 C C . SER B 1 56 ? 21.625 5.684 4.613 1 97.94 56 SER B C 1
ATOM 5270 O O . SER B 1 56 ? 20.406 5.621 4.762 1 97.94 56 SER B O 1
ATOM 5272 N N . HIS B 1 57 ? 22.266 6.828 4.465 1 98.56 57 HIS B N 1
ATOM 5273 C CA . HIS B 1 57 ? 21.562 8.102 4.383 1 98.56 57 HIS B CA 1
ATOM 5274 C C . HIS B 1 57 ? 20.625 8.141 3.186 1 98.56 57 HIS B C 1
ATOM 5276 O O . HIS B 1 57 ? 19.484 8.609 3.297 1 98.56 57 HIS B O 1
ATOM 5282 N N . ALA B 1 58 ? 21.125 7.656 2.074 1 98.06 58 ALA B N 1
ATOM 5283 C CA . ALA B 1 58 ? 20.312 7.664 0.856 1 98.06 58 ALA B CA 1
ATOM 5284 C C . ALA B 1 58 ? 19.078 6.785 1.013 1 98.06 58 ALA B C 1
ATOM 5286 O O . ALA B 1 58 ? 18 7.148 0.558 1 98.06 58 ALA B O 1
ATOM 5287 N N . ILE B 1 59 ? 19.234 5.629 1.604 1 97.06 59 ILE B N 1
ATOM 5288 C CA . ILE B 1 59 ? 18.141 4.707 1.846 1 97.06 59 ILE B CA 1
ATOM 5289 C C . ILE B 1 59 ? 17.094 5.371 2.74 1 97.06 59 ILE B C 1
ATOM 5291 O O . ILE B 1 59 ? 15.898 5.352 2.432 1 97.06 59 ILE B O 1
ATOM 5295 N N . ALA B 1 60 ? 17.516 5.996 3.773 1 97.06 60 ALA B N 1
ATOM 5296 C CA . ALA B 1 60 ? 16.609 6.641 4.73 1 97.06 60 ALA B CA 1
ATOM 5297 C C . ALA B 1 60 ? 15.961 7.875 4.117 1 97.06 60 ALA B C 1
ATOM 5299 O O . ALA B 1 60 ? 14.766 8.117 4.32 1 97.06 60 ALA B O 1
ATOM 5300 N N . LYS B 1 61 ? 16.734 8.68 3.359 1 97.31 61 LYS B N 1
ATOM 5301 C CA . LYS B 1 61 ? 16.25 9.922 2.773 1 97.31 61 LYS B CA 1
ATOM 5302 C C . LYS B 1 61 ? 15.133 9.656 1.764 1 97.31 61 LYS B C 1
ATOM 5304 O O . LYS B 1 61 ? 14.219 10.469 1.609 1 97.31 61 LYS B O 1
ATOM 5309 N N . ASN B 1 62 ? 15.195 8.516 1.146 1 95.19 62 ASN B N 1
ATOM 5310 C CA . ASN B 1 62 ? 14.211 8.188 0.121 1 95.19 62 ASN B CA 1
ATOM 5311 C C . ASN B 1 62 ? 13.219 7.137 0.612 1 95.19 62 ASN B C 1
ATOM 5313 O O . ASN B 1 62 ? 12.523 6.512 -0.189 1 95.19 62 ASN B O 1
ATOM 5317 N N . ALA B 1 63 ? 13.133 6.887 1.868 1 92.94 63 ALA B N 1
ATOM 5318 C CA . ALA B 1 63 ? 12.164 6.035 2.549 1 92.94 63 ALA B CA 1
ATOM 5319 C C . ALA B 1 63 ? 12.211 4.609 2.01 1 92.94 63 ALA B C 1
ATOM 5321 O O . ALA B 1 63 ? 11.172 4 1.751 1 92.94 63 ALA B O 1
ATOM 5322 N N . ARG B 1 64 ? 13.414 4.082 1.768 1 94.19 64 ARG B N 1
ATOM 5323 C CA . ARG B 1 64 ? 13.57 2.699 1.324 1 94.19 64 ARG B CA 1
ATOM 5324 C C . ARG B 1 64 ? 13.883 1.778 2.498 1 94.19 64 ARG B C 1
ATOM 5326 O O . ARG B 1 64 ? 14.391 2.229 3.529 1 94.19 64 ARG B O 1
ATOM 5333 N N . PRO B 1 65 ? 13.555 0.501 2.408 1 92.81 65 PRO B N 1
ATOM 5334 C CA . PRO B 1 65 ? 13.766 -0.424 3.523 1 92.81 65 PRO B CA 1
ATOM 5335 C C . PRO B 1 65 ? 15.242 -0.683 3.803 1 92.81 65 PRO B C 1
ATOM 5337 O O . PRO B 1 65 ? 16.078 -0.579 2.896 1 92.81 65 PRO B O 1
ATOM 5340 N N . PHE B 1 66 ? 15.539 -1.076 5.016 1 94.44 66 PHE B N 1
ATOM 5341 C CA . PHE B 1 66 ? 16.906 -1.367 5.438 1 94.44 66 PHE B CA 1
ATOM 5342 C C . PHE B 1 66 ? 17.469 -2.561 4.672 1 94.44 66 PHE B C 1
ATOM 5344 O O . PHE B 1 66 ? 18.672 -2.689 4.516 1 94.44 66 PHE B O 1
ATOM 5351 N N . SER B 1 67 ? 16.578 -3.4 4.184 1 92.62 67 SER B N 1
ATOM 5352 C CA . SER B 1 67 ? 17 -4.594 3.463 1 92.62 67 SER B CA 1
ATOM 5353 C C . SER B 1 67 ? 17.703 -4.23 2.158 1 92.62 67 SER B C 1
ATOM 5355 O O . SER B 1 67 ? 18.453 -5.039 1.6 1 92.62 67 SER B O 1
ATOM 5357 N N . ASP B 1 68 ? 17.484 -3.041 1.668 1 95.69 68 ASP B N 1
ATOM 5358 C CA . ASP B 1 68 ? 18.125 -2.596 0.429 1 95.69 68 ASP B CA 1
ATOM 5359 C C . ASP B 1 68 ? 19.625 -2.383 0.624 1 95.69 68 ASP B C 1
ATOM 5361 O O . ASP B 1 68 ? 20.375 -2.383 -0.345 1 95.69 68 ASP B O 1
ATOM 5365 N N . PHE B 1 69 ? 20.047 -2.184 1.867 1 97.12 69 PHE B N 1
ATOM 5366 C CA . PHE B 1 69 ? 21.438 -1.862 2.188 1 97.12 69 PHE B CA 1
ATOM 5367 C C . PHE B 1 69 ? 22.375 -2.953 1.687 1 97.12 69 PHE B C 1
ATOM 5369 O O . PHE B 1 69 ? 23.438 -2.658 1.13 1 97.12 69 PHE B O 1
ATOM 5376 N N . LYS B 1 70 ? 21.938 -4.188 1.788 1 95.5 70 LYS B N 1
ATOM 5377 C CA . LYS B 1 70 ? 22.781 -5.32 1.429 1 95.5 70 LYS B CA 1
ATOM 5378 C C . LYS B 1 70 ? 23.078 -5.34 -0.071 1 95.5 70 LYS B C 1
ATOM 5380 O O . LYS B 1 70 ? 24.234 -5.387 -0.488 1 95.5 70 LYS B O 1
ATOM 5385 N N . TRP B 1 71 ? 22.016 -5.262 -0.862 1 95.62 71 TRP B N 1
ATOM 5386 C CA . TRP B 1 71 ? 22.266 -5.359 -2.297 1 95.62 71 TRP B CA 1
ATOM 5387 C C . TRP B 1 71 ? 22.891 -4.074 -2.83 1 95.62 71 TRP B C 1
ATOM 5389 O O . TRP B 1 71 ? 23.594 -4.094 -3.84 1 95.62 71 TRP B O 1
ATOM 5399 N N . MET B 1 72 ? 22.688 -2.932 -2.18 1 97.19 72 MET B N 1
ATOM 5400 C CA . MET B 1 72 ? 23.344 -1.695 -2.598 1 97.19 72 MET B CA 1
ATOM 5401 C C . MET B 1 72 ? 24.844 -1.757 -2.33 1 97.19 72 MET B C 1
ATOM 5403 O O . MET B 1 72 ? 25.641 -1.224 -3.105 1 97.19 72 MET B O 1
ATOM 5407 N N . CYS B 1 73 ? 25.219 -2.4 -1.229 1 96.38 73 CYS B N 1
ATOM 5408 C CA . CYS B 1 73 ? 26.641 -2.607 -0.956 1 96.38 73 CYS B CA 1
ATOM 5409 C C . CYS B 1 73 ? 27.266 -3.533 -1.992 1 96.38 73 CYS B C 1
ATOM 5411 O O . CYS B 1 73 ? 28.375 -3.285 -2.461 1 96.38 73 CYS B O 1
ATOM 5413 N N . ASN B 1 74 ? 26.516 -4.605 -2.354 1 95.81 74 ASN B N 1
ATOM 5414 C CA . ASN B 1 74 ? 27 -5.512 -3.393 1 95.81 74 ASN B CA 1
ATOM 5415 C C . ASN B 1 74 ? 27.156 -4.797 -4.73 1 95.81 74 ASN B C 1
ATOM 5417 O O . ASN B 1 74 ? 28.109 -5.051 -5.465 1 95.81 74 ASN B O 1
ATOM 5421 N N . LEU B 1 75 ? 26.219 -3.938 -4.984 1 97.06 75 LEU B N 1
ATOM 5422 C CA . LEU B 1 75 ? 26.25 -3.158 -6.219 1 97.06 75 LEU B CA 1
ATOM 5423 C C . LEU B 1 75 ? 27.469 -2.242 -6.25 1 97.06 75 LEU B C 1
ATOM 5425 O O . LEU B 1 75 ? 28.125 -2.121 -7.281 1 97.06 75 LEU B O 1
ATOM 5429 N N . ASP B 1 76 ? 27.75 -1.619 -5.098 1 96.44 76 ASP B N 1
ATOM 5430 C CA . ASP B 1 76 ? 28.922 -0.746 -4.996 1 96.44 76 ASP B CA 1
ATOM 5431 C C . ASP B 1 76 ? 30.203 -1.521 -5.246 1 96.44 76 ASP B C 1
ATOM 5433 O O . ASP B 1 76 ? 31.109 -1.027 -5.918 1 96.44 76 ASP B O 1
ATOM 5437 N N . GLU B 1 77 ? 30.266 -2.656 -4.723 1 95 77 GLU B N 1
ATOM 5438 C CA . GLU B 1 77 ? 31.422 -3.504 -4.922 1 95 77 GLU B CA 1
ATOM 5439 C C . GLU B 1 77 ? 31.594 -3.885 -6.391 1 95 77 GLU B C 1
ATOM 5441 O O . GLU B 1 77 ? 32.688 -3.875 -6.922 1 95 77 GLU B O 1
ATOM 5446 N N . LYS B 1 78 ? 30.531 -4.211 -7.055 1 94.69 78 LYS B N 1
ATOM 5447 C CA . LYS B 1 78 ? 30.562 -4.602 -8.461 1 94.69 78 LYS B CA 1
ATOM 5448 C C . LYS B 1 78 ? 30.906 -3.414 -9.352 1 94.69 78 LYS B C 1
ATOM 5450 O O . LYS B 1 78 ? 31.438 -3.594 -10.453 1 94.69 78 LYS B O 1
ATOM 5455 N N . LYS B 1 79 ? 30.625 -2.205 -8.867 1 95.12 79 LYS B N 1
ATOM 5456 C CA . LYS B 1 79 ? 30.969 -1.001 -9.617 1 95.12 79 LYS B CA 1
ATOM 5457 C C . LYS B 1 79 ? 32.438 -0.611 -9.391 1 95.12 79 LYS B C 1
ATOM 5459 O O . LYS B 1 79 ? 32.938 0.326 -10.008 1 95.12 79 LYS B O 1
ATOM 5464 N N . GLY B 1 80 ? 33.094 -1.262 -8.398 1 91.56 80 GLY B N 1
ATOM 5465 C CA . GLY B 1 80 ? 34.531 -1.042 -8.219 1 91.56 80 GLY B CA 1
ATOM 5466 C C . GLY B 1 80 ? 34.844 -0.306 -6.934 1 91.56 80 GLY B C 1
ATOM 5467 O O . GLY B 1 80 ? 36 0.035 -6.691 1 91.56 80 GLY B O 1
ATOM 5468 N N . LEU B 1 81 ? 33.812 -0.033 -6.129 1 94.25 81 LEU B N 1
ATOM 5469 C CA . LEU B 1 81 ? 34.062 0.658 -4.867 1 94.25 81 LEU B CA 1
ATOM 5470 C C . LEU B 1 81 ? 34.531 -0.317 -3.801 1 94.25 81 LEU B C 1
ATOM 5472 O O . LEU B 1 81 ? 34.125 -1.482 -3.787 1 94.25 81 LEU B O 1
ATOM 5476 N N . LYS B 1 82 ? 35.344 0.194 -2.971 1 91.12 82 LYS B N 1
ATOM 5477 C CA . LYS B 1 82 ? 35.875 -0.625 -1.883 1 91.12 82 LYS B CA 1
ATOM 5478 C C . LYS B 1 82 ? 35 -0.524 -0.64 1 91.12 82 LYS B C 1
ATOM 5480 O O . LYS B 1 82 ? 35.312 0.245 0.276 1 91.12 82 LYS B O 1
ATOM 5485 N N . VAL B 1 83 ? 34.031 -1.296 -0.493 1 91.06 83 VAL B N 1
ATOM 5486 C CA . VAL B 1 83 ? 33.062 -1.233 0.58 1 91.06 83 VAL B CA 1
ATOM 5487 C C . VAL B 1 83 ? 33.469 -2.17 1.714 1 91.06 83 VAL B C 1
ATOM 5489 O O . VAL B 1 83 ? 33.031 -1.991 2.859 1 91.06 83 VAL B O 1
ATOM 5492 N N . GLY B 1 84 ? 34.375 -3.059 1.546 1 87 84 GLY B N 1
ATOM 5493 C CA . GLY B 1 84 ? 34.781 -3.998 2.58 1 87 84 GLY B CA 1
ATOM 5494 C C . GLY B 1 84 ? 33.781 -5.117 2.795 1 87 84 GLY B C 1
ATOM 5495 O O . GLY B 1 84 ? 32.688 -5.113 2.197 1 87 84 GLY B O 1
ATOM 5496 N N . LYS B 1 85 ? 34 -6.031 3.686 1 88 85 LYS B N 1
ATOM 5497 C CA . LYS B 1 85 ? 33.125 -7.199 3.891 1 88 85 LYS B CA 1
ATOM 5498 C C . LYS B 1 85 ? 32.375 -7.098 5.207 1 88 85 LYS B C 1
ATOM 5500 O O . LYS B 1 85 ? 31.469 -7.898 5.473 1 88 85 LYS B O 1
ATOM 5505 N N . THR B 1 86 ? 32.594 -5.996 5.871 1 88.75 86 THR B N 1
ATOM 5506 C CA . THR B 1 86 ? 31.938 -5.867 7.176 1 88.75 86 THR B CA 1
ATOM 5507 C C . THR B 1 86 ? 30.859 -4.797 7.148 1 88.75 86 THR B C 1
ATOM 5509 O O . THR B 1 86 ? 30.859 -3.922 6.281 1 88.75 86 THR B O 1
ATOM 5512 N N . TYR B 1 87 ? 29.922 -4.824 8.039 1 91.25 87 TYR B N 1
ATOM 5513 C CA . TYR B 1 87 ? 28.891 -3.818 8.273 1 91.25 87 TYR B CA 1
ATOM 5514 C C . TYR B 1 87 ? 27.953 -3.703 7.078 1 91.25 87 TYR B C 1
ATOM 5516 O O . TYR B 1 87 ? 27.578 -2.6 6.676 1 91.25 87 TYR B O 1
ATOM 5524 N N . ARG B 1 88 ? 27.672 -4.785 6.5 1 90.88 88 ARG B N 1
ATOM 5525 C CA . ARG B 1 88 ? 26.891 -4.734 5.262 1 90.88 88 ARG B CA 1
ATOM 5526 C C . ARG B 1 88 ? 25.484 -5.277 5.477 1 90.88 88 ARG B C 1
ATOM 5528 O O . ARG B 1 88 ? 24.766 -5.562 4.512 1 90.88 88 ARG B O 1
ATOM 5535 N N . ASN B 1 89 ? 25.109 -5.352 6.703 1 90.81 89 ASN B N 1
ATOM 5536 C CA . ASN B 1 89 ? 23.812 -5.957 6.969 1 90.81 89 ASN B CA 1
ATOM 5537 C C . ASN B 1 89 ? 22.781 -4.914 7.398 1 90.81 89 ASN B C 1
ATOM 5539 O O . ASN B 1 89 ? 23.125 -3.746 7.59 1 90.81 89 ASN B O 1
ATOM 5543 N N . GLU B 1 90 ? 21.594 -5.359 7.543 1 91.81 90 GLU B N 1
ATOM 5544 C CA . GLU B 1 90 ? 20.469 -4.477 7.855 1 91.81 90 GLU B CA 1
ATOM 5545 C C . GLU B 1 90 ? 20.609 -3.893 9.258 1 91.81 90 GLU B C 1
ATOM 5547 O O . GLU B 1 90 ? 20.188 -2.764 9.508 1 91.81 90 GLU B O 1
ATOM 5552 N N . VAL B 1 91 ? 21.125 -4.652 10.117 1 92.5 91 VAL B N 1
ATOM 5553 C CA . VAL B 1 91 ? 21.281 -4.215 11.5 1 92.5 91 VAL B CA 1
ATOM 5554 C C . VAL B 1 91 ? 22.219 -3.014 11.555 1 92.5 91 VAL B C 1
ATOM 5556 O O . VAL B 1 91 ? 21.953 -2.035 12.258 1 92.5 91 VAL B O 1
ATOM 5559 N N . GLU B 1 92 ? 23.297 -3.125 10.844 1 93.38 92 GLU B N 1
ATOM 5560 C CA . GLU B 1 92 ? 24.25 -2.02 10.797 1 93.38 92 GLU B CA 1
ATOM 5561 C C . GLU B 1 92 ? 23.656 -0.796 10.117 1 93.38 92 GLU B C 1
ATOM 5563 O O . GLU B 1 92 ? 23.906 0.338 10.523 1 93.38 92 GLU B O 1
ATOM 5568 N N . CYS B 1 93 ? 22.922 -1.045 9.055 1 95.94 93 CYS B N 1
ATOM 5569 C CA . CYS B 1 93 ? 22.266 0.066 8.383 1 95.94 93 CYS B CA 1
ATOM 5570 C C . CYS B 1 93 ? 21.359 0.831 9.344 1 95.94 93 CYS B C 1
ATOM 5572 O O . CYS B 1 93 ? 21.344 2.062 9.336 1 95.94 93 CYS B O 1
ATOM 5574 N N . ARG B 1 94 ? 20.609 0.125 10.164 1 95.25 94 ARG B N 1
ATOM 5575 C CA . ARG B 1 94 ? 19.75 0.742 11.164 1 95.25 94 ARG B CA 1
ATOM 5576 C C . ARG B 1 94 ? 20.578 1.553 12.164 1 95.25 94 ARG B C 1
ATOM 5578 O O . ARG B 1 94 ? 20.172 2.648 12.562 1 95.25 94 ARG B O 1
ATOM 5585 N N . LEU B 1 95 ? 21.672 0.988 12.523 1 95.31 95 LEU B N 1
ATOM 5586 C CA . LEU B 1 95 ? 22.547 1.668 13.469 1 95.31 95 LEU B CA 1
ATOM 5587 C C . LEU B 1 95 ? 23.109 2.955 12.859 1 95.31 95 LEU B C 1
ATOM 5589 O O . LEU B 1 95 ? 23.141 3.992 13.531 1 95.31 95 LEU B O 1
ATOM 5593 N N . PHE B 1 96 ? 23.578 2.91 11.617 1 97.25 96 PHE B N 1
ATOM 5594 C CA . PHE B 1 96 ? 24.094 4.102 10.945 1 97.25 96 PHE B CA 1
ATOM 5595 C C . PHE B 1 96 ? 23.016 5.176 10.859 1 97.25 96 PHE B C 1
ATOM 5597 O O . PHE B 1 96 ? 23.297 6.359 11.062 1 97.25 96 PHE B O 1
ATOM 5604 N N . THR B 1 97 ? 21.812 4.734 10.516 1 97.12 97 THR B N 1
ATOM 5605 C CA . THR B 1 97 ? 20.688 5.652 10.398 1 97.12 97 THR B CA 1
ATOM 5606 C C . THR B 1 97 ? 20.422 6.348 11.734 1 97.12 97 THR B C 1
ATOM 5608 O O . THR B 1 97 ? 20.078 7.531 11.766 1 97.12 97 THR B O 1
ATOM 5611 N N . LYS B 1 98 ? 20.531 5.59 12.797 1 96.75 98 LYS B N 1
ATOM 5612 C CA . LYS B 1 98 ? 20.328 6.156 14.125 1 96.75 98 LYS B CA 1
ATOM 5613 C C . LYS B 1 98 ? 21.312 7.293 14.391 1 96.75 98 LYS B C 1
ATOM 5615 O O . LYS B 1 98 ? 20.938 8.336 14.922 1 96.75 98 LYS B O 1
ATOM 5620 N N . TYR B 1 99 ? 22.578 7.102 13.984 1 97.06 99 TYR B N 1
ATOM 5621 C CA . TYR B 1 99 ? 23.594 8.109 14.25 1 97.06 99 TYR B CA 1
ATOM 5622 C C . TYR B 1 99 ? 23.422 9.305 13.312 1 97.06 99 TYR B C 1
ATOM 5624 O O . TYR B 1 99 ? 23.734 10.438 13.68 1 97.06 99 TYR B O 1
ATOM 5632 N N . ILE B 1 100 ? 22.969 9.039 12.117 1 98 100 ILE B N 1
ATOM 5633 C CA . ILE B 1 100 ? 22.672 10.148 11.211 1 98 100 ILE B CA 1
ATOM 5634 C C . ILE B 1 100 ? 21.547 10.992 11.773 1 98 100 ILE B C 1
ATOM 5636 O O . ILE B 1 100 ? 21.609 12.227 11.758 1 98 100 ILE B O 1
ATOM 5640 N N . ALA B 1 101 ? 20.484 10.328 12.258 1 97.69 101 ALA B N 1
ATOM 5641 C CA . ALA B 1 101 ? 19.375 11.031 12.875 1 97.69 101 ALA B CA 1
ATOM 5642 C C . ALA B 1 101 ? 19.828 11.797 14.117 1 97.69 101 ALA B C 1
ATOM 5644 O O . ALA B 1 101 ? 19.375 12.914 14.359 1 97.69 101 ALA B O 1
ATOM 5645 N N . LYS B 1 102 ? 20.703 11.156 14.898 1 96.25 102 LYS B N 1
ATOM 5646 C CA . LYS B 1 102 ? 21.219 11.797 16.094 1 96.25 102 LYS B CA 1
ATOM 5647 C C . LYS B 1 102 ? 21.953 13.086 15.75 1 96.25 102 LYS B C 1
ATOM 5649 O O . LYS B 1 102 ? 21.859 14.078 16.469 1 96.25 102 LYS B O 1
ATOM 5654 N N . ALA B 1 103 ? 22.703 13.039 14.703 1 96.88 103 ALA B N 1
ATOM 5655 C CA . ALA B 1 103 ? 23.406 14.242 14.266 1 96.88 103 ALA B CA 1
ATOM 5656 C C . ALA B 1 103 ? 22.438 15.367 13.945 1 96.88 103 ALA B C 1
ATOM 5658 O O . ALA B 1 103 ? 22.688 16.531 14.273 1 96.88 103 ALA B O 1
ATOM 5659 N N . GLU B 1 104 ? 21.344 15.055 13.289 1 96.5 104 GLU B N 1
ATOM 5660 C CA . GLU B 1 104 ? 20.328 16.047 12.961 1 96.5 104 GLU B CA 1
ATOM 5661 C C . GLU B 1 104 ? 19.625 16.547 14.219 1 96.5 104 GLU B C 1
ATOM 5663 O O . GLU B 1 104 ? 19.25 17.719 14.305 1 96.5 104 GLU B O 1
ATOM 5668 N N . GLN B 1 105 ? 19.438 15.688 15.172 1 95.69 105 GLN B N 1
ATOM 5669 C CA . GLN B 1 105 ? 18.781 16.062 16.422 1 95.69 105 GLN B CA 1
ATOM 5670 C C . GLN B 1 105 ? 19.656 17.016 17.234 1 95.69 105 GLN B C 1
ATOM 5672 O O . GLN B 1 105 ? 19.141 17.906 17.906 1 95.69 105 GLN B O 1
ATOM 5677 N N . ILE B 1 106 ? 20.938 16.797 17.188 1 95.12 106 ILE B N 1
ATOM 5678 C CA . ILE B 1 106 ? 21.859 17.672 17.891 1 95.12 106 ILE B CA 1
ATOM 5679 C C . ILE B 1 106 ? 21.797 19.078 17.281 1 95.12 106 ILE B C 1
ATOM 5681 O O . ILE B 1 106 ? 21.797 20.078 18.016 1 95.12 106 ILE B O 1
ATOM 5685 N N . LYS B 1 107 ? 21.75 19.125 16 1 94.38 107 LYS B N 1
ATOM 5686 C CA . LYS B 1 107 ? 21.609 20.406 15.32 1 94.38 107 LYS B CA 1
ATOM 5687 C C . LYS B 1 107 ? 20.328 21.125 15.742 1 94.38 107 LYS B C 1
ATOM 5689 O O . LYS B 1 107 ? 20.344 22.328 15.992 1 94.38 107 LYS B O 1
ATOM 5694 N N . LEU B 1 108 ? 19.266 20.438 15.82 1 95.31 108 LEU B N 1
ATOM 5695 C CA . LEU B 1 108 ? 17.969 21 16.219 1 95.31 108 LEU B CA 1
ATOM 5696 C C . LEU B 1 108 ? 18.016 21.469 17.672 1 95.31 108 LEU B C 1
ATOM 5698 O O . LEU B 1 108 ? 17.453 22.516 18 1 95.31 108 LEU B O 1
ATOM 5702 N N . ARG B 1 109 ? 18.641 20.688 18.469 1 95.44 109 ARG B N 1
ATOM 5703 C CA . ARG B 1 109 ? 18.766 21.047 19.875 1 95.44 109 ARG B CA 1
ATOM 5704 C C . ARG B 1 109 ? 19.484 22.375 20.047 1 95.44 109 ARG B C 1
ATOM 5706 O O . ARG B 1 109 ? 19.078 23.219 20.844 1 95.44 109 ARG B O 1
ATOM 5713 N N . GLU B 1 110 ? 20.516 22.547 19.312 1 94.56 110 GLU B N 1
ATOM 5714 C CA . GLU B 1 110 ? 21.266 23.797 19.375 1 94.56 110 GLU B CA 1
ATOM 5715 C C . GLU B 1 110 ? 20.422 24.984 18.922 1 94.56 110 GLU B C 1
ATOM 5717 O O . GLU B 1 110 ? 20.453 26.047 19.531 1 94.56 110 GLU B O 1
ATOM 5722 N N . GLU B 1 111 ? 19.641 24.797 17.953 1 94.38 111 GLU B N 1
ATOM 5723 C CA . GLU B 1 111 ? 18.766 25.844 17.453 1 94.38 111 GLU B CA 1
ATOM 5724 C C . GLU B 1 111 ? 17.703 26.203 18.469 1 94.38 111 GLU B C 1
ATOM 5726 O O . GLU B 1 111 ? 17.391 27.375 18.672 1 94.38 111 GLU B O 1
ATOM 5731 N N . LEU B 1 112 ? 17.141 25.203 19.109 1 95.06 112 LEU B N 1
ATOM 5732 C CA . LEU B 1 112 ? 16.078 25.422 20.078 1 95.06 112 LEU B CA 1
ATOM 5733 C C . LEU B 1 112 ? 16.609 26.062 21.359 1 95.06 112 LEU B C 1
ATOM 5735 O O . LEU B 1 112 ? 15.906 26.828 22.016 1 95.06 112 LEU B O 1
ATOM 5739 N N . GLU B 1 113 ? 17.844 25.734 21.656 1 93.38 113 GLU B N 1
ATOM 5740 C CA . GLU B 1 113 ? 18.453 26.344 22.828 1 93.38 113 GLU B CA 1
ATOM 5741 C C . GLU B 1 113 ? 18.734 27.828 22.594 1 93.38 113 GLU B C 1
ATOM 5743 O O . GLU B 1 113 ? 18.656 28.625 23.531 1 93.38 113 GLU B O 1
ATOM 5748 N N . GLU B 1 114 ? 18.953 28.156 21.406 1 91.62 114 GLU B N 1
ATOM 5749 C CA . GLU B 1 114 ? 19.266 29.547 21.062 1 91.62 114 GLU B CA 1
ATOM 5750 C C . GLU B 1 114 ? 17.984 30.375 20.938 1 91.62 114 GLU B C 1
ATOM 5752 O O . GLU B 1 114 ? 18.016 31.594 21.078 1 91.62 114 GLU B O 1
ATOM 5757 N N . THR B 1 115 ? 16.891 29.766 20.719 1 93.88 115 THR B N 1
ATOM 5758 C CA . THR B 1 115 ? 15.641 30.5 20.5 1 93.88 115 THR B CA 1
ATOM 5759 C C . THR B 1 115 ? 14.961 30.812 21.844 1 93.88 115 THR B C 1
ATOM 5761 O O . THR B 1 115 ? 15.047 30.016 22.781 1 93.88 115 THR B O 1
ATOM 5764 N N . LYS B 1 116 ? 14.281 31.922 21.891 1 95.25 116 LYS B N 1
ATOM 5765 C CA . LYS B 1 116 ? 13.664 32.344 23.141 1 95.25 116 LYS B CA 1
ATOM 5766 C C . LYS B 1 116 ? 12.266 31.766 23.297 1 95.25 116 LYS B C 1
ATOM 5768 O O . LYS B 1 116 ? 11.852 31.438 24.406 1 95.25 116 LYS B O 1
ATOM 5773 N N . PHE B 1 117 ? 11.586 31.672 22.156 1 97.38 117 PHE B N 1
ATOM 5774 C CA . PHE B 1 117 ? 10.188 31.25 22.203 1 97.38 117 PHE B CA 1
ATOM 5775 C C . PHE B 1 117 ? 9.922 30.125 21.219 1 97.38 117 PHE B C 1
ATOM 5777 O O . PHE B 1 117 ? 10.539 30.078 20.141 1 97.38 117 PHE B O 1
ATOM 5784 N N . CYS B 1 118 ? 9.031 29.156 21.562 1 96.88 118 CYS B N 1
ATOM 5785 C CA . CYS B 1 118 ? 8.656 28.094 20.641 1 96.88 118 CYS B CA 1
ATOM 5786 C C . CYS B 1 118 ? 7.223 27.641 20.891 1 96.88 118 CYS B C 1
ATOM 5788 O O . CYS B 1 118 ? 6.637 27.938 21.922 1 96.88 118 CYS B O 1
ATOM 5790 N N . SER B 1 119 ? 6.602 27.094 19.953 1 96.94 119 SER B N 1
ATOM 5791 C CA . SER B 1 119 ? 5.262 26.531 20.031 1 96.94 119 SER B CA 1
ATOM 5792 C C . SER B 1 119 ? 5.262 25.062 19.594 1 96.94 119 SER B C 1
ATOM 5794 O O . SER B 1 119 ? 6.129 24.641 18.828 1 96.94 119 SER B O 1
ATOM 5796 N N . ILE B 1 120 ? 4.289 24.312 20.109 1 97 120 ILE B N 1
ATOM 5797 C CA . ILE B 1 120 ? 4.223 22.891 19.844 1 97 120 ILE B CA 1
ATOM 5798 C C . ILE B 1 120 ? 3.02 22.578 18.953 1 97 120 ILE B C 1
ATOM 5800 O O . ILE B 1 120 ? 1.919 23.078 19.203 1 97 120 ILE B O 1
ATOM 5804 N N . LEU B 1 121 ? 3.271 21.875 17.891 1 96.31 121 LEU B N 1
ATOM 5805 C CA . LEU B 1 121 ? 2.221 21.312 17.062 1 96.31 121 LEU B CA 1
ATOM 5806 C C . LEU B 1 121 ? 2.127 19.797 17.266 1 96.31 121 LEU B C 1
ATOM 5808 O O . LEU B 1 121 ? 3.135 19.094 17.172 1 96.31 121 LEU B O 1
ATOM 5812 N N . SER B 1 122 ? 1.019 19.359 17.609 1 95.19 122 SER B N 1
ATOM 5813 C CA . SER B 1 122 ? 0.854 17.922 17.844 1 95.19 122 SER B CA 1
ATOM 5814 C C . SER B 1 122 ? -0.419 17.406 17.188 1 95.19 122 SER B C 1
ATOM 5816 O O . SER B 1 122 ? -1.434 18.094 17.141 1 95.19 122 SER B O 1
ATOM 5818 N N . ASP B 1 123 ? -0.287 16.281 16.578 1 92.31 123 ASP B N 1
ATOM 5819 C CA . ASP B 1 123 ? -1.411 15.594 15.953 1 92.31 123 ASP B CA 1
ATOM 5820 C C . ASP B 1 123 ? -1.221 14.078 16.016 1 92.31 123 ASP B C 1
ATOM 5822 O O . ASP B 1 123 ? -0.09 13.594 16.078 1 92.31 123 ASP B O 1
ATOM 5826 N N . GLY B 1 124 ? -2.365 13.414 16.109 1 88.25 124 GLY B N 1
ATOM 5827 C CA . GLY B 1 124 ? -2.305 11.961 16.203 1 88.25 124 GLY B CA 1
ATOM 5828 C C . GLY B 1 124 ? -2.857 11.266 14.977 1 88.25 124 GLY B C 1
ATOM 5829 O O . GLY B 1 124 ? -3.732 11.805 14.289 1 88.25 124 GLY B O 1
ATOM 5830 N N . SER B 1 125 ? -2.254 10.102 14.648 1 83.88 125 SER B N 1
ATOM 5831 C CA . SER B 1 125 ? -2.736 9.273 13.547 1 83.88 125 SER B CA 1
ATOM 5832 C C . SER B 1 125 ? -2.48 7.793 13.812 1 83.88 125 SER B C 1
ATOM 5834 O O . SER B 1 125 ? -1.611 7.441 14.609 1 83.88 125 SER B O 1
ATOM 5836 N N . THR B 1 126 ? -3.363 7.012 13.203 1 79.25 126 THR B N 1
ATOM 5837 C CA . THR B 1 126 ? -3.186 5.566 13.297 1 79.25 126 THR B CA 1
ATOM 5838 C C . THR B 1 126 ? -2.301 5.059 12.164 1 79.25 126 THR B C 1
ATOM 5840 O O . THR B 1 126 ? -2.52 5.398 11 1 79.25 126 THR B O 1
ATOM 5843 N N . ASP B 1 127 ? -1.363 4.266 12.508 1 77.06 127 ASP B N 1
ATOM 5844 C CA . ASP B 1 127 ? -0.456 3.742 11.484 1 77.06 127 ASP B CA 1
ATOM 5845 C C . ASP B 1 127 ? -0.974 2.426 10.914 1 77.06 127 ASP B C 1
ATOM 5847 O O . ASP B 1 127 ? -2.074 1.985 11.258 1 77.06 127 ASP B O 1
ATOM 5851 N N . THR B 1 128 ? -0.228 1.854 9.992 1 75.06 128 THR B N 1
ATOM 5852 C CA . THR B 1 128 ? -0.635 0.639 9.297 1 75.06 128 THR B CA 1
ATOM 5853 C C . THR B 1 128 ? -0.652 -0.551 10.25 1 75.06 128 THR B C 1
ATOM 5855 O O . THR B 1 128 ? -1.348 -1.54 10.008 1 75.06 128 THR B O 1
ATOM 5858 N N . ALA B 1 129 ? 0.141 -0.472 11.305 1 74.12 129 ALA B N 1
ATOM 5859 C CA . ALA B 1 129 ? 0.156 -1.534 12.312 1 74.12 129 ALA B CA 1
ATOM 5860 C C . ALA B 1 129 ? -0.961 -1.34 13.328 1 74.12 129 ALA B C 1
ATOM 5862 O O . ALA B 1 129 ? -1.011 -2.037 14.344 1 74.12 129 ALA B O 1
ATOM 5863 N N . VAL B 1 130 ? -1.836 -0.349 13.094 1 78.5 130 VAL B N 1
ATOM 5864 C CA . VAL B 1 130 ? -2.986 -0.059 13.938 1 78.5 130 VAL B CA 1
ATOM 5865 C C . VAL B 1 130 ? -2.51 0.398 15.32 1 78.5 130 VAL B C 1
ATOM 5867 O O . VAL B 1 130 ? -2.943 -0.136 16.344 1 78.5 130 VAL B O 1
ATOM 5870 N N . LYS B 1 131 ? -1.501 1.168 15.258 1 83.56 131 LYS B N 1
ATOM 5871 C CA . LYS B 1 131 ? -0.99 1.835 16.453 1 83.56 131 LYS B CA 1
ATOM 5872 C C . LYS B 1 131 ? -1.232 3.34 16.391 1 83.56 131 LYS B C 1
ATOM 5874 O O . LYS B 1 131 ? -1.107 3.949 15.32 1 83.56 131 LYS B O 1
ATOM 5879 N N . GLU B 1 132 ? -1.608 3.861 17.484 1 87.38 132 GLU B N 1
ATOM 5880 C CA . GLU B 1 132 ? -1.77 5.312 17.547 1 87.38 132 GLU B CA 1
ATOM 5881 C C . GLU B 1 132 ? -0.424 6.008 17.734 1 87.38 132 GLU B C 1
ATOM 5883 O O . GLU B 1 132 ? 0.31 5.723 18.672 1 87.38 132 GLU B O 1
ATOM 5888 N N . GLU B 1 133 ? -0.133 6.812 16.781 1 89.94 133 GLU B N 1
ATOM 5889 C CA . GLU B 1 133 ? 1.119 7.562 16.797 1 89.94 133 GLU B CA 1
ATOM 5890 C C . GLU B 1 133 ? 0.862 9.055 17 1 89.94 133 GLU B C 1
ATOM 5892 O O . GLU B 1 133 ? -0.094 9.602 16.438 1 89.94 133 GLU B O 1
ATOM 5897 N N . GLU B 1 134 ? 1.646 9.641 17.844 1 93.81 134 GLU B N 1
ATOM 5898 C CA . GLU B 1 134 ? 1.577 11.078 18.062 1 93.81 134 GLU B CA 1
ATOM 5899 C C . GLU B 1 134 ? 2.791 11.789 17.469 1 93.81 134 GLU B C 1
ATOM 5901 O O . GLU B 1 134 ? 3.932 11.461 17.812 1 93.81 134 GLU B O 1
ATOM 5906 N N . LEU B 1 135 ? 2.498 12.68 16.609 1 95.38 135 LEU B N 1
ATOM 5907 C CA . LEU B 1 135 ? 3.527 13.453 15.922 1 95.38 135 LEU B CA 1
ATOM 5908 C C . LEU B 1 135 ? 3.668 14.844 16.531 1 95.38 135 LEU B C 1
ATOM 5910 O O . LEU B 1 135 ? 2.666 15.484 16.859 1 95.38 135 LEU B O 1
ATOM 5914 N N . VAL B 1 136 ? 4.93 15.273 16.703 1 96.88 136 VAL B N 1
ATOM 5915 C CA . VAL B 1 136 ? 5.172 16.578 17.312 1 96.88 136 VAL B CA 1
ATOM 5916 C C . VAL B 1 136 ? 6.09 17.406 16.422 1 96.88 136 VAL B C 1
ATOM 5918 O O . VAL B 1 136 ? 7.102 16.906 15.93 1 96.88 136 VAL B O 1
ATOM 5921 N N . TYR B 1 137 ? 5.719 18.594 16.109 1 97 137 TYR B N 1
ATOM 5922 C CA . TYR B 1 137 ? 6.527 19.625 15.477 1 97 137 TYR B CA 1
ATOM 5923 C C . TYR B 1 137 ? 6.715 20.828 16.406 1 97 137 TYR B C 1
ATOM 5925 O O . TYR B 1 137 ? 5.941 21.016 17.344 1 97 137 TYR B O 1
ATOM 5933 N N . VAL B 1 138 ? 7.742 21.547 16.141 1 96.81 138 VAL B N 1
ATOM 5934 C CA . VAL B 1 138 ? 7.988 22.781 16.891 1 96.81 138 VAL B CA 1
ATOM 5935 C C . VAL B 1 138 ? 8.133 23.953 15.914 1 96.81 138 VAL B C 1
ATOM 5937 O O . VAL B 1 138 ? 8.75 23.812 14.852 1 96.81 138 VAL B O 1
ATOM 5940 N N . ARG B 1 139 ? 7.48 25 16.234 1 96.38 139 ARG B N 1
ATOM 5941 C CA . ARG B 1 139 ? 7.602 26.234 15.477 1 96.38 139 ARG B CA 1
ATOM 5942 C C . ARG B 1 139 ? 8.273 27.328 16.312 1 96.38 139 ARG B C 1
ATOM 5944 O O . ARG B 1 139 ? 8.008 27.453 17.5 1 96.38 139 ARG B O 1
ATOM 5951 N N . PHE B 1 140 ? 9.234 28 15.75 1 96.31 140 PHE B N 1
ATOM 5952 C CA . PHE B 1 140 ? 9.898 29.125 16.406 1 96.31 140 PHE B CA 1
ATOM 5953 C C . PHE B 1 140 ? 10.32 30.172 15.375 1 96.31 140 PHE B C 1
ATOM 5955 O O . PHE B 1 140 ? 10.289 29.922 14.172 1 96.31 140 PHE B O 1
ATOM 5962 N N . CYS B 1 141 ? 10.477 31.328 15.844 1 95.5 141 CYS B N 1
ATOM 5963 C CA . CYS B 1 141 ? 10.906 32.438 15 1 95.5 141 CYS B CA 1
ATOM 5964 C C . CYS B 1 141 ? 12.188 33.062 15.531 1 95.5 141 CYS B C 1
ATOM 5966 O O . CYS B 1 141 ? 12.289 33.375 16.719 1 95.5 141 CYS B O 1
ATOM 5968 N N . THR B 1 142 ? 13.195 33.188 14.625 1 93.44 142 THR B N 1
ATOM 5969 C CA . THR B 1 142 ? 14.453 33.844 14.969 1 93.44 142 THR B CA 1
ATOM 5970 C C . THR B 1 142 ? 14.727 35 14.031 1 93.44 142 THR B C 1
ATOM 5972 O O . THR B 1 142 ? 14.984 34.812 12.836 1 93.44 142 THR B O 1
ATOM 5975 N N . LYS B 1 143 ? 14.695 36.188 14.523 1 94.38 143 LYS B N 1
ATOM 5976 C CA . LYS B 1 143 ? 14.977 37.406 13.781 1 94.38 143 LYS B CA 1
ATOM 5977 C C . LYS B 1 143 ? 14.102 37.531 12.539 1 94.38 143 LYS B C 1
ATOM 5979 O O . LYS B 1 143 ? 14.594 37.781 11.438 1 94.38 143 LYS B O 1
ATOM 5984 N N . GLY B 1 144 ? 12.898 37.156 12.742 1 92.19 144 GLY B N 1
ATOM 5985 C CA . GLY B 1 144 ? 11.914 37.344 11.688 1 92.19 144 GLY B CA 1
ATOM 5986 C C . GLY B 1 144 ? 11.773 36.125 10.781 1 92.19 144 GLY B C 1
ATOM 5987 O O . GLY B 1 144 ? 10.906 36.094 9.914 1 92.19 144 GLY B O 1
ATOM 5988 N N . ASN B 1 145 ? 12.562 35.156 10.984 1 92.81 145 ASN B N 1
ATOM 5989 C CA . ASN B 1 145 ? 12.492 33.938 10.164 1 92.81 145 ASN B CA 1
ATOM 5990 C C . ASN B 1 145 ? 11.766 32.812 10.898 1 92.81 145 ASN B C 1
ATOM 5992 O O . ASN B 1 145 ? 12.266 32.312 11.906 1 92.81 145 ASN B O 1
ATOM 5996 N N . VAL B 1 146 ? 10.648 32.469 10.336 1 93.56 146 VAL B N 1
ATOM 5997 C CA . VAL B 1 146 ? 9.828 31.438 10.961 1 93.56 146 VAL B CA 1
ATOM 5998 C C . VAL B 1 146 ? 10.32 30.062 10.523 1 93.56 146 VAL B C 1
ATOM 6000 O O . VAL B 1 146 ? 10.555 29.828 9.336 1 93.56 146 VAL B O 1
ATOM 6003 N N . ASN B 1 147 ? 10.523 29.188 11.5 1 93.44 147 ASN B N 1
ATOM 6004 C CA . ASN B 1 147 ? 10.977 27.812 11.242 1 93.44 147 ASN B CA 1
ATOM 6005 C C . ASN B 1 147 ? 10.047 26.797 11.875 1 93.44 147 ASN B C 1
ATOM 6007 O O . ASN B 1 147 ? 9.547 27 12.984 1 93.44 147 ASN B O 1
ATOM 6011 N N . VAL B 1 148 ? 9.727 25.812 11.125 1 95.38 148 VAL B N 1
ATOM 6012 C CA . VAL B 1 148 ? 8.969 24.672 11.641 1 95.38 148 VAL B CA 1
ATOM 6013 C C . VAL B 1 148 ? 9.797 23.406 11.492 1 95.38 148 VAL B C 1
ATOM 6015 O O . VAL B 1 148 ? 10.234 23.062 10.391 1 95.38 148 VAL B O 1
ATOM 6018 N N . LYS B 1 149 ? 10.039 22.766 12.594 1 95.62 149 LYS B N 1
ATOM 6019 C CA . LYS B 1 149 ? 10.93 21.609 12.562 1 95.62 149 LYS B CA 1
ATOM 6020 C C . LYS B 1 149 ? 10.25 20.375 13.172 1 95.62 149 LYS B C 1
ATOM 6022 O O . LYS B 1 149 ? 9.492 20.484 14.133 1 95.62 149 LYS B O 1
ATOM 6027 N N . PHE B 1 150 ? 10.578 19.297 12.602 1 96.62 150 PHE B N 1
ATOM 6028 C CA . PHE B 1 150 ? 10.094 18.016 13.086 1 96.62 150 PHE B CA 1
ATOM 6029 C C . PHE B 1 150 ? 10.867 17.578 14.32 1 96.62 150 PHE B C 1
ATOM 6031 O O . PHE B 1 150 ? 12.102 17.594 14.328 1 96.62 150 PHE B O 1
ATOM 6038 N N . ILE B 1 151 ? 10.109 17.141 15.367 1 96.56 151 ILE B N 1
ATOM 6039 C CA . ILE B 1 151 ? 10.758 16.703 16.594 1 96.56 151 ILE B CA 1
ATOM 6040 C C . ILE B 1 151 ? 10.828 15.18 16.641 1 96.56 151 ILE B C 1
ATOM 6042 O O . ILE B 1 151 ? 11.891 14.602 16.891 1 96.56 151 ILE B O 1
ATOM 6046 N N . GLY B 1 152 ? 9.664 14.586 16.469 1 95.56 152 GLY B N 1
ATOM 6047 C CA . GLY B 1 152 ? 9.633 13.133 16.547 1 95.56 152 GLY B CA 1
ATOM 6048 C C . GLY B 1 152 ? 8.227 12.57 16.453 1 95.56 152 GLY B C 1
ATOM 6049 O O . GLY B 1 152 ? 7.266 13.305 16.25 1 95.56 152 GLY B O 1
ATOM 6050 N N . ILE B 1 153 ? 8.148 11.281 16.484 1 95.19 153 ILE B N 1
ATOM 6051 C CA . ILE B 1 153 ? 6.906 10.516 16.5 1 95.19 153 ILE B CA 1
ATOM 6052 C C . ILE B 1 153 ? 7 9.406 17.547 1 95.19 153 ILE B C 1
ATOM 6054 O O . ILE B 1 153 ? 8.055 8.805 17.734 1 95.19 153 ILE B O 1
ATOM 6058 N N . GLU B 1 154 ? 5.969 9.266 18.297 1 93.56 154 GLU B N 1
ATOM 6059 C CA . GLU B 1 154 ? 5.961 8.266 19.359 1 93.56 154 GLU B CA 1
ATOM 6060 C C . GLU B 1 154 ? 4.621 7.543 19.422 1 93.56 154 GLU B C 1
ATOM 6062 O O . GLU B 1 154 ? 3.566 8.156 19.25 1 93.56 154 GLU B O 1
ATOM 6067 N N . ALA B 1 155 ? 4.715 6.262 19.672 1 89.81 155 ALA B N 1
ATOM 6068 C CA . ALA B 1 155 ? 3.506 5.453 19.812 1 89.81 155 ALA B CA 1
ATOM 6069 C C . ALA B 1 155 ? 2.857 5.66 21.172 1 89.81 155 ALA B C 1
ATOM 6071 O O . ALA B 1 155 ? 3.553 5.77 22.188 1 89.81 155 ALA B O 1
ATOM 6072 N N . VAL B 1 156 ? 1.545 5.84 21.109 1 88.69 156 VAL B N 1
ATOM 6073 C CA . VAL B 1 156 ? 0.773 5.973 22.328 1 88.69 156 VAL B CA 1
ATOM 6074 C C . VAL B 1 156 ? -0.146 4.762 22.5 1 88.69 156 VAL B C 1
ATOM 6076 O O . VAL B 1 156 ? -0.918 4.434 21.594 1 88.69 156 VAL B O 1
ATOM 6079 N N . GLU B 1 157 ? -0.02 4 23.531 1 79.19 157 GLU B N 1
ATOM 6080 C CA . GLU B 1 157 ? -0.817 2.797 23.75 1 79.19 157 GLU B CA 1
ATOM 6081 C C . GLU B 1 157 ? -2.305 3.131 23.844 1 79.19 157 GLU B C 1
ATOM 6083 O O . GLU B 1 157 ? -3.129 2.504 23.172 1 79.19 157 GLU B O 1
ATOM 6088 N N . LYS B 1 158 ? -2.617 4.078 24.812 1 82.06 158 LYS B N 1
ATOM 6089 C CA . LYS B 1 158 ? -3.975 4.598 24.953 1 82.06 158 LYS B CA 1
ATOM 6090 C C . LYS B 1 158 ? -4.023 6.094 24.672 1 82.06 158 LYS B C 1
ATOM 6092 O O . LYS B 1 158 ? -3.314 6.879 25.297 1 82.06 158 LYS B O 1
ATOM 6097 N N . ALA B 1 159 ? -4.859 6.414 23.688 1 82.12 159 ALA B N 1
ATOM 6098 C CA . ALA B 1 159 ? -4.906 7.805 23.234 1 82.12 159 ALA B CA 1
ATOM 6099 C C . ALA B 1 159 ? -5.746 8.656 24.188 1 82.12 159 ALA B C 1
ATOM 6101 O O . ALA B 1 159 ? -6.695 9.32 23.75 1 82.12 159 ALA B O 1
ATOM 6102 N N . ASP B 1 160 ? -5.355 8.609 25.422 1 87.25 160 ASP B N 1
ATOM 6103 C CA . ASP B 1 160 ? -5.988 9.523 26.375 1 87.25 160 ASP B CA 1
ATOM 6104 C C . ASP B 1 160 ? -5.129 10.766 26.594 1 87.25 160 ASP B C 1
ATOM 6106 O O . ASP B 1 160 ? -3.975 10.812 26.172 1 87.25 160 ASP B O 1
ATOM 6110 N N . SER B 1 161 ? -5.699 11.734 27.234 1 91.44 161 SER B N 1
ATOM 6111 C CA . SER B 1 161 ? -5.043 13.031 27.391 1 91.44 161 SER B CA 1
ATOM 6112 C C . SER B 1 161 ? -3.742 12.898 28.172 1 91.44 161 SER B C 1
ATOM 6114 O O . SER B 1 161 ? -2.748 13.555 27.859 1 91.44 161 SER B O 1
ATOM 6116 N N . ALA B 1 162 ? -3.73 12.023 29.156 1 91.94 162 ALA B N 1
ATOM 6117 C CA . ALA B 1 162 ? -2.547 11.859 30 1 91.94 162 ALA B CA 1
ATOM 6118 C C . ALA B 1 162 ? -1.396 11.242 29.203 1 91.94 162 ALA B C 1
ATOM 6120 O O . ALA B 1 162 ? -0.264 11.727 29.266 1 91.94 162 ALA B O 1
ATOM 6121 N N . ASN B 1 163 ? -1.683 10.211 28.484 1 91.44 163 ASN B N 1
ATOM 6122 C CA . ASN B 1 163 ? -0.652 9.516 27.719 1 91.44 163 ASN B CA 1
ATOM 6123 C C . ASN B 1 163 ? -0.129 10.375 26.578 1 91.44 163 ASN B C 1
ATOM 6125 O O . ASN B 1 163 ? 1.064 10.359 26.281 1 91.44 163 ASN B O 1
ATOM 6129 N N . ILE B 1 164 ? -0.975 11.086 25.938 1 94.12 164 ILE B N 1
ATOM 6130 C CA . ILE B 1 164 ? -0.564 11.953 24.844 1 94.12 164 ILE B CA 1
ATOM 6131 C C . ILE B 1 164 ? 0.339 13.062 25.375 1 94.12 164 ILE B C 1
ATOM 6133 O O . ILE B 1 164 ? 1.359 13.391 24.766 1 94.12 164 ILE B O 1
ATOM 6137 N N . THR B 1 165 ? -0.099 13.609 26.547 1 95.31 165 THR B N 1
ATOM 6138 C CA . THR B 1 165 ? 0.713 14.648 27.172 1 95.31 165 THR B CA 1
ATOM 6139 C C . THR B 1 165 ? 2.109 14.125 27.5 1 95.31 165 THR B C 1
ATOM 6141 O O . THR B 1 165 ? 3.107 14.797 27.25 1 95.31 165 THR B O 1
ATOM 6144 N N . GLN B 1 166 ? 2.137 12.945 27.984 1 95.12 166 GLN B N 1
ATOM 6145 C CA . GLN B 1 166 ? 3.42 12.344 28.344 1 95.12 166 GLN B CA 1
ATOM 6146 C C . GLN B 1 166 ? 4.27 12.094 27.094 1 95.12 166 GLN B C 1
ATOM 6148 O O . GLN B 1 166 ? 5.484 12.289 27.125 1 95.12 166 GLN B O 1
ATOM 6153 N N . ALA B 1 167 ? 3.652 11.633 26.062 1 94.5 167 ALA B N 1
ATOM 6154 C CA . ALA B 1 167 ? 4.367 11.383 24.812 1 94.5 167 ALA B CA 1
ATOM 6155 C C . ALA B 1 167 ? 4.973 12.672 24.266 1 94.5 167 ALA B C 1
ATOM 6157 O O . ALA B 1 167 ? 6.105 12.672 23.781 1 94.5 167 ALA B O 1
ATOM 6158 N N . ILE B 1 168 ? 4.23 13.758 24.328 1 96.12 168 ILE B N 1
ATOM 6159 C CA . ILE B 1 168 ? 4.703 15.055 23.859 1 96.12 168 ILE B CA 1
ATOM 6160 C C . ILE B 1 168 ? 5.867 15.531 24.719 1 96.12 168 ILE B C 1
ATOM 6162 O O . ILE B 1 168 ? 6.891 15.977 24.203 1 96.12 168 ILE B O 1
ATOM 6166 N N . LYS B 1 169 ? 5.703 15.367 26.031 1 96.12 169 LYS B N 1
ATOM 6167 C CA . LYS B 1 169 ? 6.75 15.797 26.953 1 96.12 169 LYS B CA 1
ATOM 6168 C C . LYS B 1 169 ? 8.031 15 26.75 1 96.12 169 LYS B C 1
ATOM 6170 O O . LYS B 1 169 ? 9.133 15.555 26.766 1 96.12 169 LYS B O 1
ATOM 6175 N N . ASN B 1 170 ? 7.871 13.703 26.516 1 95.06 170 ASN B N 1
ATOM 6176 C CA . ASN B 1 170 ? 9.039 12.859 26.266 1 95.06 170 ASN B CA 1
ATOM 6177 C C . ASN B 1 170 ? 9.797 13.32 25.031 1 95.06 170 ASN B C 1
ATOM 6179 O O . ASN B 1 170 ? 11.031 13.398 25.047 1 95.06 170 ASN B O 1
ATOM 6183 N N . GLN B 1 171 ? 9.078 13.609 24.016 1 95.62 171 GLN B N 1
ATOM 6184 C CA . GLN B 1 171 ? 9.695 14.023 22.766 1 95.62 171 GLN B CA 1
ATOM 6185 C C . GLN B 1 171 ? 10.359 15.391 22.906 1 95.62 171 GLN B C 1
ATOM 6187 O O . GLN B 1 171 ? 11.484 15.586 22.422 1 95.62 171 GLN B O 1
ATOM 6192 N N . MET B 1 172 ? 9.703 16.312 23.547 1 96.69 172 MET B N 1
ATOM 6193 C CA . MET B 1 172 ? 10.234 17.656 23.719 1 96.69 172 MET B CA 1
ATOM 6194 C C . MET B 1 172 ? 11.445 17.656 24.641 1 96.69 172 MET B C 1
ATOM 6196 O O . MET B 1 172 ? 12.414 18.391 24.406 1 96.69 172 MET B O 1
ATOM 6200 N N . ASP B 1 173 ? 11.422 16.828 25.672 1 95.56 173 ASP B N 1
ATOM 6201 C CA . ASP B 1 173 ? 12.547 16.703 26.594 1 95.56 173 ASP B CA 1
ATOM 6202 C C . ASP B 1 173 ? 13.789 16.172 25.891 1 95.56 173 ASP B C 1
ATOM 6204 O O . ASP B 1 173 ? 14.906 16.578 26.203 1 95.56 173 ASP B O 1
ATOM 6208 N N . ALA B 1 174 ? 13.5 15.25 25.031 1 92.44 174 ALA B N 1
ATOM 6209 C CA . ALA B 1 174 ? 14.609 14.68 24.281 1 92.44 174 ALA B CA 1
ATOM 6210 C C . ALA B 1 174 ? 15.219 15.719 23.328 1 92.44 174 ALA B C 1
ATOM 6212 O O . ALA B 1 174 ? 16.422 15.688 23.062 1 92.44 174 ALA B O 1
ATOM 6213 N N . ALA B 1 175 ? 14.453 16.656 22.875 1 93.5 175 ALA B N 1
ATOM 6214 C CA . ALA B 1 175 ? 14.906 17.656 21.906 1 93.5 175 ALA B CA 1
ATOM 6215 C C . ALA B 1 175 ? 15.539 18.844 22.609 1 93.5 175 ALA B C 1
ATOM 6217 O O . ALA B 1 175 ? 16.562 19.375 22.172 1 93.5 175 ALA B O 1
ATOM 6218 N N . CYS B 1 176 ? 14.945 19.328 23.609 1 93.12 176 CYS B N 1
ATOM 6219 C CA . CYS B 1 176 ? 15.422 20.516 24.297 1 93.12 176 CYS B CA 1
ATOM 6220 C C . CYS B 1 176 ? 15.008 20.5 25.766 1 93.12 176 CYS B C 1
ATOM 6222 O O . CYS B 1 176 ? 13.82 20.594 26.078 1 93.12 176 CYS B O 1
ATOM 6224 N N . LYS B 1 177 ? 16.141 20.531 26.531 1 90.69 177 LYS B N 1
ATOM 6225 C CA . LYS B 1 177 ? 15.836 20.609 27.969 1 90.69 177 LYS B CA 1
ATOM 6226 C C . LYS B 1 177 ? 15.352 22.016 28.344 1 90.69 177 LYS B C 1
ATOM 6228 O O . LYS B 1 177 ? 15.891 23.016 27.875 1 90.69 177 LYS B O 1
ATOM 6233 N N . GLY B 1 178 ? 14.258 22.234 28.984 1 90.62 178 GLY B N 1
ATOM 6234 C CA . GLY B 1 178 ? 13.719 23.516 29.422 1 90.62 178 GLY B CA 1
ATOM 6235 C C . GLY B 1 178 ? 12.727 24.109 28.453 1 90.62 178 GLY B C 1
ATOM 6236 O O . GLY B 1 178 ? 12.438 25.312 28.5 1 90.62 178 GLY B O 1
ATOM 6237 N N . TRP B 1 179 ? 12.305 23.375 27.5 1 94.44 179 TRP B N 1
ATOM 6238 C CA . TRP B 1 179 ? 11.375 23.844 26.484 1 94.44 179 TRP B CA 1
ATOM 6239 C C . TRP B 1 179 ? 10.117 24.438 27.109 1 94.44 179 TRP B C 1
ATOM 6241 O O . TRP B 1 179 ? 9.469 25.312 26.531 1 94.44 179 TRP B O 1
ATOM 6251 N N . GLU B 1 180 ? 9.742 24.078 28.328 1 93.94 180 GLU B N 1
ATOM 6252 C CA . GLU B 1 180 ? 8.516 24.5 28.984 1 93.94 180 GLU B CA 1
ATOM 6253 C C . GLU B 1 180 ? 8.523 26.016 29.25 1 93.94 180 GLU B C 1
ATOM 6255 O O . GLU B 1 180 ? 7.48 26.672 29.172 1 93.94 180 GLU B O 1
ATOM 6260 N N . GLY B 1 181 ? 9.672 26.5 29.562 1 93 181 GLY B N 1
ATOM 6261 C CA . GLY B 1 181 ? 9.789 27.922 29.812 1 93 181 GLY B CA 1
ATOM 6262 C C . GLY B 1 181 ? 9.734 28.766 28.547 1 93 181 GLY B C 1
ATOM 6263 O O . GLY B 1 181 ? 9.508 29.969 28.609 1 93 181 GLY B O 1
ATOM 6264 N N . LYS B 1 182 ? 9.891 28.172 27.422 1 95.38 182 LYS B N 1
ATOM 6265 C CA . LYS B 1 182 ? 9.914 28.859 26.141 1 95.38 182 LYS B CA 1
ATOM 6266 C C . LYS B 1 182 ? 8.578 28.734 25.422 1 95.38 182 LYS B C 1
ATOM 6268 O O . LYS B 1 182 ? 8.352 29.391 24.406 1 95.38 182 LYS B O 1
ATOM 6273 N N . LEU B 1 183 ? 7.676 27.938 25.953 1 96.81 183 LEU B N 1
ATOM 6274 C CA . LEU B 1 183 ? 6.438 27.578 25.266 1 96.81 183 LEU B CA 1
ATOM 6275 C C . LEU B 1 183 ? 5.465 28.75 25.25 1 96.81 183 LEU B C 1
ATOM 6277 O O . LEU B 1 183 ? 5.191 29.359 26.281 1 96.81 183 LEU B O 1
ATOM 6281 N N . VAL B 1 184 ? 4.934 29.047 24.078 1 96.44 184 VAL B N 1
ATOM 6282 C CA . VAL B 1 184 ? 4.031 30.188 23.984 1 96.44 184 VAL B CA 1
ATOM 6283 C C . VAL B 1 184 ? 2.666 29.734 23.469 1 96.44 184 VAL B C 1
ATOM 6285 O O . VAL B 1 184 ? 1.651 30.391 23.719 1 96.44 184 VAL B O 1
ATOM 6288 N N . ALA B 1 185 ? 2.684 28.625 22.719 1 95.56 185 ALA B N 1
ATOM 6289 C CA . ALA B 1 185 ? 1.405 28.156 22.188 1 95.56 185 ALA B CA 1
ATOM 6290 C C . ALA B 1 185 ? 1.439 26.656 21.906 1 95.56 185 ALA B C 1
ATOM 6292 O O . ALA B 1 185 ? 2.514 26.078 21.75 1 95.56 185 ALA B O 1
ATOM 6293 N N . CYS B 1 186 ? 0.246 26.016 21.938 1 95.38 186 CYS B N 1
ATOM 6294 C CA . CYS B 1 186 ? 0.031 24.625 21.562 1 95.38 186 CYS B CA 1
ATOM 6295 C C . CYS B 1 186 ? -1.099 24.5 20.547 1 95.38 186 CYS B C 1
ATOM 6297 O O . CYS B 1 186 ? -2.209 24.984 20.781 1 95.38 186 CYS B O 1
ATOM 6299 N N . VAL B 1 187 ? -0.771 23.953 19.453 1 93.81 187 VAL B N 1
ATOM 6300 C CA . VAL B 1 187 ? -1.779 23.812 18.406 1 93.81 187 VAL B CA 1
ATOM 6301 C C . VAL B 1 187 ? -2.094 22.344 18.188 1 93.81 187 VAL B C 1
ATOM 6303 O O . VAL B 1 187 ? -1.185 21.516 18.078 1 93.81 187 VAL B O 1
ATOM 6306 N N . THR B 1 188 ? -3.355 21.969 18.172 1 93.88 188 THR B N 1
ATOM 6307 C CA . THR B 1 188 ? -3.805 20.594 18 1 93.88 188 THR B CA 1
ATOM 6308 C C . THR B 1 188 ? -4.992 20.531 17.031 1 93.88 188 THR B C 1
ATOM 6310 O O . THR B 1 188 ? -5.434 21.547 16.516 1 93.88 188 THR B O 1
ATOM 6313 N N . ASP B 1 189 ? -5.492 19.375 16.781 1 87 189 ASP B N 1
ATOM 6314 C CA . ASP B 1 189 ? -6.609 19.203 15.852 1 87 189 ASP B CA 1
ATOM 6315 C C . ASP B 1 189 ? -7.938 19.531 16.531 1 87 189 ASP B C 1
ATOM 6317 O O . ASP B 1 189 ? -8.969 19.625 15.859 1 87 189 ASP B O 1
ATOM 6321 N N . GLY B 1 190 ? -7.969 19.719 17.812 1 83.62 190 GLY B N 1
ATOM 6322 C CA . GLY B 1 190 ? -9.156 20.188 18.516 1 83.62 190 GLY B CA 1
ATOM 6323 C C . GLY B 1 190 ? -10.016 19.047 19.047 1 83.62 190 GLY B C 1
ATOM 6324 O O . GLY B 1 190 ? -11.102 19.281 19.594 1 83.62 190 GLY B O 1
ATOM 6325 N N . ALA B 1 191 ? -9.586 17.812 18.875 1 83.38 191 ALA B N 1
ATOM 6326 C CA . ALA B 1 191 ? -10.328 16.703 19.453 1 83.38 191 ALA B CA 1
ATOM 6327 C C . ALA B 1 191 ? -10.547 16.891 20.938 1 83.38 191 ALA B C 1
ATOM 6329 O O . ALA B 1 191 ? -9.812 17.641 21.594 1 83.38 191 ALA B O 1
ATOM 6330 N N . ALA B 1 192 ? -11.523 16.344 21.484 1 80.31 192 ALA B N 1
ATOM 6331 C CA . ALA B 1 192 ? -11.898 16.516 22.891 1 80.31 192 ALA B CA 1
ATOM 6332 C C . ALA B 1 192 ? -10.742 16.141 23.812 1 80.31 192 ALA B C 1
ATOM 6334 O O . ALA B 1 192 ? -10.5 16.828 24.812 1 80.31 192 ALA B O 1
ATOM 6335 N N . VAL B 1 193 ? -10.016 15.18 23.406 1 85.75 193 VAL B N 1
ATOM 6336 C CA . VAL B 1 193 ? -8.898 14.711 24.219 1 85.75 193 VAL B CA 1
ATOM 6337 C C . VAL B 1 193 ? -7.809 15.773 24.266 1 85.75 193 VAL B C 1
ATOM 6339 O O . VAL B 1 193 ? -7.105 15.914 25.281 1 85.75 193 VAL B O 1
ATOM 6342 N N . MET B 1 194 ? -7.754 16.516 23.203 1 88.31 194 MET B N 1
ATOM 6343 C CA . MET B 1 194 ? -6.695 17.516 23.094 1 88.31 194 MET B CA 1
ATOM 6344 C C . MET B 1 194 ? -7.105 18.828 23.75 1 88.31 194 MET B C 1
ATOM 6346 O O . MET B 1 194 ? -6.336 19.406 24.516 1 88.31 194 MET B O 1
ATOM 6350 N N . SER B 1 195 ? -8.344 19.281 23.516 1 83.12 195 SER B N 1
ATOM 6351 C CA . SER B 1 195 ? -8.734 20.641 23.891 1 83.12 195 SER B CA 1
ATOM 6352 C C . SER B 1 195 ? -9.68 20.641 25.094 1 83.12 195 SER B C 1
ATOM 6354 O O . SER B 1 195 ? -10.188 21.672 25.484 1 83.12 195 SER B O 1
ATOM 6356 N N . GLY B 1 196 ? -9.828 19.516 25.719 1 76.69 196 GLY B N 1
ATOM 6357 C CA . GLY B 1 196 ? -10.711 19.484 26.875 1 76.69 196 GLY B CA 1
ATOM 6358 C C . GLY B 1 196 ? -10.328 20.484 27.953 1 76.69 196 GLY B C 1
ATOM 6359 O O . GLY B 1 196 ? -9.148 20.688 28.234 1 76.69 196 GLY B O 1
ATOM 6360 N N . GLY B 1 197 ? -11.234 21.219 28.516 1 75.06 197 GLY B N 1
ATOM 6361 C CA . GLY B 1 197 ? -11.016 22.328 29.438 1 75.06 197 GLY B CA 1
ATOM 6362 C C . GLY B 1 197 ? -10.43 21.891 30.766 1 75.06 197 GLY B C 1
ATOM 6363 O O . GLY B 1 197 ? -9.617 22.594 31.359 1 75.06 197 GLY B O 1
ATOM 6364 N N . LYS B 1 198 ? -10.703 20.75 31.141 1 78 198 LYS B N 1
ATOM 6365 C CA . LYS B 1 198 ? -10.297 20.344 32.469 1 78 198 LYS B CA 1
ATOM 6366 C C . LYS B 1 198 ? -9.055 19.469 32.438 1 78 198 LYS B C 1
ATOM 6368 O O . LYS B 1 198 ? -8.086 19.703 33.156 1 78 198 LYS B O 1
ATOM 6373 N N . SER B 1 199 ? -9.102 18.547 31.5 1 86.06 199 SER B N 1
ATOM 6374 C CA . SER B 1 199 ? -8.023 17.578 31.531 1 86.06 199 SER B CA 1
ATOM 6375 C C . SER B 1 199 ? -7.496 17.281 30.141 1 86.06 199 SER B C 1
ATOM 6377 O O . SER B 1 199 ? -6.961 16.203 29.875 1 86.06 199 SER B O 1
ATOM 6379 N N . GLY B 1 200 ? -7.625 18.281 29.312 1 90.31 200 GLY B N 1
ATOM 6380 C CA . GLY B 1 200 ? -7.129 18.078 27.953 1 90.31 200 GLY B CA 1
ATOM 6381 C C . GLY B 1 200 ? -5.621 18.188 27.844 1 90.31 200 GLY B C 1
ATOM 6382 O O . GLY B 1 200 ? -4.957 18.641 28.781 1 90.31 200 GLY B O 1
ATOM 6383 N N . VAL B 1 201 ? -5.078 17.734 26.844 1 93 201 VAL B N 1
ATOM 6384 C CA . VAL B 1 201 ? -3.641 17.75 26.594 1 93 201 VAL B CA 1
ATOM 6385 C C . VAL B 1 201 ? -3.117 19.188 26.688 1 93 201 VAL B C 1
ATOM 6387 O O . VAL B 1 201 ? -2.1 19.438 27.328 1 93 201 VAL B O 1
ATOM 6390 N N . VAL B 1 202 ? -3.814 20.172 26.062 1 93.75 202 VAL B N 1
ATOM 6391 C CA . VAL B 1 202 ? -3.4 21.562 26.047 1 93.75 202 VAL B CA 1
ATOM 6392 C C . VAL B 1 202 ? -3.379 22.125 27.469 1 93.75 202 VAL B C 1
ATOM 6394 O O . VAL B 1 202 ? -2.449 22.828 27.844 1 93.75 202 VAL B O 1
ATOM 6397 N N . THR B 1 203 ? -4.359 21.766 28.203 1 92.94 203 THR B N 1
ATOM 6398 C CA . THR B 1 203 ? -4.441 22.234 29.578 1 92.94 203 THR B CA 1
ATOM 6399 C C . THR B 1 203 ? -3.297 21.656 30.406 1 92.94 203 THR B C 1
ATOM 6401 O O . THR B 1 203 ? -2.717 22.359 31.234 1 92.94 203 THR B O 1
ATOM 6404 N N . ARG B 1 204 ? -3.004 20.484 30.156 1 93.5 204 ARG B N 1
ATOM 6405 C CA . ARG B 1 204 ? -1.926 19.828 30.891 1 93.5 204 ARG B CA 1
ATOM 6406 C C . ARG B 1 204 ? -0.572 20.422 30.531 1 93.5 204 ARG B C 1
ATOM 6408 O O . ARG B 1 204 ? 0.31 20.547 31.375 1 93.5 204 ARG B O 1
ATOM 6415 N N . LEU B 1 205 ? -0.382 20.766 29.312 1 93.75 205 LEU B N 1
ATOM 6416 C CA . LEU B 1 205 ? 0.875 21.344 28.859 1 93.75 205 LEU B CA 1
ATOM 6417 C C . LEU B 1 205 ? 1.016 22.781 29.375 1 93.75 205 LEU B C 1
ATOM 6419 O O . LEU B 1 205 ? 2.125 23.234 29.656 1 93.75 205 LEU B O 1
ATOM 6423 N N . LYS B 1 206 ? -0.127 23.469 29.438 1 91.56 206 LYS B N 1
ATOM 6424 C CA . LYS B 1 206 ? -0.156 24.844 29.953 1 91.56 206 LYS B CA 1
ATOM 6425 C C . LYS B 1 206 ? 0.217 24.875 31.438 1 91.56 206 LYS B C 1
ATOM 6427 O O . LYS B 1 206 ? 0.931 25.781 31.875 1 91.56 206 LYS B O 1
ATOM 6432 N N . GLY B 1 207 ? -0.224 23.906 32.125 1 88.06 207 GLY B N 1
ATOM 6433 C CA . GLY B 1 207 ? -0.009 23.906 33.562 1 88.06 207 GLY B CA 1
ATOM 6434 C C . GLY B 1 207 ? -0.528 25.172 34.25 1 88.06 207 GLY B C 1
ATOM 6435 O O . GLY B 1 207 ? -1.691 25.531 34.062 1 88.06 207 GLY B O 1
ATOM 6436 N N . ASP B 1 208 ? 0.441 25.938 34.844 1 88.38 208 ASP B N 1
ATOM 6437 C CA . ASP B 1 208 ? 0.083 27.156 35.562 1 88.38 208 ASP B CA 1
ATOM 6438 C C . ASP B 1 208 ? 0.374 28.391 34.719 1 88.38 208 ASP B C 1
ATOM 6440 O O . ASP B 1 208 ? 0.088 29.516 35.125 1 88.38 208 ASP B O 1
ATOM 6444 N N . LYS B 1 209 ? 0.839 28.094 33.562 1 92.25 209 LYS B N 1
ATOM 6445 C CA . LYS B 1 209 ? 1.191 29.188 32.656 1 92.25 209 LYS B CA 1
ATOM 6446 C C . LYS B 1 209 ? -0.024 29.672 31.859 1 92.25 209 LYS B C 1
ATOM 6448 O O . LYS B 1 209 ? -0.319 29.141 30.797 1 92.25 209 LYS B O 1
ATOM 6453 N N . THR B 1 210 ? -0.578 30.734 32.25 1 89.69 210 THR B N 1
ATOM 6454 C CA . THR B 1 210 ? -1.826 31.219 31.672 1 89.69 210 THR B CA 1
ATOM 6455 C C . THR B 1 210 ? -1.569 31.922 30.344 1 89.69 210 THR B C 1
ATOM 6457 O O . THR B 1 210 ? -2.496 32.156 29.547 1 89.69 210 THR B O 1
ATOM 6460 N N . TYR B 1 211 ? -0.259 32.219 30.094 1 93.12 211 TYR B N 1
ATOM 6461 C CA . TYR B 1 211 ? 0.036 32.938 28.875 1 93.12 211 TYR B CA 1
ATOM 6462 C C . TYR B 1 211 ? 0.104 32 27.672 1 93.12 211 TYR B C 1
ATOM 6464 O O . TYR B 1 211 ? 0.08 32.469 26.516 1 93.12 211 TYR B O 1
ATOM 6472 N N . VAL B 1 212 ? 0.188 30.719 27.906 1 94.38 212 VAL B N 1
ATOM 6473 C CA . VAL B 1 212 ? 0.251 29.766 26.797 1 94.38 212 VAL B CA 1
ATOM 6474 C C . VAL B 1 212 ? -1.111 29.656 26.125 1 94.38 212 VAL B C 1
ATOM 6476 O O . VAL B 1 212 ? -2.127 29.438 26.781 1 94.38 212 VAL B O 1
ATOM 6479 N N . ILE B 1 213 ? -1.087 29.781 24.812 1 91.94 213 ILE B N 1
ATOM 6480 C CA . ILE B 1 213 ? -2.338 29.812 24.062 1 91.94 213 ILE B CA 1
ATOM 6481 C C . ILE B 1 213 ? -2.588 28.438 23.422 1 91.94 213 ILE B C 1
ATOM 6483 O O . ILE B 1 213 ? -1.68 27.859 22.844 1 91.94 213 ILE B O 1
ATOM 6487 N N . GLY B 1 214 ? -3.822 27.922 23.641 1 90.56 214 GLY B N 1
ATOM 6488 C CA . GLY B 1 214 ? -4.266 26.75 22.906 1 90.56 214 GLY B CA 1
ATOM 6489 C C . GLY B 1 214 ? -5 27.078 21.625 1 90.56 214 GLY B C 1
ATOM 6490 O O . GLY B 1 214 ? -6.02 27.781 21.656 1 90.56 214 GLY B O 1
ATOM 6491 N N . VAL B 1 215 ? -4.418 26.672 20.562 1 90.06 215 VAL B N 1
ATOM 6492 C CA . VAL B 1 215 ? -5.023 27 19.266 1 90.06 215 VAL B CA 1
ATOM 6493 C C . VAL B 1 215 ? -5.574 25.719 18.641 1 90.06 215 VAL B C 1
ATOM 6495 O O . VAL B 1 215 ? -4.883 24.703 18.562 1 90.06 215 VAL B O 1
ATOM 6498 N N . HIS B 1 216 ? -6.828 25.766 18.281 1 91.56 216 HIS B N 1
ATOM 6499 C CA . HIS B 1 216 ? -7.426 24.719 17.469 1 91.56 216 HIS B CA 1
ATOM 6500 C C . HIS B 1 216 ? -7.121 24.938 15.984 1 91.56 216 HIS B C 1
ATOM 6502 O O . HIS B 1 216 ? -7.398 26 15.445 1 91.56 216 HIS B O 1
ATOM 6508 N N . CYS B 1 217 ? -6.559 23.953 15.352 1 91.62 217 CYS B N 1
ATOM 6509 C CA . CYS B 1 217 ? -6.129 24.047 13.961 1 91.62 217 CYS B CA 1
ATOM 6510 C C . CYS B 1 217 ? -7.234 24.641 13.094 1 91.62 217 CYS B C 1
ATOM 6512 O O . CYS B 1 217 ? -8.32 24.062 13 1 91.62 217 CYS B O 1
ATOM 6514 N N . MET B 1 218 ? -6.918 25.703 12.438 1 91.62 218 MET B N 1
ATOM 6515 C CA . MET B 1 218 ? -7.902 26.438 11.648 1 91.62 218 MET B CA 1
ATOM 6516 C C . MET B 1 218 ? -8.359 25.609 10.445 1 91.62 218 MET B C 1
ATOM 6518 O O . MET B 1 218 ? -9.508 25.719 10.016 1 91.62 218 MET B O 1
ATOM 6522 N N . ALA B 1 219 ? -7.434 24.875 9.883 1 89.75 219 ALA B N 1
ATOM 6523 C CA . ALA B 1 219 ? -7.793 24.031 8.758 1 89.75 219 ALA B CA 1
ATOM 6524 C C . ALA B 1 219 ? -8.844 22.984 9.164 1 89.75 219 ALA B C 1
ATOM 6526 O O . ALA B 1 219 ? -9.781 22.719 8.414 1 89.75 219 ALA B O 1
ATOM 6527 N N . HIS B 1 220 ? -8.688 22.438 10.312 1 90.19 220 HIS B N 1
ATOM 6528 C CA . HIS B 1 220 ? -9.641 21.469 10.82 1 90.19 220 HIS B CA 1
ATOM 6529 C C . HIS B 1 220 ? -10.984 22.125 11.125 1 90.19 220 HIS B C 1
ATOM 6531 O O . HIS B 1 220 ? -12.039 21.516 10.922 1 90.19 220 HIS B O 1
ATOM 6537 N N . ARG B 1 221 ? -10.914 23.297 11.68 1 91.56 221 ARG B N 1
ATOM 6538 C CA . ARG B 1 221 ? -12.133 24.016 11.992 1 91.56 221 ARG B CA 1
ATOM 6539 C C . ARG B 1 221 ? -12.977 24.25 10.742 1 91.56 221 ARG B C 1
ATOM 6541 O O . ARG B 1 221 ? -14.203 24.125 10.789 1 91.56 221 ARG B O 1
ATOM 6548 N N . LEU B 1 222 ? -12.258 24.594 9.695 1 92.62 222 LEU B N 1
ATOM 6549 C CA . LEU B 1 222 ? -12.953 24.828 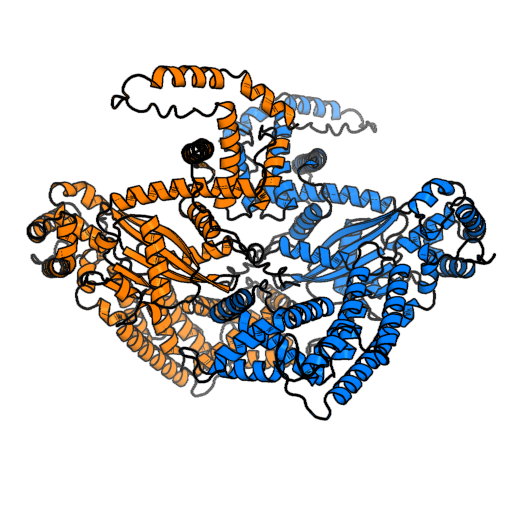8.438 1 92.62 222 LEU B CA 1
ATOM 6550 C C . LEU B 1 222 ? -13.656 23.547 7.957 1 92.62 222 LEU B C 1
ATOM 6552 O O . LEU B 1 222 ? -14.82 23.594 7.566 1 92.62 222 LEU B O 1
ATOM 6556 N N . GLU B 1 223 ? -12.992 22.469 7.984 1 91.44 223 GLU B N 1
ATOM 6557 C CA . GLU B 1 223 ? -13.547 21.203 7.551 1 91.44 223 GLU B CA 1
ATOM 6558 C C . GLU B 1 223 ? -14.75 20.797 8.398 1 91.44 223 GLU B C 1
ATOM 6560 O O . GLU B 1 223 ? -15.766 20.344 7.875 1 91.44 223 GLU B O 1
ATOM 6565 N N . LEU B 1 224 ? -14.648 21.016 9.695 1 90.75 224 LEU B N 1
ATOM 6566 C CA . LEU B 1 224 ? -15.734 20.688 10.609 1 90.75 224 LEU B CA 1
ATOM 6567 C C . LEU B 1 224 ? -16.938 21.594 10.383 1 90.75 224 LEU B C 1
ATOM 6569 O O . LEU B 1 224 ? -18.078 21.156 10.492 1 90.75 224 LEU B O 1
ATOM 6573 N N . SER B 1 225 ? -16.641 22.828 10.102 1 93.12 225 SER B N 1
ATOM 6574 C CA . SER B 1 225 ? -17.719 23.781 9.844 1 93.12 225 SER B CA 1
ATOM 6575 C C . SER B 1 225 ? -18.547 23.359 8.633 1 93.12 225 SER B C 1
ATOM 6577 O O . SER B 1 225 ? -19.766 23.406 8.672 1 93.12 225 SER B O 1
ATOM 6579 N N . PHE B 1 226 ? -17.844 23.016 7.613 1 93.38 226 PHE B N 1
ATOM 6580 C CA . PHE B 1 226 ? -18.547 22.594 6.406 1 93.38 226 PHE B CA 1
ATOM 6581 C C . PHE B 1 226 ? -19.281 21.281 6.637 1 93.38 226 PHE B C 1
ATOM 6583 O O . PHE B 1 226 ? -20.422 21.125 6.188 1 93.38 226 PHE B O 1
ATOM 6590 N N . SER B 1 227 ? -18.656 20.344 7.277 1 91.62 227 SER B N 1
ATOM 6591 C CA . SER B 1 227 ? -19.266 19.047 7.559 1 91.62 227 SER B CA 1
ATOM 6592 C C . SER B 1 227 ? -20.562 19.203 8.352 1 91.62 227 SER B C 1
ATOM 6594 O O . SER B 1 227 ? -21.562 18.531 8.062 1 91.62 227 SER B O 1
ATOM 6596 N N . ASP B 1 228 ? -20.609 20.125 9.281 1 91.56 228 ASP B N 1
ATOM 6597 C CA . ASP B 1 228 ? -21.797 20.375 10.102 1 91.56 228 ASP B CA 1
ATOM 6598 C C . ASP B 1 228 ? -22.891 21.062 9.289 1 91.56 228 ASP B C 1
ATOM 6600 O O . ASP B 1 228 ? -24.078 20.812 9.5 1 91.56 228 ASP B O 1
ATOM 6604 N N . ALA B 1 229 ? -22.453 21.875 8.43 1 93.38 229 ALA B N 1
ATOM 6605 C CA . ALA B 1 229 ? -23.422 22.641 7.641 1 93.38 229 ALA B CA 1
ATOM 6606 C C . ALA B 1 229 ? -24.141 21.734 6.625 1 93.38 229 ALA B C 1
ATOM 6608 O O . ALA B 1 229 ? -25.328 21.922 6.363 1 93.38 229 ALA B O 1
ATOM 6609 N N . ILE B 1 230 ? -23.422 20.734 6.074 1 91.44 230 ILE B N 1
ATOM 6610 C CA . ILE B 1 230 ? -23.953 19.984 4.934 1 91.44 230 ILE B CA 1
ATOM 6611 C C . ILE B 1 230 ? -24.625 18.719 5.418 1 91.44 230 ILE B C 1
ATOM 6613 O O . ILE B 1 230 ? -25.406 18.094 4.688 1 91.44 230 ILE B O 1
ATOM 6617 N N . LYS B 1 231 ? -24.438 18.234 6.602 1 86.94 231 LYS B N 1
ATOM 6618 C CA . LYS B 1 231 ? -24.844 16.938 7.129 1 86.94 231 LYS B CA 1
ATOM 6619 C C . LYS B 1 231 ? -26.359 16.75 7.02 1 86.94 231 LYS B C 1
ATOM 6621 O O . LYS B 1 231 ? -26.828 15.641 6.723 1 86.94 231 LYS B O 1
ATOM 6626 N N . GLU B 1 232 ? -27.156 17.781 7.082 1 86.69 232 GLU B N 1
ATOM 6627 C CA . GLU B 1 232 ? -28.609 17.609 7.137 1 86.69 232 GLU B CA 1
ATOM 6628 C C . GLU B 1 232 ? -29.25 17.953 5.801 1 86.69 232 GLU B C 1
ATOM 6630 O O . GLU B 1 232 ? -30.469 17.875 5.656 1 86.69 232 GLU B O 1
ATOM 6635 N N . SER B 1 233 ? -28.453 18.141 4.824 1 91.38 233 SER B N 1
ATOM 6636 C CA . SER B 1 233 ? -29.016 18.547 3.533 1 91.38 233 SER B CA 1
ATOM 6637 C C . SER B 1 233 ? -29.516 17.328 2.748 1 91.38 233 SER B C 1
ATOM 6639 O O . SER B 1 233 ? -28.734 16.422 2.434 1 91.38 233 SER B O 1
ATOM 6641 N N . ALA B 1 234 ? -30.781 17.359 2.416 1 91.81 234 ALA B N 1
ATOM 6642 C CA . ALA B 1 234 ? -31.375 16.266 1.646 1 91.81 234 ALA B CA 1
ATOM 6643 C C . ALA B 1 234 ? -30.781 16.203 0.241 1 91.81 234 ALA B C 1
ATOM 6645 O O . ALA B 1 234 ? -30.578 15.117 -0.301 1 91.81 234 ALA B O 1
ATOM 6646 N N . MET B 1 235 ? -30.578 17.328 -0.36 1 93.44 235 MET B N 1
ATOM 6647 C CA . MET B 1 235 ? -30 17.359 -1.7 1 93.44 235 MET B CA 1
ATOM 6648 C C . MET B 1 235 ? -28.594 16.797 -1.696 1 93.44 235 MET B C 1
ATOM 6650 O O . MET B 1 235 ? -28.172 16.141 -2.658 1 93.44 235 MET B O 1
ATOM 6654 N N . PHE B 1 236 ? -27.938 17.031 -0.646 1 93.81 236 PHE B N 1
ATOM 6655 C CA . PHE B 1 236 ? -26.594 16.516 -0.544 1 93.81 236 PHE B CA 1
ATOM 6656 C C . PHE B 1 236 ? -26.594 14.984 -0.451 1 93.81 236 PHE B C 1
ATOM 6658 O O . PHE B 1 236 ? -25.719 14.32 -1.007 1 93.81 236 PHE B O 1
ATOM 6665 N N . ARG B 1 237 ? -27.516 14.461 0.237 1 93.94 237 ARG B N 1
ATOM 6666 C CA . ARG B 1 237 ? -27.625 13.008 0.352 1 93.94 237 ARG B CA 1
ATOM 6667 C C . ARG B 1 237 ? -27.797 12.367 -1.018 1 93.94 237 ARG B C 1
ATOM 6669 O O . ARG B 1 237 ? -27.203 11.32 -1.3 1 93.94 237 ARG B O 1
ATOM 6676 N N . ARG B 1 238 ? -28.609 12.984 -1.785 1 94.5 238 ARG B N 1
ATOM 6677 C CA . ARG B 1 238 ? -28.828 12.484 -3.139 1 94.5 238 ARG B CA 1
ATOM 6678 C C . ARG B 1 238 ? -27.578 12.609 -3.984 1 94.5 238 ARG B C 1
ATOM 6680 O O . ARG B 1 238 ? -27.25 11.711 -4.766 1 94.5 238 ARG B O 1
ATOM 6687 N N . MET B 1 239 ? -26.922 13.695 -3.807 1 95.25 239 MET B N 1
ATOM 6688 C CA . MET B 1 239 ? -25.672 13.914 -4.527 1 95.25 239 MET B CA 1
ATOM 6689 C C . MET B 1 239 ? -24.625 12.898 -4.102 1 95.25 239 MET B C 1
ATOM 6691 O O . MET B 1 239 ? -23.891 12.367 -4.941 1 95.25 239 MET B O 1
ATOM 6695 N N . ASP B 1 240 ? -24.531 12.656 -2.801 1 93.62 240 ASP B N 1
ATOM 6696 C CA . ASP B 1 240 ? -23.594 11.688 -2.24 1 93.62 240 ASP B CA 1
ATOM 6697 C C . ASP B 1 240 ? -23.844 10.289 -2.795 1 93.62 240 ASP B C 1
ATOM 6699 O O . ASP B 1 240 ? -22.906 9.539 -3.064 1 93.62 240 ASP B O 1
ATOM 6703 N N . GLU B 1 241 ? -25.047 9.969 -2.949 1 94.75 241 GLU B N 1
ATOM 6704 C CA . GLU B 1 241 ? -25.422 8.68 -3.531 1 94.75 241 GLU B CA 1
ATOM 6705 C C . GLU B 1 241 ? -24.969 8.578 -4.98 1 94.75 241 GLU B C 1
ATOM 6707 O O . GLU B 1 241 ? -24.453 7.535 -5.402 1 94.75 241 GLU B O 1
ATOM 6712 N N . LEU B 1 242 ? -25.125 9.641 -5.691 1 96.69 242 LEU B N 1
ATOM 6713 C CA . LEU B 1 242 ? -24.75 9.656 -7.102 1 96.69 242 LEU B CA 1
ATOM 6714 C C . LEU B 1 242 ? -23.234 9.57 -7.246 1 96.69 242 LEU B C 1
ATOM 6716 O O . LEU B 1 242 ? -22.719 8.664 -7.902 1 96.69 242 LEU B O 1
ATOM 6720 N N . LEU B 1 243 ? -22.516 10.523 -6.586 1 96.19 243 LEU B N 1
ATOM 6721 C CA . LEU B 1 243 ? -21.062 10.602 -6.742 1 96.19 243 LEU B CA 1
ATOM 6722 C C . LEU B 1 243 ? -20.391 9.383 -6.121 1 96.19 243 LEU B C 1
ATOM 6724 O O . LEU B 1 243 ? -19.438 8.836 -6.695 1 96.19 243 LEU B O 1
ATOM 6728 N N . GLY B 1 244 ? -20.828 9.008 -4.941 1 94.62 244 GLY B N 1
ATOM 6729 C CA . GLY B 1 244 ? -20.297 7.805 -4.324 1 94.62 244 GLY B CA 1
ATOM 6730 C C . GLY B 1 244 ? -20.578 6.543 -5.117 1 94.62 244 GLY B C 1
ATOM 6731 O O . GLY B 1 244 ? -19.734 5.648 -5.195 1 94.62 244 GLY B O 1
ATOM 6732 N N . GLY B 1 245 ? -21.734 6.48 -5.641 1 95.25 245 GLY B N 1
ATOM 6733 C CA . GLY B 1 245 ? -22.109 5.352 -6.48 1 95.25 245 GLY B CA 1
ATOM 6734 C C . GLY B 1 245 ? -21.281 5.254 -7.746 1 95.25 245 GLY B C 1
ATOM 6735 O O . GLY B 1 245 ? -20.859 4.164 -8.133 1 95.25 245 GLY B O 1
ATOM 6736 N N . LEU B 1 246 ? -21.094 6.402 -8.367 1 95.62 246 LEU B N 1
ATOM 6737 C CA . LEU B 1 246 ? -20.281 6.438 -9.586 1 95.62 246 LEU B CA 1
ATOM 6738 C C . LEU B 1 246 ? -18.844 6.02 -9.289 1 95.62 246 LEU B C 1
ATOM 6740 O O . LEU B 1 246 ? -18.219 5.316 -10.094 1 95.62 246 LEU B O 1
ATOM 6744 N N . TYR B 1 247 ? -18.312 6.398 -8.18 1 95.12 247 TYR B N 1
ATOM 6745 C CA . TYR B 1 247 ? -16.969 6.02 -7.781 1 95.12 247 TYR B CA 1
ATOM 6746 C C . TYR B 1 247 ? -16.828 4.508 -7.652 1 95.12 247 TYR B C 1
ATOM 6748 O O . TYR B 1 247 ? -15.914 3.906 -8.211 1 95.12 247 TYR B O 1
ATOM 6756 N N . SER B 1 248 ? -17.734 3.965 -6.992 1 93.81 248 SER B N 1
ATOM 6757 C CA . SER B 1 248 ? -17.719 2.521 -6.789 1 93.81 248 SER B CA 1
ATOM 6758 C C . SER B 1 248 ? -17.938 1.771 -8.094 1 93.81 248 SER B C 1
ATOM 6760 O O . SER B 1 248 ? -17.312 0.743 -8.344 1 93.81 248 SER B O 1
ATOM 6762 N N . PHE B 1 249 ? -18.859 2.314 -8.906 1 93.88 249 PHE B N 1
ATOM 6763 C CA . PHE B 1 249 ? -19.266 1.691 -10.164 1 93.88 249 PHE B CA 1
ATOM 6764 C C . PHE B 1 249 ? -18.062 1.548 -11.102 1 93.88 249 PHE B C 1
ATOM 6766 O O . PHE B 1 249 ? -17.938 0.538 -11.797 1 93.88 249 PHE B O 1
ATOM 6773 N N . TYR B 1 250 ? -17.203 2.461 -11.125 1 93 250 TYR B N 1
ATOM 6774 C CA . TYR B 1 250 ? -16.109 2.463 -12.086 1 93 250 TYR B CA 1
ATOM 6775 C C . TYR B 1 250 ? -14.812 1.988 -11.43 1 93 250 TYR B C 1
ATOM 6777 O O . TYR B 1 250 ? -13.883 1.557 -12.125 1 93 250 TYR B O 1
ATOM 6785 N N . HIS B 1 251 ? -14.727 2.061 -10.094 1 90.31 251 HIS B N 1
ATOM 6786 C CA . HIS B 1 251 ? -13.492 1.659 -9.414 1 90.31 251 HIS B CA 1
ATOM 6787 C C . HIS B 1 251 ? -13.492 0.163 -9.117 1 90.31 251 HIS B C 1
ATOM 6789 O O . HIS B 1 251 ? -12.438 -0.435 -8.922 1 90.31 251 HIS B O 1
ATOM 6795 N N . LYS B 1 252 ? -14.609 -0.48 -9.078 1 87.19 252 LYS B N 1
ATOM 6796 C CA . LYS B 1 252 ? -14.68 -1.895 -8.727 1 87.19 252 LYS B CA 1
ATOM 6797 C C . LYS B 1 252 ? -14.766 -2.77 -9.969 1 87.19 252 LYS B C 1
ATOM 6799 O O . LYS B 1 252 ? -14.625 -3.99 -9.891 1 87.19 252 LYS B O 1
ATOM 6804 N N . SER B 1 253 ? -14.984 -2.141 -11.109 1 87.06 253 SER B N 1
ATOM 6805 C CA . SER B 1 253 ? -15.141 -2.912 -12.336 1 87.06 253 SER B CA 1
ATOM 6806 C C . SER B 1 253 ? -14.188 -2.424 -13.422 1 87.06 253 SER B C 1
ATOM 6808 O O . SER B 1 253 ? -14.398 -1.361 -14.008 1 87.06 253 SER B O 1
ATOM 6810 N N . PRO B 1 254 ? -13.219 -3.236 -13.719 1 86.06 254 PRO B N 1
ATOM 6811 C CA . PRO B 1 254 ? -12.305 -2.855 -14.797 1 86.06 254 PRO B CA 1
ATOM 6812 C C . PRO B 1 254 ? -13.008 -2.674 -16.141 1 86.06 254 PRO B C 1
ATOM 6814 O O . PRO B 1 254 ? -12.617 -1.818 -16.938 1 86.06 254 PRO B O 1
ATOM 6817 N N . LEU B 1 255 ? -14.023 -3.447 -16.406 1 86.12 255 LEU B N 1
ATOM 6818 C CA . LEU B 1 255 ? -14.773 -3.344 -17.656 1 86.12 255 LEU B CA 1
ATOM 6819 C C . LEU B 1 255 ? -15.477 -1.994 -17.75 1 86.12 255 LEU B C 1
ATOM 6821 O O . LEU B 1 255 ? -15.375 -1.317 -18.781 1 86.12 255 LEU B O 1
ATOM 6825 N N . ASN B 1 256 ? -16.172 -1.607 -16.688 1 89.44 256 ASN B N 1
ATOM 6826 C CA . ASN B 1 256 ? -16.859 -0.318 -16.688 1 89.44 256 ASN B CA 1
ATOM 6827 C C . ASN B 1 256 ? -15.867 0.838 -16.828 1 89.44 256 ASN B C 1
ATOM 6829 O O . ASN B 1 256 ? -16.172 1.837 -17.484 1 89.44 256 ASN B O 1
ATOM 6833 N N . ARG B 1 257 ? -14.773 0.685 -16.188 1 90.19 257 ARG B N 1
ATOM 6834 C CA . ARG B 1 257 ? -13.75 1.718 -16.281 1 90.19 257 ARG B CA 1
ATOM 6835 C C . ARG B 1 257 ? -13.234 1.85 -17.703 1 90.19 257 ARG B C 1
ATOM 6837 O O . ARG B 1 257 ? -13.094 2.961 -18.219 1 90.19 257 ARG B O 1
ATOM 6844 N N . ALA B 1 258 ? -12.938 0.73 -18.328 1 87.69 258 ALA B N 1
ATOM 6845 C CA . ALA B 1 258 ? -12.469 0.738 -19.719 1 87.69 258 ALA B CA 1
ATOM 6846 C C . ALA B 1 258 ? -13.508 1.348 -20.641 1 87.69 258 ALA B C 1
ATOM 6848 O O . ALA B 1 258 ? -13.172 2.094 -21.562 1 87.69 258 ALA B O 1
ATOM 6849 N N . ASN B 1 259 ? -14.75 1.025 -20.438 1 90.31 259 ASN B N 1
ATOM 6850 C CA . ASN B 1 259 ? -15.836 1.558 -21.25 1 90.31 259 ASN B CA 1
ATOM 6851 C C . ASN B 1 259 ? -15.992 3.064 -21.062 1 90.31 259 ASN B C 1
ATOM 6853 O O . ASN B 1 259 ? -16.328 3.779 -22.016 1 90.31 259 ASN B O 1
ATOM 6857 N N . LEU B 1 260 ? -15.805 3.502 -19.859 1 93.81 260 LEU B N 1
ATOM 6858 C CA . LEU B 1 260 ? -15.859 4.941 -19.609 1 93.81 260 LEU B CA 1
ATOM 6859 C C . LEU B 1 260 ? -14.734 5.656 -20.359 1 93.81 260 LEU B C 1
ATOM 6861 O O . LEU B 1 260 ? -14.945 6.734 -20.922 1 93.81 260 LEU B O 1
ATOM 6865 N N . ILE B 1 261 ? -13.578 5.094 -20.375 1 91.56 261 ILE B N 1
ATOM 6866 C CA . ILE B 1 261 ? -12.445 5.672 -21.078 1 91.56 261 ILE B CA 1
ATOM 6867 C C . ILE B 1 261 ? -12.75 5.734 -22.578 1 91.56 261 ILE B C 1
ATOM 6869 O O . ILE B 1 261 ? -12.422 6.715 -23.25 1 91.56 261 ILE B O 1
ATOM 6873 N N . LYS B 1 262 ? -13.367 4.723 -23.109 1 91.25 262 LYS B N 1
ATOM 6874 C CA . LYS B 1 262 ? -13.781 4.715 -24.5 1 91.25 262 LYS B CA 1
ATOM 6875 C C . LYS B 1 262 ? -14.773 5.832 -24.797 1 91.25 262 LYS B C 1
ATOM 6877 O O . LYS B 1 262 ? -14.742 6.438 -25.875 1 91.25 262 LYS B O 1
ATOM 6882 N N . SER B 1 263 ? -15.688 6.023 -23.844 1 94.12 263 SER B N 1
ATOM 6883 C CA . SER B 1 263 ? -16.641 7.113 -24 1 94.12 263 SER B CA 1
ATOM 6884 C C . SER B 1 263 ? -15.938 8.461 -24.078 1 94.12 263 SER B C 1
ATOM 6886 O O . SER B 1 263 ? -16.328 9.328 -24.859 1 94.12 263 SER B O 1
ATOM 6888 N N . TYR B 1 264 ? -14.969 8.656 -23.25 1 94.75 264 TYR B N 1
ATOM 6889 C CA . TYR B 1 264 ? -14.18 9.883 -23.312 1 94.75 264 TYR B CA 1
ATOM 6890 C C . TYR B 1 264 ? -13.477 10.016 -24.656 1 94.75 264 TYR B C 1
ATOM 6892 O O . TYR B 1 264 ? -13.406 11.109 -25.219 1 94.75 264 TYR B O 1
ATOM 6900 N N . ALA B 1 265 ? -12.961 8.891 -25.156 1 92.94 265 ALA B N 1
ATOM 6901 C CA . ALA B 1 265 ? -12.258 8.891 -26.438 1 92.94 265 ALA B CA 1
ATOM 6902 C C . ALA B 1 265 ? -13.195 9.258 -27.578 1 92.94 265 ALA B C 1
ATOM 6904 O O . ALA B 1 265 ? -12.812 9.984 -28.5 1 92.94 265 ALA B O 1
ATOM 6905 N N . THR B 1 266 ? -14.438 8.734 -27.516 1 93 266 THR B N 1
ATOM 6906 C CA . THR B 1 266 ? -15.445 9.039 -28.516 1 93 266 THR B CA 1
ATOM 6907 C C . THR B 1 266 ? -15.742 10.539 -28.547 1 93 266 THR B C 1
ATOM 6909 O O . THR B 1 266 ? -15.984 11.109 -29.609 1 93 266 THR B O 1
ATOM 6912 N N . LEU B 1 267 ? -15.664 11.148 -27.406 1 94.25 267 LEU B N 1
ATOM 6913 C CA . LEU B 1 267 ? -15.961 12.57 -27.312 1 94.25 267 LEU B CA 1
ATOM 6914 C C . LEU B 1 267 ? -14.688 13.406 -27.438 1 94.25 267 LEU B C 1
ATOM 6916 O O . LEU B 1 267 ? -14.719 14.625 -27.266 1 94.25 267 LEU B O 1
ATOM 6920 N N . LYS B 1 268 ? -13.508 12.781 -27.656 1 92.31 268 LYS B N 1
ATOM 6921 C CA . LYS B 1 268 ? -12.211 13.43 -27.812 1 92.31 268 LYS B CA 1
ATOM 6922 C C . LYS B 1 268 ? -11.844 14.25 -26.578 1 92.31 268 LYS B C 1
ATOM 6924 O O . LYS B 1 268 ? -11.406 15.398 -26.703 1 92.31 268 LYS B O 1
ATOM 6929 N N . ALA B 1 269 ? -12.242 13.688 -25.469 1 92.25 269 ALA B N 1
ATOM 6930 C CA . ALA B 1 269 ? -11.93 14.336 -24.188 1 92.25 269 ALA B CA 1
ATOM 6931 C C . ALA B 1 269 ? -10.953 13.492 -23.375 1 92.25 269 ALA B C 1
ATOM 6933 O O . ALA B 1 269 ? -10.844 12.281 -23.578 1 92.25 269 ALA B O 1
ATOM 6934 N N . LYS B 1 270 ? -10.234 14.102 -22.578 1 92.12 270 LYS B N 1
ATOM 6935 C CA . LYS B 1 270 ? -9.32 13.398 -21.672 1 92.12 270 LYS B CA 1
ATOM 6936 C C . LYS B 1 270 ? -10.094 12.688 -20.562 1 92.12 270 LYS B C 1
ATOM 6938 O O . LYS B 1 270 ? -10.992 13.273 -19.953 1 92.12 270 LYS B O 1
ATOM 6943 N N . PRO B 1 271 ? -9.773 11.477 -20.375 1 92.25 271 PRO B N 1
ATOM 6944 C CA . PRO B 1 271 ? -10.523 10.719 -19.375 1 92.25 271 PRO B CA 1
ATOM 6945 C C . PRO B 1 271 ? -10.32 11.242 -17.953 1 92.25 271 PRO B C 1
ATOM 6947 O O . PRO B 1 271 ? -9.188 11.5 -17.547 1 92.25 271 PRO B O 1
ATOM 6950 N N . LEU B 1 272 ? -11.422 11.461 -17.266 1 93.5 272 LEU B N 1
ATOM 6951 C CA . LEU B 1 272 ? -11.453 11.844 -15.852 1 93.5 272 LEU B CA 1
ATOM 6952 C C . LEU B 1 272 ? -12.266 10.844 -15.039 1 93.5 272 LEU B C 1
ATOM 6954 O O . LEU B 1 272 ? -13.5 10.836 -15.109 1 93.5 272 LEU B O 1
ATOM 6958 N N . MET B 1 273 ? -11.602 10.117 -14.203 1 93.06 273 MET B N 1
ATOM 6959 C CA . MET B 1 273 ? -12.297 9.086 -13.43 1 93.06 273 MET B CA 1
ATOM 6960 C C . MET B 1 273 ? -12.914 9.68 -12.172 1 93.06 273 MET B C 1
ATOM 6962 O O . MET B 1 273 ? -12.32 10.562 -11.539 1 93.06 273 MET B O 1
ATOM 6966 N N . PRO B 1 274 ? -14.125 9.203 -11.859 1 94.19 274 PRO B N 1
ATOM 6967 C CA . PRO B 1 274 ? -14.727 9.641 -10.594 1 94.19 274 PRO B CA 1
ATOM 6968 C C . PRO B 1 274 ? -13.836 9.344 -9.391 1 94.19 274 PRO B C 1
ATOM 6970 O O . PRO B 1 274 ? -13.195 8.297 -9.336 1 94.19 274 PRO B O 1
ATOM 6973 N N . THR B 1 275 ? -13.812 10.297 -8.469 1 92.44 275 THR B N 1
ATOM 6974 C CA . THR B 1 275 ? -12.953 10.172 -7.297 1 92.44 275 THR B CA 1
ATOM 6975 C C . THR B 1 275 ? -13.789 10.047 -6.027 1 92.44 275 THR B C 1
ATOM 6977 O O . THR B 1 275 ? -15.016 10.211 -6.062 1 92.44 275 THR B O 1
ATOM 6980 N N . ARG B 1 276 ? -13.125 9.719 -4.969 1 89.38 276 ARG B N 1
ATOM 6981 C CA . ARG B 1 276 ? -13.797 9.516 -3.689 1 89.38 276 ARG B CA 1
ATOM 6982 C C . ARG B 1 276 ? -14.25 10.844 -3.096 1 89.38 276 ARG B C 1
ATOM 6984 O O . ARG B 1 276 ? -13.586 11.867 -3.262 1 89.38 276 ARG B O 1
ATOM 6991 N N . ILE B 1 277 ? -15.359 10.844 -2.346 1 86.81 277 ILE B N 1
ATOM 6992 C CA . ILE B 1 277 ? -15.938 12.047 -1.765 1 86.81 277 ILE B CA 1
ATOM 6993 C C . ILE B 1 277 ? -15.484 12.188 -0.312 1 86.81 277 ILE B C 1
ATOM 6995 O O . ILE B 1 277 ? -15.328 13.305 0.187 1 86.81 277 ILE B O 1
ATOM 6999 N N . GLY B 1 278 ? -15.219 11.086 0.324 1 76.75 278 GLY B N 1
ATOM 7000 C CA . GLY B 1 278 ? -14.938 11.156 1.749 1 76.75 278 GLY B CA 1
ATOM 7001 C C . GLY B 1 278 ? -13.461 11.008 2.076 1 76.75 278 GLY B C 1
ATOM 7002 O O . GLY B 1 278 ? -12.617 11.016 1.177 1 76.75 278 GLY B O 1
ATOM 7003 N N . GLY B 1 279 ? -13.125 11.289 3.359 1 69.88 279 GLY B N 1
ATOM 7004 C CA . GLY B 1 279 ? -11.766 11.219 3.881 1 69.88 279 GLY B CA 1
ATOM 7005 C C . GLY B 1 279 ? -11.438 12.344 4.844 1 69.88 279 GLY B C 1
ATOM 7006 O O . GLY B 1 279 ? -12.336 13.039 5.324 1 69.88 279 GLY B O 1
ATOM 7007 N N . THR B 1 280 ? -10.164 12.477 5.109 1 63.38 280 THR B N 1
ATOM 7008 C CA . THR B 1 280 ? -9.727 13.461 6.09 1 63.38 280 THR B CA 1
ATOM 7009 C C . THR B 1 280 ? -9.828 14.875 5.52 1 63.38 280 THR B C 1
ATOM 7011 O O . THR B 1 280 ? -10.125 15.82 6.246 1 63.38 280 THR B O 1
ATOM 7014 N N . ARG B 1 281 ? -9.602 14.992 4.207 1 70.31 281 ARG B N 1
ATOM 7015 C CA . ARG B 1 281 ? -9.758 16.281 3.533 1 70.31 281 ARG B CA 1
ATOM 7016 C C . ARG B 1 281 ? -11.023 16.297 2.678 1 70.31 281 ARG B C 1
ATOM 7018 O O . ARG B 1 281 ? -10.945 16.328 1.448 1 70.31 281 ARG B O 1
ATOM 7025 N N . TRP B 1 282 ? -12.055 16.547 3.396 1 80.38 282 TRP B N 1
ATOM 7026 C CA . TRP B 1 282 ? -13.383 16.344 2.822 1 80.38 282 TRP B CA 1
ATOM 7027 C C . TRP B 1 282 ? -13.68 17.406 1.761 1 80.38 282 TRP B C 1
ATOM 7029 O O . TRP B 1 282 ? -14.219 17.094 0.696 1 80.38 282 TRP B O 1
ATOM 7039 N N . VAL B 1 283 ? -13.227 18.656 2.004 1 89.5 283 VAL B N 1
ATOM 7040 C CA . VAL B 1 283 ? -13.586 19.75 1.107 1 89.5 283 VAL B CA 1
ATOM 7041 C C . VAL B 1 283 ? -12.867 19.578 -0.228 1 89.5 283 VAL B C 1
ATOM 7043 O O . VAL B 1 283 ? -13.484 19.656 -1.291 1 89.5 283 VAL B O 1
ATOM 7046 N N . GLY B 1 284 ? -11.617 19.312 -0.143 1 88.81 284 GLY B N 1
ATOM 7047 C CA . GLY B 1 284 ? -10.844 19.109 -1.358 1 88.81 284 GLY B CA 1
ATOM 7048 C C . GLY B 1 284 ? -11.273 17.891 -2.148 1 88.81 284 GLY B C 1
ATOM 7049 O O . GLY B 1 284 ? -11.359 17.938 -3.377 1 88.81 284 GLY B O 1
ATOM 7050 N N . HIS B 1 285 ? -11.602 16.859 -1.476 1 90.94 285 HIS B N 1
ATOM 7051 C CA . HIS B 1 285 ? -12.031 15.633 -2.125 1 90.94 285 HIS B CA 1
ATOM 7052 C C . HIS B 1 285 ? -13.383 15.82 -2.811 1 90.94 285 HIS B C 1
ATOM 7054 O O . HIS B 1 285 ? -13.586 15.336 -3.926 1 90.94 285 HIS B O 1
ATOM 7060 N N . LEU B 1 286 ? -14.242 16.469 -2.074 1 93.5 286 LEU B N 1
ATOM 7061 C CA . LEU B 1 286 ? -15.578 16.688 -2.631 1 93.5 286 LEU B CA 1
ATOM 7062 C C . LEU B 1 286 ? -15.508 17.578 -3.865 1 93.5 286 LEU B C 1
ATOM 7064 O O . LEU B 1 286 ? -16.203 17.328 -4.855 1 93.5 286 LEU B O 1
ATOM 7068 N N . LEU B 1 287 ? -14.68 18.609 -3.818 1 95.5 287 LEU B N 1
ATOM 7069 C CA . LEU B 1 287 ? -14.523 19.5 -4.965 1 95.5 287 LEU B CA 1
ATOM 7070 C C . LEU B 1 287 ? -13.969 18.734 -6.168 1 95.5 287 LEU B C 1
ATOM 7072 O O . LEU B 1 287 ? -14.438 18.922 -7.293 1 95.5 287 LEU B O 1
ATOM 7076 N N . ARG B 1 288 ? -13.016 17.922 -5.938 1 94.31 288 ARG B N 1
ATOM 7077 C CA . ARG B 1 288 ? -12.422 17.141 -7.02 1 94.31 288 ARG B CA 1
ATOM 7078 C C . ARG B 1 288 ? -13.438 16.188 -7.633 1 94.31 288 ARG B C 1
ATOM 7080 O O . ARG B 1 288 ? -13.477 16.016 -8.852 1 94.31 288 ARG B O 1
ATOM 7087 N N . ALA B 1 289 ? -14.156 15.539 -6.766 1 95.62 289 ALA B N 1
ATOM 7088 C CA . ALA B 1 289 ? -15.195 14.633 -7.254 1 95.62 289 ALA B CA 1
ATOM 7089 C C . ALA B 1 289 ? -16.203 15.367 -8.117 1 95.62 289 ALA B C 1
ATOM 7091 O O . ALA B 1 289 ? -16.609 14.875 -9.18 1 95.62 289 ALA B O 1
ATOM 7092 N N . LEU B 1 290 ? -16.625 16.562 -7.703 1 96.81 290 LEU B N 1
ATOM 7093 C CA . LEU B 1 290 ? -17.578 17.359 -8.453 1 96.81 290 LEU B CA 1
ATOM 7094 C C . LEU B 1 290 ? -16.969 17.859 -9.766 1 96.81 290 LEU B C 1
ATOM 7096 O O . LEU B 1 290 ? -17.641 17.906 -10.789 1 96.81 290 LEU B O 1
ATOM 7100 N N . ASP B 1 291 ? -15.742 18.219 -9.688 1 96.62 291 ASP B N 1
ATOM 7101 C CA . ASP B 1 291 ? -15.039 18.688 -10.883 1 96.62 291 ASP B CA 1
ATOM 7102 C C . ASP B 1 291 ? -14.984 17.578 -11.945 1 96.62 291 ASP B C 1
ATOM 7104 O O . ASP B 1 291 ? -15.281 17.828 -13.117 1 96.62 291 ASP B O 1
ATOM 7108 N N . HIS B 1 292 ? -14.609 16.406 -11.469 1 96.38 292 HIS B N 1
ATOM 7109 C CA . HIS B 1 292 ? -14.539 15.281 -12.391 1 96.38 292 HIS B CA 1
ATOM 7110 C C . HIS B 1 292 ? -15.914 14.938 -12.953 1 96.38 292 HIS B C 1
ATOM 7112 O O . HIS B 1 292 ? -16.031 14.57 -14.125 1 96.38 292 HIS B O 1
ATOM 7118 N N . TYR B 1 293 ? -16.953 15.078 -12.141 1 97.19 293 TYR B N 1
ATOM 7119 C CA . TYR B 1 293 ? -18.312 14.766 -12.57 1 97.19 293 TYR B CA 1
ATOM 7120 C C . TYR B 1 293 ? -18.797 15.773 -13.602 1 97.19 293 TYR B C 1
ATOM 7122 O O . TYR B 1 293 ? -19.312 15.391 -14.656 1 97.19 293 TYR B O 1
ATOM 7130 N N . LEU B 1 294 ? -18.578 17 -13.32 1 97.12 294 LEU B N 1
ATOM 7131 C CA . LEU B 1 294 ? -19.109 18.047 -14.18 1 97.12 294 LEU B CA 1
ATOM 7132 C C . LEU B 1 294 ? -18.344 18.109 -15.492 1 97.12 294 LEU B C 1
ATOM 7134 O O . LEU B 1 294 ? -18.938 18.281 -16.562 1 97.12 294 LEU B O 1
ATOM 7138 N N . ARG B 1 295 ? -17.078 17.984 -15.484 1 95.19 295 ARG B N 1
ATOM 7139 C CA . ARG B 1 295 ? -16.281 18 -16.703 1 95.19 295 ARG B CA 1
ATOM 7140 C C . ARG B 1 295 ? -16.469 16.719 -17.5 1 95.19 295 ARG B C 1
ATOM 7142 O O . ARG B 1 295 ? -16.406 16.734 -18.734 1 95.19 295 ARG B O 1
ATOM 7149 N N . GLY B 1 296 ? -16.641 15.672 -16.781 1 95.88 296 GLY B N 1
ATOM 7150 C CA . GLY B 1 296 ? -16.812 14.383 -17.422 1 95.88 296 GLY B CA 1
ATOM 7151 C C . GLY B 1 296 ? -18.266 14.016 -17.656 1 95.88 296 GLY B C 1
ATOM 7152 O O . GLY B 1 296 ? -18.562 12.891 -18.062 1 95.88 296 GLY B O 1
ATOM 7153 N N . TYR B 1 297 ? -19.172 14.938 -17.453 1 96.56 297 TYR B N 1
ATOM 7154 C CA . TYR B 1 297 ? -20.625 14.695 -17.438 1 96.56 297 TYR B CA 1
ATOM 7155 C C . TYR B 1 297 ? -21.078 14.062 -18.734 1 96.56 297 TYR B C 1
ATOM 7157 O O . TYR B 1 297 ? -21.766 13.039 -18.734 1 96.56 297 TYR B O 1
ATOM 7165 N N . PRO B 1 298 ? -20.656 14.539 -19.906 1 95.69 298 PRO B N 1
ATOM 7166 C CA . PRO B 1 298 ? -21.156 13.945 -21.141 1 95.69 298 PRO B CA 1
ATOM 7167 C C . PRO B 1 298 ? -20.688 12.5 -21.344 1 95.69 298 PRO B C 1
ATOM 7169 O O . PRO B 1 298 ? -21.453 11.664 -21.812 1 95.69 298 PRO B O 1
ATOM 7172 N N . ALA B 1 299 ? -19.453 12.227 -20.969 1 96.12 299 ALA B N 1
ATOM 7173 C CA . ALA B 1 299 ? -18.906 10.883 -21.141 1 96.12 299 ALA B CA 1
ATOM 7174 C C . ALA B 1 299 ? -19.594 9.891 -20.188 1 96.12 299 ALA B C 1
ATOM 7176 O O . ALA B 1 299 ? -19.859 8.75 -20.562 1 96.12 299 ALA B O 1
ATOM 7177 N N . ILE B 1 300 ? -19.844 10.32 -18.953 1 97.12 300 ILE B N 1
ATOM 7178 C CA . ILE B 1 300 ? -20.469 9.477 -17.953 1 97.12 300 ILE B CA 1
ATOM 7179 C C . ILE B 1 300 ? -21.906 9.148 -18.375 1 97.12 300 ILE B C 1
ATOM 7181 O O . ILE B 1 300 ? -22.328 7.992 -18.328 1 97.12 300 ILE B O 1
ATOM 7185 N N . VAL B 1 301 ? -22.656 10.156 -18.828 1 95.94 301 VAL B N 1
ATOM 7186 C CA . VAL B 1 301 ? -24.047 9.969 -19.234 1 95.94 301 VAL B CA 1
ATOM 7187 C C . VAL B 1 301 ? -24.109 9.086 -20.469 1 95.94 301 VAL B C 1
ATOM 7189 O O . VAL B 1 301 ? -25 8.242 -20.594 1 95.94 301 VAL B O 1
ATOM 7192 N N . LEU B 1 302 ? -23.125 9.32 -21.375 1 94.62 302 LEU B N 1
ATOM 7193 C CA . LEU B 1 302 ? -23.078 8.5 -22.594 1 94.62 302 LEU B CA 1
ATOM 7194 C C . LEU B 1 302 ? -22.906 7.027 -22.234 1 94.62 302 LEU B C 1
ATOM 7196 O O . LEU B 1 302 ? -23.609 6.172 -22.781 1 94.62 302 LEU B O 1
ATOM 7200 N N . HIS B 1 303 ? -21.984 6.707 -21.406 1 94.81 303 HIS B N 1
ATOM 7201 C CA . HIS B 1 303 ? -21.75 5.324 -21 1 94.81 303 HIS B CA 1
ATOM 7202 C C . HIS B 1 303 ? -22.953 4.738 -20.281 1 94.81 303 HIS B C 1
ATOM 7204 O O . HIS B 1 303 ? -23.328 3.59 -20.516 1 94.81 303 HIS B O 1
ATOM 7210 N N . LEU B 1 304 ? -23.531 5.531 -19.359 1 95.06 304 LEU B N 1
ATOM 7211 C CA . LEU B 1 304 ? -24.672 5.055 -18.594 1 95.06 304 LEU B CA 1
ATOM 7212 C C . LEU B 1 304 ? -25.859 4.777 -19.516 1 95.06 304 LEU B C 1
ATOM 7214 O O . LEU B 1 304 ? -26.625 3.84 -19.281 1 95.06 304 LEU B O 1
ATOM 7218 N N . GLU B 1 305 ? -25.984 5.555 -20.5 1 92.06 305 GLU B N 1
ATOM 7219 C CA . GLU B 1 305 ? -27.062 5.375 -21.453 1 92.06 305 GLU B CA 1
ATOM 7220 C C . GLU B 1 305 ? -26.891 4.078 -22.25 1 92.06 305 GLU B C 1
ATOM 7222 O O . GLU B 1 305 ? -27.875 3.4 -22.562 1 92.06 305 GLU B O 1
ATOM 7227 N N . GLN B 1 306 ? -25.688 3.738 -22.531 1 88.81 306 GLN B N 1
ATOM 7228 C CA . GLN B 1 306 ? -25.391 2.521 -23.281 1 88.81 306 GLN B CA 1
ATOM 7229 C C . GLN B 1 306 ? -25.656 1.277 -22.438 1 88.81 306 GLN B C 1
ATOM 7231 O O . GLN B 1 306 ? -26.141 0.268 -22.953 1 88.81 306 GLN B O 1
ATOM 7236 N N . ILE B 1 307 ? -25.359 1.314 -21.188 1 88.44 307 ILE B N 1
ATOM 7237 C CA . ILE B 1 307 ? -25.453 0.158 -20.297 1 88.44 307 ILE B CA 1
ATOM 7238 C C . ILE B 1 307 ? -26.906 -0.042 -19.875 1 88.44 307 ILE B C 1
ATOM 7240 O O . ILE B 1 307 ? -27.359 -1.176 -19.688 1 88.44 307 ILE B O 1
ATOM 7244 N N . GLN B 1 308 ? -27.594 1.025 -19.688 1 82.81 308 GLN B N 1
ATOM 7245 C CA . GLN B 1 308 ? -28.938 0.928 -19.109 1 82.81 308 GLN B CA 1
ATOM 7246 C C . GLN B 1 308 ? -29.938 0.428 -20.141 1 82.81 308 GLN B C 1
ATOM 7248 O O . GLN B 1 308 ? -31.016 -0.067 -19.797 1 82.81 308 GLN B O 1
ATOM 7253 N N . SER B 1 309 ? -29.5 0.454 -21.359 1 78.25 309 SER B N 1
ATOM 7254 C CA . SER B 1 309 ? -30.406 0.004 -22.406 1 78.25 309 SER B CA 1
ATOM 7255 C C . SER B 1 309 ? -30.688 -1.489 -22.297 1 78.25 309 SER B C 1
ATOM 7257 O O . SER B 1 309 ? -29.781 -2.283 -22.062 1 78.25 309 SER B O 1
ATOM 7259 N N . PRO B 1 310 ? -31.938 -1.802 -22.156 1 70.25 310 PRO B N 1
ATOM 7260 C CA . PRO B 1 310 ? -32.281 -3.219 -22.062 1 70.25 310 PRO B CA 1
ATOM 7261 C C . PRO B 1 310 ? -31.688 -4.059 -23.188 1 70.25 310 PRO B C 1
ATOM 7263 O O . PRO B 1 310 ? -31.5 -5.266 -23.031 1 70.25 310 PRO B O 1
ATOM 7266 N N . ASP B 1 311 ? -31.453 -3.4 -24.219 1 65.12 311 ASP B N 1
ATOM 7267 C CA . ASP B 1 311 ? -30.953 -4.102 -25.391 1 65.12 311 ASP B CA 1
ATOM 7268 C C . ASP B 1 311 ? -29.438 -4.27 -25.328 1 65.12 311 ASP B C 1
ATOM 7270 O O . ASP B 1 311 ? -28.828 -4.812 -26.25 1 65.12 311 ASP B O 1
ATOM 7274 N N . ALA B 1 312 ? -28.953 -3.773 -24.219 1 67.38 312 ALA B N 1
ATOM 7275 C CA . ALA B 1 312 ? -27.5 -3.887 -24.141 1 67.38 312 ALA B CA 1
ATOM 7276 C C . ALA B 1 312 ? -27.078 -5.348 -24.031 1 67.38 312 ALA B C 1
ATOM 7278 O O . ALA B 1 312 ? -27.594 -6.094 -23.203 1 67.38 312 ALA B O 1
ATOM 7279 N N . GLN B 1 313 ? -26.391 -5.84 -24.984 1 64.5 313 GLN B N 1
ATOM 7280 C CA . GLN B 1 313 ? -25.969 -7.234 -25.062 1 64.5 313 GLN B CA 1
ATOM 7281 C C . GLN B 1 313 ? -24.781 -7.508 -24.141 1 64.5 313 GLN B C 1
ATOM 7283 O O . GLN B 1 313 ? -23.828 -6.734 -24.109 1 64.5 313 GLN B O 1
ATOM 7288 N N . GLY B 1 314 ? -24.891 -8.461 -23.266 1 65.25 314 GLY B N 1
ATOM 7289 C CA . GLY B 1 314 ? -23.766 -9 -22.5 1 65.25 314 GLY B CA 1
ATOM 7290 C C . GLY B 1 314 ? -23.578 -8.328 -21.156 1 65.25 314 GLY B C 1
ATOM 7291 O O . GLY B 1 314 ? -22.516 -8.43 -20.547 1 65.25 314 GLY B O 1
ATOM 7292 N N . VAL B 1 315 ? -24.625 -7.391 -20.812 1 71.81 315 VAL B N 1
ATOM 7293 C CA . VAL B 1 315 ? -24.469 -6.746 -19.516 1 71.81 315 VAL B CA 1
ATOM 7294 C C . VAL B 1 315 ? -25.328 -7.465 -18.469 1 71.81 315 VAL B C 1
ATOM 7296 O O . VAL B 1 315 ? -26.469 -7.84 -18.75 1 71.81 315 VAL B O 1
ATOM 7299 N N . ARG B 1 316 ? -24.766 -7.734 -17.422 1 76.69 316 ARG B N 1
ATOM 7300 C CA . ARG B 1 316 ? -25.438 -8.414 -16.328 1 76.69 316 ARG B CA 1
ATOM 7301 C C . ARG B 1 316 ? -26.547 -7.551 -15.742 1 76.69 316 ARG B C 1
ATOM 7303 O O . ARG B 1 316 ? -26.531 -6.328 -15.875 1 76.69 316 ARG B O 1
ATOM 7310 N N . SER B 1 317 ? -27.516 -8.078 -15.078 1 80.5 317 SER B N 1
ATOM 7311 C CA . SER B 1 317 ? -28.719 -7.414 -14.586 1 80.5 317 SER B CA 1
ATOM 7312 C C . SER B 1 317 ? -28.391 -6.438 -13.469 1 80.5 317 SER B C 1
ATOM 7314 O O . SER B 1 317 ? -28.922 -5.324 -13.43 1 80.5 317 SER B O 1
ATOM 7316 N N . VAL B 1 318 ? -27.5 -6.695 -12.586 1 82.69 318 VAL B N 1
ATOM 7317 C CA . VAL B 1 318 ? -27.219 -5.875 -11.414 1 82.69 318 VAL B CA 1
ATOM 7318 C C . VAL B 1 318 ? -26.531 -4.582 -11.844 1 82.69 318 VAL B C 1
ATOM 7320 O O . VAL B 1 318 ? -26.984 -3.488 -11.516 1 82.69 318 VAL B O 1
ATOM 7323 N N . PRO B 1 319 ? -25.516 -4.684 -12.672 1 84.56 319 PRO B N 1
ATOM 7324 C CA . PRO B 1 319 ? -24.906 -3.439 -13.133 1 84.56 319 PRO B CA 1
ATOM 7325 C C . PRO B 1 319 ? -25.844 -2.592 -13.984 1 84.56 319 PRO B C 1
ATOM 7327 O O . PRO B 1 319 ? -25.766 -1.361 -13.961 1 84.56 319 PRO B O 1
ATOM 7330 N N . GLN B 1 320 ? -26.75 -3.215 -14.664 1 88.94 320 GLN B N 1
ATOM 7331 C CA . GLN B 1 320 ? -27.703 -2.484 -15.492 1 88.94 320 GLN B CA 1
ATOM 7332 C C . GLN B 1 320 ? -28.672 -1.685 -14.633 1 88.94 320 GLN B C 1
ATOM 7334 O O . GLN B 1 320 ? -29.016 -0.547 -14.961 1 88.94 320 GLN B O 1
ATOM 7339 N N . ALA B 1 321 ? -29.125 -2.299 -13.555 1 89.94 321 ALA B N 1
ATOM 7340 C CA . ALA B 1 321 ? -30.031 -1.611 -12.641 1 89.94 321 ALA B CA 1
ATOM 7341 C C . ALA B 1 321 ? -29.344 -0.422 -11.977 1 89.94 321 ALA B C 1
ATOM 7343 O O . ALA B 1 321 ? -29.938 0.638 -11.805 1 89.94 321 ALA B O 1
ATOM 7344 N N . LYS B 1 322 ? -28.141 -0.613 -11.586 1 91.88 322 LYS B N 1
ATOM 7345 C CA . LYS B 1 322 ? -27.375 0.475 -10.992 1 91.88 322 LYS B CA 1
ATOM 7346 C C . LYS B 1 322 ? -27.156 1.607 -11.984 1 91.88 322 LYS B C 1
ATOM 7348 O O . LYS B 1 322 ? -27.281 2.783 -11.641 1 91.88 322 LYS B O 1
ATOM 7353 N N . ALA B 1 323 ? -26.828 1.237 -13.188 1 93.06 323 ALA B N 1
ATOM 7354 C CA . ALA B 1 323 ? -26.609 2.229 -14.234 1 93.06 323 ALA B CA 1
ATOM 7355 C C . ALA B 1 323 ? -27.875 3.031 -14.516 1 93.06 323 ALA B C 1
ATOM 7357 O O . ALA B 1 323 ? -27.812 4.234 -14.781 1 93.06 323 ALA B O 1
ATOM 7358 N N . LYS B 1 324 ? -29.031 2.387 -14.469 1 93.44 324 LYS B N 1
ATOM 7359 C CA . LYS B 1 324 ? -30.312 3.066 -14.68 1 93.44 324 LYS B CA 1
ATOM 7360 C C . LYS B 1 324 ? -30.562 4.102 -13.586 1 93.44 324 LYS B C 1
ATOM 7362 O O . LYS B 1 324 ? -31.016 5.211 -13.867 1 93.44 324 LYS B O 1
ATOM 7367 N N . LYS B 1 325 ? -30.297 3.674 -12.383 1 94.5 325 LYS B N 1
ATOM 7368 C CA . LYS B 1 325 ? -30.469 4.586 -11.258 1 94.5 325 LYS B CA 1
ATOM 7369 C C . LYS B 1 325 ? -29.562 5.805 -11.391 1 94.5 325 LYS B C 1
ATOM 7371 O O . LYS B 1 325 ? -30 6.941 -11.219 1 94.5 325 LYS B O 1
ATOM 7376 N N . PHE B 1 326 ? -28.328 5.617 -11.695 1 96.06 326 PHE B N 1
ATOM 7377 C CA . PHE B 1 326 ? -27.375 6.711 -11.828 1 96.06 326 PHE B CA 1
ATOM 7378 C C . PHE B 1 326 ? -27.719 7.594 -13.023 1 96.06 326 PHE B C 1
ATOM 7380 O O . PHE B 1 326 ? -27.516 8.812 -12.977 1 96.06 326 PHE B O 1
ATOM 7387 N N . HIS B 1 327 ? -28.172 6.953 -14.078 1 95.25 327 HIS B N 1
ATOM 7388 C CA . HIS B 1 327 ? -28.578 7.695 -15.266 1 95.25 327 HIS B CA 1
ATOM 7389 C C . HIS B 1 327 ? -29.75 8.617 -14.969 1 95.25 327 HIS B C 1
ATOM 7391 O O . HIS B 1 327 ? -29.766 9.781 -15.391 1 95.25 327 HIS B O 1
ATOM 7397 N N . SER B 1 328 ? -30.641 8.117 -14.195 1 94.94 328 SER B N 1
ATOM 7398 C CA . SER B 1 328 ? -31.812 8.914 -13.82 1 94.94 328 SER B CA 1
ATOM 7399 C C . SER B 1 328 ? -31.406 10.086 -12.922 1 94.94 328 SER B C 1
ATOM 7401 O O . SER B 1 328 ? -31.875 11.211 -13.109 1 94.94 328 SER B O 1
ATOM 7403 N N . LEU B 1 329 ? -30.562 9.836 -12.008 1 95.75 329 LEU B N 1
ATOM 7404 C CA . LEU B 1 329 ? -30.094 10.875 -11.094 1 95.75 329 LEU B CA 1
ATOM 7405 C C . LEU B 1 329 ? -29.281 11.93 -11.836 1 95.75 329 LEU B C 1
ATOM 7407 O O . LEU B 1 329 ? -29.406 13.125 -11.555 1 95.75 329 LEU B O 1
ATOM 7411 N N . ALA B 1 330 ? -28.5 11.516 -12.75 1 95.75 330 ALA B N 1
ATOM 7412 C CA . ALA B 1 330 ? -27.625 12.414 -13.5 1 95.75 330 ALA B CA 1
ATOM 7413 C C . ALA B 1 330 ? -28.438 13.352 -14.391 1 95.75 330 ALA B C 1
ATOM 7415 O O . ALA B 1 330 ? -28 14.469 -14.688 1 95.75 330 ALA B O 1
ATOM 7416 N N . LYS B 1 331 ? -29.594 12.961 -14.758 1 95.19 331 LYS B N 1
ATOM 7417 C CA . LYS B 1 331 ? -30.391 13.75 -15.688 1 95.19 331 LYS B CA 1
ATOM 7418 C C . LYS B 1 331 ? -31.375 14.656 -14.945 1 95.19 331 LYS B C 1
ATOM 7420 O O . LYS B 1 331 ? -32.062 15.461 -15.555 1 95.19 331 LYS B O 1
ATOM 7425 N N . GLU B 1 332 ? -31.359 14.555 -13.641 1 94.62 332 GLU B N 1
ATOM 7426 C CA . GLU B 1 332 ? -32.219 15.438 -12.844 1 94.62 332 GLU B CA 1
ATOM 7427 C C . GLU B 1 332 ? -31.656 16.859 -12.82 1 94.62 332 GLU B C 1
ATOM 7429 O O . GLU B 1 332 ? -30.547 17.094 -12.359 1 94.62 332 GLU B O 1
ATOM 7434 N N . SER B 1 333 ? -32.469 17.781 -13.211 1 94.94 333 SER B N 1
ATOM 7435 C CA . SER B 1 333 ? -32.031 19.172 -13.32 1 94.94 333 SER B CA 1
ATOM 7436 C C . SER B 1 333 ? -31.719 19.75 -11.945 1 94.94 333 SER B C 1
ATOM 7438 O O . SER B 1 333 ? -30.734 20.469 -11.773 1 94.94 333 SER B O 1
ATOM 7440 N N . ALA B 1 334 ? -32.562 19.469 -10.953 1 94.5 334 ALA B N 1
ATOM 7441 C CA . ALA B 1 334 ? -32.375 20.016 -9.609 1 94.5 334 ALA B CA 1
ATOM 7442 C C . ALA B 1 334 ? -31.047 19.578 -9.016 1 94.5 334 ALA B C 1
ATOM 7444 O O . ALA B 1 334 ? -30.328 20.391 -8.43 1 94.5 334 ALA B O 1
ATOM 7445 N N . LEU B 1 335 ? -30.75 18.328 -9.18 1 95.38 335 LEU B N 1
ATOM 7446 C CA . LEU B 1 335 ? -29.531 17.797 -8.609 1 95.38 335 LEU B CA 1
ATOM 7447 C C . LEU B 1 335 ? -28.297 18.359 -9.328 1 95.38 335 LEU B C 1
ATOM 7449 O O . LEU B 1 335 ? -27.297 18.656 -8.688 1 95.38 335 LEU B O 1
ATOM 7453 N N . LEU B 1 336 ? -28.391 18.469 -10.602 1 96.31 336 LEU B N 1
ATOM 7454 C CA . LEU B 1 336 ? -27.266 19.016 -11.375 1 96.31 336 LEU B CA 1
ATOM 7455 C C . LEU B 1 336 ? -27.031 20.484 -11.008 1 96.31 336 LEU B C 1
ATOM 7457 O O . LEU B 1 336 ? -25.875 20.906 -10.883 1 96.31 336 LEU B O 1
ATOM 7461 N N . GLN B 1 337 ? -28.094 21.219 -10.844 1 95.5 337 GLN B N 1
ATOM 7462 C CA . GLN B 1 337 ? -27.969 22.625 -10.43 1 95.5 337 GLN B CA 1
ATOM 7463 C C . GLN B 1 337 ? -27.344 22.734 -9.047 1 95.5 337 GLN B C 1
ATOM 7465 O O . GLN B 1 337 ? -26.516 23.625 -8.805 1 95.5 337 GLN B O 1
ATOM 7470 N N . PHE B 1 338 ? -27.781 21.875 -8.25 1 96.25 338 PHE B N 1
ATOM 7471 C CA . PHE B 1 338 ? -27.219 21.875 -6.906 1 96.25 338 PHE B CA 1
ATOM 7472 C C . PHE B 1 338 ? -25.734 21.547 -6.953 1 96.25 338 PHE B C 1
ATOM 7474 O O . PHE B 1 338 ? -24.938 22.109 -6.199 1 96.25 338 PHE B O 1
ATOM 7481 N N . CYS B 1 339 ? -25.359 20.609 -7.816 1 96.75 339 CYS B N 1
ATOM 7482 C CA . CYS B 1 339 ? -23.938 20.297 -8 1 96.75 339 CYS B CA 1
ATOM 7483 C C . CYS B 1 339 ? -23.156 21.516 -8.453 1 96.75 339 CYS B C 1
ATOM 7485 O O . CYS B 1 339 ? -22.047 21.766 -7.988 1 96.75 339 CYS B O 1
ATOM 7487 N N . GLY B 1 340 ? -23.766 22.219 -9.344 1 96.69 340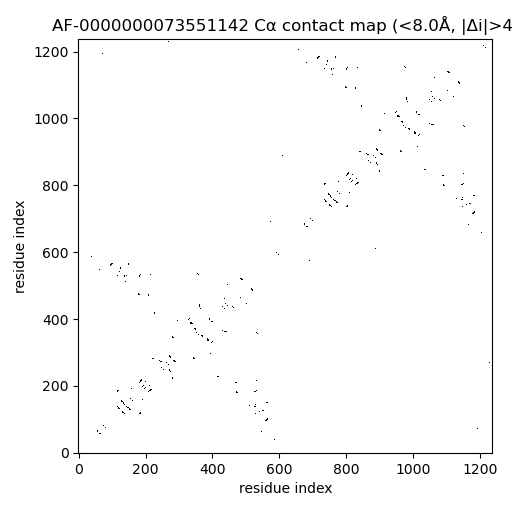 GLY B N 1
ATOM 7488 C CA . GLY B 1 340 ? -23.125 23.453 -9.781 1 96.69 340 GLY B CA 1
ATOM 7489 C C . GLY B 1 340 ? -22.969 24.469 -8.672 1 96.69 340 GLY B C 1
ATOM 7490 O O . GLY B 1 340 ? -21.922 25.094 -8.539 1 96.69 340 GLY B O 1
ATOM 7491 N N . PHE B 1 341 ? -23.969 24.641 -7.863 1 96.31 341 PHE B N 1
ATOM 7492 C CA . PHE B 1 341 ? -23.938 25.547 -6.727 1 96.31 341 PHE B CA 1
ATOM 7493 C C . PHE B 1 341 ? -22.844 25.156 -5.738 1 96.31 341 PHE B C 1
ATOM 7495 O O . PHE B 1 341 ? -22.047 25.984 -5.312 1 96.31 341 PHE B O 1
ATOM 7502 N N . LEU B 1 342 ? -22.875 23.906 -5.422 1 96.31 342 LEU B N 1
ATOM 7503 C CA . LEU B 1 342 ? -21.922 23.422 -4.445 1 96.31 342 LEU B CA 1
ATOM 7504 C C . LEU B 1 342 ? -20.5 23.531 -4.977 1 96.31 342 LEU B C 1
ATOM 7506 O O . LEU B 1 342 ? -19.562 23.797 -4.215 1 96.31 342 LEU B O 1
ATOM 7510 N N . PHE B 1 343 ? -20.344 23.312 -6.27 1 97.38 343 PHE B N 1
ATOM 7511 C CA . PHE B 1 343 ? -19.031 23.469 -6.898 1 97.38 343 PHE B CA 1
ATOM 7512 C C . PHE B 1 343 ? -18.516 24.891 -6.703 1 97.38 343 PHE B C 1
ATOM 7514 O O . PHE B 1 343 ? -17.344 25.094 -6.387 1 97.38 343 PHE B O 1
ATOM 7521 N N . ASP B 1 344 ? -19.344 25.828 -6.844 1 96.75 344 ASP B N 1
ATOM 7522 C CA . ASP B 1 344 ? -18.969 27.219 -6.68 1 96.75 344 ASP B CA 1
ATOM 7523 C C . ASP B 1 344 ? -18.562 27.516 -5.238 1 96.75 344 ASP B C 1
ATOM 7525 O O . ASP B 1 344 ? -17.547 28.188 -4.992 1 96.75 344 ASP B O 1
ATOM 7529 N N . VAL B 1 345 ? -19.328 27.047 -4.363 1 96.19 345 VAL B N 1
ATOM 7530 C CA . VAL B 1 345 ? -19.062 27.281 -2.945 1 96.19 345 VAL B CA 1
ATOM 7531 C C . VAL B 1 345 ? -17.75 26.578 -2.547 1 96.19 345 VAL B C 1
ATOM 7533 O O . VAL B 1 345 ? -16.891 27.188 -1.901 1 96.19 345 VAL B O 1
ATOM 7536 N N . LEU B 1 346 ? -17.594 25.359 -2.977 1 96.06 346 LEU B N 1
ATOM 7537 C CA . LEU B 1 346 ? -16.438 24.547 -2.584 1 96.06 346 LEU B CA 1
ATOM 7538 C C . LEU B 1 346 ? -15.156 25.078 -3.217 1 96.06 346 LEU B C 1
ATOM 7540 O O . LEU B 1 346 ? -14.07 24.906 -2.66 1 96.06 346 LEU B O 1
ATOM 7544 N N . SER B 1 347 ? -15.281 25.688 -4.367 1 96.44 347 SER B N 1
ATOM 7545 C CA . SER B 1 347 ? -14.102 26.25 -5.004 1 96.44 347 SER B CA 1
ATOM 7546 C C . SER B 1 347 ? -13.43 27.297 -4.105 1 96.44 347 SER B C 1
ATOM 7548 O O . SER B 1 347 ? -12.211 27.312 -3.971 1 96.44 347 SER B O 1
ATOM 7550 N N . HIS B 1 348 ? -14.25 28.062 -3.465 1 95.81 348 HIS B N 1
ATOM 7551 C CA . HIS B 1 348 ? -13.727 29.094 -2.572 1 95.81 348 HIS B CA 1
ATOM 7552 C C . HIS B 1 348 ? -13.273 28.484 -1.245 1 95.81 348 HIS B C 1
ATOM 7554 O O . HIS B 1 348 ? -12.25 28.891 -0.688 1 95.81 348 HIS B O 1
ATOM 7560 N N . LEU B 1 349 ? -14.031 27.562 -0.785 1 95.81 349 LEU B N 1
ATOM 7561 C CA . LEU B 1 349 ? -13.656 26.922 0.468 1 95.81 349 LEU B CA 1
ATOM 7562 C C . LEU B 1 349 ? -12.367 26.125 0.302 1 95.81 349 LEU B C 1
ATOM 7564 O O . LEU B 1 349 ? -11.555 26.047 1.226 1 95.81 349 LEU B O 1
ATOM 7568 N N . SER B 1 350 ? -12.25 25.484 -0.827 1 94.69 350 SER B N 1
ATOM 7569 C CA . SER B 1 350 ? -11.039 24.703 -1.092 1 94.69 350 SER B CA 1
ATOM 7570 C C . SER B 1 350 ? -9.82 25.625 -1.186 1 94.69 350 SER B C 1
ATOM 7572 O O . SER B 1 350 ? -8.727 25.25 -0.754 1 94.69 350 SER B O 1
ATOM 7574 N N . SER B 1 351 ? -9.977 26.766 -1.771 1 94.5 351 SER B N 1
ATOM 7575 C CA . SER B 1 351 ? -8.898 27.75 -1.816 1 94.5 351 SER B CA 1
ATOM 7576 C C . SER B 1 351 ? -8.508 28.203 -0.415 1 94.5 351 SER B C 1
ATOM 7578 O O . SER B 1 351 ? -7.328 28.391 -0.124 1 94.5 351 SER B O 1
ATOM 7580 N N . LEU B 1 352 ? -9.492 28.453 0.384 1 94.31 352 LEU B N 1
ATOM 7581 C CA . LEU B 1 352 ? -9.242 28.812 1.776 1 94.31 352 LEU B CA 1
ATOM 7582 C C . LEU B 1 352 ? -8.516 27.672 2.498 1 94.31 352 LEU B C 1
ATOM 7584 O O . LEU B 1 352 ? -7.555 27.922 3.234 1 94.31 352 LEU B O 1
ATOM 7588 N N . SER B 1 353 ? -8.992 26.5 2.295 1 92.69 353 SER B N 1
ATOM 7589 C CA . SER B 1 353 ? -8.367 25.328 2.906 1 92.69 353 SER B CA 1
ATOM 7590 C C . SER B 1 353 ? -6.895 25.219 2.51 1 92.69 353 SER B C 1
ATOM 7592 O O . SER B 1 353 ? -6.039 24.938 3.35 1 92.69 353 SER B O 1
ATOM 7594 N N . ALA B 1 354 ? -6.586 25.469 1.275 1 91.94 354 ALA B N 1
ATOM 7595 C CA . ALA B 1 354 ? -5.207 25.422 0.789 1 91.94 354 ALA B CA 1
ATOM 7596 C C . ALA B 1 354 ? -4.355 26.5 1.447 1 91.94 354 ALA B C 1
ATOM 7598 O O . ALA B 1 354 ? -3.193 26.266 1.785 1 91.94 354 ALA B O 1
ATOM 7599 N N . THR B 1 355 ? -4.93 27.641 1.613 1 91.5 355 THR B N 1
ATOM 7600 C CA . THR B 1 355 ? -4.227 28.75 2.256 1 91.5 355 THR B CA 1
ATOM 7601 C C . THR B 1 355 ? -3.928 28.422 3.717 1 91.5 355 THR B C 1
ATOM 7603 O O . THR B 1 355 ? -2.842 28.734 4.215 1 91.5 355 THR B O 1
ATOM 7606 N N . LEU B 1 356 ? -4.906 27.828 4.332 1 91.81 356 LEU B N 1
ATOM 7607 C CA . LEU B 1 356 ? -4.762 27.516 5.75 1 91.81 356 LEU B CA 1
ATOM 7608 C C . LEU B 1 356 ? -3.73 26.406 5.953 1 91.81 356 LEU B C 1
ATOM 7610 O O . LEU B 1 356 ? -3.256 26.188 7.07 1 91.81 356 LEU B O 1
ATOM 7614 N N . GLN B 1 357 ? -3.381 25.734 4.93 1 89.19 357 GLN B N 1
ATOM 7615 C CA . GLN B 1 357 ? -2.438 24.625 5.043 1 89.19 357 GLN B CA 1
ATOM 7616 C C . GLN B 1 357 ? -1.026 25.062 4.66 1 89.19 357 GLN B C 1
ATOM 7618 O O . GLN B 1 357 ? -0.091 24.266 4.703 1 89.19 357 GLN B O 1
ATOM 7623 N N . LYS B 1 358 ? -0.879 26.281 4.277 1 87.19 358 LYS B N 1
ATOM 7624 C CA . LYS B 1 358 ? 0.461 26.781 3.982 1 87.19 358 LYS B CA 1
ATOM 7625 C C . LYS B 1 358 ? 1.353 26.719 5.219 1 87.19 358 LYS B C 1
ATOM 7627 O O . LYS B 1 358 ? 0.901 27.016 6.328 1 87.19 358 LYS B O 1
ATOM 7632 N N . PRO B 1 359 ? 2.605 26.406 4.75 1 81.5 359 PRO B N 1
ATOM 7633 C CA . PRO B 1 359 ? 3.523 26.375 5.891 1 81.5 359 PRO B CA 1
ATOM 7634 C C . PRO B 1 359 ? 3.783 27.766 6.473 1 81.5 359 PRO B C 1
ATOM 7636 O O . PRO B 1 359 ? 3.818 28.75 5.734 1 81.5 359 PRO B O 1
ATOM 7639 N N . THR B 1 360 ? 3.715 28.156 7.641 1 81.25 360 THR B N 1
ATOM 7640 C CA . THR B 1 360 ? 4.098 29.359 8.367 1 81.25 360 THR B CA 1
ATOM 7641 C C . THR B 1 360 ? 2.957 30.375 8.375 1 81.25 360 THR B C 1
ATOM 7643 O O . THR B 1 360 ? 3.18 31.562 8.609 1 81.25 360 THR B O 1
ATOM 7646 N N . ILE B 1 361 ? 1.841 29.859 7.855 1 85.62 361 ILE B N 1
ATOM 7647 C CA . ILE B 1 361 ? 0.704 30.766 7.879 1 85.62 361 ILE B CA 1
ATOM 7648 C C . ILE B 1 361 ? 0.494 31.297 9.297 1 85.62 361 ILE B C 1
ATOM 7650 O O . ILE B 1 361 ? 0.681 30.562 10.273 1 85.62 361 ILE B O 1
ATOM 7654 N N . THR B 1 362 ? 0.269 32.594 9.336 1 84.56 362 THR B N 1
ATOM 7655 C CA . THR B 1 362 ? 0.022 33.25 10.625 1 84.56 362 THR B CA 1
ATOM 7656 C C . THR B 1 362 ? -1.475 33.312 10.906 1 84.56 362 THR B C 1
ATOM 7658 O O . THR B 1 362 ? -2.293 33.156 10.008 1 84.56 362 THR B O 1
ATOM 7661 N N . LEU B 1 363 ? -1.832 33.562 12.102 1 84.69 363 LEU B N 1
ATOM 7662 C CA . LEU B 1 363 ? -3.227 33.688 12.5 1 84.69 363 LEU B CA 1
ATOM 7663 C C . LEU B 1 363 ? -3.879 34.875 11.789 1 84.69 363 LEU B C 1
ATOM 7665 O O . LEU B 1 363 ? -5.055 34.812 11.422 1 84.69 363 LEU B O 1
ATOM 7669 N N . ALA B 1 364 ? -3.061 35.875 11.594 1 82.12 364 ALA B N 1
ATOM 7670 C CA . ALA B 1 364 ? -3.568 37.062 10.93 1 82.12 364 ALA B CA 1
ATOM 7671 C C . ALA B 1 364 ? -3.947 36.75 9.477 1 82.12 364 ALA B C 1
ATOM 7673 O O . ALA B 1 364 ? -5.012 37.188 9.016 1 82.12 364 ALA B O 1
ATOM 7674 N N . GLU B 1 365 ? -3.078 36.125 8.852 1 84.38 365 GLU B N 1
ATOM 7675 C CA . GLU B 1 365 ? -3.332 35.75 7.461 1 84.38 365 GLU B CA 1
ATOM 7676 C C . GLU B 1 365 ? -4.52 34.812 7.332 1 84.38 365 GLU B C 1
ATOM 7678 O O . GLU B 1 365 ? -5.309 34.906 6.391 1 84.38 365 GLU B O 1
ATOM 7683 N N . ALA B 1 366 ? -4.617 33.906 8.234 1 88.5 366 ALA B N 1
ATOM 7684 C CA . ALA B 1 366 ? -5.73 32.938 8.234 1 88.5 366 ALA B CA 1
ATOM 7685 C C . ALA B 1 366 ? -7.062 33.656 8.422 1 88.5 366 ALA B C 1
ATOM 7687 O O . ALA B 1 366 ? -8.031 33.375 7.723 1 88.5 366 ALA B O 1
ATOM 7688 N N . HIS B 1 367 ? -7.062 34.562 9.273 1 85.75 367 HIS B N 1
ATOM 7689 C CA . HIS B 1 367 ? -8.281 35.312 9.547 1 85.75 367 HIS B CA 1
ATOM 7690 C C . HIS B 1 367 ? -8.68 36.188 8.359 1 85.75 367 HIS B C 1
ATOM 7692 O O . HIS B 1 367 ? -9.859 36.25 8.008 1 85.75 367 HIS B O 1
ATOM 7698 N N . ALA B 1 368 ? -7.73 36.812 7.828 1 84.88 368 ALA B N 1
ATOM 7699 C CA . ALA B 1 368 ? -8.008 37.656 6.66 1 84.88 368 ALA B CA 1
ATOM 7700 C C . ALA B 1 368 ? -8.578 36.812 5.516 1 84.88 368 ALA B C 1
ATOM 7702 O O . ALA B 1 368 ? -9.508 37.25 4.828 1 84.88 368 ALA B O 1
ATOM 7703 N N . SER B 1 369 ? -7.992 35.719 5.309 1 90.38 369 SER B N 1
ATOM 7704 C CA . SER B 1 369 ? -8.461 34.844 4.246 1 90.38 369 SER B CA 1
ATOM 7705 C C . SER B 1 369 ? -9.867 34.312 4.527 1 90.38 369 SER B C 1
ATOM 7707 O O . SER B 1 369 ? -10.672 34.156 3.607 1 90.38 369 SER B O 1
ATOM 7709 N N . LEU B 1 370 ? -10.148 34.062 5.777 1 92 370 LEU B N 1
ATOM 7710 C CA . LEU B 1 370 ? -11.477 33.594 6.184 1 92 370 LEU B CA 1
ATOM 7711 C C . LEU B 1 370 ? -12.531 34.656 5.91 1 92 370 LEU B C 1
ATOM 7713 O O . LEU B 1 370 ? -13.586 34.375 5.348 1 92 370 LEU B O 1
ATOM 7717 N N . LEU B 1 371 ? -12.234 35.875 6.266 1 89.38 371 LEU B N 1
ATOM 7718 C CA . LEU B 1 371 ? -13.18 37 6.074 1 89.38 371 LEU B CA 1
ATOM 7719 C C . LEU B 1 371 ? -13.414 37.25 4.59 1 89.38 371 LEU B C 1
ATOM 7721 O O . LEU B 1 371 ? -14.547 37.5 4.176 1 89.38 371 LEU B O 1
ATOM 7725 N N . ALA B 1 372 ? -12.344 37.156 3.9 1 91.06 372 ALA B N 1
ATOM 7726 C CA . ALA B 1 372 ? -12.469 37.344 2.459 1 91.06 372 ALA B CA 1
ATOM 7727 C C . ALA B 1 372 ? -13.359 36.281 1.834 1 91.06 372 ALA B C 1
ATOM 7729 O O . ALA B 1 372 ? -14.18 36.562 0.964 1 91.06 372 ALA B O 1
ATOM 7730 N N . THR B 1 373 ? -13.18 35.094 2.258 1 94.81 373 THR B N 1
ATOM 7731 C CA . THR B 1 373 ? -13.977 33.969 1.732 1 94.81 373 THR B CA 1
ATOM 7732 C C . THR B 1 373 ? -15.438 34.125 2.141 1 94.81 373 THR B C 1
ATOM 7734 O O . THR B 1 373 ? -16.344 33.875 1.336 1 94.81 373 THR B O 1
ATOM 7737 N N . GLN B 1 374 ? -15.664 34.531 3.34 1 93.38 374 GLN B N 1
ATOM 7738 C CA . GLN B 1 374 ? -17.031 34.75 3.818 1 93.38 374 GLN B CA 1
ATOM 7739 C C . GLN B 1 374 ? -17.734 35.844 3.029 1 93.38 374 GLN B C 1
ATOM 7741 O O . GLN B 1 374 ? -18.922 35.75 2.744 1 93.38 374 GLN B O 1
ATOM 7746 N N . ALA B 1 375 ? -17 36.812 2.674 1 93 375 ALA B N 1
ATOM 7747 C CA . ALA B 1 375 ? -17.578 37.906 1.901 1 93 375 ALA B CA 1
ATOM 7748 C C . ALA B 1 375 ? -18.031 37.438 0.525 1 93 375 ALA B C 1
ATOM 7750 O O . ALA B 1 375 ? -19.094 37.844 0.037 1 93 375 ALA B O 1
ATOM 7751 N N . VAL B 1 376 ? -17.266 36.594 -0.062 1 93.31 376 VAL B N 1
ATOM 7752 C CA . VAL B 1 376 ? -17.609 36.062 -1.379 1 93.31 376 VAL B CA 1
ATOM 7753 C C . VAL B 1 376 ? -18.828 35.156 -1.269 1 93.31 376 VAL B C 1
ATOM 7755 O O . VAL B 1 376 ? -19.719 35.188 -2.121 1 93.31 376 VAL B O 1
ATOM 7758 N N . LEU B 1 377 ? -18.859 34.375 -0.225 1 94.19 377 LEU B N 1
ATOM 7759 C CA . LEU B 1 377 ? -19.953 33.438 -0.042 1 94.19 377 LEU B CA 1
ATOM 7760 C C . LEU B 1 377 ? -21.266 34.188 0.226 1 94.19 377 LEU B C 1
ATOM 7762 O O . LEU B 1 377 ? -22.344 33.719 -0.169 1 94.19 377 LEU B O 1
ATOM 7766 N N . ASP B 1 378 ? -21.156 35.312 0.846 1 92.38 378 ASP B N 1
ATOM 7767 C CA . ASP B 1 378 ? -22.344 36.125 1.118 1 92.38 378 ASP B CA 1
ATOM 7768 C C . ASP B 1 378 ? -22.953 36.656 -0.177 1 92.38 378 ASP B C 1
ATOM 7770 O O . ASP B 1 378 ? -24.172 36.812 -0.266 1 92.38 378 ASP B O 1
ATOM 7774 N N . LYS B 1 379 ? -22.141 36.781 -1.139 1 92.12 379 LYS B N 1
ATOM 7775 C CA . LYS B 1 379 ? -22.641 37.219 -2.43 1 92.12 379 LYS B CA 1
ATOM 7776 C C . LYS B 1 379 ? -23.438 36.125 -3.127 1 92.12 379 LYS B C 1
ATOM 7778 O O . LYS B 1 379 ? -24.344 36.406 -3.922 1 92.12 379 LYS B O 1
ATOM 7783 N N . TYR B 1 380 ? -23.125 34.906 -2.844 1 91.94 380 TYR B N 1
ATOM 7784 C CA . TYR B 1 380 ? -23.797 33.781 -3.488 1 91.94 380 TYR B CA 1
ATOM 7785 C C . TYR B 1 380 ? -25.203 33.594 -2.941 1 91.94 380 TYR B C 1
ATOM 7787 O O . TYR B 1 380 ? -25.984 32.812 -3.496 1 91.94 380 TYR B O 1
ATOM 7795 N N . GLU B 1 381 ? -25.531 34.281 -1.9 1 88.06 381 GLU B N 1
ATOM 7796 C CA . GLU B 1 381 ? -26.891 34.25 -1.39 1 88.06 381 GLU B CA 1
ATOM 7797 C C . GLU B 1 381 ? -27.875 34.938 -2.35 1 88.06 381 GLU B C 1
ATOM 7799 O O . GLU B 1 381 ? -29.031 34.531 -2.449 1 88.06 381 GLU B O 1
ATOM 7804 N N . THR B 1 382 ? -27.359 35.906 -3.055 1 88.19 382 THR B N 1
ATOM 7805 C CA . THR B 1 382 ? -28.234 36.688 -3.914 1 88.19 382 THR B CA 1
ATOM 7806 C C . THR B 1 382 ? -27.906 36.438 -5.387 1 88.19 382 THR B C 1
ATOM 7808 O O . THR B 1 382 ? -28.734 36.688 -6.262 1 88.19 382 THR B O 1
ATOM 7811 N N . ARG B 1 383 ? -26.719 35.969 -5.602 1 90.62 383 ARG B N 1
ATOM 7812 C CA . ARG B 1 383 ? -26.281 35.781 -6.984 1 90.62 383 ARG B CA 1
ATOM 7813 C C . ARG B 1 383 ? -25.797 34.375 -7.227 1 90.62 383 ARG B C 1
ATOM 7815 O O . ARG B 1 383 ? -25.094 33.781 -6.398 1 90.62 383 ARG B O 1
ATOM 7822 N N . ALA B 1 384 ? -26.25 33.844 -8.375 1 91 384 ALA B N 1
ATOM 7823 C CA . ALA B 1 384 ? -25.797 32.5 -8.742 1 91 384 ALA B CA 1
ATOM 7824 C C . ALA B 1 384 ? -24.344 32.531 -9.211 1 91 384 ALA B C 1
ATOM 7826 O O . ALA B 1 384 ? -23.922 33.438 -9.906 1 91 384 ALA B O 1
ATOM 7827 N N . GLY B 1 385 ? -23.562 31.578 -8.805 1 92.62 385 GLY B N 1
ATOM 7828 C CA . GLY B 1 385 ? -22.188 31.453 -9.242 1 92.62 385 GLY B CA 1
ATOM 7829 C C . GLY B 1 385 ? -22.062 31.031 -10.695 1 92.62 385 GLY B C 1
ATOM 7830 O O . GLY B 1 385 ? -23.062 30.766 -11.359 1 92.62 385 GLY B O 1
ATOM 7831 N N . PRO B 1 386 ? -20.875 30.984 -11.18 1 93.38 386 PRO B N 1
ATOM 7832 C CA . PRO B 1 386 ? -20.656 30.672 -12.594 1 93.38 386 PRO B CA 1
ATOM 7833 C C . PRO B 1 386 ? -21.094 29.266 -12.961 1 93.38 386 PRO B C 1
ATOM 7835 O O . PRO B 1 386 ? -21.734 29.047 -13.992 1 93.38 386 PRO B O 1
ATOM 7838 N N . MET B 1 387 ? -20.75 28.328 -12.133 1 94.62 387 MET B N 1
ATOM 7839 C CA . MET B 1 387 ? -21.094 26.938 -12.469 1 94.62 387 MET B CA 1
ATOM 7840 C C . MET B 1 387 ? -22.594 26.703 -12.289 1 94.62 387 MET B C 1
ATOM 7842 O O . MET B 1 387 ? -23.188 25.922 -13.023 1 94.62 387 MET B O 1
ATOM 7846 N N . MET B 1 388 ? -23.172 27.281 -11.273 1 93.5 388 MET B N 1
ATOM 7847 C CA . MET B 1 388 ? -24.625 27.156 -11.086 1 93.5 388 MET B CA 1
ATOM 7848 C C . MET B 1 388 ? -25.375 27.719 -12.281 1 93.5 388 MET B C 1
ATOM 7850 O O . MET B 1 388 ? -26.375 27.141 -12.719 1 93.5 388 MET B O 1
ATOM 7854 N N . LYS B 1 389 ? -24.875 28.75 -12.875 1 93.12 389 LYS B N 1
ATOM 7855 C CA . LYS B 1 389 ? -25.484 29.328 -14.07 1 93.12 389 LYS B CA 1
ATOM 7856 C C . LYS B 1 389 ? -25.359 28.375 -15.258 1 93.12 389 LYS B C 1
ATOM 7858 O O . LYS B 1 389 ? -26.297 28.234 -16.047 1 93.12 389 LYS B O 1
ATOM 7863 N N . ALA B 1 390 ? -24.234 27.781 -15.312 1 92.75 390 ALA B N 1
ATOM 7864 C CA . ALA B 1 390 ? -23.969 26.875 -16.438 1 92.75 390 ALA B CA 1
ATOM 7865 C C . ALA B 1 390 ? -24.859 25.641 -16.344 1 92.75 390 ALA B C 1
ATOM 7867 O O . ALA B 1 390 ? -25.25 25.078 -17.375 1 92.75 390 ALA B O 1
ATOM 7868 N N . THR B 1 391 ? -25.25 25.234 -15.133 1 92.88 391 THR B N 1
ATOM 7869 C CA . THR B 1 391 ? -25.984 23.984 -14.945 1 92.88 391 THR B CA 1
ATOM 7870 C C . THR B 1 391 ? -27.484 24.25 -14.836 1 92.88 391 THR B C 1
ATOM 7872 O O . THR B 1 391 ? -28.266 23.312 -14.703 1 92.88 391 THR B O 1
ATOM 7875 N N . SER B 1 392 ? -27.984 25.469 -14.805 1 88.94 392 SER B N 1
ATOM 7876 C CA . SER B 1 392 ? -29.375 25.812 -14.594 1 88.94 392 SER B CA 1
ATOM 7877 C C . SER B 1 392 ? -30.172 25.75 -15.898 1 88.94 392 SER B C 1
ATOM 7879 O O . SER B 1 392 ? -31.391 25.891 -15.891 1 88.94 392 SER B O 1
ATOM 7881 N N . GLY B 1 393 ? -29.719 25.281 -16.938 1 84.94 393 GLY B N 1
ATOM 7882 C CA . GLY B 1 393 ? -30.438 25.25 -18.203 1 84.94 393 GLY B CA 1
ATOM 7883 C C . GLY B 1 393 ? -31.188 23.953 -18.453 1 84.94 393 GLY B C 1
ATOM 7884 O O . GLY B 1 393 ? -31.234 23.094 -17.562 1 84.94 393 GLY B O 1
ATOM 7885 N N . LEU B 1 394 ? -31.906 23.922 -19.562 1 88.5 394 LEU B N 1
ATOM 7886 C CA . LEU B 1 394 ? -32.656 22.734 -19.938 1 88.5 394 LEU B CA 1
ATOM 7887 C C . LEU B 1 394 ? -31.719 21.641 -20.469 1 88.5 394 LEU B C 1
ATOM 7889 O O . LEU B 1 394 ? -32.094 20.469 -20.516 1 88.5 394 LEU B O 1
ATOM 7893 N N . THR B 1 395 ? -30.531 22.109 -20.875 1 91.88 395 THR B N 1
ATOM 7894 C CA . THR B 1 395 ? -29.516 21.203 -21.391 1 91.88 395 THR B CA 1
ATOM 7895 C C . THR B 1 395 ? -28.156 21.484 -20.75 1 91.88 395 THR B C 1
ATOM 7897 O O . THR B 1 395 ? -27.891 22.625 -20.312 1 91.88 395 THR B O 1
ATOM 7900 N N . PHE B 1 396 ? -27.469 20.484 -20.531 1 94.12 396 PHE B N 1
ATOM 7901 C CA . PHE B 1 396 ? -26.109 20.641 -20.031 1 94.12 396 PHE B CA 1
ATOM 7902 C C . PHE B 1 396 ? -25.141 19.781 -20.859 1 94.12 396 PHE B C 1
ATOM 7904 O O . PHE B 1 396 ? -25.297 18.562 -20.938 1 94.12 396 PHE B O 1
ATOM 7911 N N . GLU B 1 397 ? -24.125 20.406 -21.531 1 92.62 397 GLU B N 1
ATOM 7912 C CA . GLU B 1 397 ? -23.109 19.766 -22.344 1 92.62 397 GLU B CA 1
ATOM 7913 C C . GLU B 1 397 ? -23.75 18.859 -23.406 1 92.62 397 GLU B C 1
ATOM 7915 O O . GLU B 1 397 ? -23.328 17.719 -23.594 1 92.62 397 GLU B O 1
ATOM 7920 N N . GLY B 1 398 ? -24.953 19.266 -23.906 1 88.88 398 GLY B N 1
ATOM 7921 C CA . GLY B 1 398 ? -25.594 18.562 -25 1 88.88 398 GLY B CA 1
ATOM 7922 C C . GLY B 1 398 ? -26.609 17.531 -24.531 1 88.88 398 GLY B C 1
ATOM 7923 O O . GLY B 1 398 ? -27.266 16.891 -25.359 1 88.88 398 GLY B O 1
ATOM 7924 N N . VAL B 1 399 ? -26.766 17.391 -23.234 1 93 399 VAL B N 1
ATOM 7925 C CA . VAL B 1 399 ? -27.688 16.375 -22.719 1 93 399 VAL B CA 1
ATOM 7926 C C . VAL B 1 399 ? -28.969 17.062 -22.234 1 93 399 VAL B C 1
ATOM 7928 O O . VAL B 1 399 ? -28.906 18.062 -21.516 1 93 399 VAL B O 1
ATOM 7931 N N . LYS B 1 400 ? -30.047 16.531 -22.656 1 93.56 400 LYS B N 1
ATOM 7932 C CA . LYS B 1 400 ? -31.344 17.062 -22.219 1 93.56 400 LYS B CA 1
ATOM 7933 C C . LYS B 1 400 ? -31.672 16.578 -20.812 1 93.56 400 LYS B C 1
ATOM 7935 O O . LYS B 1 400 ? -31.578 15.391 -20.516 1 93.56 400 LYS B O 1
ATOM 7940 N N . LEU B 1 401 ? -32.094 17.438 -19.953 1 94.19 401 LEU B N 1
ATOM 7941 C CA . LEU B 1 401 ? -32.344 17.141 -18.547 1 94.19 401 LEU B CA 1
ATOM 7942 C C . LEU B 1 401 ? -33.812 16.969 -18.266 1 94.19 401 LEU B C 1
ATOM 7944 O O . LEU B 1 401 ? -34.656 17.422 -19.062 1 94.19 401 LEU B O 1
ATOM 7948 N N . SER B 1 402 ? -34.094 16.203 -17.234 1 92.5 402 SER B N 1
ATOM 7949 C CA . SER B 1 402 ? -35.438 16.094 -16.719 1 92.5 402 SER B CA 1
ATOM 7950 C C . SER B 1 402 ? -35.75 17.234 -15.75 1 92.5 402 SER B C 1
ATOM 7952 O O . SER B 1 402 ? -35.25 17.25 -14.625 1 92.5 402 SER B O 1
ATOM 7954 N N . VAL B 1 403 ? -36.594 18.172 -16.172 1 88.12 403 VAL B N 1
ATOM 7955 C CA . VAL B 1 403 ? -36.844 19.406 -15.406 1 88.12 403 VAL B CA 1
ATOM 7956 C C . VAL B 1 403 ? -38.156 19.297 -14.672 1 88.12 403 VAL B C 1
ATOM 7958 O O . VAL B 1 403 ? -39.188 18.984 -15.273 1 88.12 403 VAL B O 1
ATOM 7961 N N . GLY B 1 404 ? -38.062 19.438 -13.398 1 85.25 404 GLY B N 1
ATOM 7962 C CA . GLY B 1 404 ? -39.25 19.5 -12.602 1 85.25 404 GLY B CA 1
ATOM 7963 C C . GLY B 1 404 ? -39.75 20.922 -12.391 1 85.25 404 GLY B C 1
ATOM 7964 O O . GLY B 1 404 ? -39 21.875 -12.547 1 85.25 404 GLY B O 1
ATOM 7965 N N . LYS B 1 405 ? -41.031 21.172 -12.047 1 84.81 405 LYS B N 1
ATOM 7966 C CA . LYS B 1 405 ? -41.656 22.484 -11.914 1 84.81 405 LYS B CA 1
ATOM 7967 C C . LYS B 1 405 ? -41 23.312 -10.82 1 84.81 405 LYS B C 1
ATOM 7969 O O . LYS B 1 405 ? -40.844 24.516 -10.969 1 84.81 405 LYS B O 1
ATOM 7974 N N . ASN B 1 406 ? -40.562 22.656 -9.688 1 87.12 406 ASN B N 1
ATOM 7975 C CA . ASN B 1 406 ? -40.062 23.406 -8.539 1 87.12 406 ASN B CA 1
ATOM 7976 C C . ASN B 1 406 ? -38.562 23.141 -8.312 1 87.12 406 ASN B C 1
ATOM 7978 O O . ASN B 1 406 ? -38.062 23.297 -7.195 1 87.12 406 ASN B O 1
ATOM 7982 N N . ASP B 1 407 ? -37.844 22.938 -9.422 1 89.38 407 ASP B N 1
ATOM 7983 C CA . ASP B 1 407 ? -36.438 22.562 -9.266 1 89.38 407 ASP B CA 1
ATOM 7984 C C . ASP B 1 407 ? -35.594 23.781 -8.875 1 89.38 407 ASP B C 1
ATOM 7986 O O . ASP B 1 407 ? -34.812 23.703 -7.945 1 89.38 407 ASP B O 1
ATOM 7990 N N . ASP B 1 408 ? -35.844 24.906 -9.516 1 88.12 408 ASP B N 1
ATOM 7991 C CA . ASP B 1 408 ? -35.094 26.125 -9.258 1 88.12 408 ASP B CA 1
ATOM 7992 C C . ASP B 1 408 ? -35.312 26.625 -7.832 1 88.12 408 ASP B C 1
ATOM 7994 O O . ASP B 1 408 ? -34.344 27.016 -7.152 1 88.12 408 ASP B O 1
ATOM 7998 N N . ARG B 1 409 ? -36.531 26.547 -7.43 1 90.44 409 ARG B N 1
ATOM 7999 C CA . ARG B 1 409 ? -36.875 27 -6.078 1 90.44 409 ARG B CA 1
ATOM 8000 C C . ARG B 1 409 ? -36.281 26.047 -5.035 1 90.44 409 ARG B C 1
ATOM 8002 O O . ARG B 1 409 ? -35.812 26.484 -3.98 1 90.44 409 ARG B O 1
ATOM 8009 N N . ALA B 1 410 ? -36.312 24.859 -5.309 1 91.75 410 ALA B N 1
ATOM 8010 C CA . ALA B 1 410 ? -35.781 23.859 -4.383 1 91.75 410 ALA B CA 1
ATOM 8011 C C . ALA B 1 410 ? -34.281 24.031 -4.207 1 91.75 410 ALA B C 1
ATOM 8013 O O . ALA B 1 410 ? -33.781 23.938 -3.088 1 91.75 410 ALA B O 1
ATOM 8014 N N . VAL B 1 411 ? -33.594 24.266 -5.254 1 93.25 411 VAL B N 1
ATOM 8015 C CA . VAL B 1 411 ? -32.125 24.422 -5.215 1 93.25 411 VAL B CA 1
ATOM 8016 C C . VAL B 1 411 ? -31.766 25.719 -4.516 1 93.25 411 VAL B C 1
ATOM 8018 O O . VAL B 1 411 ? -30.812 25.766 -3.74 1 93.25 411 VAL B O 1
ATOM 8021 N N . LYS B 1 412 ? -32.562 26.75 -4.797 1 91.56 412 LYS B N 1
ATOM 8022 C CA . LYS B 1 412 ? -32.312 28.031 -4.16 1 91.56 412 LYS B CA 1
ATOM 8023 C C . LYS B 1 412 ? -32.5 27.953 -2.65 1 91.56 412 LYS B C 1
ATOM 8025 O O . LYS B 1 412 ? -31.719 28.5 -1.882 1 91.56 412 LYS B O 1
ATOM 8030 N N . THR B 1 413 ? -33.531 27.281 -2.279 1 92.69 413 THR B N 1
ATOM 8031 C CA . THR B 1 413 ? -33.812 27.125 -0.855 1 92.69 413 THR B CA 1
ATOM 8032 C C . THR B 1 413 ? -32.719 26.297 -0.192 1 92.69 413 THR B C 1
ATOM 8034 O O . THR B 1 413 ? -32.25 26.625 0.898 1 92.69 413 THR B O 1
ATOM 8037 N N . ALA B 1 414 ? -32.344 25.25 -0.801 1 93.44 414 ALA B N 1
ATOM 8038 C CA . ALA B 1 414 ? -31.266 24.406 -0.275 1 93.44 414 ALA B CA 1
ATOM 8039 C C . ALA B 1 414 ? -29.953 25.172 -0.193 1 93.44 414 ALA B C 1
ATOM 8041 O O . ALA B 1 414 ? -29.203 25.016 0.771 1 93.44 414 ALA B O 1
ATOM 8042 N N . GLY B 1 415 ? -29.688 25.938 -1.212 1 93.81 415 GLY B N 1
ATOM 8043 C CA . GLY B 1 415 ? -28.469 26.734 -1.24 1 93.81 415 GLY B CA 1
ATOM 8044 C C . GLY B 1 415 ? -28.422 27.781 -0.154 1 93.81 415 GLY B C 1
ATOM 8045 O O . GLY B 1 415 ? -27.391 27.953 0.509 1 93.81 415 GLY B O 1
ATOM 8046 N N . GLN B 1 416 ? -29.5 28.438 0.029 1 93.56 416 GLN B N 1
ATOM 8047 C CA . GLN B 1 416 ? -29.578 29.484 1.05 1 93.56 416 GLN B CA 1
ATOM 8048 C C . GLN B 1 416 ? -29.469 28.891 2.451 1 93.56 416 GLN B C 1
ATOM 8050 O O . GLN B 1 416 ? -28.812 29.469 3.322 1 93.56 416 GLN B O 1
ATOM 8055 N N . THR B 1 417 ? -30.094 27.812 2.617 1 94.44 417 THR B N 1
ATOM 8056 C CA . THR B 1 417 ? -30 27.141 3.906 1 94.44 417 THR B CA 1
ATOM 8057 C C . THR B 1 417 ? -28.562 26.703 4.195 1 94.44 417 THR B C 1
ATOM 8059 O O . THR B 1 417 ? -28.078 26.859 5.316 1 94.44 417 THR B O 1
ATOM 8062 N N . LEU B 1 418 ? -27.938 26.172 3.219 1 95 418 LEU B N 1
ATOM 8063 C CA . LEU B 1 418 ? -26.562 25.734 3.383 1 95 418 LEU B CA 1
ATOM 8064 C C . LEU B 1 418 ? -25.641 26.906 3.709 1 95 418 LEU B C 1
ATOM 8066 O O . LEU B 1 418 ? -24.797 26.812 4.605 1 95 418 LEU B O 1
ATOM 8070 N N . LEU B 1 419 ? -25.797 27.984 3.006 1 95.5 419 LEU B N 1
ATOM 8071 C CA . LEU B 1 419 ? -24.953 29.156 3.217 1 95.5 419 LEU B CA 1
ATOM 8072 C C . LEU B 1 419 ? -25.172 29.75 4.602 1 95.5 419 LEU B C 1
ATOM 8074 O O . LEU B 1 419 ? -24.234 30.188 5.258 1 95.5 419 LEU B O 1
ATOM 8078 N N . SER B 1 420 ? -26.375 29.766 5.016 1 94.94 420 SER B N 1
ATOM 8079 C CA . SER B 1 420 ? -26.688 30.281 6.348 1 94.94 420 SER B CA 1
ATOM 8080 C C . SER B 1 420 ? -26.094 29.391 7.438 1 94.94 420 SER B C 1
ATOM 8082 O O . SER B 1 420 ? -25.484 29.891 8.383 1 94.94 420 SER B O 1
ATOM 8084 N N . ARG B 1 421 ? -26.25 28.172 7.301 1 95 421 ARG B N 1
ATOM 8085 C CA . ARG B 1 421 ? -25.688 27.234 8.266 1 95 421 ARG B CA 1
ATOM 8086 C C . ARG B 1 421 ? -24.156 27.297 8.273 1 95 421 ARG B C 1
ATOM 8088 O O . ARG B 1 421 ? -23.531 27.188 9.328 1 95 421 ARG B O 1
ATOM 8095 N N . LEU B 1 422 ? -23.609 27.422 7.102 1 95.38 422 LEU B N 1
ATOM 8096 C CA . LEU B 1 422 ? -22.156 27.531 6.984 1 95.38 422 LEU B CA 1
ATOM 8097 C C . LEU B 1 422 ? -21.656 28.797 7.672 1 95.38 422 LEU B C 1
ATOM 8099 O O . LEU B 1 422 ? -20.641 28.75 8.391 1 95.38 422 LEU B O 1
ATOM 8103 N N . ARG B 1 423 ? -22.297 29.859 7.469 1 93.81 423 ARG B N 1
ATOM 8104 C CA . ARG B 1 423 ? -21.938 31.125 8.109 1 93.81 423 ARG B CA 1
ATOM 8105 C C . ARG B 1 423 ? -22 31 9.625 1 93.81 423 ARG B C 1
ATOM 8107 O O . ARG B 1 423 ? -21.094 31.438 10.336 1 93.81 423 ARG B O 1
ATOM 8114 N N . ASP B 1 424 ? -23.031 30.406 10.078 1 94.19 424 ASP B N 1
ATOM 8115 C CA . ASP B 1 424 ? -23.203 30.234 11.516 1 94.19 424 ASP B CA 1
ATOM 8116 C C . ASP B 1 424 ? -22.109 29.328 12.102 1 94.19 424 ASP B C 1
ATOM 8118 O O . ASP B 1 424 ? -21.547 29.641 13.156 1 94.19 424 ASP B O 1
ATOM 8122 N N . SER B 1 425 ? -21.859 28.297 11.414 1 94.12 425 SER B N 1
ATOM 8123 C CA . SER B 1 425 ? -20.844 27.375 11.891 1 94.12 425 SER B CA 1
ATOM 8124 C C . SER B 1 425 ? -19.453 28 11.875 1 94.12 425 SER B C 1
ATOM 8126 O O . SER B 1 425 ? -18.641 27.766 12.773 1 94.12 425 SER B O 1
ATOM 8128 N N . LEU B 1 426 ? -19.156 28.781 10.891 1 92.94 426 LEU B N 1
ATOM 8129 C CA . LEU B 1 426 ? -17.875 29.469 10.805 1 92.94 426 LEU B CA 1
ATOM 8130 C C . LEU B 1 426 ? -17.734 30.5 11.914 1 92.94 426 LEU B C 1
ATOM 8132 O O . LEU B 1 426 ? -16.672 30.609 12.539 1 92.94 426 LEU B O 1
ATOM 8136 N N . ASN B 1 427 ? -18.766 31.172 12.117 1 90.19 427 ASN B N 1
ATOM 8137 C CA . ASN B 1 427 ? -18.734 32.188 13.172 1 90.19 427 ASN B CA 1
ATOM 8138 C C . ASN B 1 427 ? -18.547 31.547 14.547 1 90.19 427 ASN B C 1
ATOM 8140 O O . ASN B 1 427 ? -17.828 32.094 15.391 1 90.19 427 ASN B O 1
ATOM 8144 N N . ASP B 1 428 ? -19.156 30.484 14.766 1 90.88 428 ASP B N 1
ATOM 8145 C CA . ASP B 1 428 ? -19.078 29.812 16.047 1 90.88 428 ASP B CA 1
ATOM 8146 C C . ASP B 1 428 ? -17.656 29.266 16.281 1 90.88 428 ASP B C 1
ATOM 8148 O O . ASP B 1 428 ? -17.141 29.359 17.406 1 90.88 428 ASP B O 1
ATOM 8152 N N . ARG B 1 429 ? -17.047 28.812 15.273 1 89.5 429 ARG B N 1
ATOM 8153 C CA . ARG B 1 429 ? -15.766 28.109 15.43 1 89.5 429 ARG B CA 1
ATOM 8154 C C . ARG B 1 429 ? -14.602 29.094 15.352 1 89.5 429 ARG B C 1
ATOM 8156 O O . ARG B 1 429 ? -13.516 28.812 15.867 1 89.5 429 ARG B O 1
ATOM 8163 N N . PHE B 1 430 ? -14.82 30.266 14.734 1 88.62 430 PHE B N 1
ATOM 8164 C CA . PHE B 1 430 ? -13.711 31.188 14.539 1 88.62 430 PHE B CA 1
ATOM 8165 C C . PHE B 1 430 ? -13.914 32.469 15.359 1 88.62 430 PHE B C 1
ATOM 8167 O O . PHE B 1 430 ? -13.188 33.438 15.188 1 88.62 430 PHE B O 1
ATOM 8174 N N . GLN B 1 431 ? -14.805 32.469 16.266 1 82.75 431 GLN B N 1
ATOM 8175 C CA . GLN B 1 431 ? -15.117 33.656 17.062 1 82.75 431 GLN B CA 1
ATOM 8176 C C . GLN B 1 431 ? -13.969 34 17.984 1 82.75 431 GLN B C 1
ATOM 8178 O O . GLN B 1 431 ? -13.727 35.188 18.266 1 82.75 431 GLN B O 1
ATOM 8183 N N . ASP B 1 432 ? -13.219 33.094 18.453 1 81.12 432 ASP B N 1
ATOM 8184 C CA . ASP B 1 432 ? -12.133 33.312 19.391 1 81.12 432 ASP B CA 1
ATOM 8185 C C . ASP B 1 432 ? -11.008 34.125 18.766 1 81.12 432 ASP B C 1
ATOM 8187 O O . ASP B 1 432 ? -10.266 34.812 19.453 1 81.12 432 ASP B O 1
ATOM 8191 N N . VAL B 1 433 ? -10.922 34.094 17.516 1 77.69 433 VAL B N 1
ATOM 8192 C CA . VAL B 1 433 ? -9.844 34.781 16.812 1 77.69 433 VAL B CA 1
ATOM 8193 C C . VAL B 1 433 ? -10.133 36.281 16.75 1 77.69 433 VAL B C 1
ATOM 8195 O O . VAL B 1 433 ? -9.211 37.094 16.641 1 77.69 433 VAL B O 1
ATOM 8198 N N . SER B 1 434 ? -11.305 36.594 16.906 1 73.5 434 SER B N 1
ATOM 8199 C CA . SER B 1 434 ? -11.695 38 16.766 1 73.5 434 SER B CA 1
ATOM 8200 C C . SER B 1 434 ? -11.719 38.719 18.109 1 73.5 434 SER B C 1
ATOM 8202 O O . SER B 1 434 ? -11.953 39.906 18.172 1 73.5 434 SER B O 1
ATOM 8204 N N . GLU B 1 435 ? -11.305 37.938 19.047 1 77.5 435 GLU B N 1
ATOM 8205 C CA . GLU B 1 435 ? -11.375 38.562 20.359 1 77.5 435 GLU B CA 1
ATOM 8206 C C . GLU B 1 435 ? -10.094 38.312 21.156 1 77.5 435 GLU B C 1
ATOM 8208 O O . GLU B 1 435 ? -9.336 37.375 20.859 1 77.5 435 GLU B O 1
ATOM 8213 N N . GLY B 1 436 ? -9.758 39.312 21.844 1 80.19 436 GLY B N 1
ATOM 8214 C CA . GLY B 1 436 ? -8.727 39.156 22.859 1 80.19 436 GLY B CA 1
ATOM 8215 C C . GLY B 1 436 ? -7.32 39.188 22.297 1 80.19 436 GLY B C 1
ATOM 8216 O O . GLY B 1 436 ? -7.004 40.031 21.453 1 80.19 436 GLY B O 1
ATOM 8217 N N . VAL B 1 437 ? -6.441 38.312 22.734 1 86.5 437 VAL B N 1
ATOM 8218 C CA . VAL B 1 437 ? -5.012 38.312 22.453 1 86.5 437 VAL B CA 1
ATOM 8219 C C . VAL B 1 437 ? -4.785 37.844 21 1 86.5 437 VAL B C 1
ATOM 8221 O O . VAL B 1 437 ? -3.883 38.344 20.328 1 86.5 437 VAL B O 1
ATOM 8224 N N . LEU B 1 438 ? -5.676 37.031 20.516 1 87 438 LEU B N 1
ATOM 8225 C CA . LEU B 1 438 ? -5.508 36.531 19.172 1 87 438 LEU B CA 1
ATOM 8226 C C . LEU B 1 438 ? -5.719 37.625 18.125 1 87 438 LEU B C 1
ATOM 8228 O O . LEU B 1 438 ? -5.055 37.625 17.094 1 87 438 LEU B O 1
ATOM 8232 N N . ARG B 1 439 ? -6.559 38.469 18.453 1 86.88 439 ARG B N 1
ATOM 8233 C CA . ARG B 1 439 ? -6.777 39.594 17.562 1 86.88 439 ARG B CA 1
ATOM 8234 C C . ARG B 1 439 ? -5.551 40.5 17.516 1 86.88 439 ARG B C 1
ATOM 8236 O O . ARG B 1 439 ? -5.223 41.062 16.469 1 86.88 439 ARG B O 1
ATOM 8243 N N . ALA B 1 440 ? -4.938 40.594 18.641 1 90.38 440 ALA B N 1
ATOM 8244 C CA . ALA B 1 440 ? -3.762 41.469 18.734 1 90.38 440 ALA B CA 1
ATOM 8245 C C . ALA B 1 440 ? -2.605 40.906 17.922 1 90.38 440 ALA B C 1
ATOM 8247 O O . ALA B 1 440 ? -1.726 41.656 17.484 1 90.38 440 ALA B O 1
ATOM 8248 N N . THR B 1 441 ? -2.643 39.656 17.703 1 89.81 441 THR B N 1
ATOM 8249 C CA . THR B 1 441 ? -1.564 39.031 16.953 1 89.81 441 THR B CA 1
ATOM 8250 C C . THR B 1 441 ? -1.618 39.438 15.484 1 89.81 441 THR B C 1
ATOM 8252 O O . THR B 1 441 ? -0.641 39.281 14.75 1 89.81 441 THR B O 1
ATOM 8255 N N . MET B 1 442 ? -2.641 40.062 15.039 1 87.69 442 MET B N 1
ATOM 8256 C CA . MET B 1 442 ? -2.816 40.469 13.641 1 87.69 442 MET B CA 1
ATOM 8257 C C . MET B 1 442 ? -1.852 41.594 13.273 1 87.69 442 MET B C 1
ATOM 8259 O O . MET B 1 442 ? -1.573 41.812 12.094 1 87.69 442 MET B O 1
ATOM 8263 N N . LEU B 1 443 ? -1.39 42.156 14.297 1 88.19 443 LEU B N 1
ATOM 8264 C CA . LEU B 1 443 ? -0.458 43.281 14.117 1 88.19 443 LEU B CA 1
ATOM 8265 C C . LEU B 1 443 ? 0.831 42.812 13.453 1 88.19 443 LEU B C 1
ATOM 8267 O O . LEU B 1 443 ? 1.513 43.594 12.789 1 88.19 443 LEU B O 1
ATOM 8271 N N . ALA B 1 444 ? 1.15 41.562 13.547 1 89.06 444 ALA B N 1
ATOM 8272 C CA . ALA B 1 444 ? 2.416 41.031 13.055 1 89.06 444 ALA B CA 1
ATOM 8273 C C . ALA B 1 444 ? 2.389 40.844 11.539 1 89.06 444 ALA B C 1
ATOM 8275 O O . ALA B 1 444 ? 3.432 40.656 10.914 1 89.06 444 ALA B O 1
ATOM 8276 N N . SER B 1 445 ? 1.261 41.031 10.938 1 88.81 445 SER B N 1
ATOM 8277 C CA . SER B 1 445 ? 1.17 40.938 9.477 1 88.81 445 SER B CA 1
ATOM 8278 C C . SER B 1 445 ? 1.147 42.344 8.852 1 88.81 445 SER B C 1
ATOM 8280 O O . SER B 1 445 ? 0.24 43.125 9.117 1 88.81 445 SER B O 1
ATOM 8282 N N . PHE B 1 446 ? 2.031 42.531 7.941 1 89 446 PHE B N 1
ATOM 8283 C CA . PHE B 1 446 ? 2.131 43.844 7.309 1 89 446 PHE B CA 1
ATOM 8284 C C . PHE B 1 446 ? 0.948 44.094 6.379 1 89 446 PHE B C 1
ATOM 8286 O O . PHE B 1 446 ? 0.656 45.219 6.023 1 89 446 PHE B O 1
ATOM 8293 N N . LYS B 1 447 ? 0.283 43.062 6.059 1 82.69 447 LYS B N 1
ATOM 8294 C CA . LYS B 1 447 ? -0.866 43.219 5.168 1 82.69 447 LYS B CA 1
ATOM 8295 C C . LYS B 1 447 ? -2.01 43.969 5.852 1 82.69 447 LYS B C 1
ATOM 8297 O O . LYS B 1 447 ? -2.873 44.531 5.18 1 82.69 447 LYS B O 1
ATOM 8302 N N . ASN B 1 448 ? -1.957 44 7.172 1 83.81 448 ASN B N 1
ATOM 8303 C CA . ASN B 1 448 ? -3.012 44.656 7.938 1 83.81 448 ASN B CA 1
ATOM 8304 C C . ASN B 1 448 ? -2.656 46.094 8.25 1 83.81 448 ASN B C 1
ATOM 8306 O O . ASN B 1 448 ? -3.455 46.812 8.844 1 83.81 448 ASN B O 1
ATOM 8310 N N . TRP B 1 449 ? -1.5 46.406 7.828 1 87.12 449 TRP B N 1
ATOM 8311 C CA . TRP B 1 449 ? -1.067 47.781 8.109 1 87.12 449 TRP B CA 1
ATOM 8312 C C . TRP B 1 449 ? -1.641 48.75 7.082 1 87.12 449 TRP B C 1
ATOM 8314 O O . TRP B 1 449 ? -1.809 48.406 5.91 1 87.12 449 TRP B O 1
ATOM 8324 N N . THR B 1 450 ? -2.008 49.875 7.535 1 83.44 450 THR B N 1
ATOM 8325 C CA . THR B 1 450 ? -2.547 50.906 6.648 1 83.44 450 THR B CA 1
ATOM 8326 C C . THR B 1 450 ? -1.423 51.656 5.941 1 83.44 450 THR B C 1
ATOM 8328 O O . THR B 1 450 ? -0.271 51.594 6.379 1 83.44 450 THR B O 1
ATOM 8331 N N . ASP B 1 451 ? -1.854 52.375 4.914 1 83.19 451 ASP B N 1
ATOM 8332 C CA . ASP B 1 451 ? -0.881 53.188 4.164 1 83.19 451 ASP B CA 1
ATOM 8333 C C . ASP B 1 451 ? -0.416 54.375 4.973 1 83.19 451 ASP B C 1
ATOM 8335 O O . ASP B 1 451 ? -1.111 54.844 5.887 1 83.19 451 ASP B O 1
ATOM 8339 N N . ARG B 1 452 ? 0.753 54.875 4.621 1 78.94 452 ARG B N 1
ATOM 8340 C CA . ARG B 1 452 ? 1.423 55.938 5.34 1 78.94 452 ARG B CA 1
ATOM 8341 C C . ARG B 1 452 ? 0.503 57.156 5.492 1 78.94 452 ARG B C 1
ATOM 8343 O O . ARG B 1 452 ? 0.509 57.812 6.535 1 78.94 452 ARG B O 1
ATOM 8350 N N . GLU B 1 453 ? -0.299 57.406 4.562 1 79.12 453 GLU B N 1
ATOM 8351 C CA . GLU B 1 453 ? -1.15 58.594 4.535 1 79.12 453 GLU B CA 1
ATOM 8352 C C . GLU B 1 453 ? -2.32 58.438 5.504 1 79.12 453 GLU B C 1
ATOM 8354 O O . GLU B 1 453 ? -2.854 59.438 5.992 1 79.12 453 GLU B O 1
ATOM 8359 N N . SER B 1 454 ? -2.566 57.312 5.855 1 77.44 454 SER B N 1
ATOM 8360 C CA . SER B 1 454 ? -3.779 57.094 6.633 1 77.44 454 SER B CA 1
ATOM 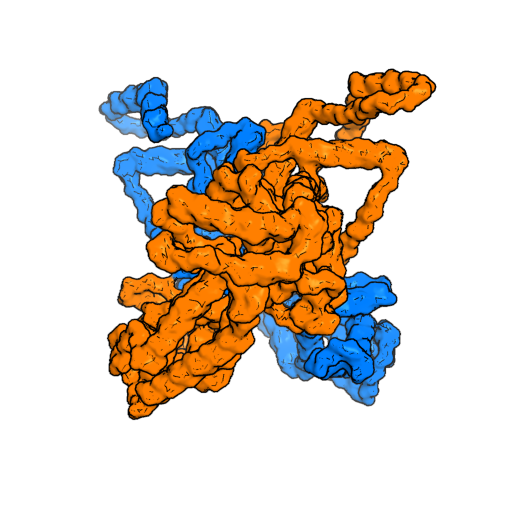8361 C C . SER B 1 454 ? -3.455 56.5 8.008 1 77.44 454 SER B C 1
ATOM 8363 O O . SER B 1 454 ? -4.359 56.156 8.766 1 77.44 454 SER B O 1
ATOM 8365 N N . VAL B 1 455 ? -2.219 56.562 8.336 1 78 455 VAL B N 1
ATOM 8366 C CA . VAL B 1 455 ? -1.849 55.906 9.578 1 78 455 VAL B CA 1
ATOM 8367 C C . VAL B 1 455 ? -2.111 56.812 10.766 1 78 455 VAL B C 1
ATOM 8369 O O . VAL B 1 455 ? -1.741 58 10.742 1 78 455 VAL B O 1
ATOM 8372 N N . GLU B 1 456 ? -2.842 56.219 11.68 1 81.06 456 GLU B N 1
ATOM 8373 C CA . GLU B 1 456 ? -3.094 56.906 12.93 1 81.06 456 GLU B CA 1
ATOM 8374 C C . GLU B 1 456 ? -1.868 56.875 13.836 1 81.06 456 GLU B C 1
ATOM 8376 O O . GLU B 1 456 ? -1.108 55.906 13.828 1 81.06 456 GLU B O 1
ATOM 8381 N N . THR B 1 457 ? -1.729 57.875 14.531 1 81.31 457 THR B N 1
ATOM 8382 C CA . THR B 1 457 ? -0.577 58 15.414 1 81.31 457 THR B CA 1
ATOM 8383 C C . THR B 1 457 ? -0.584 56.906 16.469 1 81.31 457 THR B C 1
ATOM 8385 O O . THR B 1 457 ? 0.475 56.469 16.906 1 81.31 457 THR B O 1
ATOM 8388 N N . ASP B 1 458 ? -1.776 56.438 16.766 1 87.75 458 ASP B N 1
ATOM 8389 C CA . ASP B 1 458 ? -1.872 55.438 17.828 1 87.75 458 ASP B CA 1
ATOM 8390 C C . ASP B 1 458 ? -2.051 54.031 17.25 1 87.75 458 ASP B C 1
ATOM 8392 O O . ASP B 1 458 ? -2.488 53.125 17.953 1 87.75 458 ASP B O 1
ATOM 8396 N N . PHE B 1 459 ? -1.603 53.906 16.062 1 90.06 459 PHE B N 1
ATOM 8397 C CA . PHE B 1 459 ? -1.757 52.625 15.398 1 90.06 459 PHE B CA 1
ATOM 8398 C C . PHE B 1 459 ? -0.94 51.562 16.109 1 90.06 459 PHE B C 1
ATOM 8400 O O . PHE B 1 459 ? 0.26 51.719 16.328 1 90.06 459 PHE B O 1
ATOM 8407 N N . GLY B 1 460 ? -1.615 50.469 16.547 1 92.06 460 GLY B N 1
ATOM 8408 C CA . GLY B 1 460 ? -0.93 49.312 17.078 1 92.06 460 GLY B CA 1
ATOM 8409 C C . GLY B 1 460 ? -0.689 49.375 18.578 1 92.06 460 GLY B C 1
ATOM 8410 O O . GLY B 1 460 ? -0.274 48.406 19.188 1 92.06 460 GLY B O 1
ATOM 8411 N N . ASP B 1 461 ? -0.919 50.5 19.219 1 93.69 461 ASP B N 1
ATOM 8412 C CA . ASP B 1 461 ? -0.611 50.688 20.625 1 93.69 461 ASP B CA 1
ATOM 8413 C C . ASP B 1 461 ? -1.471 49.781 21.5 1 93.69 461 ASP B C 1
ATOM 8415 O O . ASP B 1 461 ? -0.983 49.219 22.484 1 93.69 461 ASP B O 1
ATOM 8419 N N . ARG B 1 462 ? -2.684 49.688 21.109 1 92.62 462 ARG B N 1
ATOM 8420 C CA . ARG B 1 462 ? -3.586 48.844 21.891 1 92.62 462 ARG B CA 1
ATOM 8421 C C . ARG B 1 462 ? -3.191 47.375 21.781 1 92.62 462 ARG B C 1
ATOM 8423 O O . ARG B 1 462 ? -3.252 46.656 22.766 1 92.62 462 ARG B O 1
ATOM 8430 N N . GLU B 1 463 ? -2.863 47 20.609 1 93.56 463 GLU B N 1
ATOM 8431 C CA . GLU B 1 463 ? -2.449 45.594 20.375 1 93.56 463 GLU B CA 1
ATOM 8432 C C . GLU B 1 463 ? -1.158 45.281 21.125 1 93.56 463 GLU B C 1
ATOM 8434 O O . GLU B 1 463 ? -1.034 44.219 21.719 1 93.56 463 GLU B O 1
ATOM 8439 N N . ILE B 1 464 ? -0.213 46.188 21.094 1 95.31 464 ILE B N 1
ATOM 8440 C CA . ILE B 1 464 ? 1.062 46 21.766 1 95.31 464 ILE B CA 1
ATOM 8441 C C . ILE B 1 464 ? 0.827 45.875 23.281 1 95.31 464 ILE B C 1
ATOM 8443 O O . ILE B 1 464 ? 1.438 45.062 23.953 1 95.31 464 ILE B O 1
ATOM 8447 N N . GLU B 1 465 ? -0.023 46.688 23.734 1 95.06 465 GLU B N 1
ATOM 8448 C CA . GLU B 1 465 ? -0.336 46.656 25.172 1 95.06 465 GLU B CA 1
ATOM 8449 C C . GLU B 1 465 ? -0.985 45.344 25.562 1 95.06 465 GLU B C 1
ATOM 8451 O O . GLU B 1 465 ? -0.648 44.75 26.594 1 95.06 465 GLU B O 1
ATOM 8456 N N . ALA B 1 466 ? -1.859 44.938 24.766 1 94.62 466 ALA B N 1
ATOM 8457 C CA . ALA B 1 466 ? -2.545 43.656 25.031 1 94.62 466 ALA B CA 1
ATOM 8458 C C . ALA B 1 466 ? -1.569 42.5 25 1 94.62 466 ALA B C 1
ATOM 8460 O O . ALA B 1 466 ? -1.661 41.594 25.828 1 94.62 466 ALA B O 1
ATOM 8461 N N . LEU B 1 467 ? -0.654 42.5 24.094 1 95.88 467 LEU B N 1
ATOM 8462 C CA . LEU B 1 467 ? 0.335 41.438 23.953 1 95.88 467 LEU B CA 1
ATOM 8463 C C . LEU B 1 467 ? 1.305 41.438 25.141 1 95.88 467 LEU B C 1
ATOM 8465 O O . LEU B 1 467 ? 1.663 40.375 25.656 1 95.88 467 LEU B O 1
ATOM 8469 N N . CYS B 1 468 ? 1.695 42.625 25.516 1 95.94 468 CYS B N 1
ATOM 8470 C CA . CYS B 1 468 ? 2.611 42.719 26.641 1 95.94 468 CYS B CA 1
ATOM 8471 C C . CYS B 1 468 ? 1.951 42.25 27.938 1 95.94 468 CYS B C 1
ATOM 8473 O O . CYS B 1 468 ? 2.604 41.656 28.781 1 95.94 468 CYS B O 1
ATOM 8475 N N . GLN B 1 469 ? 0.71 42.562 27.984 1 94.69 469 GLN B N 1
ATOM 8476 C CA . GLN B 1 469 ? -0.021 42.156 29.172 1 94.69 469 GLN B CA 1
ATOM 8477 C C . GLN B 1 469 ? -0.168 40.625 29.234 1 94.69 469 GLN B C 1
ATOM 8479 O O . GLN B 1 469 ? 0.005 40.031 30.281 1 94.69 469 GLN B O 1
ATOM 8484 N N . HIS B 1 470 ? -0.415 40.094 28.203 1 95.06 470 HIS B N 1
ATOM 8485 C CA . HIS B 1 470 ? -0.668 38.656 28.156 1 95.06 470 HIS B CA 1
ATOM 8486 C C . HIS B 1 470 ? 0.63 37.844 28.266 1 95.06 470 HIS B C 1
ATOM 8488 O O . HIS B 1 470 ? 0.708 36.875 29.016 1 95.06 470 HIS B O 1
ATOM 8494 N N . PHE B 1 471 ? 1.697 38.281 27.516 1 96.38 471 PHE B N 1
ATOM 8495 C CA . PHE B 1 471 ? 2.934 37.5 27.422 1 96.38 471 PHE B CA 1
ATOM 8496 C C . PHE B 1 471 ? 4 38.094 28.344 1 96.38 471 PHE B C 1
ATOM 8498 O O . PHE B 1 471 ? 5.176 37.719 28.25 1 96.38 471 PHE B O 1
ATOM 8505 N N . GLY B 1 472 ? 3.625 38.906 29.203 1 94.56 472 GLY B N 1
ATOM 8506 C CA . GLY B 1 472 ? 4.551 39.594 30.094 1 94.56 472 GLY B CA 1
ATOM 8507 C C . GLY B 1 472 ? 5.484 38.625 30.828 1 94.56 472 GLY B C 1
ATOM 8508 O O . GLY B 1 472 ? 6.707 38.781 30.766 1 94.56 472 GLY B O 1
ATOM 8509 N N . PRO B 1 473 ? 4.941 37.625 31.391 1 94.88 473 PRO B N 1
ATOM 8510 C CA . PRO B 1 473 ? 5.766 36.719 32.188 1 94.88 473 PRO B CA 1
ATOM 8511 C C . PRO B 1 473 ? 6.809 36 31.344 1 94.88 473 PRO B C 1
ATOM 8513 O O . PRO B 1 473 ? 7.965 35.875 31.75 1 94.88 473 PRO B O 1
ATOM 8516 N N . VAL B 1 474 ? 6.477 35.5 30.172 1 95.56 474 VAL B N 1
ATOM 8517 C CA . VAL B 1 474 ? 7.398 34.75 29.344 1 95.56 474 VAL B CA 1
ATOM 8518 C C . VAL B 1 474 ? 8.438 35.688 28.734 1 95.56 474 VAL B C 1
ATOM 8520 O O . VAL B 1 474 ? 9.594 35.281 28.547 1 95.56 474 VAL B O 1
ATOM 8523 N N . LEU B 1 475 ? 8.055 36.906 28.438 1 96.88 475 LEU B N 1
ATOM 8524 C CA . LEU B 1 475 ? 8.984 37.875 27.906 1 96.88 475 LEU B CA 1
ATOM 8525 C C . LEU B 1 475 ? 10.047 38.25 28.938 1 96.88 475 LEU B C 1
ATOM 8527 O O . LEU B 1 475 ? 11.242 38.281 28.625 1 96.88 475 LEU B O 1
ATOM 8531 N N . THR B 1 476 ? 9.602 38.469 30.094 1 95.69 476 THR B N 1
ATOM 8532 C CA . THR B 1 476 ? 10.516 38.812 31.172 1 95.69 476 THR B CA 1
ATOM 8533 C C . THR B 1 476 ? 11.484 37.688 31.469 1 95.69 476 THR B C 1
ATOM 8535 O O . THR B 1 476 ? 12.672 37.906 31.688 1 95.69 476 THR B O 1
ATOM 8538 N N . SER B 1 477 ? 10.953 36.5 31.469 1 94 477 SER B N 1
ATOM 8539 C CA . SER B 1 477 ? 11.781 35.344 31.75 1 94 477 SER B CA 1
ATOM 8540 C C . SER B 1 477 ? 12.836 35.125 30.656 1 94 477 SER B C 1
ATOM 8542 O O . SER B 1 477 ? 13.898 34.562 30.922 1 94 477 SER B O 1
ATOM 8544 N N . ALA B 1 478 ? 12.57 35.594 29.484 1 95 478 ALA B N 1
ATOM 8545 C CA . ALA B 1 478 ? 13.477 35.438 28.344 1 95 478 ALA B CA 1
ATOM 8546 C C . ALA B 1 478 ? 14.484 36.594 28.297 1 95 478 ALA B C 1
ATOM 8548 O O . ALA B 1 478 ? 15.328 36.625 27.391 1 95 478 ALA B O 1
ATOM 8549 N N . GLY B 1 479 ? 14.391 37.531 29.125 1 93.69 479 GLY B N 1
ATOM 8550 C CA . GLY B 1 479 ? 15.344 38.656 29.203 1 93.69 479 GLY B CA 1
ATOM 8551 C C . GLY B 1 479 ? 14.906 39.844 28.391 1 93.69 479 GLY B C 1
ATOM 8552 O O . GLY B 1 479 ? 15.719 40.75 28.109 1 93.69 479 GLY B O 1
ATOM 8553 N N . VAL B 1 480 ? 13.672 39.875 28.062 1 96.31 480 VAL B N 1
ATOM 8554 C CA . VAL B 1 480 ? 13.141 41.031 27.312 1 96.31 480 VAL B CA 1
ATOM 8555 C C . VAL B 1 480 ? 12.609 42.062 28.281 1 96.31 480 VAL B C 1
ATOM 8557 O O . VAL B 1 480 ? 11.953 41.75 29.266 1 96.31 480 VAL B O 1
ATOM 8560 N N . CYS B 1 481 ? 12.898 43.312 28 1 96.19 481 CYS B N 1
ATOM 8561 C CA . CYS B 1 481 ? 12.414 44.406 28.828 1 96.19 481 CYS B CA 1
ATOM 8562 C C . CYS B 1 481 ? 11.039 44.875 28.375 1 96.19 481 CYS B C 1
ATOM 8564 O O . CYS B 1 481 ? 10.938 45.75 27.516 1 96.19 481 CYS B O 1
ATOM 8566 N N . VAL B 1 482 ? 10.023 44.5 29.094 1 96.56 482 VAL B N 1
ATOM 8567 C CA . VAL B 1 482 ? 8.633 44.719 28.688 1 96.56 482 VAL B CA 1
ATOM 8568 C C . VAL B 1 482 ? 8.312 46.219 28.781 1 96.56 482 VAL B C 1
ATOM 8570 O O . VAL B 1 482 ? 7.52 46.719 27.984 1 96.56 482 VAL B O 1
ATOM 8573 N N . GLU B 1 483 ? 8.938 46.938 29.594 1 94.75 483 GLU B N 1
ATOM 8574 C CA . GLU B 1 483 ? 8.648 48.344 29.828 1 94.75 483 GLU B CA 1
ATOM 8575 C C . GLU B 1 483 ? 9.109 49.219 28.656 1 94.75 483 GLU B C 1
ATOM 8577 O O . GLU B 1 483 ? 8.562 50.281 28.406 1 94.75 483 GLU B O 1
ATOM 8582 N N . LYS B 1 484 ? 10.016 48.688 27.969 1 96.06 484 LYS B N 1
ATOM 8583 C CA . LYS B 1 484 ? 10.594 49.469 26.875 1 96.06 484 LYS B CA 1
ATOM 8584 C C . LYS B 1 484 ? 9.844 49.219 25.562 1 96.06 484 LYS B C 1
ATOM 8586 O O . LYS B 1 484 ? 10.008 49.938 24.594 1 96.06 484 LYS B O 1
ATOM 8591 N N . ILE B 1 485 ? 8.969 48.25 25.547 1 97.44 485 ILE B N 1
ATOM 8592 C CA . ILE B 1 485 ? 8.367 47.781 24.312 1 97.44 485 ILE B CA 1
ATOM 8593 C C . ILE B 1 485 ? 7.484 48.844 23.703 1 97.44 485 ILE B C 1
ATOM 8595 O O . ILE B 1 485 ? 7.555 49.125 22.5 1 97.44 485 ILE B O 1
ATOM 8599 N N . PRO B 1 486 ? 6.656 49.594 24.5 1 95.94 486 PRO B N 1
ATOM 8600 C CA . PRO B 1 486 ? 5.789 50.594 23.891 1 95.94 486 PRO B CA 1
ATOM 8601 C C . PRO B 1 486 ? 6.578 51.719 23.234 1 95.94 486 PRO B C 1
ATOM 8603 O O . PRO B 1 486 ? 6.227 52.156 22.141 1 95.94 486 PRO B O 1
ATOM 8606 N N . ASP B 1 487 ? 7.629 52.125 23.844 1 95.62 487 ASP B N 1
ATOM 8607 C CA . ASP B 1 487 ? 8.469 53.156 23.281 1 95.62 487 ASP B CA 1
ATOM 8608 C C . ASP B 1 487 ? 9.188 52.688 22.031 1 95.62 487 ASP B C 1
ATOM 8610 O O . ASP B 1 487 ? 9.266 53.406 21.031 1 95.62 487 ASP B O 1
ATOM 8614 N N . GLN B 1 488 ? 9.656 51.562 22.188 1 96.69 488 GLN B N 1
ATOM 8615 C CA . GLN B 1 488 ? 10.344 50.969 21.031 1 96.69 488 GLN B CA 1
ATOM 8616 C C . GLN B 1 488 ? 9.383 50.812 19.859 1 96.69 488 GLN B C 1
ATOM 8618 O O . GLN B 1 488 ? 9.789 50.938 18.688 1 96.69 488 GLN B O 1
ATOM 8623 N N . TRP B 1 489 ? 8.141 50.469 20.156 1 96.44 489 TRP B N 1
ATOM 8624 C CA . TRP B 1 489 ? 7.141 50.312 19.109 1 96.44 489 TRP B CA 1
ATOM 8625 C C . TRP B 1 489 ? 6.938 51.594 18.328 1 96.44 489 TRP B C 1
ATOM 8627 O O . TRP B 1 489 ? 6.852 51.594 17.109 1 96.44 489 TRP B O 1
ATOM 8637 N N . THR B 1 490 ? 6.879 52.688 19.031 1 94.5 490 THR B N 1
ATOM 8638 C CA . THR B 1 490 ? 6.695 53.969 18.406 1 94.5 490 THR B CA 1
ATOM 8639 C C . THR B 1 490 ? 7.863 54.281 17.469 1 94.5 490 THR B C 1
ATOM 8641 O O . THR B 1 490 ? 7.656 54.781 16.359 1 94.5 490 THR B O 1
ATOM 8644 N N . ILE B 1 491 ? 9.023 53.969 17.938 1 94.69 491 ILE B N 1
ATOM 8645 C CA . ILE B 1 491 ? 10.227 54.188 17.125 1 94.69 491 ILE B CA 1
ATOM 8646 C C . ILE B 1 491 ? 10.203 53.281 15.898 1 94.69 491 ILE B C 1
ATOM 8648 O O . ILE B 1 491 ? 10.438 53.75 14.781 1 94.69 491 ILE B O 1
ATOM 8652 N N . LEU B 1 492 ? 9.938 52.094 16.141 1 95 492 LEU B N 1
ATOM 8653 C CA . LEU B 1 492 ? 9.961 51.094 15.07 1 95 492 LEU B CA 1
ATOM 8654 C C . LEU B 1 492 ? 8.93 51.438 14 1 95 492 LEU B C 1
ATOM 8656 O O . LEU B 1 492 ? 9.219 51.344 12.805 1 95 492 LEU B O 1
ATOM 8660 N N . LYS B 1 493 ? 7.727 51.688 14.453 1 92.62 493 LYS B N 1
ATOM 8661 C CA . LYS B 1 493 ? 6.652 52.031 13.531 1 92.62 493 LYS B CA 1
ATOM 8662 C C . LYS B 1 493 ? 7.047 53.219 12.656 1 92.62 493 LYS B C 1
ATOM 8664 O O . LYS B 1 493 ? 6.828 53.219 11.445 1 92.62 493 LYS B O 1
ATOM 8669 N N . SER B 1 494 ? 7.625 54.188 13.258 1 90.75 494 SER B N 1
ATOM 8670 C CA . SER B 1 494 ? 8.055 55.375 12.523 1 90.75 494 SER B CA 1
ATOM 8671 C C . SER B 1 494 ? 9.141 55.062 11.508 1 90.75 494 SER B C 1
ATOM 8673 O O . SER B 1 494 ? 9.133 55.562 10.391 1 90.75 494 SER B O 1
ATOM 8675 N N . ARG B 1 495 ? 9.969 54.219 11.922 1 91.88 495 ARG B N 1
ATOM 8676 C CA . ARG B 1 495 ? 11.078 53.844 11.055 1 91.88 495 ARG B CA 1
ATOM 8677 C C . ARG B 1 495 ? 10.602 53 9.883 1 91.88 495 ARG B C 1
ATOM 8679 O O . ARG B 1 495 ? 11.102 53.125 8.766 1 91.88 495 ARG B O 1
ATOM 8686 N N . ILE B 1 496 ? 9.711 52.094 10.117 1 92.38 496 ILE B N 1
ATOM 8687 C CA . ILE B 1 496 ? 9.18 51.219 9.07 1 92.38 496 ILE B CA 1
ATOM 8688 C C . ILE B 1 496 ? 8.477 52.062 8.008 1 92.38 496 ILE B C 1
ATOM 8690 O O . ILE B 1 496 ? 8.672 51.844 6.805 1 92.38 496 ILE B O 1
ATOM 8694 N N . TYR B 1 497 ? 7.684 53 8.453 1 89.81 497 TYR B N 1
ATOM 8695 C CA . TYR B 1 497 ? 6.961 53.844 7.512 1 89.81 497 TYR B CA 1
ATOM 8696 C C . TYR B 1 497 ? 7.91 54.781 6.781 1 89.81 497 TYR B C 1
ATOM 8698 O O . TYR B 1 497 ? 7.672 55.156 5.625 1 89.81 497 TYR B O 1
ATOM 8706 N N . ALA B 1 498 ? 8.961 55.156 7.348 1 87.06 498 ALA B N 1
ATOM 8707 C CA . ALA B 1 498 ? 9.922 56.094 6.738 1 87.06 498 ALA B CA 1
ATOM 8708 C C . ALA B 1 498 ? 10.766 55.375 5.684 1 87.06 498 ALA B C 1
ATOM 8710 O O . ALA B 1 498 ? 11.156 55.969 4.684 1 87.06 498 ALA B O 1
ATOM 8711 N N . GLN B 1 499 ? 11.016 54.219 5.891 1 84.38 499 GLN B N 1
ATOM 8712 C CA . GLN B 1 499 ? 11.992 53.531 5.066 1 84.38 499 GLN B CA 1
ATOM 8713 C C . GLN B 1 499 ? 11.312 52.719 3.961 1 84.38 499 GLN B C 1
ATOM 8715 O O . GLN B 1 499 ? 11.961 52.312 3.006 1 84.38 499 GLN B O 1
ATOM 8720 N N . THR B 1 500 ? 10.078 52.438 4.137 1 80.19 500 THR B N 1
ATOM 8721 C CA . THR B 1 500 ? 9.414 51.562 3.164 1 80.19 500 THR B CA 1
ATOM 8722 C C . THR B 1 500 ? 8.336 52.344 2.41 1 80.19 500 THR B C 1
ATOM 8724 O O . THR B 1 500 ? 7.566 53.094 3.014 1 80.19 500 THR B O 1
ATOM 8727 N N . GLN B 1 501 ? 8.336 52.344 1.1 1 79.25 501 GLN B N 1
ATOM 8728 C CA . GLN B 1 501 ? 7.312 52.969 0.282 1 79.25 501 GLN B CA 1
ATOM 8729 C C . GLN B 1 501 ? 5.969 52.281 0.427 1 79.25 501 GLN B C 1
ATOM 8731 O O . GLN B 1 501 ? 4.938 52.906 0.636 1 79.25 501 GLN B O 1
ATOM 8736 N N . THR B 1 502 ? 6.086 50.938 0.34 1 85.5 502 THR B N 1
ATOM 8737 C CA . THR B 1 502 ? 4.906 50.094 0.534 1 85.5 502 THR B CA 1
ATOM 8738 C C . THR B 1 502 ? 5.121 49.125 1.678 1 85.5 502 THR B C 1
ATOM 8740 O O . THR B 1 502 ? 5.805 48.094 1.51 1 85.5 502 THR B O 1
ATOM 8743 N N . VAL B 1 503 ? 4.48 49.375 2.834 1 86 503 VAL B N 1
ATOM 8744 C CA . VAL B 1 503 ? 4.695 48.625 4.074 1 86 503 VAL B CA 1
ATOM 8745 C C . VAL B 1 503 ? 4.277 47.188 3.885 1 86 503 VAL B C 1
ATOM 8747 O O . VAL B 1 503 ? 4.871 46.281 4.477 1 86 503 VAL B O 1
ATOM 8750 N N . GLN B 1 504 ? 3.391 46.969 2.939 1 84.25 504 GLN B N 1
ATOM 8751 C CA . GLN B 1 504 ? 2.818 45.625 2.775 1 84.25 504 GLN B CA 1
ATOM 8752 C C . GLN B 1 504 ? 3.791 44.688 2.059 1 84.25 504 GLN B C 1
ATOM 8754 O O . GLN B 1 504 ? 3.641 43.469 2.111 1 84.25 504 GLN B O 1
ATOM 8759 N N . THR B 1 505 ? 4.84 45.188 1.56 1 85.38 505 THR B N 1
ATOM 8760 C CA . THR B 1 505 ? 5.77 44.344 0.804 1 85.38 505 THR B CA 1
ATOM 8761 C C . THR B 1 505 ? 7.016 44.062 1.631 1 85.38 505 THR B C 1
ATOM 8763 O O . THR B 1 505 ? 7.859 43.25 1.222 1 85.38 505 THR B O 1
ATOM 8766 N N . THR B 1 506 ? 7.105 44.594 2.801 1 88.5 506 THR B N 1
ATOM 8767 C CA . THR B 1 506 ? 8.266 44.375 3.656 1 88.5 506 THR B CA 1
ATOM 8768 C C . THR B 1 506 ? 8.109 43.062 4.453 1 88.5 506 THR B C 1
ATOM 8770 O O . THR B 1 506 ? 7.043 42.469 4.449 1 88.5 506 THR B O 1
ATOM 8773 N N . SER B 1 507 ? 9.289 42.594 4.969 1 90.94 507 SER B N 1
ATOM 8774 C CA . SER B 1 507 ? 9.297 41.406 5.797 1 90.94 507 SER B CA 1
ATOM 8775 C C . SER B 1 507 ? 9.961 41.656 7.145 1 90.94 507 SER B C 1
ATOM 8777 O O . SER B 1 507 ? 10.773 42.562 7.273 1 90.94 507 SER B O 1
ATOM 8779 N N . TRP B 1 508 ? 9.555 40.906 8.086 1 93.19 508 TRP B N 1
ATOM 8780 C CA . TRP B 1 508 ? 10.109 41.062 9.422 1 93.19 508 TRP B CA 1
ATOM 8781 C C . TRP B 1 508 ? 11.594 40.719 9.445 1 93.19 508 TRP B C 1
ATOM 8783 O O . TRP B 1 508 ? 12.352 41.25 10.273 1 93.19 508 TRP B O 1
ATOM 8793 N N . SER B 1 509 ? 12.008 39.844 8.562 1 94.25 509 SER B N 1
ATOM 8794 C CA . SER B 1 509 ? 13.43 39.531 8.461 1 94.25 509 SER B CA 1
ATOM 8795 C C . SER B 1 509 ? 14.234 40.781 8.07 1 94.25 509 SER B C 1
ATOM 8797 O O . SER B 1 509 ? 15.305 41.031 8.625 1 94.25 509 SER B O 1
ATOM 8799 N N . LYS B 1 510 ? 13.727 41.562 7.207 1 94 510 LYS B N 1
ATOM 8800 C CA . LYS B 1 510 ? 14.367 42.781 6.777 1 94 510 LYS B CA 1
ATOM 8801 C C . LYS B 1 510 ? 14.359 43.844 7.891 1 94 510 LYS B C 1
ATOM 8803 O O . LYS B 1 510 ? 15.336 44.562 8.07 1 94 510 LYS B O 1
ATOM 8808 N N . VAL B 1 511 ? 13.258 43.844 8.547 1 94.94 511 VAL B N 1
ATOM 8809 C CA . VAL B 1 511 ? 13.125 44.812 9.641 1 94.94 511 VAL B CA 1
ATOM 8810 C C . VAL B 1 511 ? 14.133 44.469 10.742 1 94.94 511 VAL B C 1
ATOM 8812 O O . VAL B 1 511 ? 14.727 45.375 11.336 1 94.94 511 VAL B O 1
ATOM 8815 N N . ASN B 1 512 ? 14.289 43.219 11.016 1 94.81 512 ASN B N 1
ATOM 8816 C CA . ASN B 1 512 ? 15.242 42.812 12.031 1 94.81 512 ASN B CA 1
ATOM 8817 C C . ASN B 1 512 ? 16.672 43.156 11.625 1 94.81 512 ASN B C 1
ATOM 8819 O O . ASN B 1 512 ? 17.484 43.531 12.477 1 94.81 512 ASN B O 1
ATOM 8823 N N . GLN B 1 513 ? 17 43 10.414 1 93.81 513 GLN B N 1
ATOM 8824 C CA . GLN B 1 513 ? 18.344 43.312 9.93 1 93.81 513 GLN B CA 1
ATOM 8825 C C . GLN B 1 513 ? 18.656 44.812 10.109 1 93.81 513 GLN B C 1
ATOM 8827 O O . GLN B 1 513 ? 19.797 45.188 10.43 1 93.81 513 GLN B O 1
ATOM 8832 N N . ARG B 1 514 ? 17.719 45.562 10.062 1 92.81 514 ARG B N 1
ATOM 8833 C CA . ARG B 1 514 ? 17.906 47.031 10.07 1 92.81 514 ARG B CA 1
ATOM 8834 C C . ARG B 1 514 ? 17.812 47.562 11.484 1 92.81 514 ARG B C 1
ATOM 8836 O O . ARG B 1 514 ? 18.547 48.5 11.852 1 92.81 514 ARG B O 1
ATOM 8843 N N . ASP B 1 515 ? 16.812 47.094 12.195 1 94.12 515 ASP B N 1
ATOM 8844 C CA . ASP B 1 515 ? 16.406 47.844 13.383 1 94.12 515 ASP B CA 1
ATOM 8845 C C . ASP B 1 515 ? 16.594 47 14.648 1 94.12 515 ASP B C 1
ATOM 8847 O O . ASP B 1 515 ? 16.203 47.406 15.734 1 94.12 515 ASP B O 1
ATOM 8851 N N . ARG B 1 516 ? 17.266 45.906 14.602 1 94.25 516 ARG B N 1
ATOM 8852 C CA . ARG B 1 516 ? 17.406 45 15.742 1 94.25 516 ARG B CA 1
ATOM 8853 C C . ARG B 1 516 ? 18.172 45.656 16.875 1 94.25 516 ARG B C 1
ATOM 8855 O O . ARG B 1 516 ? 17.859 45.469 18.047 1 94.25 516 ARG B O 1
ATOM 8862 N N . GLU B 1 517 ? 19.109 46.469 16.562 1 94.25 517 GLU B N 1
ATOM 8863 C CA . GLU B 1 517 ? 19.953 47.094 17.578 1 94.25 517 GLU B CA 1
ATOM 8864 C C . GLU B 1 517 ? 19.188 48.156 18.344 1 94.25 517 GLU B C 1
ATOM 8866 O O . GLU B 1 517 ? 19.359 48.312 19.562 1 94.25 517 GLU B O 1
ATOM 8871 N N . GLN B 1 518 ? 18.344 48.812 17.703 1 94.25 518 GLN B N 1
ATOM 8872 C CA . GLN B 1 518 ? 17.625 49.938 18.297 1 94.25 518 GLN B CA 1
ATOM 8873 C C . GLN B 1 518 ? 16.375 49.469 19.016 1 94.25 518 GLN B C 1
ATOM 8875 O O . GLN B 1 518 ? 15.914 50.125 19.969 1 94.25 518 GLN B O 1
ATOM 8880 N N . CYS B 1 519 ? 15.773 48.469 18.422 1 96.88 519 CYS B N 1
ATOM 8881 C CA . CYS B 1 519 ? 14.492 48.062 18.969 1 96.88 519 CYS B CA 1
ATOM 8882 C C . CYS B 1 519 ? 14.492 46.531 19.219 1 96.88 519 CYS B C 1
ATOM 8884 O O . CYS B 1 519 ? 13.617 45.844 18.734 1 96.88 519 CYS B O 1
ATOM 8886 N N . PRO B 1 520 ? 15.312 46.031 20.078 1 96.44 520 PRO B N 1
ATOM 8887 C CA . PRO B 1 520 ? 15.43 44.594 20.281 1 96.44 520 PRO B CA 1
ATOM 8888 C C . PRO B 1 520 ? 14.227 44 21 1 96.44 520 PRO B C 1
ATOM 8890 O O . PRO B 1 520 ? 13.766 42.906 20.656 1 96.44 520 PRO B O 1
ATOM 8893 N N . ASP B 1 521 ? 13.633 44.688 21.922 1 97.69 521 ASP B N 1
ATOM 8894 C CA . ASP B 1 521 ? 12.586 44.156 22.781 1 97.69 521 ASP B CA 1
ATOM 8895 C C . ASP B 1 521 ? 11.266 44 22.016 1 97.69 521 ASP B C 1
ATOM 8897 O O . ASP B 1 521 ? 10.578 43 22.156 1 97.69 521 ASP B O 1
ATOM 8901 N N . VAL B 1 522 ? 10.953 45 21.266 1 97.25 522 VAL B N 1
ATOM 8902 C CA . VAL B 1 522 ? 9.711 44.938 20.484 1 97.25 522 VAL B CA 1
ATOM 8903 C C . VAL B 1 522 ? 9.844 43.875 19.406 1 97.25 522 VAL B C 1
ATOM 8905 O O . VAL B 1 522 ? 8.867 43.188 19.062 1 97.25 522 VAL B O 1
ATOM 8908 N N . LEU B 1 523 ? 11.016 43.719 18.828 1 97.25 523 LEU B N 1
ATOM 8909 C CA . LEU B 1 523 ? 11.234 42.719 17.781 1 97.25 523 LEU B CA 1
ATOM 8910 C C . LEU B 1 523 ? 11.188 41.312 18.359 1 97.25 523 LEU B C 1
ATOM 8912 O O . LEU B 1 523 ? 10.766 40.375 17.688 1 97.25 523 LEU B O 1
ATOM 8916 N N . ASP B 1 524 ? 11.578 41.156 19.594 1 97.31 524 ASP B N 1
ATOM 8917 C CA . ASP B 1 524 ? 11.406 39.875 20.266 1 97.31 524 ASP B CA 1
ATOM 8918 C C . ASP B 1 524 ? 9.93 39.562 20.469 1 97.31 524 ASP B C 1
ATOM 8920 O O . ASP B 1 524 ? 9.523 38.406 20.375 1 97.31 524 ASP B O 1
ATOM 8924 N N . LEU B 1 525 ? 9.203 40.594 20.781 1 97.12 525 LEU B N 1
ATOM 8925 C CA . LEU B 1 525 ? 7.762 40.375 20.922 1 97.12 525 LEU B CA 1
ATOM 8926 C C . LEU B 1 525 ? 7.145 39.938 19.609 1 97.12 525 LEU B C 1
ATOM 8928 O O . LEU B 1 525 ? 6.293 39.031 19.594 1 97.12 525 LEU B O 1
ATOM 8932 N N . ILE B 1 526 ? 7.609 40.531 18.531 1 95.75 526 ILE B N 1
ATOM 8933 C CA . ILE B 1 526 ? 7.09 40.156 17.219 1 95.75 526 ILE B CA 1
ATOM 8934 C C . ILE B 1 526 ? 7.496 38.719 16.891 1 95.75 526 ILE B C 1
ATOM 8936 O O . ILE B 1 526 ? 6.699 37.969 16.344 1 95.75 526 ILE B O 1
ATOM 8940 N N . ASP B 1 527 ? 8.664 38.375 17.203 1 96.25 527 ASP B N 1
ATOM 8941 C CA . ASP B 1 527 ? 9.117 37 17.016 1 96.25 527 ASP B CA 1
ATOM 8942 C C . ASP B 1 527 ? 8.242 36.031 17.797 1 96.25 527 ASP B C 1
ATOM 8944 O O . ASP B 1 527 ? 7.953 34.938 17.328 1 96.25 527 ASP B O 1
ATOM 8948 N N . LEU B 1 528 ? 7.891 36.438 18.984 1 97 528 LEU B N 1
ATOM 8949 C CA . LEU B 1 528 ? 7 35.625 19.797 1 97 528 LEU B CA 1
ATOM 8950 C C . LEU B 1 528 ? 5.664 35.406 19.094 1 97 528 LEU B C 1
ATOM 8952 O O . LEU B 1 528 ? 5.16 34.281 19.047 1 97 528 LEU B O 1
ATOM 8956 N N . VAL B 1 529 ? 5.129 36.406 18.547 1 94.94 529 VAL B N 1
ATOM 8957 C CA . VAL B 1 529 ? 3.836 36.344 17.875 1 94.94 529 VAL B CA 1
ATOM 8958 C C . VAL B 1 529 ? 3.939 35.469 16.625 1 94.94 529 VAL B C 1
ATOM 8960 O O . VAL B 1 529 ? 3.041 34.688 16.344 1 94.94 529 VAL B O 1
ATOM 8963 N N . LEU B 1 530 ? 5.039 35.625 15.906 1 93.94 530 LEU B N 1
ATOM 8964 C CA . LEU B 1 530 ? 5.246 34.844 14.672 1 93.94 530 LEU B CA 1
ATOM 8965 C C . LEU B 1 530 ? 5.457 33.375 14.977 1 93.94 530 LEU B C 1
ATOM 8967 O O . LEU B 1 530 ? 5.266 32.531 14.109 1 93.94 530 LEU B O 1
ATOM 8971 N N . ALA B 1 531 ? 5.809 33.062 16.141 1 95.31 531 ALA B N 1
ATOM 8972 C CA . ALA B 1 531 ? 6.043 31.688 16.547 1 95.31 531 ALA B CA 1
ATOM 8973 C C . ALA B 1 531 ? 4.727 30.969 16.828 1 95.31 531 ALA B C 1
ATOM 8975 O O . ALA B 1 531 ? 4.703 29.734 16.938 1 95.31 531 ALA B O 1
ATOM 8976 N N . VAL B 1 532 ? 3.605 31.672 16.828 1 93.31 532 VAL B N 1
ATOM 8977 C CA . VAL B 1 532 ? 2.297 31.078 17.062 1 93.31 532 VAL B CA 1
ATOM 8978 C C . VAL B 1 532 ? 1.711 30.578 15.742 1 93.31 532 VAL B C 1
ATOM 8980 O O . VAL B 1 532 ? 1.37 31.391 14.875 1 93.31 532 VAL B O 1
ATOM 8983 N N . PRO B 1 533 ? 1.55 29.25 15.602 1 91.75 533 PRO B N 1
ATOM 8984 C CA . PRO B 1 533 ? 1.018 28.719 14.352 1 91.75 533 PRO B CA 1
ATOM 8985 C C . PRO B 1 533 ? -0.507 28.781 14.281 1 91.75 533 PRO B C 1
ATOM 8987 O O . PRO B 1 533 ? -1.173 28.859 15.312 1 91.75 533 PRO B O 1
ATOM 8990 N N . ALA B 1 534 ? -0.987 28.75 13.039 1 90.25 534 ALA B N 1
ATOM 8991 C CA . ALA B 1 534 ? -2.436 28.766 12.844 1 90.25 534 ALA B CA 1
ATOM 8992 C C . ALA B 1 534 ? -2.971 27.375 12.531 1 90.25 534 ALA B C 1
ATOM 8994 O O . ALA B 1 534 ? -4.168 27.125 12.672 1 90.25 534 ALA B O 1
ATOM 8995 N N . SER B 1 535 ? -2.072 26.547 12.117 1 90.44 535 SER B N 1
ATOM 8996 C CA . SER B 1 535 ? -2.551 25.25 11.664 1 90.44 535 SER B CA 1
ATOM 8997 C C . SER B 1 535 ? -1.529 24.156 11.953 1 90.44 535 SER B C 1
ATOM 8999 O O . SER B 1 535 ? -0.373 24.438 12.266 1 90.44 535 SER B O 1
ATOM 9001 N N . THR B 1 536 ? -2.045 22.875 11.906 1 90.69 536 THR B N 1
ATOM 9002 C CA . THR B 1 536 ? -1.189 21.703 12.086 1 90.69 536 THR B CA 1
ATOM 9003 C C . THR B 1 536 ? -0.913 21.031 10.75 1 90.69 536 THR B C 1
ATOM 9005 O O . THR B 1 536 ? -0.834 19.797 10.672 1 90.69 536 THR B O 1
ATOM 9008 N N . ALA B 1 537 ? -0.869 21.766 9.664 1 88.31 537 ALA B N 1
ATOM 9009 C CA . ALA B 1 537 ? -0.661 21.219 8.32 1 88.31 537 ALA B CA 1
ATOM 9010 C C . ALA B 1 537 ? 0.67 20.484 8.227 1 88.31 537 ALA B C 1
ATOM 9012 O O . ALA B 1 537 ? 0.787 19.5 7.508 1 88.31 537 ALA B O 1
ATOM 9013 N N . ASP B 1 538 ? 1.647 20.969 9 1 92.19 538 ASP B N 1
ATOM 9014 C CA . ASP B 1 538 ? 2.955 20.312 9.016 1 92.19 538 ASP B CA 1
ATOM 9015 C C . ASP B 1 538 ? 2.861 18.906 9.57 1 92.19 538 ASP B C 1
ATOM 9017 O O . ASP B 1 538 ? 3.574 18 9.117 1 92.19 538 ASP B O 1
ATOM 9021 N N . CYS B 1 539 ? 2.002 18.703 10.516 1 91.75 539 CYS B N 1
ATOM 9022 C CA . CYS B 1 539 ? 1.792 17.375 11.055 1 91.75 539 CYS B CA 1
ATOM 9023 C C . CYS B 1 539 ? 1.189 16.438 10.008 1 91.75 539 CYS B C 1
ATOM 9025 O O . CYS B 1 539 ? 1.554 15.273 9.93 1 91.75 539 CYS B O 1
ATOM 9027 N N . GLU B 1 540 ? 0.333 16.938 9.219 1 86.81 540 GLU B N 1
ATOM 9028 C CA . GLU B 1 540 ? -0.263 16.141 8.148 1 86.81 540 GLU B CA 1
ATOM 9029 C C . GLU B 1 540 ? 0.789 15.703 7.133 1 86.81 540 GLU B C 1
ATOM 9031 O O . GLU B 1 540 ? 0.741 14.586 6.625 1 86.81 540 GLU B O 1
ATOM 9036 N N . ARG B 1 541 ? 1.631 16.625 6.848 1 88.31 541 ARG B N 1
ATOM 9037 C CA . ARG B 1 541 ? 2.738 16.281 5.965 1 88.31 541 ARG B CA 1
ATOM 9038 C C . ARG B 1 541 ? 3.637 15.219 6.602 1 88.31 541 ARG B C 1
ATOM 9040 O O . ARG B 1 541 ? 4.172 14.352 5.906 1 88.31 541 ARG B O 1
ATOM 9047 N N . GLY B 1 542 ? 3.793 15.414 7.875 1 92.5 542 GLY B N 1
ATOM 9048 C CA . GLY B 1 542 ? 4.527 14.391 8.609 1 92.5 542 GLY B CA 1
ATOM 9049 C C . GLY B 1 542 ? 3.893 13.016 8.516 1 92.5 542 GLY B C 1
ATOM 9050 O O . GLY B 1 542 ? 4.594 12.016 8.383 1 92.5 542 GLY B O 1
ATOM 9051 N N . PHE B 1 543 ? 2.586 12.969 8.547 1 90.62 543 PHE B N 1
ATOM 9052 C CA . PHE B 1 543 ? 1.889 11.688 8.438 1 90.62 543 PHE B CA 1
ATOM 9053 C C . PHE B 1 543 ? 2.045 11.102 7.043 1 90.62 543 PHE B C 1
ATOM 9055 O O . PHE B 1 543 ? 2.119 9.883 6.879 1 90.62 543 PHE B O 1
ATOM 9062 N N . SER B 1 544 ? 2.035 11.977 6.102 1 88.38 544 SER B N 1
ATOM 9063 C CA . SER B 1 544 ? 2.301 11.508 4.746 1 88.38 544 SER B CA 1
ATOM 9064 C C . SER B 1 544 ? 3.666 10.836 4.652 1 88.38 544 SER B C 1
ATOM 9066 O O . SER B 1 544 ? 3.809 9.789 4.012 1 88.38 544 SER B O 1
ATOM 9068 N N . THR B 1 545 ? 4.637 11.469 5.273 1 92.5 545 THR B N 1
ATOM 9069 C CA . THR B 1 545 ? 5.98 10.906 5.32 1 92.5 545 THR B CA 1
ATOM 9070 C C . THR B 1 545 ? 5.984 9.578 6.066 1 92.5 545 THR B C 1
ATOM 9072 O O . THR B 1 545 ? 6.652 8.625 5.652 1 92.5 545 THR B O 1
ATOM 9075 N N . MET B 1 546 ? 5.238 9.516 7.125 1 92.44 546 MET B N 1
ATOM 9076 C CA . MET B 1 546 ? 5.129 8.289 7.902 1 92.44 546 MET B CA 1
ATOM 9077 C C . MET B 1 546 ? 4.617 7.141 7.039 1 92.44 546 MET B C 1
ATOM 9079 O O . MET B 1 546 ? 5.117 6.02 7.125 1 92.44 546 MET B O 1
ATOM 9083 N N . LYS B 1 547 ? 3.676 7.457 6.211 1 88.25 547 LYS B N 1
ATOM 9084 C CA . LYS B 1 547 ? 3.066 6.438 5.363 1 88.25 547 LYS B CA 1
ATOM 9085 C C . LYS B 1 547 ? 4.043 5.961 4.289 1 88.25 547 LYS B C 1
ATOM 9087 O O . LYS B 1 547 ? 3.961 4.816 3.836 1 88.25 547 LYS B O 1
ATOM 9092 N N . GLN B 1 548 ? 4.941 6.793 3.926 1 88.75 548 GLN B N 1
ATOM 9093 C CA . GLN B 1 548 ? 5.965 6.406 2.959 1 88.75 548 GLN B CA 1
ATOM 9094 C C . GLN B 1 548 ? 6.992 5.473 3.588 1 88.75 548 GLN B C 1
ATOM 9096 O O . GLN B 1 548 ? 7.52 4.578 2.922 1 88.75 548 GLN B O 1
ATOM 9101 N N . VAL B 1 549 ? 7.219 5.754 4.793 1 90.81 549 VAL B N 1
ATOM 9102 C CA . VAL B 1 549 ? 8.242 4.992 5.492 1 90.81 549 VAL B CA 1
ATOM 9103 C C . VAL B 1 549 ? 7.66 3.67 5.984 1 90.81 549 VAL B C 1
ATOM 9105 O O . VAL B 1 549 ? 8.258 2.607 5.777 1 90.81 549 VAL B O 1
ATOM 9108 N N . LYS B 1 550 ? 6.566 3.779 6.609 1 88.69 550 LYS B N 1
ATOM 9109 C CA . LYS B 1 550 ? 5.934 2.598 7.191 1 88.69 550 LYS B CA 1
ATOM 9110 C C . LYS B 1 550 ? 4.809 2.082 6.297 1 88.69 550 LYS B C 1
ATOM 9112 O O . LYS B 1 550 ? 3.635 2.373 6.535 1 88.69 550 LYS B O 1
ATOM 9117 N N . THR B 1 551 ? 5.191 1.294 5.375 1 82 551 THR B N 1
ATOM 9118 C CA . THR B 1 551 ? 4.238 0.684 4.453 1 82 551 THR B CA 1
ATOM 9119 C C . THR B 1 551 ? 3.711 -0.632 5.012 1 82 551 THR B C 1
ATOM 9121 O O . THR B 1 551 ? 4.113 -1.057 6.098 1 82 551 THR B O 1
ATOM 9124 N N . ASP B 1 552 ? 2.859 -1.268 4.301 1 75.31 552 ASP B N 1
ATOM 9125 C CA . ASP B 1 552 ? 2.305 -2.553 4.715 1 75.31 552 ASP B CA 1
ATOM 9126 C C . ASP B 1 552 ? 3.393 -3.617 4.809 1 75.31 552 ASP B C 1
ATOM 9128 O O . ASP B 1 552 ? 3.295 -4.543 5.617 1 75.31 552 ASP B O 1
ATOM 9132 N N . TRP B 1 553 ? 4.43 -3.357 4.047 1 70.38 553 TRP B N 1
ATOM 9133 C CA . TRP B 1 553 ? 5.52 -4.328 4.02 1 70.38 553 TRP B CA 1
ATOM 9134 C C . TRP B 1 553 ? 6.508 -4.066 5.152 1 70.38 553 TRP B C 1
ATOM 9136 O O . TRP B 1 553 ? 7.34 -4.922 5.469 1 70.38 553 TRP B O 1
ATOM 9146 N N . ARG B 1 554 ? 6.344 -2.879 5.762 1 77.62 554 ARG B N 1
ATOM 9147 C CA . ARG B 1 554 ? 7.238 -2.496 6.852 1 77.62 554 ARG B CA 1
ATOM 9148 C C . ARG B 1 554 ? 6.449 -2.137 8.109 1 77.62 554 ARG B C 1
ATOM 9150 O O . ARG B 1 554 ? 6.758 -1.15 8.781 1 77.62 554 ARG B O 1
ATOM 9157 N N . SER B 1 555 ? 5.434 -2.822 8.328 1 73.88 555 SER B N 1
ATOM 9158 C CA . SER B 1 555 ? 4.52 -2.494 9.414 1 73.88 555 SER B CA 1
ATOM 9159 C C . SER B 1 555 ? 5.141 -2.816 10.773 1 73.88 555 SER B C 1
ATOM 9161 O O . SER B 1 555 ? 4.688 -2.312 11.805 1 73.88 555 SER B O 1
ATOM 9163 N N . ASN B 1 556 ? 6.289 -3.557 10.758 1 77 556 ASN B N 1
ATOM 9164 C CA . ASN B 1 556 ? 6.891 -3.982 12.016 1 77 556 ASN B CA 1
ATOM 9165 C C . ASN B 1 556 ? 7.949 -2.992 12.5 1 77 556 ASN B C 1
ATOM 9167 O O . ASN B 1 556 ? 8.594 -3.215 13.523 1 77 556 ASN B O 1
ATOM 9171 N N . LEU B 1 557 ? 8.062 -1.923 11.797 1 84.38 557 LEU B N 1
ATOM 9172 C CA . LEU B 1 557 ? 9.039 -0.906 12.18 1 84.38 557 LEU B CA 1
ATOM 9173 C C . LEU B 1 557 ? 8.703 -0.328 13.547 1 84.38 557 LEU B C 1
ATOM 9175 O O . LEU B 1 557 ? 7.543 -0.021 13.836 1 84.38 557 LEU B O 1
ATOM 9179 N N . THR B 1 558 ? 9.711 -0.257 14.359 1 84.12 558 THR B N 1
ATOM 9180 C CA . THR B 1 558 ? 9.516 0.334 15.68 1 84.12 558 THR B CA 1
ATOM 9181 C C . THR B 1 558 ? 9.336 1.846 15.578 1 84.12 558 THR B C 1
ATOM 9183 O O . THR B 1 558 ? 9.734 2.457 14.586 1 84.12 558 THR B O 1
ATOM 9186 N N . SER B 1 559 ? 8.766 2.393 16.656 1 85.5 559 SER B N 1
ATOM 9187 C CA . SER B 1 559 ? 8.531 3.834 16.656 1 85.5 559 SER B CA 1
ATOM 9188 C C . SER B 1 559 ? 9.844 4.605 16.656 1 85.5 559 SER B C 1
ATOM 9190 O O . SER B 1 559 ? 9.938 5.691 16.094 1 85.5 559 SER B O 1
ATOM 9192 N N . SER B 1 560 ? 10.852 4.031 17.297 1 89.69 560 SER B N 1
ATOM 9193 C CA . SER B 1 560 ? 12.148 4.699 17.344 1 89.69 560 SER B CA 1
ATOM 9194 C C . SER B 1 560 ? 12.797 4.75 15.961 1 89.69 560 SER B C 1
ATOM 9196 O O . SER B 1 560 ? 13.297 5.797 15.547 1 89.69 560 SER B O 1
ATOM 9198 N N . SER B 1 561 ? 12.742 3.629 15.312 1 92.75 561 SER B N 1
ATOM 9199 C CA . SER B 1 561 ? 13.289 3.59 13.961 1 92.75 561 SER B CA 1
ATOM 9200 C C . SER B 1 561 ? 12.492 4.477 13.008 1 92.75 561 SER B C 1
ATOM 9202 O O . SER B 1 561 ? 13.055 5.125 12.133 1 92.75 561 SER B O 1
ATOM 9204 N N . LEU B 1 562 ? 11.195 4.414 13.258 1 93.31 562 LEU B N 1
ATOM 9205 C CA . LEU B 1 562 ? 10.32 5.262 12.453 1 93.31 562 LEU B CA 1
ATOM 9206 C C . LEU B 1 562 ? 10.672 6.734 12.648 1 93.31 562 LEU B C 1
ATOM 9208 O O . LEU B 1 562 ? 10.766 7.484 11.672 1 93.31 562 LEU B O 1
ATOM 9212 N N . SER B 1 563 ? 10.852 7.121 13.852 1 94.81 563 SER B N 1
ATOM 9213 C CA . SER B 1 563 ? 11.195 8.508 14.156 1 94.81 563 SER B CA 1
ATOM 9214 C C . SER B 1 563 ? 12.539 8.891 13.539 1 94.81 563 SER B C 1
ATOM 9216 O O . SER B 1 563 ? 12.688 9.992 13.008 1 94.81 563 SER B O 1
ATOM 9218 N N . ASP B 1 564 ? 13.539 8.008 13.594 1 96.38 564 ASP B N 1
ATOM 9219 C CA . ASP B 1 564 ? 14.852 8.258 13 1 96.38 564 ASP B CA 1
ATOM 9220 C C . ASP B 1 564 ? 14.742 8.438 11.484 1 96.38 564 ASP B C 1
ATOM 9222 O O . ASP B 1 564 ? 15.336 9.352 10.914 1 96.38 564 ASP B O 1
ATOM 9226 N N . LEU B 1 565 ? 14.047 7.555 10.906 1 96.81 565 LEU B N 1
ATOM 9227 C CA . LEU B 1 565 ? 13.875 7.605 9.453 1 96.81 565 LEU B CA 1
ATOM 9228 C C . LEU B 1 565 ? 13.164 8.883 9.031 1 96.81 565 LEU B C 1
ATOM 9230 O O . LEU B 1 565 ? 13.555 9.516 8.047 1 96.81 565 LEU B O 1
ATOM 9234 N N . MET B 1 566 ? 12.141 9.281 9.75 1 96.69 566 MET B N 1
ATOM 9235 C CA . MET B 1 566 ? 11.406 10.5 9.438 1 96.69 566 MET B CA 1
ATOM 9236 C C . MET B 1 566 ? 12.273 11.734 9.656 1 96.69 566 MET B C 1
ATOM 9238 O O . MET B 1 566 ? 12.188 12.695 8.891 1 96.69 566 MET B O 1
ATOM 9242 N N . THR B 1 567 ? 13.102 11.688 10.703 1 97.31 567 THR B N 1
ATOM 9243 C CA . THR B 1 567 ? 14.023 12.781 10.953 1 97.31 567 THR B CA 1
ATOM 9244 C C . THR B 1 567 ? 14.953 13 9.766 1 97.31 567 THR B C 1
ATOM 9246 O O . THR B 1 567 ? 15.172 14.133 9.336 1 97.31 567 THR B O 1
ATOM 9249 N N . ILE B 1 568 ? 15.453 11.945 9.25 1 97.75 568 ILE B N 1
ATOM 9250 C CA . ILE B 1 568 ? 16.375 12.039 8.125 1 97.75 568 ILE B CA 1
ATOM 9251 C C . ILE B 1 568 ? 15.617 12.516 6.883 1 97.75 568 ILE B C 1
ATOM 9253 O O . ILE B 1 568 ? 16.109 13.375 6.148 1 97.75 568 ILE B O 1
ATOM 9257 N N . GLN B 1 569 ? 14.469 11.992 6.66 1 96.44 569 GLN B N 1
ATOM 9258 C CA . GLN B 1 569 ? 13.68 12.328 5.48 1 96.44 569 GLN B CA 1
ATOM 9259 C C . GLN B 1 569 ? 13.266 13.797 5.496 1 96.44 569 GLN B C 1
ATOM 9261 O O . GLN B 1 569 ? 13.258 14.461 4.457 1 96.44 569 GLN B O 1
ATOM 9266 N N . LEU B 1 570 ? 12.977 14.312 6.645 1 95.56 570 LEU B N 1
ATOM 9267 C CA . LEU B 1 570 ? 12.375 15.641 6.734 1 95.56 570 LEU B CA 1
ATOM 9268 C C . LEU B 1 570 ? 13.445 16.703 7.012 1 95.56 570 LEU B C 1
ATOM 9270 O O . LEU B 1 570 ? 13.305 17.844 6.594 1 95.56 570 LEU B O 1
ATOM 9274 N N . CYS B 1 571 ? 14.531 16.312 7.715 1 94.62 571 CYS B N 1
ATOM 9275 C CA . CYS B 1 571 ? 15.43 17.344 8.227 1 94.62 571 CYS B CA 1
ATOM 9276 C C . CYS B 1 571 ? 16.797 17.25 7.57 1 94.62 571 CYS B C 1
ATOM 9278 O O . CYS B 1 571 ? 17.547 18.234 7.535 1 94.62 571 CYS B O 1
ATOM 9280 N N . SER B 1 572 ? 17.188 16.062 7.105 1 96.25 572 SER B N 1
ATOM 9281 C CA . SER B 1 572 ? 18.531 15.891 6.543 1 96.25 572 SER B CA 1
ATOM 9282 C C . SER B 1 572 ? 18.594 16.422 5.113 1 96.25 572 SER B C 1
ATOM 9284 O O . SER B 1 572 ? 17.578 16.469 4.418 1 96.25 572 SER B O 1
ATOM 9286 N N . PRO B 1 573 ? 19.781 16.906 4.738 1 95.88 573 PRO B N 1
ATOM 9287 C CA . PRO B 1 573 ? 19.953 17.391 3.361 1 95.88 573 PRO B CA 1
ATOM 9288 C C . PRO B 1 573 ? 19.766 16.266 2.334 1 95.88 573 PRO B C 1
ATOM 9290 O O . PRO B 1 573 ? 19.719 15.094 2.699 1 95.88 573 PRO B O 1
ATOM 9293 N N . ASP B 1 574 ? 19.703 16.672 1.137 1 96.06 574 ASP B N 1
ATOM 9294 C CA . ASP B 1 574 ? 19.562 15.703 0.055 1 96.06 574 ASP B CA 1
ATOM 9295 C C . ASP B 1 574 ? 20.844 14.906 -0.132 1 96.06 574 ASP B C 1
ATOM 9297 O O . ASP B 1 574 ? 21.891 15.266 0.418 1 96.06 574 ASP B O 1
ATOM 9301 N N . VAL B 1 575 ? 20.797 13.883 -0.919 1 96.31 575 VAL B N 1
ATOM 9302 C CA . VAL B 1 575 ? 21.891 12.93 -1.112 1 96.31 575 VAL B CA 1
ATOM 9303 C C . VAL B 1 575 ? 23.141 13.672 -1.613 1 96.31 575 VAL B C 1
ATOM 9305 O O . VAL B 1 575 ? 24.25 13.359 -1.198 1 96.31 575 VAL B O 1
ATOM 9308 N N . ASN B 1 576 ? 22.953 14.742 -2.371 1 94 576 ASN B N 1
ATOM 9309 C CA . ASN B 1 576 ? 24.062 15.477 -2.963 1 94 576 ASN B CA 1
ATOM 9310 C C . ASN B 1 576 ? 24.781 16.328 -1.925 1 94 576 ASN B C 1
ATOM 9312 O O . ASN B 1 576 ? 25.969 16.594 -2.053 1 94 576 ASN B O 1
ATOM 9316 N N . ASP B 1 577 ? 24.094 16.719 -0.91 1 95.12 577 ASP B N 1
ATOM 9317 C CA . ASP B 1 577 ? 24.641 17.703 0.016 1 95.12 577 ASP B CA 1
ATOM 9318 C C . ASP B 1 577 ? 24.938 17.078 1.376 1 95.12 577 ASP B C 1
ATOM 9320 O O . ASP B 1 577 ? 25.438 17.75 2.281 1 95.12 577 ASP B O 1
ATOM 9324 N N . PHE B 1 578 ? 24.781 15.859 1.488 1 97.12 578 PHE B N 1
ATOM 9325 C CA . PHE B 1 578 ? 24.953 15.195 2.773 1 97.12 578 PHE B CA 1
ATOM 9326 C C . PHE B 1 578 ? 26.422 14.984 3.08 1 97.12 578 PHE B C 1
ATOM 9328 O O . PHE B 1 578 ? 27.172 14.477 2.24 1 97.12 578 PHE B O 1
ATOM 9335 N N . ASP B 1 579 ? 26.797 15.422 4.273 1 95.75 579 ASP B N 1
ATOM 9336 C CA . ASP B 1 579 ? 28.141 15.188 4.797 1 95.75 579 ASP B CA 1
ATOM 9337 C C . ASP B 1 579 ? 28.109 14.188 5.949 1 95.75 579 ASP B C 1
ATOM 9339 O O . ASP B 1 579 ? 27.594 14.484 7.027 1 95.75 579 ASP B O 1
ATOM 9343 N N . PRO B 1 580 ? 28.703 13.016 5.754 1 96.31 580 PRO B N 1
ATOM 9344 C CA . PRO B 1 580 ? 28.609 11.953 6.754 1 96.31 580 PRO B CA 1
ATOM 9345 C C . PRO B 1 580 ? 29.594 12.141 7.906 1 96.31 580 PRO B C 1
ATOM 9347 O O . PRO B 1 580 ? 29.562 11.375 8.875 1 96.31 580 PRO B O 1
ATOM 9350 N N . SER B 1 581 ? 30.406 13.125 7.992 1 94.44 581 SER B N 1
ATOM 9351 C CA . SER B 1 581 ? 31.531 13.258 8.93 1 94.44 581 SER B CA 1
ATOM 9352 C C . SER B 1 581 ? 31.031 13.32 10.367 1 94.44 581 SER B C 1
ATOM 9354 O O . SER B 1 581 ? 31.562 12.633 11.242 1 94.44 581 SER B O 1
ATOM 9356 N N . THR B 1 582 ? 30.016 14.117 10.562 1 94.94 582 THR B N 1
ATOM 9357 C CA . THR B 1 582 ? 29.516 14.281 11.922 1 94.94 582 THR B CA 1
ATOM 9358 C C . THR B 1 582 ? 28.922 12.977 12.438 1 94.94 582 THR B C 1
ATOM 9360 O O . THR B 1 582 ? 29.141 12.594 13.586 1 94.94 582 THR B O 1
ATOM 9363 N N . ALA B 1 583 ? 28.156 12.289 11.625 1 96.44 583 ALA B N 1
ATOM 9364 C CA . ALA B 1 583 ? 27.516 11.039 12.016 1 96.44 583 ALA B CA 1
ATOM 9365 C C . ALA B 1 583 ? 28.547 9.945 12.273 1 96.44 583 ALA B C 1
ATOM 9367 O O . ALA B 1 583 ? 28.406 9.156 13.211 1 96.44 583 ALA B O 1
ATOM 9368 N N . ILE B 1 584 ? 29.578 9.922 11.453 1 95.31 584 ILE B N 1
ATOM 9369 C CA . ILE B 1 584 ? 30.641 8.938 11.617 1 95.31 584 ILE B CA 1
ATOM 9370 C C . ILE B 1 584 ? 31.375 9.18 12.938 1 95.31 584 ILE B C 1
ATOM 9372 O O . ILE B 1 584 ? 31.719 8.227 13.656 1 95.31 584 ILE B O 1
ATOM 9376 N N . HIS B 1 585 ? 31.609 10.438 13.234 1 93.06 585 HIS B N 1
ATOM 9377 C CA . HIS B 1 585 ? 32.281 10.789 14.484 1 93.06 585 HIS B CA 1
ATOM 9378 C C . HIS B 1 585 ? 31.453 10.336 15.695 1 93.06 585 HIS B C 1
ATOM 9380 O O . HIS B 1 585 ? 32.031 9.828 16.672 1 93.06 585 HIS B O 1
ATOM 9386 N N . LEU B 1 586 ? 30.172 10.555 15.641 1 93.69 586 LEU B N 1
ATOM 9387 C CA . LEU B 1 586 ? 29.297 10.133 16.734 1 93.69 586 LEU B CA 1
ATOM 9388 C C . LEU B 1 586 ? 29.312 8.617 16.875 1 93.69 586 LEU B C 1
ATOM 9390 O O . LEU B 1 586 ? 29.344 8.102 18 1 93.69 586 LEU B O 1
ATOM 9394 N N . TRP B 1 587 ? 29.266 7.945 15.742 1 92.75 587 TRP B N 1
ATOM 9395 C CA . TRP B 1 587 ? 29.281 6.484 15.727 1 92.75 587 TRP B CA 1
ATOM 9396 C C . TRP B 1 587 ? 30.594 5.961 16.312 1 92.75 587 TRP B C 1
ATOM 9398 O O . TRP B 1 587 ? 30.578 5.047 17.141 1 92.75 587 TRP B O 1
ATOM 9408 N N . HIS B 1 588 ? 31.672 6.547 15.906 1 90 588 HIS B N 1
ATOM 9409 C CA . HIS B 1 588 ? 33 6.121 16.359 1 90 588 HIS B CA 1
ATOM 9410 C C . HIS B 1 588 ? 33.188 6.383 17.844 1 90 588 HIS B C 1
ATOM 9412 O O . HIS B 1 588 ? 33.75 5.555 18.562 1 90 588 HIS B O 1
ATOM 9418 N N . SER B 1 589 ? 32.719 7.523 18.281 1 87.31 589 SER B N 1
ATOM 9419 C CA . SER B 1 589 ? 32.844 7.906 19.688 1 87.31 589 SER B CA 1
ATOM 9420 C C . SER B 1 589 ? 32.094 6.945 20.594 1 87.31 589 SER B C 1
ATOM 9422 O O . SER B 1 589 ? 32.531 6.617 21.688 1 87.31 589 SER B O 1
ATOM 9424 N N . ASP B 1 590 ? 30.922 6.496 20.172 1 84.75 590 ASP B N 1
ATOM 9425 C CA . ASP B 1 590 ? 30.094 5.59 20.984 1 84.75 590 ASP B CA 1
ATOM 9426 C C . ASP B 1 590 ? 30.688 4.18 20.984 1 84.75 590 ASP B C 1
ATOM 9428 O O . ASP B 1 590 ? 30.531 3.439 21.953 1 84.75 590 ASP B O 1
ATOM 9432 N N . THR B 1 591 ? 31.203 3.779 19.828 1 74.69 591 THR B N 1
ATOM 9433 C CA . THR B 1 591 ? 31.797 2.453 19.734 1 74.69 591 THR B CA 1
ATOM 9434 C C . THR B 1 591 ? 33.062 2.359 20.594 1 74.69 591 THR B C 1
ATOM 9436 O O . THR B 1 591 ? 33.312 1.315 21.188 1 74.69 591 THR B O 1
ATOM 9439 N N . VAL B 1 592 ? 33.844 3.363 20.594 1 65.94 592 VAL B N 1
ATOM 9440 C CA . VAL B 1 592 ? 35.031 3.395 21.406 1 65.94 592 VAL B CA 1
ATOM 9441 C C . VAL B 1 592 ? 34.656 3.414 22.891 1 65.94 592 VAL B C 1
ATOM 9443 O O . VAL B 1 592 ? 35.281 2.74 23.703 1 65.94 592 VAL B O 1
ATOM 9446 N N . ARG B 1 593 ? 33.594 4.082 23.141 1 54.69 593 ARG B N 1
ATOM 9447 C CA . ARG B 1 593 ? 33.125 4.148 24.516 1 54.69 593 ARG B CA 1
ATOM 9448 C C . ARG B 1 593 ? 32.594 2.797 24.984 1 54.69 593 ARG B C 1
ATOM 9450 O O . ARG B 1 593 ? 32.781 2.42 26.156 1 54.69 593 ARG B O 1
ATOM 9457 N N . SER B 1 594 ? 31.781 2.18 24.109 1 50.78 594 SER B N 1
ATOM 9458 C CA . SER B 1 594 ? 31.203 0.891 24.484 1 50.78 594 SER B CA 1
ATOM 9459 C C . SER B 1 594 ? 32.281 -0.166 24.656 1 50.78 594 SER B C 1
ATOM 9461 O O . SER B 1 594 ? 32.062 -1.183 25.328 1 50.78 594 SER B O 1
ATOM 9463 N N . ARG B 1 595 ? 33.469 0.036 24.156 1 44.69 595 ARG B N 1
ATOM 9464 C CA . ARG B 1 595 ? 34.562 -0.91 24.391 1 44.69 595 ARG B CA 1
ATOM 9465 C C . ARG B 1 595 ? 35.281 -0.598 25.688 1 44.69 595 ARG B C 1
ATOM 9467 O O . ARG B 1 595 ? 36.219 -1.302 26.062 1 44.69 595 ARG B O 1
ATOM 9474 N N . ARG B 1 596 ? 34.844 0.448 26.375 1 37.22 596 ARG B N 1
ATOM 9475 C CA . ARG B 1 596 ? 35.406 0.669 27.703 1 37.22 596 ARG B CA 1
ATOM 9476 C C . ARG B 1 596 ? 34.75 -0.252 28.719 1 37.22 596 ARG B C 1
ATOM 9478 O O . ARG B 1 596 ? 33.562 -0.58 28.609 1 37.22 596 ARG B O 1
ATOM 9485 N N . PRO B 1 597 ? 35.531 -0.997 29.609 1 37.69 597 PRO B N 1
ATOM 9486 C CA . PRO B 1 597 ? 35 -1.953 30.578 1 37.69 597 PRO B CA 1
ATOM 9487 C C . PRO B 1 597 ? 33.844 -1.4 31.375 1 37.69 597 PRO B C 1
ATOM 9489 O O . PRO B 1 597 ? 32.969 -2.164 31.828 1 37.69 597 PRO B O 1
ATOM 9492 N N . ASP B 1 598 ? 33.906 -0.116 31.797 1 34.72 598 ASP B N 1
ATOM 9493 C CA . ASP B 1 598 ? 32.906 0.42 32.719 1 34.72 598 ASP B CA 1
ATOM 9494 C C . ASP B 1 598 ? 31.672 0.896 31.953 1 34.72 598 ASP B C 1
ATOM 9496 O O . ASP B 1 598 ? 30.828 1.599 32.531 1 34.72 598 ASP B O 1
ATOM 9500 N N . TYR B 1 599 ? 31.734 0.815 30.75 1 37.56 599 TYR B N 1
ATOM 9501 C CA . TYR B 1 599 ? 30.578 1.311 30 1 37.56 599 TYR B CA 1
ATOM 9502 C C . TYR B 1 599 ? 29.359 0.43 30.219 1 37.56 599 TYR B C 1
ATOM 9504 O O . TYR B 1 599 ? 29.422 -0.788 30.047 1 37.56 599 TYR B O 1
ATOM 9512 N N . VAL B 1 600 ? 28.484 0.875 31.125 1 35.81 600 VAL B N 1
ATOM 9513 C CA . VAL B 1 600 ? 27.172 0.264 31.281 1 35.81 600 VAL B CA 1
ATOM 9514 C C . VAL B 1 600 ? 26.328 0.519 30.031 1 35.81 600 VAL B C 1
ATOM 9516 O O . VAL B 1 600 ? 26.094 1.671 29.656 1 35.81 600 VAL B O 1
ATOM 9519 N N . PRO B 1 601 ? 26.266 -0.424 29.172 1 36.72 601 PRO B N 1
ATOM 9520 C CA . PRO B 1 601 ? 25.391 -0.228 28.016 1 36.72 601 PRO B CA 1
ATOM 9521 C C . PRO B 1 601 ? 24.062 0.441 28.375 1 36.72 601 PRO B C 1
ATOM 9523 O O . PRO B 1 601 ? 23.516 0.186 29.453 1 36.72 601 PRO B O 1
ATOM 9526 N N . GLU B 1 602 ? 23.922 1.649 28.109 1 34.66 602 GLU B N 1
ATOM 9527 C CA . GLU B 1 602 ? 22.547 2.127 28.297 1 34.66 602 GLU B CA 1
ATOM 9528 C C . GLU B 1 602 ? 21.531 1.045 27.938 1 34.66 602 GLU B C 1
ATOM 9530 O O . GLU B 1 602 ? 21.766 0.253 27.031 1 34.66 602 GLU B O 1
ATOM 9535 N N . ASP B 1 603 ? 20.703 0.604 28.906 1 35.12 603 ASP B N 1
ATOM 9536 C CA . ASP B 1 603 ? 19.609 -0.365 28.875 1 35.12 603 ASP B CA 1
ATOM 9537 C C . ASP B 1 603 ? 18.828 -0.272 27.578 1 35.12 603 ASP B C 1
ATOM 9539 O O . ASP B 1 603 ? 18.141 0.725 27.328 1 35.12 603 ASP B O 1
ATOM 9543 N N . GLN B 1 604 ? 19.469 -0.54 26.5 1 35.47 604 GLN B N 1
ATOM 9544 C CA . GLN B 1 604 ? 18.656 -0.654 25.281 1 35.47 604 GLN B CA 1
ATOM 9545 C C . GLN B 1 604 ? 17.469 -1.585 25.5 1 35.47 604 GLN B C 1
ATOM 9547 O O . GLN B 1 604 ? 17.625 -2.807 25.531 1 35.47 604 GLN B O 1
ATOM 9552 N N . GLU B 1 605 ? 16.656 -1.245 26.453 1 33.38 605 GLU B N 1
ATOM 9553 C CA . GLU B 1 605 ? 15.391 -1.943 26.625 1 33.38 605 GLU B CA 1
ATOM 9554 C C . GLU B 1 605 ? 14.703 -2.174 25.281 1 33.38 605 GLU B C 1
ATOM 9556 O O . GLU B 1 605 ? 13.555 -2.625 25.234 1 33.38 605 GLU B O 1
ATOM 9561 N N . ASP B 1 606 ? 15.188 -1.559 24.25 1 34.47 606 ASP B N 1
ATOM 9562 C CA . ASP B 1 606 ? 14.211 -1.714 23.172 1 34.47 606 ASP B CA 1
ATOM 9563 C C . ASP B 1 606 ? 14.094 -3.176 22.75 1 34.47 606 ASP B C 1
ATOM 9565 O O . ASP B 1 606 ? 14.828 -3.633 21.875 1 34.47 606 ASP B O 1
ATOM 9569 N N . GLN B 1 607 ? 14.125 -4.074 23.688 1 30.98 607 GLN B N 1
ATOM 9570 C CA . GLN B 1 607 ? 13.812 -5.406 23.188 1 30.98 607 GLN B CA 1
ATOM 9571 C C . GLN B 1 607 ? 12.602 -5.371 22.266 1 30.98 607 GLN B C 1
ATOM 9573 O O . GLN B 1 607 ? 11.539 -4.875 22.641 1 30.98 607 GLN B O 1
ATOM 9578 N N . ASP B 1 608 ? 12.852 -5.285 21.047 1 33.78 608 ASP B N 1
ATOM 9579 C CA . ASP B 1 608 ? 11.898 -5.484 19.953 1 33.78 608 ASP B CA 1
ATOM 9580 C C . ASP B 1 608 ? 11 -6.688 20.219 1 33.78 608 ASP B C 1
ATOM 9582 O O . ASP B 1 608 ? 11.453 -7.832 20.156 1 33.78 608 ASP B O 1
ATOM 9586 N N . GLY B 1 609 ? 10.352 -6.691 21.359 1 32.72 609 GLY B N 1
ATOM 9587 C CA . GLY B 1 609 ? 9.359 -7.754 21.344 1 32.72 609 GLY B CA 1
ATOM 9588 C C . GLY B 1 609 ? 8.68 -7.926 20 1 32.72 609 GLY B C 1
ATOM 9589 O O . GLY B 1 609 ? 7.961 -7.035 19.547 1 32.72 609 GLY B O 1
ATOM 9590 N N . CYS B 1 610 ? 9.336 -8.586 19.188 1 34.19 610 CYS B N 1
ATOM 9591 C CA . CYS B 1 610 ? 8.828 -8.969 17.875 1 34.19 610 CYS B CA 1
ATOM 9592 C C . CYS B 1 610 ? 7.391 -9.477 17.969 1 34.19 610 CYS B C 1
ATOM 9594 O O . CYS B 1 610 ? 7.148 -10.555 18.531 1 34.19 610 CYS B O 1
ATOM 9596 N N . VAL B 1 611 ? 6.473 -8.656 18.312 1 38.47 611 VAL B N 1
ATOM 9597 C CA . VAL B 1 611 ? 5.145 -9.156 17.969 1 38.47 611 VAL B CA 1
ATOM 9598 C C . VAL B 1 611 ? 5.152 -9.75 16.562 1 38.47 611 VAL B C 1
ATOM 9600 O O . VAL B 1 611 ? 5.555 -9.094 15.609 1 38.47 611 VAL B O 1
ATOM 9603 N N . LEU B 1 612 ? 5.48 -10.922 16.406 1 34.47 612 LEU B N 1
ATOM 9604 C CA . LEU B 1 612 ? 5.285 -11.57 15.117 1 34.47 612 LEU B CA 1
ATOM 9605 C C . LEU B 1 612 ? 4.035 -11.039 14.43 1 34.47 612 LEU B C 1
ATOM 9607 O O . LEU B 1 612 ? 2.916 -11.438 14.758 1 34.47 612 LEU B O 1
ATOM 9611 N N . THR B 1 613 ? 3.984 -9.836 14.266 1 36.56 613 THR B N 1
ATOM 9612 C CA . THR B 1 613 ? 2.895 -9.43 13.391 1 36.56 613 THR B CA 1
ATOM 9613 C C . THR B 1 613 ? 2.92 -10.227 12.086 1 36.56 613 THR B C 1
ATOM 9615 O O . THR B 1 613 ? 3.984 -10.438 11.5 1 36.56 613 THR B O 1
ATOM 9618 N N . GLY B 1 614 ? 2.035 -11.141 11.828 1 35.81 614 GLY B N 1
ATOM 9619 C CA . GLY B 1 614 ? 1.772 -12.047 10.727 1 35.81 614 GLY B CA 1
ATOM 9620 C C . GLY B 1 614 ? 2.078 -11.438 9.367 1 35.81 614 GLY B C 1
ATOM 9621 O O . GLY B 1 614 ? 2.242 -10.227 9.25 1 35.81 614 GLY B O 1
ATOM 9622 N N . LEU B 1 615 ? 2.564 -12.305 8.414 1 38.53 615 LEU B N 1
ATOM 9623 C CA . LEU B 1 615 ? 2.574 -12.219 6.957 1 38.53 615 LEU B CA 1
ATOM 9624 C C . LEU B 1 615 ? 1.406 -11.375 6.457 1 38.53 615 LEU B C 1
ATOM 9626 O O . LEU B 1 615 ? 0.324 -11.391 7.047 1 38.53 615 LEU B O 1
ATOM 9630 N N . SER B 1 616 ? 1.701 -10.328 5.828 1 39.84 616 SER B N 1
ATOM 9631 C CA . SER B 1 616 ? 0.694 -9.5 5.172 1 39.84 616 SER B CA 1
ATOM 9632 C C . SER B 1 616 ? -0.494 -10.336 4.711 1 39.84 616 SER B C 1
ATOM 9634 O O . SER B 1 616 ? -0.317 -11.43 4.16 1 39.84 616 SER B O 1
ATOM 9636 N N . ASP B 1 617 ? -1.554 -10.203 5.371 1 44 617 ASP B N 1
ATOM 9637 C CA . ASP B 1 617 ? -2.834 -10.773 4.961 1 44 617 ASP B CA 1
ATOM 9638 C C . ASP B 1 617 ? -3.109 -10.5 3.484 1 44 617 ASP B C 1
ATOM 9640 O O . ASP B 1 617 ? -4.238 -10.656 3.018 1 44 617 ASP B O 1
ATOM 9644 N N . GLU B 1 618 ? -2.26 -9.867 2.734 1 42.12 618 GLU B N 1
ATOM 9645 C CA . GLU B 1 618 ? -2.629 -9.555 1.358 1 42.12 618 GLU B CA 1
ATOM 9646 C C . GLU B 1 618 ? -2.525 -10.789 0.464 1 42.12 618 GLU B C 1
ATOM 9648 O O . GLU B 1 618 ? -1.579 -11.57 0.582 1 42.12 618 GLU B O 1
ATOM 9653 N N . ASP B 1 619 ? -3.668 -11.25 0.025 1 43.41 619 ASP B N 1
ATOM 9654 C CA . ASP B 1 619 ? -3.701 -12.242 -1.048 1 43.41 619 ASP B CA 1
ATOM 9655 C C . ASP B 1 619 ? -2.891 -11.766 -2.254 1 43.41 619 ASP B C 1
ATOM 9657 O O . ASP B 1 619 ? -2.902 -10.586 -2.592 1 43.41 619 ASP B O 1
#

Foldseek 3Di:
DVPVVVVVVCPDVVVVVVVVVVVVPPDDPDPPPPCPVLVPDPPVRVVLVQVLLLLLLQCLQQLHALQVQQVVLVVCVVVPDDNDDPQRHSVSSLVSLLLVLVLLLVVQQVVLVPFLAKEKEKEWDQAPLRWIKIWIWMWFFDLQDIDIAGQAMDTFRDPAQVRNLVVHVVSVCSRYPPNLLRYQEYEYQPPCQAPPPPRHNRCVSCPPPQRYYYAHFPLSLLVVLLCQLCVPFPLVVLVLCLLVLQQCLCVVDVVLVVQLCVLCVVVVHHQQGAFDQDDPNNLVRVLSNLVSCQVSVRSLLVSLVQLLDPPNPPHDDVSNVSSVVSNQSSQALLSQLLSLQSNQLSVLSVVLSVQSLDDLDALLNNVVSVVVSLVVLVVCLPDPDDSSVQSNDCDHPRHGHDYDPCSVVVSSVSSNSSSVSSVVSCCVSCVVCCDALNVLLNVLALQPPDAPVPDDLCPSLVSLVRLCVSCVVSLVVSVADSVCQSVLVSVLVVVLNVVDNRSNPDGSSVSSVVCCVPRVRNSSSSSNSSSYGNRSSVVVVLVVVLCSNCDLVNVLDHSSSSGSSSSSNRRNDHSVPHDCVSSVSSVSVVVVLVPPPPDDPDPCVPPSPPPVPDDRPPD/DVPVVVVVVCPDVVNVVVVVVVVVVPDDPPPPPPCPVLVPDPPVRVVLVQVLLLLLLQCLQQLHALQVQQVVLVVCVVVPDDNDDPLRHSVSSLVLLLLVLVLLLVVQQVVLVPFQAKEKEKEWDQAPLRWIKIWIWMWFFDLQDIDIAGQAMDTFRDPAQVRNLVVHVVSVCSRYPPNLLRYQEYEYQPPCQAPPPPRHNRCVSCPPPQRYYYAHFPLNLLVVLLCQLCVPFPLVVLVCCLLVLQQCLCVVDVVLVVQLCVLCVVVPHHQQGAFDQDDPNNLVRVLSNLVSCQVSVRSLLVSLVQLLDPPNPPHDDVSNVSSVVSNQSSQALLSQLLSLQSNQLSVLSVVLSVQSLDDLDALLNNVVSVVVSLVVLVVCLPDPDDSSVQSNDCDHPRHGHDYDPCSVVVSSVSSNSSSVSSVVSCCVSCVVCCDALNVLLNVLALQPPDAPVPDDLCPSLVSLVRLCVSCVVSLVVSPADSVCQSVLVSVLVVVLNVVDNRSNPDGSSVSSVPCCVPRVRNSSSSSNSSSYGNRSSVVVVLVVVLCSNCDLVNVLDHSSSSGSSSSSNRRNDHSVPHDCVSSVSSVSVVVVLVPPPPDPPPPCVPPSPPPVPDDRPPD

Organism: Merluccius polli (NCBI:txid89951)

Sequence (1238 aa):
MKLETIVFHENSQSHKDCLIAEEKVSEPLQQAPCVISLVKLPEATKEKMAILFRTSHAIAKNARPFSDFKWMCNLDEKKGLKVGKTYRNEVECRLFTKYIAKAEQIKLREELEETKFCSILSDGSTDTAVKEEELVYVRFCTKGNVNVKFIGIEAVEKADSANITQAIKNQMDAACKGWEGKLVACVTDGAAVMSGGKSGVVTRLKGDKTYVIGVHCMAHRLELSFSDAIKESAMFRRMDELLGGLYSFYHKSPLNRANLIKSYATLKAKPLMPTRIGGTRWVGHLLRALDHYLRGYPAIVLHLEQIQSPDAQGVRSVPQAKAKKFHSLAKESALLQFCGFLFDVLSHLSSLSATLQKPTITLAEAHASLLATQAVLDKYETRAGPMMKATSGLTFEGVKLSVGKNDDRAVKTAGQTLLSRLRDSLNDRFQDVSEGVLRATMLASFKNWTDRESVETDFGDREIEALCQHFGPVLTSAGVCVEKIPDQWTILKSRIYAQTQTVQTTSWSKVNQRDREQCPDVLDLIDLVLAVPASTADCERGFSTMKQVKTDWRSNLTSSSLSDLMTIQLCSPDVNDFDPSTAIHLWHSDTVRSRRPDYVPEDQEDQDGCVLTGLSDEDMKLETIVFHENSQSHKDCLIAEEKVSEPLQQAPCVISLVKLPEATKEKMAILFRTSHAIAKNARPFSDFKWMCNLDEKKGLKVGKTYRNEVECRLFTKYIAKAEQIKLREELEETKFCSILSDGSTDTAVKEEELVYVRFCTKGNVNVKFIGIEAVEKADSANITQAIKNQMDAACKGWEGKLVACVTDGAAVMSGGKSGVVTRLKGDKTYVIGVHCMAHRLELSFSDAIKESAMFRRMDELLGGLYSFYHKSPLNRANLIKSYATLKAKPLMPTRIGGTRWVGHLLRALDHYLRGYPAIVLHLEQIQSPDAQGVRSVPQAKAKKFHSLAKESALLQFCGFLFDVLSHLSSLSATLQKPTITLAEAHASLLATQAVLDKYETRAGPMMKATSGLTFEGVKLSVGKNDDRAVKTAGQTLLSRLRDSLNDRFQDVSEGVLRATMLASFKNWTDRESVETDFGDREIEALCQHFGPVLTSAGVCVEKIPDQWTILKSRIYAQTQTVQTTSWSKVNQRDREQCPDVLDLIDLVLAVPASTADCERGFSTMKQVKTDWRSNLTSSSLSDLMTIQLCSPDVNDFDPSTAIHLWHSDTVRSRRPDYVPEDQEDQDGCVLTGLSDED

Radius of gyration: 36.86 Å; Cα contacts (8 Å, |Δi|>4): 1708; chains: 2; bounding box: 94×116×96 Å

Solvent-accessible surface area (backbone atoms only — not comparable to full-atom values): 66363 Å² total; per-residue (Å²): 126,74,65,62,65,58,59,63,52,69,76,34,69,69,50,57,54,54,57,57,57,58,65,66,59,71,58,83,80,64,88,59,80,74,71,67,69,68,75,70,68,52,66,70,56,43,53,30,46,42,48,52,43,49,52,32,48,44,33,33,51,68,45,47,64,52,72,52,48,37,59,52,51,46,42,39,43,75,68,68,45,74,60,73,90,60,80,53,44,42,69,46,37,52,50,50,36,46,31,44,24,49,48,53,47,52,55,48,24,55,53,57,69,71,43,66,42,31,17,41,31,42,45,75,47,70,48,82,65,40,41,38,31,40,37,38,34,37,26,26,26,60,68,46,43,73,44,76,45,82,71,43,43,42,72,37,74,54,90,41,26,67,48,49,40,49,52,51,49,53,49,44,50,73,48,34,81,67,51,74,73,23,49,45,28,39,33,30,71,49,49,64,50,40,59,27,83,81,67,4,25,48,42,62,72,32,63,88,44,80,55,40,41,75,39,58,15,47,43,50,50,52,51,51,22,49,53,64,29,49,69,79,37,66,68,49,53,55,47,48,52,46,50,51,46,50,21,50,55,39,65,75,26,37,55,52,35,47,49,40,44,50,33,15,52,74,68,74,43,80,54,55,73,62,40,60,49,73,67,84,55,37,56,54,26,37,40,49,23,48,49,27,44,65,76,32,38,58,29,52,50,52,42,26,55,53,51,37,36,85,79,38,80,93,62,58,70,67,64,26,53,52,28,41,52,47,44,54,55,68,29,26,34,40,58,42,23,40,49,17,42,49,44,46,54,33,53,52,50,34,50,46,45,54,55,38,44,39,86,84,39,38,53,38,58,47,48,52,50,49,52,53,49,50,54,56,56,59,49,52,70,82,36,80,44,72,46,19,57,59,34,63,50,68,46,50,88,86,40,76,43,53,75,60,97,59,26,70,59,50,38,49,51,52,49,46,51,38,53,52,39,31,50,52,36,44,48,68,73,51,46,67,50,74,38,72,64,55,40,35,48,29,70,76,36,43,76,71,53,71,55,80,91,68,55,56,92,65,64,61,51,66,34,52,50,48,47,47,66,53,43,37,69,56,39,47,75,64,71,37,54,71,83,51,23,67,59,30,42,56,53,48,54,52,48,49,58,70,73,35,94,57,59,58,75,58,52,54,40,60,47,36,72,72,39,38,87,80,28,48,44,36,51,50,50,47,21,48,54,63,15,39,66,32,43,51,41,67,50,53,52,48,49,54,51,45,50,54,53,39,32,80,92,37,44,80,62,48,49,68,57,49,25,28,37,48,42,31,44,73,70,46,68,54,72,84,68,56,73,50,63,65,24,49,50,54,49,50,53,51,54,58,44,62,68,36,89,82,48,69,72,72,81,72,66,73,65,73,72,70,62,68,68,71,76,70,84,71,114,126,74,66,65,62,56,60,62,53,68,77,34,68,70,51,57,54,54,57,58,56,59,66,65,60,70,57,84,81,64,90,58,82,73,70,67,71,66,75,70,67,51,66,70,55,44,52,29,47,43,48,53,41,49,51,32,48,43,32,32,49,66,45,47,64,51,71,52,48,36,59,51,50,46,42,39,41,76,67,68,46,76,59,74,90,62,79,53,42,42,68,44,37,52,51,49,35,46,31,45,24,48,47,54,46,52,54,50,25,55,52,54,70,71,42,67,44,31,17,40,32,42,43,74,47,70,47,80,66,40,38,39,31,40,37,38,34,38,25,27,27,61,68,47,43,72,44,77,44,83,71,42,44,42,72,38,74,53,90,41,25,68,48,49,41,49,53,52,49,54,50,44,51,72,46,33,81,68,50,76,73,22,48,46,28,38,32,31,72,49,49,63,49,39,58,27,83,82,67,5,27,49,44,62,72,34,64,88,44,81,55,42,42,75,39,57,13,47,45,51,49,52,52,50,20,49,50,64,31,50,70,80,38,66,68,49,53,55,49,48,51,46,50,52,45,49,23,50,56,39,66,75,26,36,55,51,36,47,48,40,43,48,32,16,53,76,68,74,42,80,55,54,73,61,40,62,48,73,64,86,55,37,58,55,27,37,39,49,24,48,49,27,44,64,75,30,38,58,29,53,51,52,42,26,55,54,51,38,36,84,79,39,80,91,62,59,69,67,64,26,56,53,28,40,54,47,44,53,55,67,30,26,32,39,57,42,22,39,50,17,43,50,46,45,53,34,53,51,50,36,52,47,45,54,55,38,45,39,87,83,39,37,52,38,58,46,49,52,49,50,53,52,47,51,55,56,53,59,47,52,70,83,36,80,45,72,45,20,58,59,34,63,49,68,45,50,88,86,40,76,44,52,76,59,95,58,26,69,60,51,36,50,51,53,49,45,51,37,52,52,38,30,51,52,35,44,49,68,72,50,46,67,51,74,39,71,64,55,40,35,48,28,69,76,37,42,76,71,53,71,55,81,89,69,55,56,91,66,65,60,51,66,33,51,49,48,47,46,65,53,40,37,69,56,39,48,74,65,71,37,53,72,84,51,24,67,60,30,42,57,52,48,55,52,48,49,56,71,73,34,94,55,58,58,76,60,52,54,41,58,49,36,74,72,40,36,86,81,29,48,43,37,51,49,51,46,21,47,53,61,16,37,66,32,42,52,41,67,49,53,53,48,50,54,50,45,50,55,54,38,31,81,90,38,42,81,61,46,47,67,59,48,27,28,37,48,42,30,45,74,70,47,66,55,73,83,70,55,72,51,64,66,23,50,51,53,46,50,54,49,53,58,44,62,70,37,88,82,47,68,73,73,81,72,67,73,64,72,72,70,62,66,69,72,75,70,84,71,114

InterPro domains:
  IPR008906 HAT, C-terminal dimerisation domain [PF05699] (505-569)
  IPR012337 Ribonuclease H-like superfamily [SSF53098] (108-570)

pLDDT: mean 85.27, std 18.01, range [21.66, 98.56]

Nearest PDB structures (foldseek):
  4d1q-assembly1_A-2  TM=6.582E-01  e=1.613E-09  Musca domestica
  4d1q-assembly1_H-2  TM=6.185E-01  e=9.313E-10  Musca domestica
  7dsw-assembly1_A  TM=1.379E-01  e=2.221E+00  Homo sapiens
  7npv-assembly1_D4  TM=1.763E-01  e=8.955E+00  Mycobacterium tuberculosis H37Rv
  7c61-assembly1_A  TM=1.334E-01  e=9.745E+00  Homo sapiens